Protein 4EWF (pdb70)

InterPro domains:
  IPR000871 Beta-lactamase, class-A [PTHR35333] (14-263)
  IPR012338 Beta-lactamase/transpeptidase-like [G3DSA:3.40.710.10] (1-272)
  IPR012338 Beta-lactamase/transpeptidase-like [SSF56601] (17-260)
  IPR045155 Beta-lactamase class A, catalytic domain [PF13354] (19-263)

Organism: Sphaerobacter thermophilus (strain ATCC 49802 / DSM 20745 / KCCM 41009 / NCIMB 13125 / S 6022) (NCBI:txid479434)

Structure (mmCIF, N/CA/C/O backbone):
data_4EWF
#
_entry.id   4EWF
#
_cell.length_a   137.500
_cell.length_b   215.551
_cell.length_c   83.816
_cell.angle_alpha   90.00
_cell.angle_beta   90.00
_cell.angle_gamma   90.00
#
_symmetry.space_group_name_H-M   'C 2 2 21'
#
loop_
_entity.id
_entity.type
_entity.pdbx_description
1 polymer Beta-lactamase
2 non-polymer 'SULFATE ION'
3 non-polymer 'ACETIC ACID'
4 water water
#
loop_
_atom_site.group_PDB
_atom_site.id
_atom_site.type_symbol
_atom_site.label_atom_id
_atom_site.label_alt_id
_atom_site.label_comp_id
_atom_site.label_asym_id
_atom_site.label_entity_id
_atom_site.label_seq_id
_atom_site.pdbx_PDB_ins_code
_atom_site.Cartn_x
_atom_site.Cartn_y
_atom_site.Cartn_z
_atom_site.occupancy
_atom_site.B_iso_or_equiv
_atom_site.auth_seq_id
_atom_site.auth_comp_id
_atom_site.auth_asym_id
_atom_site.auth_atom_id
_atom_site.pdbx_PDB_model_num
ATOM 1 N N . THR A 1 8 ? 55.657 1.072 18.743 1.00 50.87 5 THR A N 1
ATOM 2 C CA . THR A 1 8 ? 55.167 0.528 20.016 1.00 59.52 5 THR A CA 1
ATOM 3 C C . THR A 1 8 ? 54.845 1.628 21.054 1.00 48.95 5 THR A C 1
ATOM 4 O O . THR A 1 8 ? 55.593 2.601 21.206 1.00 47.54 5 THR A O 1
ATOM 8 N N . ILE A 1 9 ? 53.735 1.478 21.772 1.00 35.29 6 ILE A N 1
ATOM 9 C CA . ILE A 1 9 ? 53.205 2.595 22.558 1.00 25.48 6 ILE A CA 1
ATOM 10 C C . ILE A 1 9 ? 53.746 2.664 23.986 1.00 28.32 6 ILE A C 1
ATOM 11 O O . ILE A 1 9 ? 53.720 1.683 24.715 1.00 29.93 6 ILE A O 1
ATOM 16 N N . ASP A 1 10 ? 54.230 3.841 24.370 1.00 26.45 7 ASP A N 1
ATOM 17 C CA . ASP A 1 10 ? 54.652 4.113 25.741 1.00 27.99 7 ASP A CA 1
ATOM 18 C C . ASP A 1 10 ? 53.481 4.770 26.481 1.00 23.96 7 ASP A C 1
ATOM 19 O O . ASP A 1 10 ? 53.155 5.926 26.210 1.00 23.29 7 ASP A O 1
ATOM 24 N N . TRP A 1 11 ? 52.854 4.044 27.416 1.00 20.76 8 TRP A N 1
ATOM 25 C CA . TRP A 1 11 ? 51.725 4.569 28.183 1.00 23.92 8 TRP A CA 1
ATOM 26 C C . TRP A 1 11 ? 52.121 5.259 29.491 1.00 22.60 8 TRP A C 1
ATOM 27 O O . TRP A 1 11 ? 51.251 5.688 30.240 1.00 22.51 8 TRP A O 1
ATOM 38 N N . SER A 1 12 ? 53.415 5.353 29.775 1.00 22.47 9 SER A N 1
ATOM 39 C CA . SER A 1 12 ? 53.861 5.911 31.054 1.00 26.55 9 SER A CA 1
ATOM 40 C C . SER A 1 12 ? 53.335 7.324 31.326 1.00 24.98 9 SER A C 1
ATOM 41 O O . SER A 1 12 ? 53.080 7.676 32.475 1.00 25.95 9 SER A O 1
ATOM 44 N N . GLY A 1 13 ? 53.172 8.135 30.281 1.00 23.17 10 GLY A N 1
ATOM 45 C CA . GLY A 1 13 ? 52.652 9.483 30.452 1.00 17.23 10 GLY A CA 1
ATOM 46 C C . GLY A 1 13 ? 51.181 9.469 30.833 1.00 25.09 10 GLY A C 1
ATOM 47 O O . GLY A 1 13 ? 50.734 10.240 31.678 1.00 22.62 10 GLY A O 1
ATOM 48 N N . VAL A 1 14 ? 50.418 8.576 30.213 1.00 20.37 11 VAL A N 1
ATOM 49 C CA . VAL A 1 14 ? 49.024 8.401 30.581 1.00 18.71 11 VAL A CA 1
ATOM 50 C C . VAL A 1 14 ? 48.909 7.908 32.039 1.00 21.35 11 VAL A C 1
ATOM 51 O O . VAL A 1 14 ? 48.111 8.427 32.824 1.00 20.04 11 VAL A O 1
ATOM 55 N N . ALA A 1 15 ? 49.728 6.922 32.401 1.00 22.66 12 ALA A N 1
ATOM 56 C CA . ALA A 1 15 ? 49.744 6.433 33.780 1.00 24.32 12 ALA A CA 1
ATOM 57 C C . ALA A 1 15 ? 50.116 7.549 34.772 1.00 24.35 12 ALA A C 1
ATOM 58 O O . ALA A 1 15 ? 49.505 7.659 35.831 1.00 23.85 12 ALA A O 1
ATOM 60 N N . ALA A 1 16 ? 51.110 8.373 34.426 1.00 22.19 13 ALA A N 1
ATOM 61 C CA . ALA A 1 16 ? 51.483 9.509 35.278 1.00 22.52 13 ALA A CA 1
ATOM 62 C C . ALA A 1 16 ? 50.345 10.511 35.458 1.00 25.66 13 ALA A C 1
ATOM 63 O O . ALA A 1 16 ? 50.160 11.049 36.552 1.00 25.26 13 ALA A O 1
ATOM 65 N N . ALA A 1 17 ? 49.611 10.792 34.380 1.00 22.33 14 ALA A N 1
ATOM 66 C CA . ALA A 1 17 ? 48.476 11.709 34.450 1.00 22.58 14 ALA A CA 1
ATOM 67 C C . ALA A 1 17 ? 47.403 11.154 35.391 1.00 23.54 14 ALA A C 1
ATOM 68 O O . ALA A 1 17 ? 46.782 11.886 36.174 1.00 20.11 14 ALA A O 1
ATOM 70 N N . VAL A 1 18 ? 47.176 9.851 35.296 1.00 21.84 15 VAL A N 1
ATOM 71 C CA . VAL A 1 18 ? 46.209 9.187 36.160 1.00 22.85 15 VAL A CA 1
ATOM 72 C C . VAL A 1 18 ? 46.659 9.281 37.615 1.00 23.02 15 VAL A C 1
ATOM 73 O O . VAL A 1 18 ? 45.879 9.653 38.489 1.00 23.86 15 VAL A O 1
ATOM 77 N N . ALA A 1 19 ? 47.929 8.971 37.864 1.00 22.48 16 ALA A N 1
ATOM 78 C CA . ALA A 1 19 ? 48.454 8.977 39.226 1.00 22.59 16 ALA A CA 1
ATOM 79 C C . ALA A 1 19 ? 48.326 10.365 39.848 1.00 26.80 16 ALA A C 1
ATOM 80 O O . ALA A 1 19 ? 47.967 10.491 41.013 1.00 29.27 16 ALA A O 1
ATOM 82 N N . ALA A 1 20 ? 48.609 11.407 39.067 1.00 21.65 17 ALA A N 1
ATOM 83 C CA . ALA A 1 20 ? 48.490 12.762 39.568 1.00 24.03 17 ALA A CA 1
ATOM 84 C C . ALA A 1 20 ? 47.030 13.102 39.883 1.00 28.82 17 ALA A C 1
ATOM 85 O O . ALA A 1 20 ? 46.750 13.820 40.831 1.00 27.22 17 ALA A O 1
ATOM 87 N N . ALA A 1 21 ? 46.105 12.605 39.070 1.00 19.39 18 ALA A N 1
ATOM 88 C CA . ALA A 1 21 ? 44.698 12.901 39.286 1.00 21.39 18 ALA A CA 1
ATOM 89 C C . ALA A 1 21 ? 44.220 12.260 40.596 1.00 28.52 18 ALA A C 1
ATOM 90 O O . ALA A 1 21 ? 43.370 12.803 41.296 1.00 29.82 18 ALA A O 1
ATOM 92 N N . GLU A 1 22 ? 44.780 11.104 40.923 1.00 19.60 19 GLU A N 1
ATOM 93 C CA . GLU A 1 22 ? 44.354 10.350 42.103 1.00 25.20 19 GLU A CA 1
ATOM 94 C C . GLU A 1 22 ? 45.123 10.702 43.375 1.00 27.79 19 GLU A C 1
ATOM 95 O O . GLU A 1 22 ? 44.818 10.190 44.462 1.00 24.05 19 GLU A O 1
ATOM 101 N N . ALA A 1 23 ? 46.115 11.574 43.243 1.00 26.61 20 ALA A N 1
ATOM 102 C CA . ALA A 1 23 ? 47.015 11.866 44.344 1.00 33.85 20 ALA A CA 1
ATOM 103 C C . ALA A 1 23 ? 46.312 12.428 45.586 1.00 38.96 20 ALA A C 1
ATOM 104 O O . ALA A 1 23 ? 46.775 12.212 46.702 1.00 38.83 20 ALA A O 1
ATOM 106 N N . THR A 1 24 ? 45.208 13.150 45.408 1.00 31.12 21 THR A N 1
ATOM 107 C CA . THR A 1 24 ? 44.514 13.703 46.572 1.00 38.93 21 THR A CA 1
ATOM 108 C C . THR A 1 24 ? 43.440 12.770 47.145 1.00 43.54 21 THR A C 1
ATOM 109 O O . THR A 1 24 ? 42.665 13.168 48.010 1.00 48.54 21 THR A O 1
ATOM 113 N N . GLY A 1 25 ? 43.398 11.531 46.671 1.00 34.72 22 GLY A N 1
ATOM 114 C CA . GLY A 1 25 ? 42.540 10.532 47.282 1.00 38.49 22 GLY A CA 1
ATOM 115 C C . GLY A 1 25 ? 41.318 10.140 46.463 1.00 34.46 22 GLY A C 1
ATOM 116 O O . GLY A 1 25 ? 40.598 9.208 46.832 1.00 31.34 22 GLY A O 1
ATOM 117 N N . GLY A 1 26 ? 41.086 10.829 45.350 1.00 27.11 23 GLY A N 1
ATOM 118 C CA . GLY A 1 26 ? 39.988 10.469 44.471 1.00 24.77 23 GLY A CA 1
ATOM 119 C C . GLY A 1 26 ? 40.325 9.260 43.610 1.00 26.48 23 GLY A C 1
ATOM 120 O O . GLY A 1 26 ? 41.397 8.665 43.737 1.00 25.76 23 GLY A O 1
ATOM 121 N N . THR A 1 27 ? 39.417 8.908 42.711 1.00 19.98 24 THR A N 1
ATOM 122 C CA . THR A 1 27 ? 39.588 7.726 41.867 1.00 20.81 24 THR A CA 1
ATOM 123 C C . THR A 1 27 ? 39.350 8.047 40.407 1.00 21.44 24 THR A C 1
ATOM 124 O O . THR A 1 27 ? 38.414 8.774 40.073 1.00 20.10 24 THR A O 1
ATOM 128 N N . VAL A 1 28 ? 40.179 7.471 39.536 1.00 21.25 25 VAL A N 1
ATOM 129 C CA . VAL A 1 28 ? 39.994 7.593 38.088 1.00 19.84 25 VAL A CA 1
ATOM 130 C C . VAL A 1 28 ? 39.730 6.209 37.477 1.00 21.20 25 VAL A C 1
ATOM 131 O O . VAL A 1 28 ? 40.319 5.211 37.897 1.00 17.19 25 VAL A O 1
ATOM 135 N N . GLY A 1 29 ? 38.819 6.148 36.514 1.00 18.18 26 GLY A N 1
ATOM 136 C CA . GLY A 1 29 ? 38.647 4.956 35.695 1.00 15.76 26 GLY A CA 1
ATOM 137 C C . GLY A 1 29 ? 38.837 5.422 34.264 1.00 21.37 26 GLY A C 1
ATOM 138 O O . GLY A 1 29 ? 38.277 6.448 33.865 1.00 19.95 26 GLY A O 1
ATOM 139 N N . ALA A 1 30 ? 39.639 4.693 33.493 1.00 21.15 27 ALA A N 1
ATOM 140 C CA . ALA A 1 30 ? 39.944 5.099 32.123 1.00 20.55 27 ALA A CA 1
ATOM 141 C C . ALA A 1 30 ? 40.149 3.887 31.243 1.00 24.70 27 ALA A C 1
ATOM 142 O O . ALA A 1 30 ? 40.887 2.960 31.594 1.00 23.04 27 ALA A O 1
ATOM 144 N N . THR A 1 31 ? 39.497 3.909 30.090 1.00 17.59 28 THR A N 1
ATOM 145 C CA . THR A 1 31 ? 39.728 2.933 29.046 1.00 21.35 28 THR A CA 1
ATOM 146 C C . THR A 1 31 ? 39.927 3.728 27.765 1.00 19.98 28 THR A C 1
ATOM 147 O O . THR A 1 31 ? 39.059 4.485 27.356 1.00 19.28 28 THR A O 1
ATOM 151 N N . ILE A 1 32 ? 41.086 3.568 27.144 1.00 19.02 29 ILE A N 1
ATOM 152 C CA . ILE A 1 32 ? 41.457 4.390 26.014 1.00 18.76 29 ILE A CA 1
ATOM 153 C C . ILE A 1 32 ? 41.924 3.467 24.921 1.00 22.16 29 ILE A C 1
ATOM 154 O O . ILE A 1 32 ? 42.826 2.660 25.131 1.00 22.32 29 ILE A O 1
ATOM 159 N N . VAL A 1 33 ? 41.296 3.553 23.760 1.00 19.19 30 VAL A N 1
ATOM 160 C CA . VAL A 1 33 ? 41.641 2.635 22.692 1.00 17.81 30 VAL A CA 1
ATOM 161 C C . VAL A 1 33 ? 42.381 3.346 21.577 1.00 22.06 30 VAL A C 1
ATOM 162 O O . VAL A 1 33 ? 41.849 4.266 20.967 1.00 22.79 30 VAL A O 1
ATOM 166 N N . ALA A 1 34 ? 43.611 2.907 21.308 1.00 21.89 31 ALA A N 1
ATOM 167 C CA . ALA A 1 34 ? 44.421 3.504 20.255 1.00 22.62 31 ALA A CA 1
ATOM 168 C C . ALA A 1 34 ? 43.891 3.096 18.892 1.00 28.46 31 ALA A C 1
ATOM 169 O O . ALA A 1 34 ? 43.201 2.084 18.767 1.00 34.57 31 ALA A O 1
ATOM 171 N N . PRO A 1 35 ? 44.226 3.877 17.860 1.00 34.01 32 PRO A N 1
ATOM 172 C CA . PRO A 1 35 ? 43.892 3.559 16.474 1.00 38.03 32 PRO A CA 1
ATOM 173 C C . PRO A 1 35 ? 44.134 2.088 16.148 1.00 44.38 32 PRO A C 1
ATOM 174 O O . PRO A 1 35 ? 43.269 1.435 15.562 1.00 51.89 32 PRO A O 1
ATOM 178 N N . GLY A 1 36 ? 45.285 1.559 16.528 1.00 29.93 33 GLY A N 1
ATOM 179 C CA . GLY A 1 36 ? 45.533 0.147 16.276 1.00 46.79 33 GLY A CA 1
ATOM 180 C C . GLY A 1 36 ? 44.572 -0.843 16.935 1.00 44.98 33 GLY A C 1
ATOM 181 O O . GLY A 1 36 ? 44.424 -1.971 16.472 1.00 42.95 33 GLY A O 1
ATOM 182 N N . GLY A 1 37 ? 43.923 -0.427 18.019 1.00 40.59 34 GLY A N 1
ATOM 183 C CA . GLY A 1 37 ? 43.113 -1.331 18.823 1.00 30.35 34 GLY A CA 1
ATOM 184 C C . GLY A 1 37 ? 43.754 -1.601 20.178 1.00 36.25 34 GLY A C 1
ATOM 185 O O . GLY A 1 37 ? 43.106 -2.135 21.093 1.00 30.11 34 GLY A O 1
ATOM 186 N N . GLU A 1 38 ? 45.033 -1.236 20.314 1.00 29.85 35 GLU A N 1
ATOM 187 C CA . GLU A 1 38 ? 45.713 -1.381 21.598 1.00 28.90 35 GLU A CA 1
ATOM 188 C C . GLU A 1 38 ? 45.040 -0.528 22.679 1.00 26.67 35 GLU A C 1
ATOM 189 O O . GLU A 1 38 ? 44.711 0.636 22.459 1.00 25.81 35 GLU A O 1
ATOM 195 N N . THR A 1 39 ? 44.851 -1.107 23.856 1.00 23.89 36 THR A N 1
ATOM 196 C CA . THR A 1 39 ? 43.975 -0.485 24.843 1.00 26.04 36 THR A CA 1
ATOM 197 C C . THR A 1 39 ? 44.645 -0.247 26.192 1.00 24.99 36 THR A C 1
ATOM 198 O O . THR A 1 39 ? 45.209 -1.163 26.802 1.00 26.68 36 THR A O 1
ATOM 202 N N . PHE A 1 40 ? 44.608 0.997 26.645 1.00 22.00 37 PHE A N 1
ATOM 203 C CA . PHE A 1 40 ? 45.039 1.313 28.001 1.00 21.49 37 PHE A CA 1
ATOM 204 C C . PHE A 1 40 ? 43.824 1.212 28.935 1.00 23.54 37 PHE A C 1
ATOM 205 O O . PHE A 1 40 ? 42.750 1.753 28.636 1.00 19.39 37 PHE A O 1
ATOM 213 N N . ARG A 1 41 ? 44.005 0.533 30.064 1.00 18.92 38 ARG A N 1
ATOM 214 C CA . ARG A 1 41 ? 42.952 0.363 31.057 1.00 22.38 38 ARG A CA 1
ATOM 215 C C . ARG A 1 41 ? 43.497 0.668 32.450 1.00 25.93 38 ARG A C 1
ATOM 216 O O . ARG A 1 41 ? 44.555 0.163 32.850 1.00 21.02 38 ARG A O 1
ATOM 224 N N . HIS A 1 42 ? 42.766 1.498 33.179 1.00 20.29 39 HIS A N 1
ATOM 225 C CA . HIS A 1 42 ? 43.013 1.726 34.591 1.00 23.75 39 HIS A CA 1
ATOM 226 C C . HIS A 1 42 ? 41.651 1.722 35.271 1.00 24.70 39 HIS A C 1
ATOM 227 O O . HIS A 1 42 ? 40.798 2.576 34.967 1.00 19.85 39 HIS A O 1
ATOM 234 N N . ASN A 1 43 ? 41.432 0.759 36.165 1.00 17.17 40 ASN A N 1
ATOM 235 C CA . ASN A 1 43 ? 40.111 0.590 36.802 1.00 19.47 40 ASN A CA 1
ATOM 236 C C . ASN A 1 43 ? 39.039 0.480 35.727 1.00 21.91 40 ASN A C 1
ATOM 237 O O . ASN A 1 43 ? 37.944 1.050 35.844 1.00 18.19 40 ASN A O 1
ATOM 242 N N . GLY A 1 44 ? 39.376 -0.232 34.658 1.00 24.48 41 GLY A N 1
ATOM 243 C CA . GLY A 1 44 ? 38.529 -0.283 33.485 1.00 24.93 41 GLY A CA 1
ATOM 244 C C . GLY A 1 44 ? 37.188 -0.911 33.754 1.00 23.93 41 GLY A C 1
ATOM 245 O O . GLY A 1 44 ? 36.208 -0.564 33.083 1.00 18.30 41 GLY A O 1
ATOM 246 N N . ASP A 1 45 ? 37.146 -1.835 34.722 1.00 18.08 42 ASP A N 1
ATOM 247 C CA . ASP A 1 45 ? 35.910 -2.551 35.046 1.00 21.31 42 ASP A CA 1
ATOM 248 C C . ASP A 1 45 ? 35.299 -2.106 36.379 1.00 21.54 42 ASP A C 1
ATOM 249 O O . ASP A 1 45 ? 34.404 -2.771 36.927 1.00 20.26 42 ASP A O 1
ATOM 254 N N . ARG A 1 46 ? 35.800 -0.997 36.913 1.00 19.27 43 ARG A N 1
ATOM 255 C CA . ARG A 1 46 ? 35.304 -0.472 38.196 1.00 18.46 43 ARG A CA 1
ATOM 256 C C . ARG A 1 46 ? 34.005 0.302 37.953 1.00 19.41 43 ARG A C 1
ATOM 257 O O . ARG A 1 46 ? 33.860 0.952 36.929 1.00 16.10 43 ARG A O 1
ATOM 265 N N . ARG A 1 47 ? 33.060 0.215 38.886 1.00 18.02 44 ARG A N 1
ATOM 266 C CA . ARG A 1 47 ? 31.765 0.871 38.740 1.00 17.25 44 ARG A CA 1
ATOM 267 C C . ARG A 1 47 ? 31.787 2.323 39.235 1.00 18.87 44 ARG A C 1
ATOM 268 O O . ARG A 1 47 ? 32.162 2.582 40.376 1.00 18.76 44 ARG A O 1
ATOM 276 N N . PHE A 1 48 ? 31.392 3.252 38.362 1.00 18.41 45 PHE A N 1
ATOM 277 C CA . PHE A 1 48 ? 31.288 4.681 38.678 1.00 16.20 45 PHE A CA 1
ATOM 278 C C . PHE A 1 48 ? 29.841 5.143 38.418 1.00 22.80 45 PHE A C 1
ATOM 279 O O . PHE A 1 48 ? 29.128 4.523 37.629 1.00 19.01 45 PHE A O 1
ATOM 287 N N . ARG A 1 49 ? 29.418 6.241 39.041 1.00 17.82 46 ARG A N 1
ATOM 288 C CA . ARG A 1 49 ? 28.152 6.862 38.648 1.00 20.43 46 ARG A CA 1
ATOM 289 C C . ARG A 1 49 ? 28.293 7.358 37.221 1.00 21.83 46 ARG A C 1
ATOM 290 O O . ARG A 1 49 ? 29.266 8.034 36.871 1.00 24.12 46 ARG A O 1
ATOM 298 N N . ALA A 1 50 ? 27.341 6.998 36.375 1.00 17.67 47 ALA A N 1
ATOM 299 C CA . ALA A 1 50 ? 27.429 7.397 34.977 1.00 18.60 47 ALA A CA 1
ATOM 300 C C . ALA A 1 50 ? 27.175 8.885 34.833 1.00 24.13 47 ALA A C 1
ATOM 301 O O . ALA A 1 50 ? 27.700 9.512 33.914 1.00 18.09 47 ALA A O 1
ATOM 303 N N . ALA A 1 51 ? 26.374 9.450 35.741 1.00 19.29 48 ALA A N 1
ATOM 304 C CA . ALA A 1 51 ? 25.891 10.810 35.531 1.00 21.42 48 ALA A CA 1
ATOM 305 C C . ALA A 1 51 ? 25.315 10.902 34.112 1.00 22.18 48 ALA A C 1
ATOM 306 O O . ALA A 1 51 ? 24.701 9.953 33.606 1.00 23.73 48 ALA A O 1
ATOM 308 N N . SER A 1 52 ? 25.550 12.018 33.441 1.00 21.35 49 SER A N 1
ATOM 309 C CA . SER A 1 52 ? 24.974 12.226 32.116 1.00 23.13 49 SER A CA 1
ATOM 310 C C . SER A 1 52 ? 25.544 11.386 30.963 1.00 22.41 49 SER A C 1
ATOM 311 O O . SER A 1 52 ? 25.039 11.482 29.850 1.00 21.75 49 SER A O 1
ATOM 314 N N . THR A 1 53 ? 26.585 10.584 31.197 1.00 16.85 50 THR A N 1
ATOM 315 C CA . THR A 1 53 ? 27.159 9.830 30.081 1.00 15.24 50 THR A CA 1
ATOM 316 C C . THR A 1 53 ? 26.152 8.806 29.577 1.00 17.00 50 THR A C 1
ATOM 317 O O . THR A 1 53 ? 26.205 8.389 28.427 1.00 16.50 50 THR A O 1
ATOM 321 N N . VAL A 1 54 ? 25.203 8.439 30.431 1.00 20.77 51 VAL A N 1
ATOM 322 C CA . VAL A 1 54 ? 24.193 7.445 30.056 1.00 20.50 51 VAL A CA 1
ATOM 323 C C . VAL A 1 54 ? 23.244 7.969 28.963 1.00 24.17 51 VAL A C 1
ATOM 324 O O . VAL A 1 54 ? 22.435 7.227 28.402 1.00 19.39 51 VAL A O 1
ATOM 328 N N . LYS A 1 55 ? 23.357 9.249 28.642 1.00 20.07 52 LYS A N 1
ATOM 329 C CA . LYS A 1 55 ? 22.575 9.783 27.539 1.00 23.23 52 LYS A CA 1
ATOM 330 C C . LYS A 1 55 ? 23.044 9.239 26.186 1.00 24.10 52 LYS A C 1
ATOM 331 O O . LYS A 1 55 ? 22.343 9.372 25.184 1.00 23.12 52 LYS A O 1
ATOM 337 N N . ILE A 1 56 ? 24.210 8.592 26.163 1.00 21.56 53 ILE A N 1
ATOM 338 C CA . ILE A 1 56 ? 24.693 7.983 24.928 1.00 20.65 53 ILE A CA 1
ATOM 339 C C . ILE A 1 56 ? 23.835 6.786 24.529 1.00 21.04 53 ILE A C 1
ATOM 340 O O . ILE A 1 56 ? 23.240 6.780 23.461 1.00 20.29 53 ILE A O 1
ATOM 345 N N . PRO A 1 57 ? 23.760 5.760 25.390 1.00 16.69 54 PRO A N 1
ATOM 346 C CA . PRO A 1 57 ? 22.895 4.644 25.001 1.00 21.29 54 PRO A CA 1
ATOM 347 C C . PRO A 1 57 ? 21.430 5.060 24.851 1.00 22.22 54 PRO A C 1
ATOM 348 O O . PRO A 1 57 ? 20.721 4.425 24.088 1.00 22.16 54 PRO A O 1
ATOM 352 N N . LEU A 1 58 ? 20.983 6.096 25.559 1.00 21.24 55 LEU A N 1
ATOM 353 C CA . LEU A 1 58 ? 19.616 6.601 25.367 1.00 24.14 55 LEU A CA 1
ATOM 354 C C . LEU A 1 58 ? 19.436 7.095 23.923 1.00 26.24 55 LEU A C 1
ATOM 355 O O . LEU A 1 58 ? 18.453 6.768 23.248 1.00 22.23 55 LEU A O 1
ATOM 368 N N . ILE A 1 60 ? 21.118 6.147 21.377 1.00 20.26 57 ILE A N 1
ATOM 369 C CA . ILE A 1 60 ? 21.143 4.988 20.502 1.00 22.82 57 ILE A CA 1
ATOM 370 C C . ILE A 1 60 ? 19.752 4.350 20.448 1.00 22.33 57 ILE A C 1
ATOM 371 O O . ILE A 1 60 ? 19.279 3.952 19.380 1.00 29.72 57 ILE A O 1
ATOM 376 N N . ALA A 1 61 ? 19.089 4.264 21.598 1.00 23.46 58 ALA A N 1
ATOM 377 C CA . ALA A 1 61 ? 17.751 3.667 21.629 1.00 25.99 58 ALA A CA 1
ATOM 378 C C . ALA A 1 61 ? 16.804 4.472 20.750 1.00 27.50 58 ALA A C 1
ATOM 379 O O . ALA A 1 61 ? 15.972 3.909 20.036 1.00 25.66 58 ALA A O 1
ATOM 381 N N . VAL A 1 62 ? 16.935 5.794 20.808 1.00 23.69 59 VAL A N 1
ATOM 382 C CA . VAL A 1 62 ? 16.116 6.667 19.976 1.00 27.04 59 VAL A CA 1
ATOM 383 C C . VAL A 1 62 ? 16.333 6.412 18.480 1.00 28.39 59 VAL A C 1
ATOM 384 O O . VAL A 1 62 ? 15.376 6.191 17.732 1.00 28.04 59 VAL A O 1
ATOM 388 N N . TYR A 1 63 ? 17.585 6.420 18.032 1.00 27.80 60 TYR A N 1
ATOM 389 C CA . TYR A 1 63 ? 17.840 6.204 16.607 1.00 24.73 60 TYR A CA 1
ATOM 390 C C . TYR A 1 63 ? 17.445 4.807 16.126 1.00 31.24 60 TYR A C 1
ATOM 391 O O . TYR A 1 63 ? 17.046 4.640 14.969 1.00 34.52 60 TYR A O 1
ATOM 400 N N . ARG A 1 64 ? 17.537 3.808 17.003 1.00 25.19 61 ARG A N 1
ATOM 401 C CA . ARG A 1 64 ? 17.083 2.461 16.642 1.00 28.58 61 ARG A CA 1
ATOM 402 C C . ARG A 1 64 ? 15.575 2.455 16.419 1.00 34.09 61 ARG A C 1
ATOM 403 O O . ARG A 1 64 ? 15.070 1.758 15.539 1.00 32.33 61 ARG A O 1
ATOM 411 N N . ALA A 1 65 ? 14.861 3.245 17.221 1.00 32.18 62 ALA A N 1
ATOM 412 C CA . ALA A 1 65 ? 13.419 3.408 17.042 1.00 31.32 62 ALA A CA 1
ATOM 413 C C . ALA A 1 65 ? 13.126 4.055 15.690 1.00 34.53 62 ALA A C 1
ATOM 414 O O . ALA A 1 65 ? 12.180 3.671 14.991 1.00 38.43 62 ALA A O 1
ATOM 416 N N . VAL A 1 66 ? 13.932 5.053 15.333 1.00 32.49 63 VAL A N 1
ATOM 417 C CA . VAL A 1 66 ? 13.811 5.706 14.033 1.00 37.14 63 VAL A CA 1
ATOM 418 C C . VAL A 1 66 ? 14.121 4.711 12.913 1.00 38.70 63 VAL A C 1
ATOM 419 O O . VAL A 1 66 ? 13.409 4.668 11.917 1.00 38.54 63 VAL A O 1
ATOM 423 N N . ASP A 1 67 ? 15.165 3.898 13.088 1.00 37.03 64 ASP A N 1
ATOM 424 C CA . ASP A 1 67 ? 15.490 2.866 12.092 1.00 41.74 64 ASP A CA 1
ATOM 425 C C . ASP A 1 67 ? 14.328 1.887 11.890 1.00 43.77 64 ASP A C 1
ATOM 426 O O . ASP A 1 67 ? 14.029 1.493 10.766 1.00 43.06 64 ASP A O 1
ATOM 431 N N . ALA A 1 68 ? 13.682 1.498 12.987 1.00 45.27 65 ALA A N 1
ATOM 432 C CA . ALA A 1 68 ? 12.586 0.534 12.941 1.00 45.76 65 ALA A CA 1
ATOM 433 C C . ALA A 1 68 ? 11.306 1.188 12.433 1.00 45.14 65 ALA A C 1
ATOM 434 O O . ALA A 1 68 ? 10.283 0.519 12.234 1.00 44.38 65 ALA A O 1
ATOM 436 N N . GLY A 1 69 ? 11.370 2.501 12.231 1.00 41.42 66 GLY A N 1
ATOM 437 C CA . GLY A 1 69 ? 10.230 3.250 11.734 1.00 47.90 66 GLY A CA 1
ATOM 438 C C . GLY A 1 69 ? 9.168 3.455 12.797 1.00 48.52 66 GLY A C 1
ATOM 439 O O . GLY A 1 69 ? 8.019 3.757 12.478 1.00 48.93 66 GLY A O 1
ATOM 440 N N . GLU A 1 70 ? 9.546 3.289 14.062 1.00 41.31 67 GLU A N 1
ATOM 441 C CA . GLU A 1 70 ? 8.603 3.464 15.166 1.00 46.33 67 GLU A CA 1
ATOM 442 C C . GLU A 1 70 ? 8.333 4.945 15.442 1.00 48.84 67 GLU A C 1
ATOM 443 O O . GLU A 1 70 ? 7.256 5.306 15.912 1.00 53.88 67 GLU A O 1
ATOM 449 N N . ARG A 1 71 ? 9.312 5.799 15.157 1.00 42.00 68 ARG A N 1
ATOM 450 C CA . ARG A 1 71 ? 9.099 7.247 15.214 1.00 44.18 68 ARG A CA 1
ATOM 451 C C . ARG A 1 71 ? 10.025 7.960 14.235 1.00 40.85 68 ARG A C 1
ATOM 452 O O . ARG A 1 71 ? 10.851 7.319 13.591 1.00 34.07 68 ARG A O 1
ATOM 460 N N . ALA A 1 72 ? 9.861 9.273 14.103 1.00 34.74 69 ALA A N 1
ATOM 461 C CA . ALA A 1 72 ? 10.643 10.059 13.151 1.00 35.56 69 ALA A CA 1
ATOM 462 C C . ALA A 1 72 ? 11.219 11.308 13.819 1.00 33.92 69 ALA A C 1
ATOM 463 O O . ALA A 1 72 ? 10.628 11.849 14.762 1.00 28.03 69 ALA A O 1
ATOM 465 N N . LEU A 1 73 ? 12.369 11.762 13.324 1.00 27.00 70 LEU A N 1
ATOM 466 C CA . LEU A 1 73 ? 13.074 12.889 13.922 1.00 31.13 70 LEU A CA 1
ATOM 467 C C . LEU A 1 73 ? 12.259 14.177 13.908 1.00 31.21 70 LEU A C 1
ATOM 468 O O . LEU A 1 73 ? 12.450 15.051 14.752 1.00 28.55 70 LEU A O 1
ATOM 473 N N . THR A 1 74 ? 11.345 14.291 12.952 1.00 30.61 71 THR A N 1
ATOM 474 C CA . THR A 1 74 ? 10.486 15.467 12.880 1.00 34.91 71 THR A CA 1
ATOM 475 C C . THR A 1 74 ? 9.266 15.380 13.798 1.00 38.04 71 THR A C 1
ATOM 476 O O . THR A 1 74 ? 8.476 16.326 13.859 1.00 34.79 71 THR A O 1
ATOM 480 N N . ASP A 1 75 ? 9.109 14.263 14.512 1.00 31.23 72 ASP A N 1
ATOM 481 C CA . ASP A 1 75 ? 7.930 14.090 15.367 1.00 33.35 72 ASP A CA 1
ATOM 482 C C . ASP A 1 75 ? 7.863 15.226 16.396 1.00 32.67 72 ASP A C 1
ATOM 483 O O . ASP A 1 75 ? 8.883 15.639 16.941 1.00 32.21 72 ASP A O 1
ATOM 488 N N . ARG A 1 76 ? 6.660 15.714 16.670 1.00 33.07 73 ARG A N 1
ATOM 489 C CA . ARG A 1 76 ? 6.486 16.829 17.603 1.00 37.31 73 ARG A CA 1
ATOM 490 C C . ARG A 1 76 ? 6.306 16.337 19.049 1.00 36.00 73 ARG A C 1
ATOM 491 O O . ARG A 1 76 ? 5.620 15.340 19.296 1.00 33.79 73 ARG A O 1
ATOM 499 N N . ILE A 1 77 ? 6.963 17.023 19.983 1.00 29.23 74 ILE A N 1
ATOM 500 C CA . ILE A 1 77 ? 6.763 16.827 21.420 1.00 26.72 74 ILE A CA 1
ATOM 501 C C . ILE A 1 77 ? 6.553 18.200 22.042 1.00 31.56 74 ILE A C 1
ATOM 502 O O . ILE A 1 77 ? 7.324 19.127 21.786 1.00 30.35 74 ILE A O 1
ATOM 507 N N . VAL A 1 78 ? 5.515 18.332 22.860 1.00 28.21 75 VAL A N 1
ATOM 508 C CA . VAL A 1 78 ? 5.211 19.609 23.503 1.00 26.36 75 VAL A CA 1
ATOM 509 C C . VAL A 1 78 ? 5.784 19.651 24.926 1.00 31.20 75 VAL A C 1
ATOM 510 O O . VAL A 1 78 ? 5.626 18.700 25.705 1.00 30.10 75 VAL A O 1
ATOM 514 N N . LEU A 1 79 ? 6.448 20.755 25.252 1.00 27.26 76 LEU A N 1
ATOM 515 C CA . LEU A 1 79 ? 6.995 20.973 26.588 1.00 25.89 76 LEU A CA 1
ATOM 516 C C . LEU A 1 79 ? 5.876 21.270 27.596 1.00 22.85 76 LEU A C 1
ATOM 517 O O . LEU A 1 79 ? 5.111 22.223 27.428 1.00 26.14 76 LEU A O 1
ATOM 522 N N . ARG A 1 80 ? 5.800 20.459 28.648 1.00 21.12 77 ARG A N 1
ATOM 523 C CA . ARG A 1 80 ? 4.785 20.642 29.682 1.00 31.02 77 ARG A CA 1
ATOM 524 C C . ARG A 1 80 ? 5.452 20.868 31.036 1.00 28.41 77 ARG A C 1
ATOM 525 O O . ARG A 1 80 ? 6.524 20.339 31.305 1.00 25.90 77 ARG A O 1
ATOM 533 N N . ALA A 1 81 ? 4.787 21.643 31.884 1.00 21.42 78 ALA A N 1
ATOM 534 C CA . ALA A 1 81 ? 5.273 21.939 33.226 1.00 29.90 78 ALA A CA 1
ATOM 535 C C . ALA A 1 81 ? 5.650 20.680 34.003 1.00 30.19 78 ALA A C 1
ATOM 536 O O . ALA A 1 81 ? 6.698 20.632 34.629 1.00 24.33 78 ALA A O 1
ATOM 538 N N . ALA A 1 82 ? 4.794 19.661 33.968 1.00 27.08 79 ALA A N 1
ATOM 539 C CA . ALA A 1 82 ? 5.118 18.375 34.607 1.00 27.23 79 ALA A CA 1
ATOM 540 C C . ALA A 1 82 ? 6.440 17.698 34.175 1.00 29.20 79 ALA A C 1
ATOM 541 O O . ALA A 1 82 ? 7.028 16.930 34.949 1.00 35.41 79 ALA A O 1
ATOM 543 N N . ASP A 1 83 ? 6.903 17.963 32.952 1.00 21.68 80 ASP A N 1
ATOM 544 C CA . ASP A 1 83 ? 8.124 17.329 32.425 1.00 23.86 80 ASP A CA 1
ATOM 545 C C . ASP A 1 83 ? 9.414 18.007 32.875 1.00 23.49 80 ASP A C 1
ATOM 546 O O . ASP A 1 83 ? 10.503 17.439 32.742 1.00 19.83 80 ASP A O 1
ATOM 551 N N . LYS A 1 84 ? 9.307 19.232 33.373 1.00 23.61 81 LYS A N 1
ATOM 552 C CA . LYS A 1 84 ? 10.508 20.043 33.613 1.00 19.62 81 LYS A CA 1
ATOM 553 C C . LYS A 1 84 ? 11.342 19.452 34.748 1.00 23.68 81 LYS A C 1
ATOM 554 O O . LYS A 1 84 ? 10.849 19.276 35.863 1.00 23.15 81 LYS A O 1
ATOM 560 N N . ALA A 1 85 ? 12.609 19.157 34.458 1.00 23.22 82 ALA A N 1
ATOM 561 C CA . ALA A 1 85 ? 13.509 18.528 35.423 1.00 22.39 82 ALA A CA 1
ATOM 562 C C . ALA A 1 85 ? 14.500 19.541 35.985 1.00 21.56 82 ALA A C 1
ATOM 563 O O . ALA A 1 85 ? 14.882 20.474 35.292 1.00 24.22 82 ALA A O 1
ATOM 565 N N . PRO A 1 86 ? 14.959 19.339 37.232 1.00 24.91 83 PRO A N 1
ATOM 566 C CA . PRO A 1 86 ? 16.011 20.234 37.726 1.00 22.43 83 PRO A CA 1
ATOM 567 C C . PRO A 1 86 ? 17.360 19.888 37.123 1.00 22.19 83 PRO A C 1
ATOM 568 O O . PRO A 1 86 ? 17.503 18.820 36.523 1.00 22.21 83 PRO A O 1
ATOM 572 N N . GLY A 1 87 ? 18.337 20.772 37.289 1.00 23.44 84 GLY A N 1
ATOM 573 C CA . GLY A 1 87 ? 19.676 20.507 36.811 1.00 24.87 84 GLY A CA 1
ATOM 574 C C . GLY A 1 87 ? 19.992 21.123 35.463 1.00 27.53 84 GLY A C 1
ATOM 575 O O . GLY A 1 87 ? 19.359 22.081 35.024 1.00 21.05 84 GLY A O 1
ATOM 576 N N . SER A 1 88 ? 20.997 20.565 34.805 1.00 19.17 85 SER A N 1
ATOM 577 C CA . SER A 1 88 ? 21.474 21.094 33.533 1.00 24.84 85 SER A CA 1
ATOM 578 C C . SER A 1 88 ? 20.372 21.091 32.458 1.00 26.01 85 SER A C 1
ATOM 579 O O . SER A 1 88 ? 19.470 20.247 32.463 1.00 21.23 85 SER A O 1
ATOM 582 N N . GLY A 1 89 ? 20.443 22.052 31.546 1.00 19.46 86 GLY A N 1
ATOM 583 C CA . GLY A 1 89 ? 19.439 22.174 30.515 1.00 22.86 86 GLY A CA 1
ATOM 584 C C . GLY A 1 89 ? 18.895 23.583 30.398 1.00 21.75 86 GLY A C 1
ATOM 585 O O . GLY A 1 89 ? 19.234 24.479 31.180 1.00 21.47 86 GLY A O 1
ATOM 586 N N . VAL A 1 90 ? 18.042 23.773 29.406 1.00 21.12 87 VAL A N 1
ATOM 587 C CA A VAL A 1 90 ? 17.446 25.072 29.154 0.54 22.26 87 VAL A CA 1
ATOM 588 C CA B VAL A 1 90 ? 17.436 25.076 29.147 0.46 22.44 87 VAL A CA 1
ATOM 589 C C . VAL A 1 90 ? 15.905 24.986 29.173 1.00 23.28 87 VAL A C 1
ATOM 590 O O . VAL A 1 90 ? 15.194 25.957 29.530 1.00 19.50 87 VAL A O 1
ATOM 597 N N . LEU A 1 91 ? 15.378 23.814 28.836 1.00 20.92 88 LEU A N 1
ATOM 598 C CA . LEU A 1 91 ? 13.918 23.649 28.756 1.00 23.59 88 LEU A CA 1
ATOM 599 C C . LEU A 1 91 ? 13.215 23.958 30.065 1.00 23.46 88 LEU A C 1
ATOM 600 O O . LEU A 1 91 ? 12.090 24.461 30.059 1.00 19.63 88 LEU A O 1
ATOM 605 N N . LEU A 1 92 ? 13.871 23.673 31.187 1.00 20.48 89 LEU A N 1
ATOM 606 C CA . LEU A 1 92 ? 13.235 23.940 32.461 1.00 20.11 89 LEU A CA 1
ATOM 607 C C . LEU A 1 92 ? 12.820 25.377 32.645 1.00 23.84 89 LEU A C 1
ATOM 608 O O . LEU A 1 92 ? 11.965 25.641 33.465 1.00 18.47 89 LEU A O 1
ATOM 613 N N . HIS A 1 93 ? 13.408 26.301 31.891 1.00 24.55 90 HIS A N 1
ATOM 614 C CA . HIS A 1 93 ? 13.076 27.716 32.052 1.00 27.03 90 HIS A CA 1
ATOM 615 C C . HIS A 1 93 ? 12.338 28.308 30.853 1.00 23.53 90 HIS A C 1
ATOM 616 O O . HIS A 1 93 ? 12.052 29.504 30.833 1.00 25.60 90 HIS A O 1
ATOM 623 N N . LEU A 1 94 ? 12.042 27.485 29.853 1.00 20.93 91 LEU A N 1
ATOM 624 C CA . LEU A 1 94 ? 11.344 27.975 28.660 1.00 20.28 91 LEU A CA 1
ATOM 625 C C . LEU A 1 94 ? 9.849 27.782 28.840 1.00 20.21 91 LEU A C 1
ATOM 626 O O . LEU A 1 94 ? 9.424 26.988 29.678 1.00 24.10 91 LEU A O 1
ATOM 631 N N . HIS A 1 95 ? 9.045 28.473 28.043 1.00 26.24 92 HIS A N 1
ATOM 632 C CA . HIS A 1 95 ? 7.606 28.535 28.316 1.00 28.50 92 HIS A CA 1
ATOM 633 C C . HIS A 1 95 ? 6.843 27.213 28.130 1.00 29.61 92 HIS A C 1
ATOM 634 O O . HIS A 1 95 ? 7.075 26.482 27.168 1.00 22.19 92 HIS A O 1
ATOM 641 N N . ASP A 1 96 ? 5.932 26.919 29.060 1.00 30.95 93 ASP A N 1
ATOM 642 C CA . ASP A 1 96 ? 5.040 25.768 28.938 1.00 28.27 93 ASP A CA 1
ATOM 643 C C . ASP A 1 96 ? 4.305 25.839 27.609 1.00 22.30 93 ASP A C 1
ATOM 644 O O . ASP A 1 96 ? 3.707 26.861 27.287 1.00 26.58 93 ASP A O 1
ATOM 649 N N . GLY A 1 97 ? 4.330 24.760 26.832 1.00 27.59 94 GLY A N 1
ATOM 650 C CA . GLY A 1 97 ? 3.635 24.762 25.552 1.00 31.75 94 GLY A CA 1
ATOM 651 C C . GLY A 1 97 ? 4.586 24.855 24.366 1.00 34.09 94 GLY A C 1
ATOM 652 O O . GLY A 1 97 ? 4.176 24.732 23.209 1.00 31.03 94 GLY A O 1
ATOM 653 N N . LEU A 1 98 ? 5.866 25.079 24.652 1.00 27.45 95 LEU A N 1
ATOM 654 C CA . LEU A 1 98 ? 6.869 25.129 23.598 1.00 28.37 95 LEU A CA 1
ATOM 655 C C . LEU A 1 98 ? 6.832 23.824 22.803 1.00 30.57 95 LEU A C 1
ATOM 656 O O . LEU A 1 98 ? 6.912 22.738 23.371 1.00 27.07 95 LEU A O 1
ATOM 661 N N . GLU A 1 99 ? 6.712 23.932 21.489 1.00 28.49 96 GLU A N 1
ATOM 662 C CA . GLU A 1 99 ? 6.642 22.750 20.647 1.00 31.42 96 GLU A CA 1
ATOM 663 C C . GLU A 1 99 ? 7.996 22.437 20.016 1.00 34.34 96 GLU A C 1
ATOM 664 O O . GLU A 1 99 ? 8.533 23.232 19.253 1.00 33.68 96 GLU A O 1
ATOM 670 N N . LEU A 1 100 ? 8.538 21.271 20.358 1.00 23.40 97 LEU A N 1
ATOM 671 C CA . LEU A 1 100 ? 9.844 20.827 19.881 1.00 23.73 97 LEU A CA 1
ATOM 672 C C . LEU A 1 100 ? 9.691 19.629 18.944 1.00 28.23 97 LEU A C 1
ATOM 673 O O . LEU A 1 100 ? 8.588 19.109 18.777 1.00 32.20 97 LEU A O 1
ATOM 678 N N . THR A 1 101 ? 10.794 19.192 18.340 1.00 24.43 98 THR A N 1
ATOM 679 C CA . THR A 1 101 ? 10.792 17.970 17.552 1.00 22.90 98 THR A CA 1
ATOM 680 C C . THR A 1 101 ? 11.637 16.944 18.281 1.00 24.41 98 THR A C 1
ATOM 681 O O . THR A 1 101 ? 12.396 17.286 19.195 1.00 27.22 98 THR A O 1
ATOM 685 N N . LEU A 1 102 ? 11.494 15.685 17.888 1.00 25.11 99 LEU A N 1
ATOM 686 C CA . LEU A 1 102 ? 12.327 14.629 18.443 1.00 21.94 99 LEU A CA 1
ATOM 687 C C . LEU A 1 102 ? 13.805 14.973 18.238 1.00 27.40 99 LEU A C 1
ATOM 688 O O . LEU A 1 102 ? 14.624 14.770 19.127 1.00 25.43 99 LEU A O 1
ATOM 693 N N . GLU A 1 103 ? 14.158 15.507 17.072 1.00 27.35 100 GLU A N 1
ATOM 694 C CA . GLU A 1 103 ? 15.559 15.867 16.845 1.00 28.78 100 GLU A CA 1
ATOM 695 C C . GLU A 1 103 ? 16.036 16.982 17.792 1.00 28.23 100 GLU A C 1
ATOM 696 O O . GLU A 1 103 ? 17.148 16.910 18.326 1.00 26.95 100 GLU A O 1
ATOM 702 N N . ASP A 1 104 ? 15.200 17.996 18.022 1.00 25.38 101 ASP A N 1
ATOM 703 C CA . ASP A 1 104 ? 15.528 19.024 19.007 1.00 27.53 101 ASP A CA 1
ATOM 704 C C . ASP A 1 104 ? 15.879 18.371 20.353 1.00 26.17 101 ASP A C 1
ATOM 705 O O . ASP A 1 104 ? 16.855 18.747 21.008 1.00 23.03 101 ASP A O 1
ATOM 710 N N . LEU A 1 105 ? 15.059 17.412 20.781 1.00 24.59 102 LEU A N 1
ATOM 711 C CA . LEU A 1 105 ? 15.279 16.773 22.082 1.00 22.22 102 LEU A CA 1
ATOM 712 C C . LEU A 1 105 ? 16.615 16.039 22.162 1.00 19.47 102 LEU A C 1
ATOM 713 O O . LEU A 1 105 ? 17.308 16.105 23.187 1.00 22.89 102 LEU A O 1
ATOM 718 N N . VAL A 1 106 ? 16.963 15.321 21.100 1.00 22.41 103 VAL A N 1
ATOM 719 C CA . VAL A 1 106 ? 18.246 14.619 21.055 1.00 21.30 103 VAL A CA 1
ATOM 720 C C . VAL A 1 106 ? 19.371 15.641 21.134 1.00 22.82 103 VAL A C 1
ATOM 721 O O . VAL A 1 106 ? 20.319 15.479 21.903 1.00 20.62 103 VAL A O 1
ATOM 725 N N . TYR A 1 107 ? 19.244 16.714 20.356 1.00 22.41 104 TYR A N 1
ATOM 726 C CA . TYR A 1 107 ? 20.270 17.752 20.336 1.00 23.57 104 TYR A CA 1
ATOM 727 C C . TYR A 1 107 ? 20.498 18.403 21.706 1.00 21.40 104 TYR A C 1
ATOM 728 O O . TYR A 1 107 ? 21.643 18.528 22.155 1.00 20.34 104 TYR A O 1
ATOM 737 N N . LEU A 1 108 ? 19.419 18.814 22.369 1.00 18.22 105 LEU A N 1
ATOM 738 C CA . LEU A 1 108 ? 19.517 19.399 23.707 1.00 18.00 105 LEU A CA 1
ATOM 739 C C . LEU A 1 108 ? 20.071 18.410 24.735 1.00 17.56 105 LEU A C 1
ATOM 740 O O . LEU A 1 108 ? 20.879 18.762 25.600 1.00 18.80 105 LEU A O 1
ATOM 745 N N . THR A 1 109 ? 19.645 17.160 24.619 1.00 19.17 106 THR A N 1
ATOM 746 C CA . THR A 1 109 ? 20.140 16.092 25.485 1.00 16.87 106 THR A CA 1
ATOM 747 C C . THR A 1 109 ? 21.684 15.946 25.416 1.00 22.94 106 THR A C 1
ATOM 748 O O . THR A 1 109 ? 22.363 15.878 26.443 1.00 24.97 106 THR A O 1
ATOM 752 N N . ILE A 1 110 ? 22.216 15.935 24.202 1.00 20.18 107 ILE A N 1
ATOM 753 C CA . ILE A 1 110 ? 23.638 15.692 23.967 1.00 23.56 107 ILE A CA 1
ATOM 754 C C . ILE A 1 110 ? 24.510 16.947 24.122 1.00 23.65 107 ILE A C 1
ATOM 755 O O . ILE A 1 110 ? 25.540 16.909 24.796 1.00 21.33 107 ILE A O 1
ATOM 760 N N . SER A 1 111 ? 24.107 18.047 23.495 1.00 22.76 108 SER A N 1
ATOM 761 C CA . SER A 1 111 ? 24.948 19.244 23.430 1.00 26.15 108 SER A CA 1
ATOM 762 C C . SER A 1 111 ? 25.171 19.910 24.784 1.00 25.48 108 SER A C 1
ATOM 763 O O . SER A 1 111 ? 26.292 20.325 25.110 1.00 21.05 108 SER A O 1
ATOM 766 N N . ILE A 1 112 ? 24.102 20.033 25.564 1.00 20.75 109 ILE A N 1
ATOM 767 C CA . ILE A 1 112 ? 24.184 20.723 26.845 1.00 25.21 109 ILE A CA 1
ATOM 768 C C . ILE A 1 112 ? 23.628 19.895 28.003 1.00 19.89 109 ILE A C 1
ATOM 769 O O . ILE A 1 112 ? 23.445 20.410 29.112 1.00 22.38 109 ILE A O 1
ATOM 774 N N . SER A 1 113 ? 23.341 18.623 27.749 1.00 17.70 110 SER A N 1
ATOM 775 C CA . SER A 1 113 ? 22.885 17.725 28.813 1.00 18.07 110 SER A CA 1
ATOM 776 C C . SER A 1 113 ? 21.538 18.142 29.428 1.00 19.56 110 SER A C 1
ATOM 777 O O . SER A 1 113 ? 21.346 18.128 30.655 1.00 19.73 110 SER A O 1
ATOM 780 N N . ASP A 1 114 ? 20.595 18.509 28.568 1.00 20.81 111 ASP A N 1
ATOM 781 C CA . ASP A 1 114 ? 19.304 18.975 29.051 1.00 17.69 111 ASP A CA 1
ATOM 782 C C . ASP A 1 114 ? 18.502 17.833 29.687 1.00 18.39 111 ASP A C 1
ATOM 783 O O . ASP A 1 114 ? 18.089 16.888 29.009 1.00 18.42 111 ASP A O 1
ATOM 788 N N . ASN A 1 115 ? 18.296 17.942 30.993 1.00 18.34 112 ASN A N 1
ATOM 789 C CA . ASN A 1 115 ? 17.652 16.908 31.795 1.00 17.05 112 ASN A CA 1
ATOM 790 C C . ASN A 1 115 ? 16.166 16.740 31.455 1.00 20.06 112 ASN A C 1
ATOM 791 O O . ASN A 1 115 ? 15.651 15.629 31.480 1.00 19.90 112 ASN A O 1
ATOM 796 N N . THR A 1 116 ? 15.480 17.838 31.139 1.00 17.85 113 THR A N 1
ATOM 797 C CA . THR A 1 116 ? 14.082 17.751 30.708 1.00 20.65 113 THR A CA 1
ATOM 798 C C . THR A 1 116 ? 13.973 16.977 29.382 1.00 23.56 113 THR A C 1
ATOM 799 O O . THR A 1 116 ? 13.163 16.052 29.243 1.00 20.57 113 THR A O 1
ATOM 803 N N . ALA A 1 117 ? 14.796 17.356 28.410 1.00 20.65 114 ALA A N 1
ATOM 804 C CA . ALA A 1 117 ? 14.808 16.685 27.109 1.00 22.19 114 ALA A CA 1
ATOM 805 C C . ALA A 1 117 ? 15.110 15.197 27.285 1.00 21.51 114 ALA A C 1
ATOM 806 O O . ALA A 1 117 ? 14.508 14.343 26.627 1.00 21.01 114 ALA A O 1
ATOM 808 N N . THR A 1 118 ? 16.044 14.903 28.185 1.00 20.76 115 THR A N 1
ATOM 809 C CA . THR A 1 118 ? 16.435 13.529 28.478 1.00 19.41 115 THR A CA 1
ATOM 810 C C . THR A 1 118 ? 15.252 12.722 28.995 1.00 22.30 115 THR A C 1
ATOM 811 O O . THR A 1 118 ? 14.975 11.632 28.483 1.00 19.93 115 THR A O 1
ATOM 815 N N . ASN A 1 119 ? 14.567 13.250 30.012 1.00 17.81 116 ASN A N 1
ATOM 816 C CA . ASN A 1 119 ? 13.418 12.565 30.593 1.00 24.41 116 ASN A CA 1
ATOM 817 C C . ASN A 1 119 ? 12.237 12.402 29.631 1.00 23.60 116 ASN A C 1
ATOM 818 O O . ASN A 1 119 ? 11.480 11.435 29.727 1.00 22.27 116 ASN A O 1
ATOM 823 N N . LEU A 1 120 ? 12.090 13.345 28.708 1.00 21.32 117 LEU A N 1
ATOM 824 C CA . LEU A 1 120 ? 11.098 13.230 27.643 1.00 21.91 117 LEU A CA 1
ATOM 825 C C . LEU A 1 120 ? 11.422 12.063 26.686 1.00 23.73 117 LEU A C 1
ATOM 826 O O . LEU A 1 120 ? 10.526 11.309 26.293 1.00 23.59 117 LEU A O 1
ATOM 831 N N . LEU A 1 121 ? 12.696 11.923 26.314 1.00 18.62 118 LEU A N 1
ATOM 832 C CA . LEU A 1 121 ? 13.147 10.805 25.480 1.00 22.40 118 LEU A CA 1
ATOM 833 C C . LEU A 1 121 ? 13.006 9.459 26.209 1.00 23.07 118 LEU A C 1
ATOM 834 O O . LEU A 1 121 ? 12.669 8.445 25.605 1.00 26.44 118 LEU A O 1
ATOM 839 N N . ILE A 1 122 ? 13.298 9.454 27.508 1.00 27.93 119 ILE A N 1
ATOM 840 C CA . ILE A 1 122 ? 13.109 8.255 28.319 1.00 23.26 119 ILE A CA 1
ATOM 841 C C . ILE A 1 122 ? 11.636 7.851 28.325 1.00 23.57 119 ILE A C 1
ATOM 842 O O . ILE A 1 122 ? 11.305 6.664 28.206 1.00 22.69 119 ILE A O 1
ATOM 847 N N . ASP A 1 123 ? 10.743 8.829 28.419 1.00 23.27 120 ASP A N 1
ATOM 848 C CA . ASP A 1 123 ? 9.308 8.524 28.357 1.00 23.30 120 ASP A CA 1
ATOM 849 C C . ASP A 1 123 ? 8.898 7.969 26.989 1.00 31.24 120 ASP A C 1
ATOM 850 O O . ASP A 1 123 ? 7.994 7.140 26.885 1.00 30.76 120 ASP A O 1
ATOM 855 N N . LEU A 1 124 ? 9.529 8.452 25.930 1.00 27.90 121 LEU A N 1
ATOM 856 C CA . LEU A 1 124 ? 9.106 8.055 24.591 1.00 28.49 121 LEU A CA 1
ATOM 857 C C . LEU A 1 124 ? 9.542 6.624 24.282 1.00 27.78 121 LEU A C 1
ATOM 858 O O . LEU A 1 124 ? 8.787 5.834 23.746 1.00 35.81 121 LEU A O 1
ATOM 863 N N . VAL A 1 125 ? 10.777 6.307 24.636 1.00 28.20 122 VAL A N 1
ATOM 864 C CA . VAL A 1 125 ? 11.373 5.041 24.251 1.00 34.47 122 VAL A CA 1
ATOM 865 C C . VAL A 1 125 ? 11.282 4.004 25.385 1.00 32.62 122 VAL A C 1
ATOM 866 O O . VAL A 1 125 ? 11.200 2.797 25.138 1.00 32.20 122 VAL A O 1
ATOM 870 N N . GLY A 1 126 ? 11.240 4.476 26.626 1.00 27.10 123 GLY A N 1
ATOM 871 C CA . GLY A 1 126 ? 11.132 3.587 27.775 1.00 30.84 123 GLY A CA 1
ATOM 872 C C . GLY A 1 126 ? 12.473 3.050 28.257 1.00 29.14 123 GLY A C 1
ATOM 873 O O . GLY A 1 126 ? 13.405 2.869 27.464 1.00 26.51 123 GLY A O 1
ATOM 874 N N . LEU A 1 127 ? 12.579 2.797 29.562 1.00 21.31 124 LEU A N 1
ATOM 875 C CA . LEU A 1 127 ? 13.844 2.341 30.143 1.00 24.76 124 LEU A CA 1
ATOM 876 C C . LEU A 1 127 ? 14.311 1.024 29.537 1.00 28.43 124 LEU A C 1
ATOM 877 O O . LEU A 1 127 ? 15.506 0.808 29.320 1.00 27.22 124 LEU A O 1
ATOM 882 N N . ASP A 1 128 ? 13.363 0.129 29.280 1.00 29.85 125 ASP A N 1
ATOM 883 C CA . ASP A 1 128 ? 13.717 -1.198 28.793 1.00 35.02 125 ASP A CA 1
ATOM 884 C C . ASP A 1 128 ? 14.451 -1.132 27.470 1.00 34.58 125 ASP A C 1
ATOM 885 O O . ASP A 1 128 ? 15.409 -1.885 27.245 1.00 27.71 125 ASP A O 1
ATOM 890 N N . ALA A 1 129 ? 14.005 -0.230 26.599 1.00 28.28 126 ALA A N 1
ATOM 891 C CA . ALA A 1 129 ? 14.636 -0.074 25.291 1.00 29.18 126 ALA A CA 1
ATOM 892 C C . ALA A 1 129 ? 16.084 0.404 25.430 1.00 27.21 126 ALA A C 1
ATOM 893 O O . ALA A 1 129 ? 16.950 0.004 24.660 1.00 27.27 126 ALA A O 1
ATOM 895 N N . VAL A 1 130 ? 16.358 1.245 26.420 1.00 24.07 127 VAL A N 1
ATOM 896 C CA . VAL A 1 130 ? 17.729 1.718 26.616 1.00 21.06 127 VAL A CA 1
ATOM 897 C C . VAL A 1 130 ? 18.602 0.581 27.181 1.00 26.65 127 VAL A C 1
ATOM 898 O O . VAL A 1 130 ? 19.712 0.333 26.711 1.00 25.63 127 VAL A O 1
ATOM 902 N N . ASN A 1 131 ? 18.076 -0.141 28.157 1.00 23.33 128 ASN A N 1
ATOM 903 C CA . ASN A 1 131 ? 18.796 -1.294 28.695 1.00 24.82 128 ASN A CA 1
ATOM 904 C C . ASN A 1 131 ? 18.979 -2.424 27.676 1.00 26.38 128 ASN A C 1
ATOM 905 O O . ASN A 1 131 ? 20.001 -3.119 27.689 1.00 28.24 128 ASN A O 1
ATOM 910 N N . ASP A 1 132 ? 18.013 -2.581 26.773 1.00 27.60 129 ASP A N 1
ATOM 911 C CA . ASP A 1 132 ? 18.189 -3.499 25.651 1.00 31.98 129 ASP A CA 1
ATOM 912 C C . ASP A 1 132 ? 19.384 -3.072 24.796 1.00 30.51 129 ASP A C 1
ATOM 913 O O . ASP A 1 132 ? 20.177 -3.911 24.366 1.00 27.04 129 ASP A O 1
ATOM 918 N N . VAL A 1 133 ? 19.532 -1.772 24.553 1.00 33.01 130 VAL A N 1
ATOM 919 C CA . VAL A 1 133 ? 20.690 -1.292 23.789 1.00 28.00 130 VAL A CA 1
ATOM 920 C C . VAL A 1 133 ? 21.983 -1.650 24.506 1.00 29.32 130 VAL A C 1
ATOM 921 O O . VAL A 1 133 ? 22.937 -2.193 23.920 1.00 26.64 130 VAL A O 1
ATOM 925 N N . ILE A 1 134 ? 22.007 -1.334 25.791 1.00 24.01 131 ILE A N 1
ATOM 926 C CA . ILE A 1 134 ? 23.193 -1.535 26.601 1.00 25.55 131 ILE A CA 1
ATOM 927 C C . ILE A 1 134 ? 23.606 -3.010 26.566 1.00 23.59 131 ILE A C 1
ATOM 928 O O . ILE A 1 134 ? 24.781 -3.321 26.385 1.00 27.41 131 ILE A O 1
ATOM 933 N N . ALA A 1 135 ? 22.633 -3.913 26.700 1.00 23.26 132 ALA A N 1
ATOM 934 C CA . ALA A 1 135 ? 22.929 -5.344 26.712 1.00 26.34 132 ALA A CA 1
ATOM 935 C C . ALA A 1 135 ? 23.412 -5.810 25.339 1.00 31.78 132 ALA A C 1
ATOM 936 O O . ALA A 1 135 ? 24.340 -6.622 25.234 1.00 30.42 132 ALA A O 1
ATOM 938 N N . SER A 1 136 ? 22.764 -5.308 24.290 1.00 27.64 133 SER A N 1
ATOM 939 C CA . SER A 1 136 ? 23.100 -5.700 22.920 1.00 31.65 133 SER A CA 1
ATOM 940 C C . SER A 1 136 ? 24.500 -5.210 22.548 1.00 27.59 133 SER A C 1
ATOM 941 O O . SER A 1 136 ? 25.111 -5.722 21.616 1.00 31.19 133 SER A O 1
ATOM 944 N N . LEU A 1 137 ? 25.015 -4.227 23.275 1.00 26.71 134 LEU A N 1
ATOM 945 C CA . LEU A 1 137 ? 26.358 -3.721 22.986 1.00 29.00 134 LEU A CA 1
ATOM 946 C C . LEU A 1 137 ? 27.438 -4.393 23.834 1.00 35.54 134 LEU A C 1
ATOM 947 O O . LEU A 1 137 ? 28.608 -4.017 23.774 1.00 32.44 134 LEU A O 1
ATOM 952 N N . GLY A 1 138 ? 27.037 -5.382 24.626 1.00 33.24 135 GLY A N 1
ATOM 953 C CA . GLY A 1 138 ? 27.973 -6.084 25.488 1.00 33.81 135 GLY A CA 1
ATOM 954 C C . GLY A 1 138 ? 28.398 -5.281 26.704 1.00 31.16 135 GLY A C 1
ATOM 955 O O . GLY A 1 138 ? 29.421 -5.579 27.321 1.00 31.83 135 GLY A O 1
ATOM 964 N N . ARG A 1 140 ? 28.072 -5.073 30.051 1.00 26.98 137 ARG A N 1
ATOM 965 C CA . ARG A 1 140 ? 27.553 -5.930 31.124 1.00 31.16 137 ARG A CA 1
ATOM 966 C C . ARG A 1 140 ? 27.358 -5.276 32.493 1.00 27.20 137 ARG A C 1
ATOM 967 O O . ARG A 1 140 ? 26.648 -5.823 33.340 1.00 26.29 137 ARG A O 1
ATOM 975 N N . ASP A 1 141 ? 27.991 -4.129 32.733 1.00 20.98 138 ASP A N 1
ATOM 976 C CA . ASP A 1 141 ? 27.963 -3.527 34.074 1.00 23.78 138 ASP A CA 1
ATOM 977 C C . ASP A 1 141 ? 27.350 -2.131 34.106 1.00 29.53 138 ASP A C 1
ATOM 978 O O . ASP A 1 141 ? 27.559 -1.375 35.054 1.00 28.89 138 ASP A O 1
ATOM 983 N N . SER A 1 142 ? 26.615 -1.783 33.056 1.00 21.01 139 SER A N 1
ATOM 984 C CA . SER A 1 142 ? 26.024 -0.459 32.961 1.00 18.72 139 SER A CA 1
ATOM 985 C C . SER A 1 142 ? 24.498 -0.540 32.877 1.00 21.81 139 SER A C 1
ATOM 986 O O . SER A 1 142 ? 23.948 -1.573 32.503 1.00 16.73 139 SER A O 1
ATOM 989 N N . ASN A 1 143 ? 23.814 0.563 33.181 1.00 15.20 140 ASN A N 1
ATOM 990 C CA . ASN A 1 143 ? 22.352 0.532 33.155 1.00 19.11 140 ASN A CA 1
ATOM 991 C C . ASN A 1 143 ? 21.769 1.941 33.151 1.00 16.17 140 ASN A C 1
ATOM 992 O O . ASN A 1 143 ? 22.447 2.910 33.520 1.00 20.08 140 ASN A O 1
ATOM 997 N N . LEU A 1 144 ? 20.513 2.039 32.728 1.00 22.36 141 LEU A N 1
ATOM 998 C CA . LEU A 1 144 ? 19.705 3.225 32.969 1.00 20.11 141 LEU A CA 1
ATOM 999 C C . LEU A 1 144 ? 18.477 2.785 33.764 1.00 25.05 141 LEU A C 1
ATOM 1000 O O . LEU A 1 144 ? 17.652 2.015 33.274 1.00 31.71 141 LEU A O 1
ATOM 1005 N N . SER A 1 145 ? 18.367 3.249 35.003 1.00 21.21 142 SER A N 1
ATOM 1006 C CA . SER A 1 145 ? 17.280 2.826 35.873 1.00 25.64 142 SER A CA 1
ATOM 1007 C C . SER A 1 145 ? 16.632 4.027 36.547 1.00 28.37 142 SER A C 1
ATOM 1008 O O . SER A 1 145 ? 15.624 3.892 37.224 1.00 24.43 142 SER A O 1
ATOM 1011 N N A ARG A 1 146 ? 17.205 5.212 36.333 0.52 24.79 143 ARG A N 1
ATOM 1012 N N B ARG A 1 146 ? 17.237 5.194 36.392 0.48 24.77 143 ARG A N 1
ATOM 1013 C CA A ARG A 1 146 ? 16.794 6.427 37.049 0.52 24.52 143 ARG A CA 1
ATOM 1014 C CA B ARG A 1 146 ? 16.633 6.381 36.963 0.48 24.34 143 ARG A CA 1
ATOM 1015 C C A ARG A 1 146 ? 16.764 7.648 36.114 0.52 26.34 143 ARG A C 1
ATOM 1016 C C B ARG A 1 146 ? 16.668 7.538 35.984 0.48 26.36 143 ARG A C 1
ATOM 1017 O O A ARG A 1 146 ? 17.763 7.939 35.442 0.52 24.96 143 ARG A O 1
ATOM 1018 O O B ARG A 1 146 ? 17.592 7.678 35.174 0.48 24.98 143 ARG A O 1
ATOM 1033 N N . LYS A 1 147 ? 15.628 8.354 36.062 1.00 24.57 144 LYS A N 1
ATOM 1034 C CA . LYS A 1 147 ?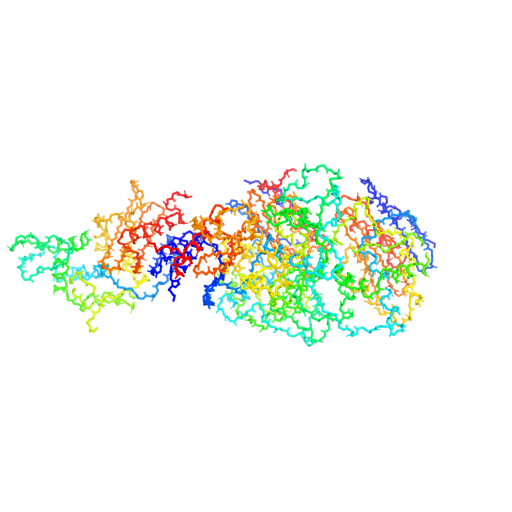 15.523 9.575 35.261 1.00 22.24 144 LYS A CA 1
ATOM 1035 C C . LYS A 1 147 ? 16.483 10.617 35.808 1.00 23.55 144 LYS A C 1
ATOM 1036 O O . LYS A 1 147 ? 17.029 10.462 36.910 1.00 24.17 144 LYS A O 1
ATOM 1050 N N . LYS A 1 149 ? 17.753 13.817 37.614 1.00 25.70 146 LYS A N 1
ATOM 1051 C CA . LYS A 1 149 ? 17.298 14.676 38.712 1.00 33.22 146 LYS A CA 1
ATOM 1052 C C . LYS A 1 149 ? 18.309 15.764 39.087 1.00 30.69 146 LYS A C 1
ATOM 1053 O O . LYS A 1 149 ? 18.018 16.617 39.913 1.00 37.64 146 LYS A O 1
ATOM 1059 N N . GLY A 1 150 ? 19.494 15.719 38.485 1.00 31.46 147 GLY A N 1
ATOM 1060 C CA . GLY A 1 150 ? 20.553 16.665 38.805 1.00 37.76 147 GLY A CA 1
ATOM 1061 C C . GLY A 1 150 ? 21.343 16.360 40.077 1.00 43.29 147 GLY A C 1
ATOM 1062 O O . GLY A 1 150 ? 22.135 17.182 40.537 1.00 42.93 147 GLY A O 1
ATOM 1063 N N . ARG A 1 151 ? 21.132 15.183 40.658 1.00 33.82 148 ARG A N 1
ATOM 1064 C CA . ARG A 1 151 ? 21.830 14.815 41.890 1.00 33.42 148 ARG A CA 1
ATOM 1065 C C . ARG A 1 151 ? 22.101 13.317 41.915 1.00 33.19 148 ARG A C 1
ATOM 1066 O O . ARG A 1 151 ? 21.421 12.547 41.225 1.00 30.53 148 ARG A O 1
ATOM 1074 N N . PRO A 1 152 ? 23.114 12.891 42.687 1.00 33.09 149 PRO A N 1
ATOM 1075 C CA . PRO A 1 152 ? 23.365 11.446 42.735 1.00 32.19 149 PRO A CA 1
ATOM 1076 C C . PRO A 1 152 ? 22.202 10.801 43.466 1.00 33.76 149 PRO A C 1
ATOM 1077 O O . PRO A 1 152 ? 21.568 11.459 44.294 1.00 30.01 149 PRO A O 1
ATOM 1081 N N . ALA A 1 153 ? 21.916 9.541 43.169 1.00 29.52 150 ALA A N 1
ATOM 1082 C CA . ALA A 1 153 ? 20.918 8.809 43.947 1.00 34.53 150 ALA A CA 1
ATOM 1083 C C . ALA A 1 153 ? 21.399 8.605 45.384 1.00 32.03 150 ALA A C 1
ATOM 1084 O O . ALA A 1 153 ? 22.592 8.474 45.624 1.00 27.45 150 ALA A O 1
ATOM 1086 N N . LEU A 1 154 ? 20.478 8.562 46.339 1.00 31.07 151 LEU A N 1
ATOM 1087 C CA . LEU A 1 154 ? 20.837 8.125 47.681 1.00 33.80 151 LEU A CA 1
ATOM 1088 C C . LEU A 1 154 ? 21.173 6.638 47.587 1.00 40.40 151 LEU A C 1
ATOM 1089 O O . LEU A 1 154 ? 20.803 5.981 46.609 1.00 32.14 151 LEU A O 1
ATOM 1094 N N . PRO A 1 155 ? 21.894 6.105 48.586 1.00 45.88 152 PRO A N 1
ATOM 1095 C CA . PRO A 1 155 ? 22.330 4.701 48.551 1.00 47.05 152 PRO A CA 1
ATOM 1096 C C . PRO A 1 155 ? 21.178 3.718 48.320 1.00 36.73 152 PRO A C 1
ATOM 1097 O O . PRO A 1 155 ? 21.350 2.716 47.625 1.00 35.04 152 PRO A O 1
ATOM 1101 N N . ASP A 1 156 ? 20.008 4.012 48.877 1.00 28.96 153 ASP A N 1
ATOM 1102 C CA . ASP A 1 156 ? 18.869 3.108 48.746 1.00 31.51 153 ASP A CA 1
ATOM 1103 C C . ASP A 1 156 ? 17.985 3.405 47.541 1.00 29.35 153 ASP A C 1
ATOM 1104 O O . ASP A 1 156 ? 16.925 2.796 47.386 1.00 33.84 153 ASP A O 1
ATOM 1109 N N . GLU A 1 157 ? 18.402 4.349 46.702 1.00 25.24 154 GLU A N 1
ATOM 1110 C CA . GLU A 1 157 ? 17.712 4.596 45.430 1.00 32.95 154 GLU A CA 1
ATOM 1111 C C . GLU A 1 157 ? 18.532 4.015 44.273 1.00 28.56 154 GLU A C 1
ATOM 1112 O O . GLU A 1 157 ? 19.751 4.085 44.289 1.00 31.36 154 GLU A O 1
ATOM 1118 N N . PRO A 1 158 ? 17.856 3.468 43.259 1.00 31.98 155 PRO A N 1
ATOM 1119 C CA . PRO A 1 158 ? 18.505 2.931 42.057 1.00 33.80 155 PRO A CA 1
ATOM 1120 C C . PRO A 1 158 ? 19.389 3.972 41.383 1.00 31.36 155 PRO A C 1
ATOM 1121 O O . PRO A 1 158 ? 18.946 5.083 41.138 1.00 24.86 155 PRO A O 1
ATOM 1125 N N . GLU A 1 159 ? 20.630 3.610 41.085 1.00 21.67 156 GLU A N 1
ATOM 1126 C CA . GLU A 1 159 ? 21.548 4.523 40.442 1.00 21.80 156 GLU A CA 1
ATOM 1127 C C . GLU A 1 159 ? 21.849 4.020 39.037 1.00 22.85 156 GLU A C 1
ATOM 1128 O O . GLU A 1 159 ? 21.655 2.827 38.738 1.00 20.40 156 GLU A O 1
ATOM 1134 N N . ASN A 1 160 ? 22.291 4.935 38.176 1.00 18.81 157 ASN A N 1
ATOM 1135 C CA . ASN A 1 160 ? 22.769 4.598 36.843 1.00 19.35 157 ASN A CA 1
ATOM 1136 C C . ASN A 1 160 ? 24.288 4.399 36.905 1.00 21.44 157 ASN A C 1
ATOM 1137 O O . ASN A 1 160 ? 25.032 5.363 37.094 1.00 19.08 157 ASN A O 1
ATOM 1142 N N . TRP A 1 161 ? 24.731 3.156 36.743 1.00 21.25 158 TRP A N 1
ATOM 1143 C CA . TRP A 1 161 ? 26.145 2.791 36.880 1.00 17.61 158 TRP A CA 1
ATOM 1144 C C . TRP A 1 161 ? 26.809 2.686 35.514 1.00 19.49 158 TRP A C 1
ATOM 1145 O O . TRP A 1 161 ? 26.161 2.373 34.525 1.00 20.72 158 TRP A O 1
ATOM 1156 N N . ALA A 1 162 ? 28.109 2.962 35.468 1.00 18.84 159 ALA A N 1
ATOM 1157 C CA . ALA A 1 162 ? 28.894 2.812 34.255 1.00 21.23 159 ALA A CA 1
ATOM 1158 C C . ALA A 1 162 ? 30.242 2.189 34.586 1.00 25.66 159 ALA A C 1
ATOM 1159 O O . ALA A 1 162 ? 30.707 2.275 35.725 1.00 22.59 159 ALA A O 1
ATOM 1161 N N . THR A 1 163 ? 30.889 1.598 33.584 1.00 21.87 160 THR A N 1
ATOM 1162 C CA . THR A 1 163 ? 32.320 1.332 33.696 1.00 19.34 160 THR A CA 1
ATOM 1163 C C . THR A 1 163 ? 32.995 1.946 32.491 1.00 19.08 160 THR A C 1
ATOM 1164 O O . THR A 1 163 ? 32.384 2.074 31.441 1.00 16.20 160 THR A O 1
ATOM 1168 N N . PRO A 1 164 ? 34.269 2.338 32.639 1.00 19.23 161 PRO A N 1
ATOM 1169 C CA . PRO A 1 164 ? 34.995 2.868 31.477 1.00 18.08 161 PRO A CA 1
ATOM 1170 C C . PRO A 1 164 ? 35.011 1.834 30.332 1.00 21.91 161 PRO A C 1
ATOM 1171 O O . PRO A 1 164 ? 34.772 2.210 29.180 1.00 18.64 161 PRO A O 1
ATOM 1175 N N . ASP A 1 165 ? 35.256 0.558 30.647 1.00 17.19 162 ASP A N 1
ATOM 1176 C CA . ASP A 1 165 ? 35.228 -0.501 29.629 1.00 15.90 162 ASP A CA 1
ATOM 1177 C C . ASP A 1 165 ? 33.932 -0.489 28.817 1.00 21.64 162 ASP A C 1
ATOM 1178 O O . ASP A 1 165 ? 33.957 -0.575 27.580 1.00 21.87 162 ASP A O 1
ATOM 1183 N N . ASP A 1 166 ? 32.803 -0.438 29.517 1.00 19.14 163 ASP A N 1
ATOM 1184 C CA . ASP A 1 166 ? 31.503 -0.460 28.854 1.00 24.04 163 ASP A CA 1
ATOM 1185 C C . ASP A 1 166 ? 31.305 0.749 27.939 1.00 25.04 163 ASP A C 1
ATOM 1186 O O . ASP A 1 166 ? 30.784 0.621 26.835 1.00 19.58 163 ASP A O 1
ATOM 1191 N N . TYR A 1 167 ? 31.702 1.927 28.404 1.00 19.79 164 TYR A N 1
ATOM 1192 C CA . TYR A 1 167 ? 31.479 3.134 27.612 1.00 22.04 164 TYR A CA 1
ATOM 1193 C C . TYR A 1 167 ? 32.431 3.249 26.426 1.00 23.03 164 TYR A C 1
ATOM 1194 O O . TYR A 1 167 ? 32.096 3.858 25.409 1.00 23.69 164 TYR A O 1
ATOM 1203 N N . ALA A 1 168 ? 33.595 2.612 26.526 1.00 20.71 165 ALA A N 1
ATOM 1204 C CA . ALA A 1 168 ? 34.465 2.519 25.366 1.00 21.36 165 ALA A CA 1
ATOM 1205 C C . ALA A 1 168 ? 33.807 1.621 24.301 1.00 26.07 165 ALA A C 1
ATOM 1206 O O . ALA A 1 168 ? 33.826 1.947 23.114 1.00 22.22 165 ALA A O 1
ATOM 1208 N N . LEU A 1 169 ? 33.189 0.514 24.719 1.00 23.15 166 LEU A N 1
ATOM 1209 C CA . LEU A 1 169 ? 32.475 -0.328 23.752 1.00 21.48 166 LEU A CA 1
ATOM 1210 C C . LEU A 1 169 ? 31.396 0.478 23.039 1.00 20.59 166 LEU A C 1
ATOM 1211 O O . LEU A 1 169 ? 31.174 0.315 21.839 1.00 26.80 166 LEU A O 1
ATOM 1216 N N . ALA A 1 170 ? 30.715 1.338 23.784 1.00 20.20 167 ALA A N 1
ATOM 1217 C CA . ALA A 1 170 ? 29.623 2.124 23.211 1.00 23.85 167 ALA A CA 1
ATOM 1218 C C . ALA A 1 170 ? 30.131 3.025 22.096 1.00 24.89 167 ALA A C 1
ATOM 1219 O O . ALA A 1 170 ? 29.538 3.093 21.020 1.00 20.22 167 ALA A O 1
ATOM 1221 N N . VAL A 1 171 ? 31.216 3.740 22.363 1.00 20.72 168 VAL A N 1
ATOM 1222 C CA . VAL A 1 171 ? 31.790 4.622 21.348 1.00 22.41 168 VAL A CA 1
ATOM 1223 C C . VAL A 1 171 ? 32.304 3.809 20.165 1.00 24.31 168 VAL A C 1
ATOM 1224 O O . VAL A 1 171 ? 32.136 4.208 19.016 1.00 27.44 168 VAL A O 1
ATOM 1228 N N . GLN A 1 172 ? 32.930 2.665 20.431 1.00 21.71 169 GLN A N 1
ATOM 1229 C CA . GLN A 1 172 ? 33.420 1.845 19.321 1.00 23.80 169 GLN A CA 1
ATOM 1230 C C . GLN A 1 172 ? 32.282 1.386 18.429 1.00 23.39 169 GLN A C 1
ATOM 1231 O O . GLN A 1 172 ? 32.423 1.340 17.201 1.00 22.84 169 GLN A O 1
ATOM 1237 N N . ALA A 1 173 ? 31.150 1.053 19.040 1.00 23.62 170 ALA A N 1
ATOM 1238 C CA . ALA A 1 173 ? 30.007 0.605 18.260 1.00 25.93 170 ALA A CA 1
ATOM 1239 C C . ALA A 1 173 ? 29.543 1.716 17.309 1.00 25.16 170 ALA A C 1
ATOM 1240 O O . ALA A 1 173 ? 29.208 1.448 16.158 1.00 27.60 170 ALA A O 1
ATOM 1242 N N . LEU A 1 174 ? 29.527 2.958 17.789 1.00 28.09 171 LEU A N 1
ATOM 1243 C CA . LEU A 1 174 ? 29.135 4.074 16.925 1.00 28.97 171 LEU A CA 1
ATOM 1244 C C . LEU A 1 174 ? 30.125 4.230 15.776 1.00 28.97 171 LEU A C 1
ATOM 1245 O O . LEU A 1 174 ? 29.729 4.370 14.625 1.00 26.84 171 LEU A O 1
ATOM 1250 N N . LEU A 1 175 ? 31.418 4.211 16.098 1.00 25.85 172 LEU A N 1
ATOM 1251 C CA . LEU A 1 175 ? 32.463 4.398 15.088 1.00 28.28 172 LEU A CA 1
ATOM 1252 C C . LEU A 1 175 ? 32.482 3.293 14.025 1.00 32.53 172 LEU A C 1
ATOM 1253 O O . LEU A 1 175 ? 32.923 3.513 12.901 1.00 33.53 172 LEU A O 1
ATOM 1258 N N . GLU A 1 176 ? 32.014 2.103 14.387 1.00 30.44 173 GLU A N 1
ATOM 1259 C CA . GLU A 1 176 ? 32.075 0.964 13.483 1.00 30.21 173 GLU A CA 1
ATOM 1260 C C . GLU A 1 176 ? 30.748 0.709 12.777 1.00 35.65 173 GLU A C 1
ATOM 1261 O O . GLU A 1 176 ? 30.632 -0.235 12.005 1.00 42.59 173 GLU A O 1
ATOM 1267 N N . GLY A 1 177 ? 29.746 1.547 13.044 1.00 30.64 174 GLY A N 1
ATOM 1268 C CA . GLY A 1 177 ? 28.448 1.393 12.406 1.00 36.02 174 GLY A CA 1
ATOM 1269 C C . GLY A 1 177 ? 27.678 0.183 12.909 1.00 39.34 174 GLY A C 1
ATOM 1270 O O . GLY A 1 177 ? 26.806 -0.343 12.215 1.00 43.68 174 GLY A O 1
ATOM 1271 N N . ARG A 1 178 ? 27.992 -0.246 14.130 1.00 34.96 175 ARG A N 1
ATOM 1272 C CA . ARG A 1 178 ? 27.350 -1.400 14.745 1.00 35.33 175 ARG A CA 1
ATOM 1273 C C . ARG A 1 178 ? 26.236 -1.032 15.725 1.00 38.42 175 ARG A C 1
ATOM 1274 O O . ARG A 1 178 ? 25.398 -1.881 16.050 1.00 42.18 175 ARG A O 1
ATOM 1282 N N . ALA A 1 179 ? 26.229 0.215 16.199 1.00 29.26 176 ALA A N 1
ATOM 1283 C CA . ALA A 1 179 ? 25.296 0.619 17.255 1.00 31.79 176 ALA A CA 1
ATOM 1284 C C . ALA A 1 179 ? 23.859 0.720 16.759 1.00 32.03 176 ALA A C 1
ATOM 1285 O O . ALA A 1 179 ? 22.916 0.526 17.527 1.00 33.42 176 ALA A O 1
ATOM 1287 N N . ALA A 1 180 ? 23.708 1.042 15.477 1.00 35.49 177 ALA A N 1
ATOM 1288 C CA . ALA A 1 180 ? 22.408 1.176 14.819 1.00 33.41 177 ALA A CA 1
ATOM 1289 C C . ALA A 1 180 ? 22.701 1.097 13.322 1.00 39.83 177 ALA A C 1
ATOM 1290 O O . ALA A 1 180 ? 23.762 0.603 12.938 1.00 37.75 177 ALA A O 1
ATOM 1292 N N . SER A 1 181 ? 21.794 1.567 12.468 1.00 45.47 178 SER A N 1
ATOM 1293 C CA . SER A 1 181 ? 22.109 1.610 11.038 1.00 43.42 178 SER A CA 1
ATOM 1294 C C . SER A 1 181 ? 23.282 2.568 10.832 1.00 36.65 178 SER A C 1
ATOM 1295 O O . SER A 1 181 ? 23.554 3.405 11.696 1.00 32.54 178 SER A O 1
ATOM 1298 N N . GLN A 1 182 ? 23.989 2.438 9.712 1.00 36.16 179 GLN A N 1
ATOM 1299 C CA . GLN A 1 182 ? 25.159 3.288 9.459 1.00 38.65 179 GLN A CA 1
ATOM 1300 C C . GLN A 1 182 ? 24.766 4.761 9.363 1.00 39.07 179 GLN A C 1
ATOM 1301 O O . GLN A 1 182 ? 25.499 5.641 9.824 1.00 34.20 179 GLN A O 1
ATOM 1307 N N A GLU A 1 183 ? 23.615 5.036 8.755 0.54 38.61 180 GLU A N 1
ATOM 1308 N N B GLU A 1 183 ? 23.603 5.006 8.770 0.46 38.80 180 GLU A N 1
ATOM 1309 C CA A GLU A 1 183 ? 23.112 6.406 8.675 0.54 39.04 180 GLU A CA 1
ATOM 1310 C CA B GLU A 1 183 ? 23.053 6.348 8.642 0.46 39.34 180 GLU A CA 1
ATOM 1311 C C A GLU A 1 183 ? 22.923 6.975 10.075 0.54 34.77 180 GLU A C 1
ATOM 1312 C C B GLU A 1 183 ? 22.833 6.976 10.021 0.46 34.96 180 GLU A C 1
ATOM 1313 O O A GLU A 1 183 ? 23.304 8.112 10.358 0.54 31.98 180 GLU A O 1
ATOM 1314 O O B GLU A 1 183 ? 23.116 8.155 10.235 0.46 32.84 180 GLU A O 1
ATOM 1325 N N . SER A 1 184 ? 22.338 6.175 10.957 1.00 32.70 181 SER A N 1
ATOM 1326 C CA . SER A 1 184 ? 22.110 6.633 12.316 1.00 31.33 181 SER A CA 1
ATOM 1327 C C . SER A 1 184 ? 23.423 6.804 13.085 1.00 31.78 181 SER A C 1
ATOM 1328 O O . SER A 1 184 ? 23.613 7.793 13.798 1.00 29.45 181 SER A O 1
ATOM 1331 N N . CYS A 1 185 ? 24.347 5.863 12.931 1.00 28.84 182 CYS A N 1
ATOM 1332 C CA . CYS A 1 185 ? 25.654 6.035 13.570 1.00 29.21 182 CYS A CA 1
ATOM 1333 C C . CYS A 1 185 ? 26.344 7.321 13.108 1.00 28.34 182 CYS A C 1
ATOM 1334 O O . CYS A 1 185 ? 26.922 8.052 13.907 1.00 31.08 182 CYS A O 1
ATOM 1337 N N . THR A 1 186 ? 26.271 7.604 11.814 1.00 33.59 183 THR A N 1
ATOM 1338 C CA . THR A 1 186 ? 26.837 8.845 11.305 1.00 30.45 183 THR A CA 1
ATOM 1339 C C . THR A 1 186 ? 26.149 10.066 11.921 1.00 28.17 183 THR A C 1
ATOM 1340 O O . THR A 1 186 ? 26.816 11.006 12.334 1.00 28.48 183 THR A O 1
ATOM 1344 N N . ALA A 1 187 ? 24.821 10.049 12.001 1.00 35.22 184 ALA A N 1
ATOM 1345 C CA . ALA A 1 187 ? 24.098 11.156 12.635 1.00 31.69 184 ALA A CA 1
ATOM 1346 C C . ALA A 1 187 ? 24.406 11.291 14.131 1.00 30.61 184 ALA A C 1
ATOM 1347 O O . ALA A 1 187 ? 24.416 12.398 14.679 1.00 25.71 184 ALA A O 1
ATOM 1357 N N . LEU A 1 189 ? 27.236 10.416 15.709 1.00 29.70 186 LEU A N 1
ATOM 1358 C CA . LEU A 1 189 ? 28.598 10.929 15.857 1.00 28.55 186 LEU A CA 1
ATOM 1359 C C . LEU A 1 189 ? 28.617 12.437 15.618 1.00 28.68 186 LEU A C 1
ATOM 1360 O O . LEU A 1 189 ? 29.331 13.180 16.300 1.00 25.47 186 LEU A O 1
ATOM 1365 N N . ALA A 1 190 ? 27.843 12.888 14.635 1.00 25.97 187 ALA A N 1
ATOM 1366 C CA . ALA A 1 190 ? 27.666 14.317 14.431 1.00 32.61 187 ALA A CA 1
ATOM 1367 C C . ALA A 1 190 ? 27.011 15.016 15.642 1.00 28.42 187 ALA A C 1
ATOM 1368 O O . ALA A 1 190 ? 27.320 16.172 15.936 1.00 30.05 187 ALA A O 1
ATOM 1378 N N . LEU A 1 192 ? 27.401 14.044 18.858 1.00 24.26 189 LEU A N 1
ATOM 1379 C CA . LEU A 1 192 ? 28.484 14.117 19.843 1.00 25.23 189 LEU A CA 1
ATOM 1380 C C . LEU A 1 192 ? 29.460 15.249 19.525 1.00 19.90 189 LEU A C 1
ATOM 1381 O O . LEU A 1 192 ? 30.015 15.865 20.432 1.00 22.93 189 LEU A O 1
ATOM 1386 N N . GLU A 1 193 ? 29.637 15.548 18.245 1.00 19.30 190 GLU A N 1
ATOM 1387 C CA . GLU A 1 193 ? 30.516 16.645 17.846 1.00 24.99 190 GLU A CA 1
ATOM 1388 C C . GLU A 1 193 ? 29.958 18.000 18.301 1.00 28.40 190 GLU A C 1
ATOM 1389 O O . GLU A 1 193 ? 30.679 18.995 18.357 1.00 24.21 190 GLU A O 1
ATOM 1395 N N . LYS A 1 194 ? 28.676 18.035 18.639 1.00 22.26 191 LYS A N 1
ATOM 1396 C CA . LYS A 1 194 ? 28.056 19.293 19.057 1.00 24.95 191 LYS A CA 1
ATOM 1397 C C . LYS A 1 194 ? 28.181 19.557 20.569 1.00 25.83 191 LYS A C 1
ATOM 1398 O O . LYS A 1 194 ? 27.674 20.556 21.081 1.00 25.16 191 LYS A O 1
ATOM 1404 N N . GLN A 1 195 ? 28.868 18.653 21.269 1.00 20.89 192 GLN A N 1
ATOM 1405 C CA . GLN A 1 195 ? 29.238 18.833 22.680 1.00 24.25 192 GLN A CA 1
ATOM 1406 C C . GLN A 1 195 ? 29.704 20.270 22.954 1.00 26.24 192 GLN A C 1
ATOM 1407 O O . GLN A 1 195 ? 30.608 20.769 22.288 1.00 23.46 192 GLN A O 1
ATOM 1413 N N . GLN A 1 196 ? 29.091 20.943 23.923 1.00 21.69 193 GLN A N 1
ATOM 1414 C CA . GLN A 1 196 ? 29.417 22.354 24.139 1.00 26.60 193 GLN A CA 1
ATOM 1415 C C . GLN A 1 196 ? 30.511 22.624 25.176 1.00 29.93 193 GLN A C 1
ATOM 1416 O O . GLN A 1 196 ? 30.985 23.754 25.286 1.00 28.60 193 GLN A O 1
ATOM 1422 N N . ASN A 1 197 ? 30.897 21.604 25.940 1.00 19.21 194 ASN A N 1
ATOM 1423 C CA . ASN A 1 197 ? 31.956 21.769 26.934 1.00 22.48 194 ASN A CA 1
ATOM 1424 C C . ASN A 1 197 ? 33.288 21.196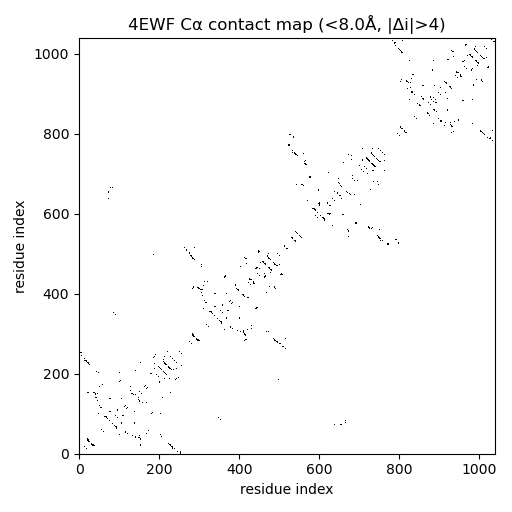 26.437 1.00 23.65 194 ASN A C 1
ATOM 1425 O O . ASN A 1 197 ? 33.481 19.978 26.468 1.00 20.73 194 ASN A O 1
ATOM 1430 N N . PRO A 1 198 ? 34.204 22.066 25.983 1.00 24.72 195 PRO A N 1
ATOM 1431 C CA . PRO A 1 198 ? 35.491 21.622 25.426 1.00 24.77 195 PRO A CA 1
ATOM 1432 C C . PRO A 1 198 ? 36.603 21.425 26.460 1.00 27.01 195 PRO A C 1
ATOM 1433 O O . PRO A 1 198 ? 37.763 21.294 26.061 1.00 23.76 195 PRO A O 1
ATOM 1437 N N . ARG A 1 199 ? 36.273 21.395 27.747 1.00 24.20 196 ARG A N 1
ATOM 1438 C CA . ARG A 1 199 ? 37.296 21.475 28.787 1.00 24.86 196 ARG A CA 1
ATOM 1439 C C . ARG A 1 199 ? 37.823 20.106 29.219 1.00 23.77 196 ARG A C 1
ATOM 1440 O O . ARG A 1 199 ? 38.755 20.021 30.025 1.00 22.50 196 ARG A O 1
ATOM 1448 N N . ARG A 1 200 ? 37.225 19.037 28.706 1.00 20.80 197 ARG A N 1
ATOM 1449 C CA . ARG A 1 200 ? 37.646 17.699 29.139 1.00 18.21 197 ARG A CA 1
ATOM 1450 C C . ARG A 1 200 ? 38.353 16.966 27.991 1.00 20.50 197 ARG A C 1
ATOM 1451 O O . ARG A 1 200 ? 39.489 17.302 27.648 1.00 21.47 197 ARG A O 1
ATOM 1459 N N . ILE A 1 201 ? 37.692 15.989 27.376 1.00 18.66 198 ILE A N 1
ATOM 1460 C CA . ILE A 1 201 ? 38.295 15.320 26.223 1.00 18.75 198 ILE A CA 1
ATOM 1461 C C . ILE A 1 201 ? 38.691 16.367 25.180 1.00 28.24 198 ILE A C 1
ATOM 1462 O O . ILE A 1 201 ? 39.752 16.280 24.544 1.00 27.89 198 ILE A O 1
ATOM 1467 N N . GLY A 1 202 ? 37.856 17.385 25.023 1.00 22.40 199 GLY A N 1
ATOM 1468 C CA . GLY A 1 202 ? 38.094 18.340 23.953 1.00 29.06 199 GLY A CA 1
ATOM 1469 C C . GLY A 1 202 ? 39.251 19.307 24.162 1.00 29.19 199 GLY A C 1
ATOM 1470 O O . GLY A 1 202 ? 39.647 20.028 23.243 1.00 28.91 199 GLY A O 1
ATOM 1471 N N . ARG A 1 203 ? 39.805 19.343 25.365 1.00 26.21 200 ARG A N 1
ATOM 1472 C CA . ARG A 1 203 ? 40.693 20.443 25.699 1.00 28.30 200 ARG A CA 1
ATOM 1473 C C . ARG A 1 203 ? 41.948 20.546 24.833 1.00 35.45 200 ARG A C 1
ATOM 1474 O O . ARG A 1 203 ? 42.317 21.627 24.350 1.00 28.93 200 ARG A O 1
ATOM 1482 N N . TYR A 1 204 ? 42.607 19.423 24.612 1.00 29.91 201 TYR A N 1
ATOM 1483 C CA . TYR A 1 204 ? 43.849 19.466 23.860 1.00 32.22 201 TYR A CA 1
ATOM 1484 C C . TYR A 1 204 ? 43.701 18.863 22.463 1.00 31.70 201 TYR A C 1
ATOM 1485 O O . TYR A 1 204 ? 44.666 18.353 21.886 1.00 32.15 201 TYR A O 1
ATOM 1494 N N . VAL A 1 205 ? 42.487 18.887 21.926 1.00 27.89 202 VAL A N 1
ATOM 1495 C CA . VAL A 1 205 ? 42.316 18.487 20.540 1.00 31.92 202 VAL A CA 1
ATOM 1496 C C . VAL A 1 205 ? 42.823 19.639 19.684 1.00 36.83 202 VAL A C 1
ATOM 1497 O O . VAL A 1 205 ? 42.376 20.769 19.837 1.00 41.87 202 VAL A O 1
ATOM 1501 N N . PRO A 1 206 ? 43.777 19.348 18.795 1.00 41.80 203 PRO A N 1
ATOM 1502 C CA . PRO A 1 206 ? 44.415 20.362 17.952 1.00 54.69 203 PRO A CA 1
ATOM 1503 C C . PRO A 1 206 ? 43.451 20.877 16.894 1.00 63.01 203 PRO A C 1
ATOM 1504 O O . PRO A 1 206 ? 42.551 20.151 16.458 1.00 56.22 203 PRO A O 1
ATOM 1508 N N . GLU A 1 207 ? 43.629 22.134 16.504 1.00 77.82 204 GLU A N 1
ATOM 1509 C CA . GLU A 1 207 ? 42.865 22.702 15.405 1.00 84.28 204 GLU A CA 1
ATOM 1510 C C . GLU A 1 207 ? 43.541 22.286 14.105 1.00 73.98 204 GLU A C 1
ATOM 1511 O O . GLU A 1 207 ? 44.771 22.213 14.030 1.00 65.74 204 GLU A O 1
ATOM 1517 N N . GLY A 1 208 ? 42.735 21.995 13.090 1.00 70.67 205 GLY A N 1
ATOM 1518 C CA . GLY A 1 208 ? 43.267 21.562 11.813 1.00 68.35 205 GLY A CA 1
ATOM 1519 C C . GLY A 1 208 ? 42.231 20.888 10.936 1.00 67.64 205 GLY A C 1
ATOM 1520 O O . GLY A 1 208 ? 41.134 20.539 11.389 1.00 59.89 205 GLY A O 1
ATOM 1521 N N . GLU A 1 209 ? 42.591 20.707 9.669 1.00 67.67 206 GLU A N 1
ATOM 1522 C CA . GLU A 1 209 ? 41.715 20.078 8.691 1.00 65.41 206 GLU A CA 1
ATOM 1523 C C . GLU A 1 209 ? 41.650 18.575 8.924 1.00 58.02 206 GLU A C 1
ATOM 1524 O O . GLU A 1 209 ? 42.659 17.951 9.253 1.00 53.59 206 GLU A O 1
ATOM 1530 N N . GLY A 1 210 ? 40.466 17.996 8.745 1.00 56.40 207 GLY A N 1
ATOM 1531 C CA . GLY A 1 210 ? 40.289 16.561 8.895 1.00 54.54 207 GLY A CA 1
ATOM 1532 C C . GLY A 1 210 ? 40.364 16.085 10.340 1.00 52.03 207 GLY A C 1
ATOM 1533 O O . GLY A 1 210 ? 40.437 14.880 10.603 1.00 44.12 207 GLY A O 1
ATOM 1534 N N . ILE A 1 211 ? 40.368 17.036 11.273 1.00 42.58 208 ILE A N 1
ATOM 1535 C CA . ILE A 1 211 ? 40.317 16.728 12.704 1.00 45.73 208 ILE A CA 1
ATOM 1536 C C . ILE A 1 211 ? 38.915 16.970 13.267 1.00 44.92 208 ILE A C 1
ATOM 1537 O O . ILE A 1 211 ? 38.315 18.029 13.034 1.00 41.33 208 ILE A O 1
ATOM 1542 N N . ARG A 1 212 ? 38.391 15.975 13.986 1.00 34.92 209 ARG A N 1
ATOM 1543 C CA . ARG A 1 212 ? 37.081 16.089 14.638 1.00 34.03 209 ARG A CA 1
ATOM 1544 C C . ARG A 1 212 ? 37.118 15.452 16.029 1.00 31.30 209 ARG A C 1
ATOM 1545 O O . ARG A 1 212 ? 37.953 14.578 16.307 1.00 25.43 209 ARG A O 1
ATOM 1553 N N . TRP A 1 213 ? 36.212 15.885 16.896 1.00 24.90 210 TRP A N 1
ATOM 1554 C CA . TRP A 1 213 ? 36.034 15.228 18.189 1.00 22.29 210 TRP A CA 1
ATOM 1555 C C . TRP A 1 213 ? 34.585 15.382 18.636 1.00 30.79 210 TRP A C 1
ATOM 1556 O O . TRP A 1 213 ? 33.874 16.294 18.203 1.00 27.16 210 TRP A O 1
ATOM 1567 N N . GLY A 1 214 ? 34.142 14.465 19.477 1.00 25.66 211 GLY A N 1
ATOM 1568 C CA . GLY A 1 214 ? 32.810 14.552 20.049 1.00 24.96 211 GLY A CA 1
ATOM 1569 C C . GLY A 1 214 ? 32.844 13.825 21.366 1.00 24.57 211 GLY A C 1
ATOM 1570 O O . GLY A 1 214 ? 33.688 12.947 21.573 1.00 22.87 211 GLY A O 1
ATOM 1571 N N . SER A 1 215 ? 31.931 14.163 22.262 1.00 22.79 212 SER A N 1
ATOM 1572 C CA . SER A 1 215 ? 31.890 13.468 23.534 1.00 21.37 212 SER A CA 1
ATOM 1573 C C . SER A 1 215 ? 30.571 13.740 24.243 1.00 25.24 212 SER A C 1
ATOM 1574 O O . SER A 1 215 ? 29.827 14.653 23.870 1.00 20.66 212 SER A O 1
ATOM 1577 N N . LYS A 1 216 ? 30.277 12.919 25.243 1.00 21.72 213 LYS A N 1
ATOM 1578 C CA . LYS A 1 216 ? 29.216 13.222 26.188 1.00 19.36 213 LYS A CA 1
ATOM 1579 C C . LYS A 1 216 ? 29.864 13.304 27.556 1.00 19.83 213 LYS A C 1
ATOM 1580 O O . LYS A 1 216 ? 30.451 12.328 28.048 1.00 18.34 213 LYS A O 1
ATOM 1586 N N . THR A 1 217 ? 29.758 14.480 28.155 1.00 19.56 214 THR A N 1
ATOM 1587 C CA . THR A 1 217 ? 30.241 14.714 29.504 1.00 20.60 214 THR A CA 1
ATOM 1588 C C . THR A 1 217 ? 29.232 14.209 30.523 1.00 22.22 214 THR A C 1
ATOM 1589 O O . THR A 1 217 ? 28.067 13.944 30.197 1.00 22.17 214 THR A O 1
ATOM 1593 N N . GLY A 1 218 ? 29.684 14.110 31.764 1.00 19.36 215 GLY A N 1
ATOM 1594 C CA . GLY A 1 218 ? 28.819 13.817 32.888 1.00 21.10 215 GLY A CA 1
ATOM 1595 C C . GLY A 1 218 ? 29.361 14.462 34.151 1.00 26.13 215 GLY A C 1
ATOM 1596 O O . GLY A 1 218 ? 30.563 14.382 34.439 1.00 19.35 215 GLY A O 1
ATOM 1597 N N . SER A 1 219 ? 28.476 15.095 34.915 1.00 17.28 216 SER A N 1
ATOM 1598 C CA . SER A 1 219 ? 28.884 15.809 36.119 1.00 21.35 216 SER A CA 1
ATOM 1599 C C . SER A 1 219 ? 27.807 15.702 37.184 1.00 27.63 216 SER A C 1
ATOM 1600 O O . SER A 1 219 ? 26.631 15.872 36.891 1.00 21.87 216 SER A O 1
ATOM 1603 N N . LEU A 1 220 ? 28.236 15.427 38.411 1.00 19.62 217 LEU A N 1
ATOM 1604 C CA . LEU A 1 220 ? 27.403 15.457 39.606 1.00 25.85 217 LEU A CA 1
ATOM 1605 C C . LEU A 1 220 ? 28.360 15.922 40.683 1.00 26.06 217 LEU A C 1
ATOM 1606 O O . LEU A 1 220 ? 29.563 15.961 40.450 1.00 22.70 217 LEU A O 1
ATOM 1611 N N . THR A 1 221 ? 27.864 16.249 41.872 1.00 21.51 218 THR A N 1
ATOM 1612 C CA . THR A 1 221 ? 28.796 16.587 42.945 1.00 29.40 218 THR A CA 1
ATOM 1613 C C . THR A 1 221 ? 29.730 15.380 43.186 1.00 28.68 218 THR A C 1
ATOM 1614 O O . THR A 1 221 ? 29.267 14.237 43.270 1.00 28.56 218 THR A O 1
ATOM 1618 N N . GLY A 1 222 ? 31.039 15.637 43.211 1.00 26.35 219 GLY A N 1
ATOM 1619 C CA . GLY A 1 222 ? 32.045 14.589 43.355 1.00 24.77 219 GLY A CA 1
ATOM 1620 C C . GLY A 1 222 ? 32.234 13.708 42.124 1.00 22.62 219 GLY A C 1
ATOM 1621 O O . GLY A 1 222 ? 32.944 12.698 42.171 1.00 26.72 219 GLY A O 1
ATOM 1622 N N . VAL A 1 223 ? 31.617 14.081 41.009 1.00 18.00 220 VAL A N 1
ATOM 1623 C CA . VAL A 1 223 ? 31.674 13.243 39.811 1.00 13.04 220 VAL A CA 1
ATOM 1624 C C . VAL A 1 223 ? 31.959 14.040 38.546 1.00 25.44 220 VAL A C 1
ATOM 1625 O O . VAL A 1 223 ? 31.205 14.950 38.197 1.00 21.24 220 VAL A O 1
ATOM 1629 N N . VAL A 1 224 ? 33.050 13.705 37.858 1.00 20.54 221 VAL A N 1
ATOM 1630 C CA . VAL A 1 224 ? 33.377 14.365 36.587 1.00 18.59 221 VAL A CA 1
ATOM 1631 C C . VAL A 1 224 ? 33.793 13.321 35.539 1.00 21.59 221 VAL A C 1
ATOM 1632 O O . VAL A 1 224 ? 34.822 12.644 35.696 1.00 18.76 221 VAL A O 1
ATOM 1636 N N . ASN A 1 225 ? 32.970 13.161 34.500 1.00 12.97 222 ASN A N 1
ATOM 1637 C CA . ASN A 1 225 ? 33.205 12.143 33.471 1.00 15.93 222 ASN A CA 1
ATOM 1638 C C . ASN A 1 225 ? 33.198 12.774 32.081 1.00 21.15 222 ASN A C 1
ATOM 1639 O O . ASN A 1 225 ? 32.610 13.843 31.880 1.00 19.48 222 ASN A O 1
ATOM 1644 N N . ASP A 1 226 ? 33.823 12.095 31.119 1.00 19.10 223 ASP A N 1
ATOM 1645 C CA . ASP A 1 226 ? 33.686 12.440 29.698 1.00 20.20 223 ASP A CA 1
ATOM 1646 C C . ASP A 1 226 ? 33.944 11.186 28.856 1.00 21.88 223 ASP A C 1
ATOM 1647 O O . ASP A 1 226 ? 34.883 10.434 29.114 1.00 20.29 223 ASP A O 1
ATOM 1652 N N . VAL A 1 227 ? 33.087 10.942 27.876 1.00 17.12 224 VAL A N 1
ATOM 1653 C CA . VAL A 1 227 ? 33.187 9.741 27.056 1.00 21.41 224 VAL A CA 1
ATOM 1654 C C . VAL A 1 227 ? 33.085 10.149 25.605 1.00 22.18 224 VAL A C 1
ATOM 1655 O O . VAL A 1 227 ? 32.110 10.783 25.214 1.00 20.56 224 VAL A O 1
ATOM 1659 N N . GLY A 1 228 ? 34.085 9.822 24.794 1.00 16.29 225 GLY A N 1
ATOM 1660 C CA . GLY A 1 228 ? 34.005 10.236 23.403 1.00 19.56 225 GLY A CA 1
ATOM 1661 C C . GLY A 1 228 ? 35.123 9.760 22.502 1.00 24.99 225 GLY A C 1
ATOM 1662 O O . GLY A 1 228 ? 35.763 8.742 22.772 1.00 20.39 225 GLY A O 1
ATOM 1663 N N . PHE A 1 229 ? 35.357 10.503 21.422 1.00 21.15 226 PHE A N 1
ATOM 1664 C CA . PHE A 1 229 ? 36.343 10.099 20.448 1.00 23.50 226 PHE A CA 1
ATOM 1665 C C . PHE A 1 229 ? 37.069 11.313 19.895 1.00 22.86 226 PHE A C 1
ATOM 1666 O O . PHE A 1 229 ? 36.550 12.428 19.897 1.00 24.57 226 PHE A O 1
ATOM 1674 N N . ILE A 1 230 ? 38.277 11.076 19.413 1.00 23.88 227 ILE A N 1
ATOM 1675 C CA . ILE A 1 230 ? 39.010 12.087 18.666 1.00 24.64 227 ILE A CA 1
ATOM 1676 C C . ILE A 1 230 ? 39.519 11.466 17.371 1.00 23.82 227 ILE A C 1
ATOM 1677 O O . ILE A 1 230 ? 40.183 10.426 17.387 1.00 22.10 227 ILE A O 1
ATOM 1682 N N . THR A 1 231 ? 39.204 12.106 16.249 1.00 29.02 228 THR A N 1
ATOM 1683 C CA . THR A 1 231 ? 39.585 11.588 14.944 1.00 30.83 228 THR A CA 1
ATOM 1684 C C . THR A 1 231 ? 40.520 12.563 14.237 1.00 32.91 228 THR A C 1
ATOM 1685 O O . THR A 1 231 ? 40.222 13.753 14.138 1.00 36.31 228 THR A O 1
ATOM 1689 N N . THR A 1 232 ? 41.664 12.061 13.782 1.00 33.12 229 THR A N 1
ATOM 1690 C CA . THR A 1 232 ? 42.540 12.819 12.887 1.00 33.48 229 THR A CA 1
ATOM 1691 C C . THR A 1 232 ? 42.763 11.985 11.625 1.00 42.27 229 THR A C 1
ATOM 1692 O O . THR A 1 232 ? 42.361 10.819 11.572 1.00 36.42 229 THR A O 1
ATOM 1696 N N . PRO A 1 233 ? 43.402 12.572 10.596 1.00 44.60 230 PRO A N 1
ATOM 1697 C CA . PRO A 1 233 ? 43.674 11.783 9.385 1.00 44.29 230 PRO A CA 1
ATOM 1698 C C . PRO A 1 233 ? 44.496 10.518 9.671 1.00 42.71 230 PRO A C 1
ATOM 1699 O O . PRO A 1 233 ? 44.452 9.558 8.901 1.00 43.79 230 PRO A O 1
ATOM 1703 N N . ALA A 1 234 ? 45.224 10.523 10.781 1.00 40.47 231 ALA A N 1
ATOM 1704 C CA . ALA A 1 234 ? 46.058 9.392 11.177 1.00 44.47 231 ALA A CA 1
ATOM 1705 C C . ALA A 1 234 ? 45.289 8.276 11.908 1.00 45.64 231 ALA A C 1
ATOM 1706 O O . ALA A 1 234 ? 45.824 7.179 12.098 1.00 42.84 231 ALA A O 1
ATOM 1708 N N . GLY A 1 235 ? 44.050 8.555 12.327 1.00 36.60 232 GLY A N 1
ATOM 1709 C CA . GLY A 1 235 ? 43.233 7.556 13.007 1.00 34.26 232 GLY A CA 1
ATOM 1710 C C . GLY A 1 235 ? 42.388 8.118 14.143 1.00 33.72 232 GLY A C 1
ATOM 1711 O O . GLY A 1 235 ? 42.382 9.330 14.384 1.00 32.27 232 GLY A O 1
ATOM 1712 N N . THR A 1 236 ? 41.678 7.238 14.848 1.00 29.13 233 THR A N 1
ATOM 1713 C CA . THR A 1 236 ? 40.743 7.672 15.889 1.00 27.66 233 THR A CA 1
ATOM 1714 C C . THR A 1 236 ? 41.087 7.117 17.267 1.00 29.16 233 THR A C 1
ATOM 1715 O O . THR A 1 236 ? 41.357 5.928 17.417 1.00 28.12 233 THR A O 1
ATOM 1719 N N . LEU A 1 237 ? 41.065 7.994 18.265 1.00 24.31 234 LEU A N 1
ATOM 1720 C CA . LEU A 1 237 ? 41.281 7.615 19.644 1.00 21.28 234 LEU A CA 1
ATOM 1721 C C . LEU A 1 237 ? 39.935 7.497 20.375 1.00 23.04 234 LEU A C 1
ATOM 1722 O O . LEU A 1 237 ? 39.128 8.428 20.348 1.00 22.02 234 LEU A O 1
ATOM 1727 N N . VAL A 1 238 ? 39.685 6.369 21.034 1.00 17.23 235 VAL A N 1
ATOM 1728 C CA . VAL A 1 238 ? 38.479 6.271 21.869 1.00 21.72 235 VAL A CA 1
ATOM 1729 C C . VAL A 1 238 ? 38.840 6.538 23.324 1.00 21.89 235 VAL A C 1
ATOM 1730 O O . VAL A 1 238 ? 39.785 5.961 23.842 1.00 22.60 235 VAL A O 1
ATOM 1734 N N . VAL A 1 239 ? 38.076 7.409 23.980 1.00 14.88 236 VAL A N 1
ATOM 1735 C CA . VAL A 1 239 ? 38.384 7.824 25.341 1.00 17.78 236 VAL A CA 1
ATOM 1736 C C . VAL A 1 239 ? 37.166 7.760 26.270 1.00 18.89 236 VAL A C 1
ATOM 1737 O O . VAL A 1 239 ? 36.180 8.454 26.064 1.00 25.55 236 VAL A O 1
ATOM 1741 N N . ALA A 1 240 ? 37.244 6.922 27.292 1.00 19.36 237 ALA A N 1
ATOM 1742 C CA . ALA A 1 240 ? 36.197 6.881 28.310 1.00 18.71 237 ALA A CA 1
ATOM 1743 C C . ALA A 1 240 ? 36.845 7.068 29.686 1.00 23.73 237 ALA A C 1
ATOM 1744 O O . ALA A 1 240 ? 37.529 6.179 30.192 1.00 21.31 237 ALA A O 1
ATOM 1746 N N . VAL A 1 241 ? 36.678 8.248 30.265 1.00 18.65 238 VAL A N 1
ATOM 1747 C CA . VAL A 1 241 ? 37.283 8.535 31.559 1.00 16.21 238 VAL A CA 1
ATOM 1748 C C . VAL A 1 241 ? 36.216 8.938 32.556 1.00 21.16 238 VAL A C 1
ATOM 1749 O O . VAL A 1 241 ? 35.402 9.814 32.280 1.00 23.61 238 VAL A O 1
ATOM 1753 N N . PHE A 1 242 ? 36.208 8.257 33.699 1.00 19.96 239 PHE A N 1
ATOM 1754 C CA . PHE A 1 242 ? 35.318 8.573 34.805 1.00 18.77 239 PHE A CA 1
ATOM 1755 C C . PHE A 1 242 ? 36.151 9.009 35.989 1.00 24.41 239 PHE A C 1
ATOM 1756 O O . PHE A 1 242 ? 37.194 8.414 36.263 1.00 20.30 239 PHE A O 1
ATOM 1764 N N . THR A 1 243 ? 35.717 10.058 36.689 1.00 17.18 240 THR A N 1
ATOM 1765 C CA . THR A 1 243 ? 36.449 10.448 37.890 1.00 16.66 240 THR A CA 1
ATOM 1766 C C . THR A 1 243 ? 35.489 10.691 39.044 1.00 24.59 240 THR A C 1
ATOM 1767 O O . THR A 1 243 ? 34.366 11.156 38.860 1.00 21.41 240 THR A O 1
ATOM 1771 N N . GLU A 1 244 ? 35.964 10.396 40.244 1.00 19.73 241 GLU A N 1
ATOM 1772 C CA . GLU A 1 244 ? 35.120 10.404 41.416 1.00 22.33 241 GLU A CA 1
ATOM 1773 C C . GLU A 1 244 ? 35.913 10.949 42.594 1.00 19.77 241 GLU A C 1
ATOM 1774 O O . GLU A 1 244 ? 37.056 10.534 42.845 1.00 19.83 241 GLU A O 1
ATOM 1780 N N . ASN A 1 245 ? 35.309 11.883 43.322 1.00 23.53 242 ASN A N 1
ATOM 1781 C CA . ASN A 1 245 ? 35.922 12.442 44.520 1.00 25.38 242 ASN A CA 1
ATOM 1782 C C . ASN A 1 245 ? 37.254 13.165 44.328 1.00 24.39 242 ASN A C 1
ATOM 1783 O O . ASN A 1 245 ? 38.037 13.248 45.269 1.00 22.52 242 ASN A O 1
ATOM 1788 N N . LEU A 1 246 ? 37.525 13.674 43.129 1.00 21.78 243 LEU A N 1
ATOM 1789 C CA . LEU A 1 246 ? 38.618 14.639 42.989 1.00 25.33 243 LEU A CA 1
ATOM 1790 C C . LEU A 1 246 ? 38.238 15.898 43.771 1.00 28.12 243 LEU A C 1
ATOM 1791 O O . LEU A 1 246 ? 37.090 16.044 44.190 1.00 24.24 243 LEU A O 1
ATOM 1796 N N . PRO A 1 247 ? 39.195 16.809 43.983 1.00 26.96 244 PRO A N 1
ATOM 1797 C CA . PRO A 1 247 ? 38.899 17.914 44.907 1.00 29.24 244 PRO A CA 1
ATOM 1798 C C . PRO A 1 247 ? 37.733 18.818 44.499 1.00 27.01 244 PRO A C 1
ATOM 1799 O O . PRO A 1 247 ? 37.001 19.292 45.366 1.00 30.45 244 PRO A O 1
ATOM 1803 N N . ASP A 1 248 ? 37.553 19.048 43.207 1.00 22.89 245 ASP A N 1
ATOM 1804 C CA . ASP A 1 248 ? 36.495 19.939 42.743 1.00 25.52 245 ASP A CA 1
ATOM 1805 C C . ASP A 1 248 ? 36.312 19.794 41.246 1.00 28.09 245 ASP A C 1
ATOM 1806 O O . ASP A 1 248 ? 37.025 19.027 40.596 1.00 22.84 245 ASP A O 1
ATOM 1811 N N . LEU A 1 249 ? 35.348 20.532 40.703 1.00 27.76 246 LEU A N 1
ATOM 1812 C CA . LEU A 1 249 ? 35.049 20.457 39.283 1.00 26.85 246 LEU A CA 1
ATOM 1813 C C . LEU A 1 249 ? 36.296 20.757 38.443 1.00 23.21 246 LEU A C 1
ATOM 1814 O O . LEU A 1 249 ? 36.608 20.029 37.503 1.00 24.01 246 LEU A O 1
ATOM 1819 N N . HIS A 1 250 ? 37.003 21.832 38.786 1.00 22.21 247 HIS A N 1
ATOM 1820 C CA . HIS A 1 250 ? 38.206 22.206 38.049 1.00 24.79 247 HIS A CA 1
ATOM 1821 C C . HIS A 1 250 ? 39.215 21.050 37.998 1.00 24.26 247 HIS A C 1
ATOM 1822 O O . HIS A 1 250 ? 39.810 20.766 36.953 1.00 24.17 247 HIS A O 1
ATOM 1829 N N . ALA A 1 251 ? 39.413 20.385 39.131 1.00 22.43 248 ALA A N 1
ATOM 1830 C CA . ALA A 1 251 ? 40.384 19.298 39.180 1.00 25.48 248 ALA A CA 1
ATOM 1831 C C . ALA A 1 251 ? 39.938 18.130 38.296 1.00 25.52 248 ALA A C 1
ATOM 1832 O O . ALA A 1 251 ? 40.752 17.484 37.627 1.00 23.78 248 ALA A O 1
ATOM 1834 N N . GLY A 1 252 ? 38.643 17.848 38.306 1.00 20.88 249 GLY A N 1
ATOM 1835 C CA . GLY A 1 252 ? 38.105 16.785 37.477 1.00 19.27 249 GLY A CA 1
ATOM 1836 C C . GLY A 1 252 ? 38.305 17.063 35.988 1.00 21.03 249 GLY A C 1
ATOM 1837 O O . GLY A 1 252 ? 38.782 16.210 35.244 1.00 22.43 249 GLY A O 1
ATOM 1838 N N . GLU A 1 253 ? 37.947 18.265 35.558 1.00 18.56 250 GLU A N 1
ATOM 1839 C CA . GLU A 1 253 ? 38.102 18.630 34.156 1.00 21.70 250 GLU A CA 1
ATOM 1840 C C . GLU A 1 253 ? 39.573 18.621 33.741 1.00 20.99 250 GLU A C 1
ATOM 1841 O O . GLU A 1 253 ? 39.914 18.080 32.692 1.00 20.95 250 GLU A O 1
ATOM 1847 N N . GLN A 1 254 ? 40.441 19.179 34.576 1.00 23.91 251 GLN A N 1
ATOM 1848 C CA . GLN A 1 254 ? 41.872 19.197 34.265 1.00 26.33 251 GLN A CA 1
ATOM 1849 C C . GLN A 1 254 ? 42.451 17.776 34.117 1.00 24.55 251 GLN A C 1
ATOM 1850 O O . GLN A 1 254 ? 43.272 17.511 33.232 1.00 23.05 251 GLN A O 1
ATOM 1856 N N . ALA A 1 255 ? 42.027 16.868 34.991 1.00 21.45 252 ALA A N 1
ATOM 1857 C CA . ALA A 1 255 ? 42.505 15.493 34.948 1.00 25.22 252 ALA A CA 1
ATOM 1858 C C . ALA A 1 255 ? 42.139 14.816 33.632 1.00 22.49 252 ALA A C 1
ATOM 1859 O O . ALA A 1 255 ? 42.972 14.177 33.011 1.00 18.27 252 ALA A O 1
ATOM 1861 N N . ILE A 1 256 ? 40.883 14.942 33.217 1.00 20.20 253 ILE A N 1
ATOM 1862 C CA . ILE A 1 256 ? 40.465 14.334 31.966 1.00 21.47 253 ILE A CA 1
ATOM 1863 C C . ILE A 1 256 ? 41.229 14.936 30.784 1.00 20.82 253 ILE A C 1
ATOM 1864 O O . ILE A 1 256 ? 41.693 14.207 29.918 1.00 19.21 253 ILE A O 1
ATOM 1869 N N . GLY A 1 257 ? 41.367 16.258 30.754 1.00 18.50 254 GLY A N 1
ATOM 1870 C CA . GLY A 1 257 ? 42.136 16.908 29.697 1.00 21.91 254 GLY A CA 1
ATOM 1871 C C . GLY A 1 257 ? 43.580 16.409 29.633 1.00 22.23 254 GLY A C 1
ATOM 1872 O O . GLY A 1 257 ? 44.103 16.126 28.546 1.00 19.15 254 GLY A O 1
ATOM 1873 N N . ASP A 1 258 ? 44.223 16.287 30.795 1.00 18.39 255 ASP A N 1
ATOM 1874 C CA . ASP A 1 258 ? 45.631 15.837 30.866 1.00 20.13 255 ASP A CA 1
ATOM 1875 C C . ASP A 1 258 ? 45.802 14.373 30.453 1.00 19.02 255 ASP A C 1
ATOM 1876 O O . ASP A 1 258 ? 46.763 13.991 29.778 1.00 20.27 255 ASP A O 1
ATOM 1881 N N . ILE A 1 259 ? 44.888 13.536 30.909 1.00 17.65 256 ILE A N 1
ATOM 1882 C CA . ILE A 1 259 ? 44.931 12.124 30.534 1.00 17.17 256 ILE A CA 1
ATOM 1883 C C . ILE A 1 259 ? 44.757 11.972 29.010 1.00 19.96 256 ILE A C 1
ATOM 1884 O O . ILE A 1 259 ? 45.492 11.220 28.353 1.00 18.41 256 ILE A O 1
ATOM 1889 N N . THR A 1 260 ? 43.782 12.700 28.456 1.00 18.87 257 THR A N 1
ATOM 1890 C CA . THR A 1 260 ? 43.505 12.691 27.020 1.00 21.21 257 THR A CA 1
ATOM 1891 C C . THR A 1 260 ? 44.704 13.210 26.201 1.00 22.38 257 THR A C 1
ATOM 1892 O O . THR A 1 260 ? 45.134 12.610 25.206 1.00 23.15 257 THR A O 1
ATOM 1896 N N . ARG A 1 261 ? 45.282 14.312 26.646 1.00 21.01 258 ARG A N 1
ATOM 1897 C CA . ARG A 1 261 ? 46.444 14.841 25.961 1.00 24.05 258 ARG A CA 1
ATOM 1898 C C . ARG A 1 261 ? 47.594 13.828 25.924 1.00 18.82 258 ARG A C 1
ATOM 1899 O O . ARG A 1 261 ? 48.240 13.642 24.884 1.00 22.06 258 ARG A O 1
ATOM 1907 N N . ALA A 1 262 ? 47.863 13.206 27.071 1.00 19.87 259 ALA A N 1
ATOM 1908 C CA . ALA A 1 262 ? 48.942 12.244 27.172 1.00 25.32 259 ALA A CA 1
ATOM 1909 C C . ALA A 1 262 ? 48.651 11.060 26.255 1.00 24.02 259 ALA A C 1
ATOM 1910 O O . ALA A 1 262 ? 49.556 10.481 25.688 1.00 21.57 259 ALA A O 1
ATOM 1912 N N . ALA A 1 263 ? 47.375 10.701 26.124 1.00 22.09 260 ALA A N 1
ATOM 1913 C CA . ALA A 1 263 ? 46.993 9.588 25.254 1.00 19.52 260 ALA A CA 1
ATOM 1914 C C . ALA A 1 263 ? 47.186 9.936 23.774 1.00 20.58 260 ALA A C 1
ATOM 1915 O O . ALA A 1 263 ? 47.640 9.101 22.978 1.00 21.15 260 ALA A O 1
ATOM 1917 N N . LEU A 1 264 ? 46.875 11.181 23.413 1.00 21.27 261 LEU A N 1
ATOM 1918 C CA . LEU A 1 264 ? 47.075 11.644 22.042 1.00 22.68 261 LEU A CA 1
ATOM 1919 C C . LEU A 1 264 ? 48.561 11.610 21.668 1.00 27.58 261 LEU A C 1
ATOM 1920 O O . LEU A 1 264 ? 48.929 11.183 20.567 1.00 20.80 261 LEU A O 1
ATOM 1925 N N . GLN A 1 265 ? 49.408 12.060 22.586 1.00 21.26 262 GLN A N 1
ATOM 1926 C CA . GLN A 1 265 ? 50.858 11.982 22.382 1.00 22.60 262 GLN A CA 1
ATOM 1927 C C . GLN A 1 265 ? 51.345 10.532 22.309 1.00 20.47 262 GLN A C 1
ATOM 1928 O O . GLN A 1 265 ? 52.140 10.176 21.438 1.00 22.55 262 GLN A O 1
ATOM 1934 N N . ALA A 1 266 ? 50.862 9.686 23.221 1.00 24.57 263 ALA A N 1
ATOM 1935 C CA . ALA A 1 266 ? 51.346 8.299 23.281 1.00 24.73 263 ALA A CA 1
ATOM 1936 C C . ALA A 1 266 ? 51.071 7.524 21.979 1.00 28.48 263 ALA A C 1
ATOM 1937 O O . ALA A 1 266 ? 51.884 6.711 21.549 1.00 25.77 263 ALA A O 1
ATOM 1939 N N A THR A 1 267 ? 49.925 7.794 21.362 0.04 27.69 264 THR A N 1
ATOM 1940 N N B THR A 1 267 ? 49.928 7.795 21.357 0.96 25.77 264 THR A N 1
ATOM 1941 C CA A THR A 1 267 ? 49.505 7.058 20.173 0.04 29.16 264 THR A CA 1
ATOM 1942 C CA B THR A 1 267 ? 49.499 7.058 20.172 0.96 29.03 264 THR A CA 1
ATOM 1943 C C A THR A 1 267 ? 49.947 7.731 18.876 0.04 31.62 264 THR A C 1
ATOM 1944 C C B THR A 1 267 ? 49.958 7.720 18.878 0.96 33.18 264 THR A C 1
ATOM 1945 O O A THR A 1 267 ? 49.656 7.240 17.785 0.04 32.70 264 THR A O 1
ATOM 1946 O O B THR A 1 267 ? 49.692 7.209 17.791 0.96 31.28 264 THR A O 1
ATOM 1953 N N . GLY A 1 268 ? 50.643 8.857 18.996 1.00 32.31 265 GLY A N 1
ATOM 1954 C CA . GLY A 1 268 ? 51.174 9.549 17.834 1.00 35.07 265 GLY A CA 1
ATOM 1955 C C . GLY A 1 268 ? 50.144 10.330 17.040 1.00 32.70 265 GLY A C 1
ATOM 1956 O O . GLY A 1 268 ? 50.383 10.702 15.884 1.00 30.83 265 GLY A O 1
ATOM 1957 N N . LEU A 1 269 ? 48.997 10.590 17.660 1.00 25.96 266 LEU A N 1
ATOM 1958 C CA . LEU A 1 269 ? 47.948 11.377 17.023 1.00 29.41 266 LEU A CA 1
ATOM 1959 C C . LEU A 1 269 ? 48.260 12.877 17.031 1.00 33.86 266 LEU A C 1
ATOM 1960 O O . LEU A 1 269 ? 47.816 13.613 16.151 1.00 37.28 266 LEU A O 1
ATOM 1965 N N . ILE A 1 270 ? 48.980 13.340 18.050 1.00 27.65 267 ILE A N 1
ATOM 1966 C CA . ILE A 1 270 ? 49.573 14.677 18.001 1.00 26.34 267 ILE A CA 1
ATOM 1967 C C . ILE A 1 270 ? 51.052 14.485 18.277 1.00 25.40 267 ILE A C 1
ATOM 1968 O O . ILE A 1 270 ? 51.452 13.416 18.739 1.00 29.62 267 ILE A O 1
ATOM 1973 N N . PRO A 1 271 ? 51.876 15.505 17.990 1.00 28.33 268 PRO A N 1
ATOM 1974 C CA . PRO A 1 271 ? 53.324 15.280 18.171 1.00 28.89 268 PRO A CA 1
ATOM 1975 C C . PRO A 1 271 ? 53.721 15.046 19.641 1.00 27.36 268 PRO A C 1
ATOM 1976 O O . PRO A 1 271 ? 52.967 15.403 20.562 1.00 25.78 268 PRO A O 1
ATOM 1980 N N . PRO A 1 272 ? 54.879 14.407 19.871 1.00 31.29 269 PRO A N 1
ATOM 1981 C CA . PRO A 1 272 ? 55.314 14.177 21.254 1.00 33.11 269 PRO A CA 1
ATOM 1982 C C . PRO A 1 272 ? 55.473 15.490 22.030 1.00 32.23 269 PRO A C 1
ATOM 1983 O O . PRO A 1 272 ? 55.724 16.525 21.423 1.00 29.18 269 PRO A O 1
ATOM 1987 N N . GLY A 1 273 ? 55.315 15.449 23.348 1.00 26.43 270 GLY A N 1
ATOM 1988 C CA . GLY A 1 273 ? 55.458 16.658 24.141 1.00 30.94 270 GLY A CA 1
ATOM 1989 C C . GLY A 1 273 ? 55.598 16.361 25.620 1.00 30.83 270 GLY A C 1
ATOM 1990 O O . GLY A 1 273 ? 55.785 15.211 26.005 1.00 30.19 270 GLY A O 1
ATOM 1991 N N . ALA A 1 274 ? 55.506 17.399 26.446 1.00 31.12 271 ALA A N 1
ATOM 1992 C CA . ALA A 1 274 ? 55.664 17.254 27.891 1.00 32.58 271 ALA A CA 1
ATOM 1993 C C . ALA A 1 274 ? 54.585 16.355 28.473 1.00 40.04 271 ALA A C 1
ATOM 1994 O O . ALA A 1 274 ? 53.473 16.271 27.933 1.00 37.76 271 ALA A O 1
ATOM 1996 N N . ALA A 1 275 ? 54.921 15.682 29.574 1.00 38.42 272 ALA A N 1
ATOM 1997 C CA . ALA A 1 275 ? 53.990 14.771 30.234 1.00 40.47 272 ALA A CA 1
ATOM 1998 C C . ALA A 1 275 ? 52.763 15.514 30.763 1.00 47.34 272 ALA A C 1
ATOM 1999 O O . ALA A 1 275 ? 52.851 16.687 31.139 1.00 54.69 272 ALA A O 1
ATOM 2001 N N . ILE B 1 9 ? 40.232 47.833 54.256 1.00 70.29 6 ILE B N 1
ATOM 2002 C CA . ILE B 1 9 ? 40.379 46.692 53.345 1.00 71.85 6 ILE B CA 1
ATOM 2003 C C . ILE B 1 9 ? 41.775 46.604 52.725 1.00 71.42 6 ILE B C 1
ATOM 2004 O O . ILE B 1 9 ? 42.301 47.592 52.208 1.00 75.69 6 ILE B O 1
ATOM 2009 N N . ASP B 1 10 ? 42.369 45.415 52.785 1.00 61.27 7 ASP B N 1
ATOM 2010 C CA . ASP B 1 10 ? 43.681 45.179 52.192 1.00 61.23 7 ASP B CA 1
ATOM 2011 C C . ASP B 1 10 ? 43.526 44.475 50.852 1.00 55.57 7 ASP B C 1
ATOM 2012 O O . ASP B 1 10 ? 43.189 43.294 50.802 1.00 52.14 7 ASP B O 1
ATOM 2017 N N . TRP B 1 11 ? 43.775 45.207 49.771 1.00 52.93 8 TRP B N 1
ATOM 2018 C CA . TRP B 1 11 ? 43.581 44.689 48.422 1.00 50.42 8 TRP B CA 1
ATOM 2019 C C . TRP B 1 11 ? 44.805 43.952 47.863 1.00 50.94 8 TRP B C 1
ATOM 2020 O O . TRP B 1 11 ? 44.796 43.531 46.708 1.00 47.35 8 TRP B O 1
ATOM 2031 N N . SER B 1 12 ? 45.857 43.799 48.662 1.00 52.82 9 SER B N 1
ATOM 2032 C CA . SER B 1 12 ? 47.114 43.254 48.137 1.00 55.03 9 SER B CA 1
ATOM 2033 C C . SER B 1 12 ? 46.956 41.826 47.617 1.00 54.06 9 SER B C 1
ATOM 2034 O O . SER B 1 12 ? 47.688 41.393 46.720 1.00 48.36 9 SER B O 1
ATOM 2037 N N . GLY B 1 13 ? 45.989 41.103 48.175 1.00 47.66 10 GLY B N 1
ATOM 2038 C CA . GLY B 1 13 ? 45.697 39.762 47.720 1.00 45.13 10 GLY B CA 1
ATOM 2039 C C . GLY B 1 13 ? 45.092 39.800 46.331 1.00 45.62 10 GLY B C 1
ATOM 2040 O O . GLY B 1 13 ? 45.452 39.009 45.456 1.00 40.85 10 GLY B O 1
ATOM 2041 N N . VAL B 1 14 ? 44.163 40.727 46.124 1.00 47.30 11 VAL B N 1
ATOM 2042 C CA . VAL B 1 14 ? 43.559 40.888 44.807 1.00 49.33 11 VAL B CA 1
ATOM 2043 C C . VAL B 1 14 ? 44.621 41.357 43.805 1.00 44.40 11 VAL B C 1
ATOM 2044 O O . VAL B 1 14 ? 44.706 40.832 42.701 1.00 38.77 11 VAL B O 1
ATOM 2048 N N . ALA B 1 15 ? 45.447 42.325 44.202 1.00 42.55 12 ALA B N 1
ATOM 2049 C CA . ALA B 1 15 ? 46.490 42.821 43.309 1.00 42.66 12 ALA B CA 1
ATOM 2050 C C . ALA B 1 15 ? 47.444 41.699 42.917 1.00 46.68 12 ALA B C 1
ATOM 2051 O O . ALA B 1 15 ? 47.879 41.613 41.767 1.00 44.83 12 ALA B O 1
ATOM 2053 N N . ALA B 1 16 ? 47.763 40.837 43.879 1.00 49.56 13 ALA B N 1
ATOM 2054 C CA . ALA B 1 16 ? 48.624 39.688 43.615 1.00 47.89 13 ALA B CA 1
ATOM 2055 C C . ALA B 1 16 ? 47.994 38.749 42.583 1.00 43.92 13 ALA B C 1
ATOM 2056 O O . ALA B 1 16 ? 48.677 38.263 41.681 1.00 46.07 13 ALA B O 1
ATOM 2058 N N . ALA B 1 17 ? 46.696 38.489 42.713 1.00 38.73 14 ALA B N 1
ATOM 2059 C CA . ALA B 1 17 ? 46.005 37.631 41.751 1.00 39.63 14 ALA B CA 1
ATOM 2060 C C . ALA B 1 17 ? 46.039 38.257 40.357 1.00 38.09 14 ALA B C 1
ATOM 2061 O O . ALA B 1 17 ? 46.239 37.565 39.362 1.00 33.63 14 ALA B O 1
ATOM 2063 N N . VAL B 1 18 ? 45.836 39.568 40.292 1.00 36.90 15 VAL B N 1
ATOM 2064 C CA . VAL B 1 18 ? 45.901 40.286 39.026 1.00 40.09 15 VAL B CA 1
ATOM 2065 C C . VAL B 1 18 ? 47.295 40.174 38.397 1.00 42.31 15 VAL B C 1
ATOM 2066 O O . VAL B 1 18 ? 47.426 39.846 37.214 1.00 42.31 15 VAL B O 1
ATOM 2070 N N . ALA B 1 19 ? 48.333 40.430 39.189 1.00 39.60 16 ALA B N 1
ATOM 2071 C CA . ALA B 1 19 ? 49.708 40.301 38.702 1.00 46.61 16 ALA B CA 1
ATOM 2072 C C . ALA B 1 19 ? 50.027 38.886 38.182 1.00 46.61 16 ALA B C 1
ATOM 2073 O O . ALA B 1 19 ? 50.671 38.724 37.145 1.00 45.79 16 ALA B O 1
ATOM 2075 N N . ALA B 1 20 ? 49.573 37.863 38.898 1.00 42.99 17 ALA B N 1
ATOM 2076 C CA . ALA B 1 20 ? 49.807 36.492 38.463 1.00 49.19 17 ALA B CA 1
ATOM 2077 C C . ALA B 1 20 ? 49.139 36.229 37.112 1.00 48.51 17 ALA B C 1
ATOM 2078 O O . ALA B 1 20 ? 49.725 35.590 36.238 1.00 48.11 17 ALA B O 1
ATOM 2080 N N . ALA B 1 21 ? 47.919 36.732 36.939 1.00 41.23 18 ALA B N 1
ATOM 2081 C CA . ALA B 1 21 ? 47.189 36.537 35.687 1.00 42.99 18 ALA B CA 1
ATOM 2082 C C . ALA B 1 21 ? 47.884 37.196 34.490 1.00 43.31 18 ALA B C 1
ATOM 2083 O O . ALA B 1 21 ? 47.809 36.698 33.361 1.00 47.25 18 ALA B O 1
ATOM 2085 N N . GLU B 1 22 ? 48.557 38.315 34.741 1.00 38.10 19 GLU B N 1
ATOM 2086 C CA . GLU B 1 22 ? 49.223 39.074 33.681 1.00 41.37 19 GLU B CA 1
ATOM 2087 C C . GLU B 1 22 ? 50.663 38.609 33.459 1.00 49.18 19 GLU B C 1
ATOM 2088 O O . GLU B 1 22 ? 51.353 39.098 32.561 1.00 48.41 19 GLU B O 1
ATOM 2094 N N . ALA B 1 23 ? 51.109 37.664 34.279 1.00 46.96 20 ALA B N 1
ATOM 2095 C CA . ALA B 1 23 ? 52.505 37.243 34.270 1.00 57.34 20 ALA B CA 1
ATOM 2096 C C . ALA B 1 23 ? 52.815 36.323 33.097 1.00 59.84 20 ALA B C 1
ATOM 2097 O O . ALA B 1 23 ? 53.941 35.874 32.933 1.00 63.67 20 ALA B O 1
ATOM 2099 N N . THR B 1 24 ? 51.810 36.044 32.280 1.00 62.38 21 THR B N 1
ATOM 2100 C CA . THR B 1 24 ? 52.006 35.207 31.109 1.00 68.39 21 THR B CA 1
ATOM 2101 C C . THR B 1 24 ? 51.752 35.984 29.824 1.00 66.74 21 THR B C 1
ATOM 2102 O O . THR B 1 24 ? 51.474 35.391 28.782 1.00 68.85 21 THR B O 1
ATOM 2106 N N . GLY B 1 25 ? 51.834 37.311 29.909 1.00 60.29 22 GLY B N 1
ATOM 2107 C CA . GLY B 1 25 ? 51.714 38.160 28.737 1.00 59.28 22 GLY B CA 1
ATOM 2108 C C . GLY B 1 25 ? 50.419 38.944 28.554 1.00 57.94 22 GLY B C 1
ATOM 2109 O O . GLY B 1 25 ? 50.439 40.029 27.973 1.00 58.33 22 GLY B O 1
ATOM 2110 N N . GLY B 1 26 ? 49.297 38.413 29.036 1.00 50.99 23 GLY B N 1
ATOM 2111 C CA . GLY B 1 26 ? 48.003 39.035 28.790 1.00 49.24 23 GLY B CA 1
ATOM 2112 C C . GLY B 1 26 ? 47.727 40.306 29.587 1.00 45.89 23 GLY B C 1
ATOM 2113 O O . GLY B 1 26 ? 48.574 40.761 30.352 1.00 38.63 23 GLY B O 1
ATOM 2114 N N . THR B 1 27 ? 46.539 40.882 29.403 1.00 40.88 24 THR B N 1
ATOM 2115 C CA . THR B 1 27 ? 46.134 42.076 30.148 1.00 39.43 24 THR B CA 1
ATOM 2116 C C . THR B 1 27 ? 44.795 41.860 30.842 1.00 40.05 24 THR B C 1
ATOM 2117 O O . THR B 1 27 ? 43.875 41.264 30.272 1.00 38.45 24 THR B O 1
ATOM 2121 N N . VAL B 1 28 ? 44.706 42.327 32.084 1.00 36.71 25 VAL B N 1
ATOM 2122 C CA . VAL B 1 28 ? 43.504 42.170 32.892 1.00 37.33 25 VAL B CA 1
ATOM 2123 C C . VAL B 1 28 ? 42.889 43.529 33.211 1.00 37.50 25 VAL B C 1
ATOM 2124 O O . VAL B 1 28 ? 43.592 44.485 33.513 1.00 34.69 25 VAL B O 1
ATOM 2128 N N . GLY B 1 29 ? 41.567 43.609 33.129 1.00 37.64 26 GLY B N 1
ATOM 2129 C CA . GLY B 1 29 ? 40.854 44.783 33.588 1.00 37.28 26 GLY B CA 1
ATOM 2130 C C . GLY B 1 29 ? 39.914 44.334 34.682 1.00 35.76 26 GLY B C 1
ATOM 2131 O O . GLY B 1 29 ? 39.179 43.354 34.512 1.00 32.89 26 GLY B O 1
ATOM 2132 N N . ALA B 1 30 ? 39.947 45.021 35.817 1.00 37.49 27 ALA B N 1
ATOM 2133 C CA . ALA B 1 30 ? 39.093 44.631 36.935 1.00 36.10 27 ALA B CA 1
ATOM 2134 C C . ALA B 1 30 ? 38.615 45.836 37.731 1.00 32.56 27 ALA B C 1
ATOM 2135 O O . ALA B 1 30 ? 39.398 46.710 38.093 1.00 37.38 27 ALA B O 1
ATOM 2137 N N . THR B 1 31 ? 37.315 45.870 37.987 1.00 35.34 28 THR B N 1
ATOM 2138 C CA . THR B 1 31 ? 36.721 46.832 38.895 1.00 35.46 28 THR B CA 1
ATOM 2139 C C . THR B 1 31 ? 35.822 46.073 39.870 1.00 41.01 28 THR B C 1
ATOM 2140 O O . THR B 1 31 ? 34.868 45.396 39.465 1.00 39.63 28 THR B O 1
ATOM 2144 N N . ILE B 1 32 ? 36.147 46.165 41.156 1.00 38.39 29 ILE B N 1
ATOM 2145 C CA . ILE B 1 32 ? 35.496 45.343 42.169 1.00 35.58 29 ILE B CA 1
ATOM 2146 C C . ILE B 1 32 ? 35.003 46.218 43.304 1.00 40.58 29 ILE B C 1
ATOM 2147 O O . ILE B 1 32 ? 35.768 47.001 43.867 1.00 41.03 29 ILE B O 1
ATOM 2152 N N . VAL B 1 33 ? 33.717 46.102 43.628 1.00 43.13 30 VAL B N 1
ATOM 2153 C CA . VAL B 1 33 ? 33.129 46.957 44.655 1.00 43.06 30 VAL B CA 1
ATOM 2154 C C . VAL B 1 33 ? 32.740 46.166 45.899 1.00 42.62 30 VAL B C 1
ATOM 2155 O O . VAL B 1 33 ? 31.880 45.287 45.847 1.00 44.67 30 VAL B O 1
ATOM 2159 N N . ALA B 1 34 ? 33.403 46.476 47.012 1.00 37.43 31 ALA B N 1
ATOM 2160 C CA . ALA B 1 34 ? 33.096 45.874 48.304 1.00 38.55 31 ALA B CA 1
ATOM 2161 C C . ALA B 1 34 ? 31.702 46.303 48.744 1.00 47.44 31 ALA B C 1
ATOM 2162 O O . ALA B 1 34 ? 31.225 47.364 48.338 1.00 47.86 31 ALA B O 1
ATOM 2164 N N . PRO B 1 35 ? 31.043 45.480 49.578 1.00 51.77 32 PRO B N 1
ATOM 2165 C CA . PRO B 1 35 ? 29.739 45.810 50.164 1.00 54.77 32 PRO B CA 1
ATOM 2166 C C . PRO B 1 35 ? 29.644 47.259 50.644 1.00 57.55 32 PRO B C 1
ATOM 2167 O O . PRO B 1 35 ? 28.596 47.890 50.490 1.00 60.29 32 PRO B O 1
ATOM 2171 N N . GLY B 1 36 ? 30.728 47.779 51.210 1.00 50.79 33 GLY B N 1
ATOM 2172 C CA . GLY B 1 36 ? 30.725 49.127 51.739 1.00 61.51 33 GLY B CA 1
ATOM 2173 C C . GLY B 1 36 ? 30.843 50.214 50.688 1.00 66.16 33 GLY B C 1
ATOM 2174 O O . GLY B 1 36 ? 30.654 51.399 50.980 1.00 71.45 33 GLY B O 1
ATOM 2175 N N . GLY B 1 37 ? 31.162 49.819 49.463 1.00 57.69 34 GLY B N 1
ATOM 2176 C CA . GLY B 1 37 ? 31.340 50.779 48.391 1.00 57.76 34 GLY B CA 1
ATOM 2177 C C . GLY B 1 37 ? 32.795 51.054 48.052 1.00 56.14 34 GLY B C 1
ATOM 2178 O O . GLY B 1 37 ? 33.083 51.659 47.020 1.00 49.94 34 GLY B O 1
ATOM 2179 N N . GLU B 1 38 ? 33.712 50.617 48.913 1.00 56.02 35 GLU B N 1
ATOM 2180 C CA . GLU B 1 38 ? 35.136 50.764 48.628 1.00 55.63 35 GLU B CA 1
ATOM 2181 C C . GLU B 1 38 ? 35.501 49.939 47.391 1.00 55.61 35 GLU B C 1
ATOM 2182 O O . GLU B 1 38 ? 35.229 48.738 47.330 1.00 51.10 35 GLU B O 1
ATOM 2188 N N . THR B 1 39 ? 36.121 50.589 46.408 1.00 57.17 36 THR B N 1
ATOM 2189 C CA . THR B 1 39 ? 36.316 49.972 45.099 1.00 59.74 36 THR B CA 1
ATOM 2190 C C . THR B 1 39 ? 37.782 49.698 44.781 1.00 62.40 36 THR B C 1
ATOM 2191 O O . THR B 1 39 ? 38.657 50.519 45.068 1.00 71.80 36 THR B O 1
ATOM 2195 N N . PHE B 1 40 ? 38.037 48.535 44.192 1.00 46.61 37 PHE B N 1
ATOM 2196 C CA . PHE B 1 40 ? 39.349 48.220 43.640 1.00 45.68 37 PHE B CA 1
ATOM 2197 C C . PHE B 1 40 ? 39.293 48.345 42.116 1.00 43.53 37 PHE B C 1
ATOM 2198 O O . PHE B 1 40 ? 38.362 47.839 41.470 1.00 39.76 37 PHE B O 1
ATOM 2206 N N . ARG B 1 41 ? 40.287 49.027 41.552 1.00 42.41 38 ARG B N 1
ATOM 2207 C CA . ARG B 1 41 ? 40.386 49.219 40.107 1.00 45.20 38 ARG B CA 1
ATOM 2208 C C . ARG B 1 41 ? 41.784 48.886 39.598 1.00 49.43 38 ARG B C 1
ATOM 2209 O O . ARG B 1 41 ? 42.786 49.351 40.146 1.00 49.74 38 ARG B O 1
ATOM 2217 N N . HIS B 1 42 ? 41.834 48.069 38.553 1.00 49.48 39 HIS B N 1
ATOM 2218 C CA . HIS B 1 42 ? 43.057 47.815 37.799 1.00 51.49 39 HIS B CA 1
ATOM 2219 C C . HIS B 1 42 ? 42.676 47.914 36.323 1.00 45.98 39 HIS B C 1
ATOM 2220 O O . HIS B 1 42 ? 41.826 47.154 35.851 1.00 36.09 39 HIS B O 1
ATOM 2227 N N . ASN B 1 43 ? 43.268 48.871 35.610 1.00 43.03 40 ASN B N 1
ATOM 2228 C CA . ASN B 1 43 ? 42.873 49.153 34.228 1.00 46.82 40 ASN B CA 1
ATOM 2229 C C . ASN B 1 43 ? 41.374 49.400 34.091 1.00 45.56 40 ASN B C 1
ATOM 2230 O O . ASN B 1 43 ? 40.761 49.000 33.098 1.00 41.57 40 ASN B O 1
ATOM 2235 N N . GLY B 1 44 ? 40.784 50.044 35.093 1.00 46.63 41 GLY B N 1
ATOM 2236 C CA . GLY B 1 44 ? 39.342 50.216 35.147 1.00 44.66 41 GLY B CA 1
ATOM 2237 C C . GLY B 1 44 ? 38.725 50.950 33.966 1.00 46.53 41 GLY B C 1
ATOM 2238 O O . GLY B 1 44 ? 37.591 50.660 33.566 1.00 41.23 41 GLY B O 1
ATOM 2239 N N . ASP B 1 45 ? 39.467 51.902 33.405 1.00 40.57 42 ASP B N 1
ATOM 2240 C CA . ASP B 1 45 ? 38.963 52.699 32.295 1.00 44.12 42 ASP B CA 1
ATOM 2241 C C . ASP B 1 45 ? 39.609 52.318 30.964 1.00 48.84 42 ASP B C 1
ATOM 2242 O O . ASP B 1 45 ? 39.584 53.099 30.009 1.00 48.61 42 ASP B O 1
ATOM 2247 N N . ARG B 1 46 ? 40.204 51.129 30.908 1.00 45.72 43 ARG B N 1
ATOM 2248 C CA . ARG B 1 46 ? 40.824 50.644 29.677 1.00 49.52 43 ARG B CA 1
ATOM 2249 C C . ARG B 1 46 ? 39.798 49.894 28.838 1.00 44.36 43 ARG B C 1
ATOM 2250 O O . ARG B 1 46 ? 38.994 49.126 29.368 1.00 42.62 43 ARG B O 1
ATOM 2258 N N . ARG B 1 47 ? 39.823 50.107 27.527 1.00 41.76 44 ARG B N 1
ATOM 2259 C CA . ARG B 1 47 ? 38.894 49.390 26.658 1.00 42.56 44 ARG B CA 1
ATOM 2260 C C . ARG B 1 47 ? 39.289 47.929 26.385 1.00 36.72 44 ARG B C 1
ATOM 2261 O O . ARG B 1 47 ? 40.422 47.634 26.000 1.00 36.84 44 ARG B O 1
ATOM 2269 N N . PHE B 1 48 ? 38.337 47.030 26.606 1.00 33.37 45 PHE B N 1
ATOM 2270 C CA . PHE B 1 48 ? 38.478 45.611 26.290 1.00 41.29 45 PHE B CA 1
ATOM 2271 C C . PHE B 1 48 ? 37.360 45.238 25.328 1.00 40.28 45 PHE B C 1
ATOM 2272 O O . PHE B 1 48 ? 36.298 45.871 25.322 1.00 36.74 45 PHE B O 1
ATOM 2280 N N . ARG B 1 49 ? 37.587 44.213 24.519 1.00 35.12 46 ARG B N 1
ATOM 2281 C CA . ARG B 1 49 ? 36.503 43.635 23.742 1.00 30.36 46 ARG B CA 1
ATOM 2282 C C . ARG B 1 49 ? 35.462 43.096 24.727 1.00 32.75 46 ARG B C 1
ATOM 2283 O O . ARG B 1 49 ? 35.779 42.303 25.622 1.00 37.48 46 ARG B O 1
ATOM 2291 N N . ALA B 1 50 ? 34.224 43.555 24.586 1.00 34.87 47 ALA B N 1
ATOM 2292 C CA . ALA B 1 50 ? 33.167 43.175 25.522 1.00 35.20 47 ALA B CA 1
ATOM 2293 C C . ALA B 1 50 ? 32.769 41.712 25.371 1.00 34.34 47 ALA B C 1
ATOM 2294 O O . ALA B 1 50 ? 32.287 41.084 26.327 1.00 35.29 47 ALA B O 1
ATOM 2296 N N . ALA B 1 51 ? 32.967 41.164 24.175 1.00 29.16 48 ALA B N 1
ATOM 2297 C CA . ALA B 1 51 ? 32.370 39.872 23.859 1.00 33.20 48 ALA B CA 1
ATOM 2298 C C . ALA B 1 51 ? 30.902 39.888 24.325 1.00 32.54 48 ALA B C 1
ATOM 2299 O O . ALA B 1 51 ? 30.216 40.909 24.204 1.00 36.33 48 ALA B O 1
ATOM 2301 N N . SER B 1 52 ? 30.435 38.777 24.884 1.00 30.96 49 SER B N 1
ATOM 2302 C CA . SER B 1 52 ? 29.024 38.636 25.268 1.00 29.25 49 SER B CA 1
ATOM 2303 C C . SER B 1 52 ? 28.556 39.489 26.444 1.00 26.30 49 SER B C 1
ATOM 2304 O O . SER B 1 52 ? 27.363 39.501 26.761 1.00 29.67 49 SER B O 1
ATOM 2307 N N . THR B 1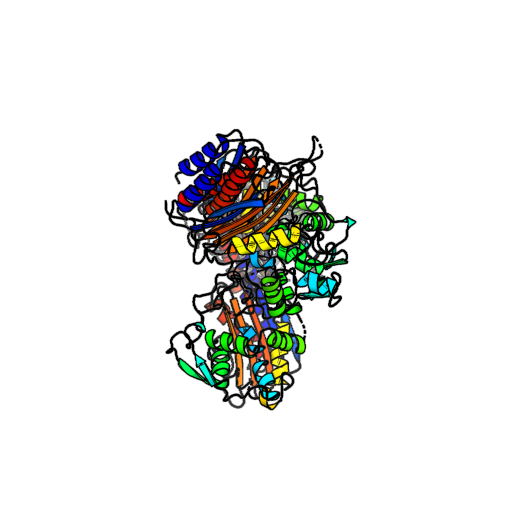 53 ? 29.471 40.189 27.108 1.00 29.28 50 THR B N 1
ATOM 2308 C CA . THR B 1 53 ? 29.075 40.952 28.291 1.00 28.66 50 THR B CA 1
ATOM 2309 C C . THR B 1 53 ? 28.109 42.058 27.900 1.00 29.23 50 THR B C 1
ATOM 2310 O O . THR B 1 53 ? 27.341 42.529 28.723 1.00 32.93 50 THR B O 1
ATOM 2314 N N . VAL B 1 54 ? 28.155 42.457 26.636 1.00 27.38 51 VAL B N 1
ATOM 2315 C CA . VAL B 1 54 ? 27.323 43.553 26.157 1.00 32.72 51 VAL B CA 1
ATOM 2316 C C . VAL B 1 54 ? 25.862 43.122 26.118 1.00 30.33 51 VAL B C 1
ATOM 2317 O O . VAL B 1 54 ? 24.969 43.946 25.948 1.00 33.23 51 VAL B O 1
ATOM 2321 N N . LYS B 1 55 ? 25.621 41.827 26.295 1.00 27.77 52 LYS B N 1
ATOM 2322 C CA . LYS B 1 55 ? 24.252 41.344 26.396 1.00 30.82 52 LYS B CA 1
ATOM 2323 C C . LYS B 1 55 ? 23.541 41.901 27.637 1.00 32.60 52 LYS B C 1
ATOM 2324 O O . LYS B 1 55 ? 22.319 41.882 27.712 1.00 32.73 52 LYS B O 1
ATOM 2330 N N . ILE B 1 56 ? 24.303 42.416 28.598 1.00 34.74 53 ILE B N 1
ATOM 2331 C CA . ILE B 1 56 ? 23.692 43.052 29.773 1.00 30.34 53 ILE B CA 1
ATOM 2332 C C . ILE B 1 56 ? 22.914 44.327 29.415 1.00 30.19 53 ILE B C 1
ATOM 2333 O O . ILE B 1 56 ? 21.715 44.412 29.695 1.00 31.38 53 ILE B O 1
ATOM 2338 N N . PRO B 1 57 ? 23.581 45.324 28.792 1.00 30.12 54 PRO B N 1
ATOM 2339 C CA . PRO B 1 57 ? 22.811 46.532 28.447 1.00 32.45 54 PRO B CA 1
ATOM 2340 C C . PRO B 1 57 ? 21.693 46.208 27.456 1.00 36.70 54 PRO B C 1
ATOM 2341 O O . PRO B 1 57 ? 20.682 46.902 27.430 1.00 33.89 54 PRO B O 1
ATOM 2345 N N . LEU B 1 58 ? 21.878 45.164 26.650 1.00 33.47 55 LEU B N 1
ATOM 2346 C CA . LEU B 1 58 ? 20.845 44.753 25.702 1.00 31.67 55 LEU B CA 1
ATOM 2347 C C . LEU B 1 58 ? 19.602 44.315 26.463 1.00 34.48 55 LEU B C 1
ATOM 2348 O O . LEU B 1 58 ? 18.473 44.713 26.140 1.00 28.68 55 LEU B O 1
ATOM 2361 N N . ILE B 1 60 ? 18.820 45.134 29.500 1.00 27.58 57 ILE B N 1
ATOM 2362 C CA . ILE B 1 60 ? 18.257 46.336 30.115 1.00 30.35 57 ILE B CA 1
ATOM 2363 C C . ILE B 1 60 ? 17.361 47.098 29.133 1.00 36.13 57 ILE B C 1
ATOM 2364 O O . ILE B 1 60 ? 16.271 47.553 29.497 1.00 33.92 57 ILE B O 1
ATOM 2369 N N . ALA B 1 61 ? 17.807 47.237 27.890 1.00 36.16 58 ALA B N 1
ATOM 2370 C CA . ALA B 1 61 ? 16.981 47.907 26.889 1.00 38.04 58 ALA B CA 1
ATOM 2371 C C . ALA B 1 61 ? 15.682 47.137 26.639 1.00 35.59 58 ALA B C 1
ATOM 2372 O O . ALA B 1 61 ? 14.626 47.735 26.448 1.00 32.08 58 ALA B O 1
ATOM 2374 N N . VAL B 1 62 ? 15.756 45.809 26.654 1.00 33.05 59 VAL B N 1
ATOM 2375 C CA . VAL B 1 62 ? 14.551 45.006 26.474 1.00 32.21 59 VAL B CA 1
ATOM 2376 C C . VAL B 1 62 ? 13.525 45.255 27.584 1.00 33.46 59 VAL B C 1
ATOM 2377 O O . VAL B 1 62 ? 12.341 45.467 27.315 1.00 39.34 59 VAL B O 1
ATOM 2381 N N . TYR B 1 63 ? 13.970 45.228 28.837 1.00 30.75 60 TYR B N 1
ATOM 2382 C CA . TYR B 1 63 ? 13.042 45.447 29.944 1.00 31.61 60 TYR B CA 1
ATOM 2383 C C . TYR B 1 63 ? 12.507 46.874 29.970 1.00 37.97 60 TYR B C 1
ATOM 2384 O O . TYR B 1 63 ? 11.356 47.110 30.358 1.00 40.32 60 TYR B O 1
ATOM 2393 N N . ARG B 1 64 ? 13.329 47.829 29.543 1.00 35.29 61 ARG B N 1
ATOM 2394 C CA . ARG B 1 64 ? 12.865 49.211 29.454 1.00 38.46 61 ARG B CA 1
ATOM 2395 C C . ARG B 1 64 ? 11.710 49.317 28.470 1.00 36.80 61 ARG B C 1
ATOM 2396 O O . ARG B 1 64 ? 10.717 50.012 28.722 1.00 37.84 61 ARG B O 1
ATOM 2404 N N . ALA B 1 65 ? 11.833 48.626 27.344 1.00 38.35 62 ALA B N 1
ATOM 2405 C CA . ALA B 1 65 ? 10.747 48.618 26.376 1.00 43.55 62 ALA B CA 1
ATOM 2406 C C . ALA B 1 65 ? 9.501 47.993 27.011 1.00 43.22 62 ALA B C 1
ATOM 2407 O O . ALA B 1 65 ? 8.389 48.493 26.848 1.00 46.30 62 ALA B O 1
ATOM 2409 N N . VAL B 1 66 ? 9.688 46.902 27.749 1.00 39.93 63 VAL B N 1
ATOM 2410 C CA . VAL B 1 66 ? 8.562 46.284 28.442 1.00 39.95 63 VAL B CA 1
ATOM 2411 C C . VAL B 1 66 ? 7.970 47.268 29.452 1.00 38.48 63 VAL B C 1
ATOM 2412 O O . VAL B 1 66 ? 6.763 47.512 29.464 1.00 44.13 63 VAL B O 1
ATOM 2416 N N . ASP B 1 67 ? 8.829 47.850 30.283 1.00 40.52 64 ASP B N 1
ATOM 2417 C CA . ASP B 1 67 ? 8.396 48.858 31.247 1.00 44.23 64 ASP B CA 1
ATOM 2418 C C . ASP B 1 67 ? 7.520 49.911 30.572 1.00 46.65 64 ASP B C 1
ATOM 2419 O O . ASP B 1 67 ? 6.456 50.268 31.077 1.00 49.91 64 ASP B O 1
ATOM 2424 N N . ALA B 1 68 ? 7.976 50.396 29.422 1.00 46.22 65 ALA B N 1
ATOM 2425 C CA . ALA B 1 68 ? 7.292 51.473 28.710 1.00 51.69 65 ALA B CA 1
ATOM 2426 C C . ALA B 1 68 ? 6.038 50.994 27.971 1.00 50.36 65 ALA B C 1
ATOM 2427 O O . ALA B 1 68 ? 5.387 51.771 27.293 1.00 53.36 65 ALA B O 1
ATOM 2429 N N . GLY B 1 69 ? 5.709 49.712 28.092 1.00 52.75 66 GLY B N 1
ATOM 2430 C CA . GLY B 1 69 ? 4.553 49.162 27.404 1.00 52.52 66 GLY B CA 1
ATOM 2431 C C . GLY B 1 69 ? 4.719 48.998 25.897 1.00 54.11 66 GLY B C 1
ATOM 2432 O O . GLY B 1 69 ? 3.731 48.815 25.188 1.00 54.25 66 GLY B O 1
ATOM 2433 N N . GLU B 1 70 ? 5.959 49.056 25.409 1.00 50.25 67 GLU B N 1
ATOM 2434 C CA . GLU B 1 70 ? 6.251 48.907 23.977 1.00 51.04 67 GLU B CA 1
ATOM 2435 C C . GLU B 1 70 ? 6.178 47.445 23.513 1.00 50.21 67 GLU B C 1
ATOM 2436 O O . GLU B 1 70 ? 5.785 47.154 22.379 1.00 51.90 67 GLU B O 1
ATOM 2442 N N . ARG B 1 71 ? 6.580 46.528 24.385 1.00 40.30 68 ARG B N 1
ATOM 2443 C CA . ARG B 1 71 ? 6.405 45.107 24.110 1.00 43.12 68 ARG B CA 1
ATOM 2444 C C . ARG B 1 71 ? 6.134 44.353 25.406 1.00 42.85 68 ARG B C 1
ATOM 2445 O O . ARG B 1 71 ? 6.122 44.950 26.483 1.00 40.11 68 ARG B O 1
ATOM 2453 N N . ALA B 1 72 ? 5.894 43.050 25.290 1.00 41.04 69 ALA B N 1
ATOM 2454 C CA . ALA B 1 72 ? 5.497 42.229 26.427 1.00 35.70 69 ALA B CA 1
ATOM 2455 C C . ALA B 1 72 ? 6.313 40.954 26.421 1.00 33.32 69 ALA B C 1
ATOM 2456 O O . ALA B 1 72 ? 6.656 40.448 25.350 1.00 33.17 69 ALA B O 1
ATOM 2458 N N . LEU B 1 73 ? 6.637 40.436 27.606 1.00 28.42 70 LEU B N 1
ATOM 2459 C CA . LEU B 1 73 ? 7.552 39.296 27.698 1.00 36.09 70 LEU B CA 1
ATOM 2460 C C . LEU B 1 73 ? 6.907 38.043 27.124 1.00 32.16 70 LEU B C 1
ATOM 2461 O O . LEU B 1 73 ? 7.565 37.035 26.899 1.00 34.01 70 LEU B O 1
ATOM 2466 N N . THR B 1 74 ? 5.600 38.120 26.911 1.00 34.96 71 THR B N 1
ATOM 2467 C CA . THR B 1 74 ? 4.843 37.017 26.349 1.00 40.07 71 THR B CA 1
ATOM 2468 C C . THR B 1 74 ? 4.780 37.070 24.816 1.00 35.38 71 THR B C 1
ATOM 2469 O O . THR B 1 74 ? 4.296 36.131 24.180 1.00 34.12 71 THR B O 1
ATOM 2473 N N . ASP B 1 75 ? 5.253 38.167 24.228 1.00 32.77 72 ASP B N 1
ATOM 2474 C CA . ASP B 1 75 ? 5.253 38.316 22.767 1.00 34.48 72 ASP B CA 1
ATOM 2475 C C . ASP B 1 75 ? 5.930 37.118 22.097 1.00 35.82 72 ASP B C 1
ATOM 2476 O O . ASP B 1 75 ? 6.933 36.615 22.589 1.00 32.46 72 ASP B O 1
ATOM 2481 N N . ARG B 1 76 ? 5.386 36.665 20.976 1.00 28.41 73 ARG B N 1
ATOM 2482 C CA . ARG B 1 76 ? 5.946 35.490 20.311 1.00 31.83 73 ARG B CA 1
ATOM 2483 C C . ARG B 1 76 ? 6.849 35.849 19.129 1.00 34.13 73 ARG B C 1
ATOM 2484 O O . ARG B 1 76 ? 6.563 36.777 18.375 1.00 37.05 73 ARG B O 1
ATOM 2492 N N . ILE B 1 77 ? 7.929 35.090 18.980 1.00 32.23 74 ILE B N 1
ATOM 2493 C CA . ILE B 1 77 ? 8.896 35.274 17.900 1.00 32.01 74 ILE B CA 1
ATOM 2494 C C . ILE B 1 77 ? 9.287 33.917 17.316 1.00 34.69 74 ILE B C 1
ATOM 2495 O O . ILE B 1 77 ? 9.622 32.981 18.056 1.00 33.01 74 ILE B O 1
ATOM 2500 N N . VAL B 1 78 ? 9.247 33.810 15.990 1.00 29.42 75 VAL B N 1
ATOM 2501 C CA . VAL B 1 78 ? 9.521 32.545 15.318 1.00 23.80 75 VAL B CA 1
ATOM 2502 C C . VAL B 1 78 ? 10.985 32.413 14.901 1.00 30.39 75 VAL B C 1
ATOM 2503 O O . VAL B 1 78 ? 11.558 33.330 14.315 1.00 33.22 75 VAL B O 1
ATOM 2507 N N . LEU B 1 79 ? 11.581 31.259 15.196 1.00 24.81 76 LEU B N 1
ATOM 2508 C CA . LEU B 1 79 ? 12.946 30.950 14.754 1.00 23.97 76 LEU B CA 1
ATOM 2509 C C . LEU B 1 79 ? 13.066 30.720 13.245 1.00 26.98 76 LEU B C 1
ATOM 2510 O O . LEU B 1 79 ? 12.415 29.832 12.692 1.00 32.17 76 LEU B O 1
ATOM 2515 N N . ARG B 1 80 ? 13.938 31.506 12.607 1.00 28.05 77 ARG B N 1
ATOM 2516 C CA . ARG B 1 80 ? 14.170 31.495 11.158 1.00 27.57 77 ARG B CA 1
ATOM 2517 C C . ARG B 1 80 ? 15.576 31.018 10.858 1.00 31.09 77 ARG B C 1
ATOM 2518 O O . ARG B 1 80 ? 16.529 31.487 11.477 1.00 30.83 77 ARG B O 1
ATOM 2526 N N . ALA B 1 81 ? 15.720 30.123 9.886 1.00 25.96 78 ALA B N 1
ATOM 2527 C CA . ALA B 1 81 ? 17.042 29.670 9.484 1.00 33.37 78 ALA B CA 1
ATOM 2528 C C . ALA B 1 81 ? 17.935 30.866 9.177 1.00 35.85 78 ALA B C 1
ATOM 2529 O O . ALA B 1 81 ? 19.100 30.889 9.566 1.00 29.40 78 ALA B O 1
ATOM 2531 N N . ALA B 1 82 ? 17.389 31.868 8.492 1.00 36.17 79 ALA B N 1
ATOM 2532 C CA . ALA B 1 82 ? 18.197 33.019 8.091 1.00 35.85 79 ALA B CA 1
ATOM 2533 C C . ALA B 1 82 ? 18.671 33.854 9.285 1.00 35.79 79 ALA B C 1
ATOM 2534 O O . ALA B 1 82 ? 19.607 34.645 9.158 1.00 40.86 79 ALA B O 1
ATOM 2536 N N . ASP B 1 83 ? 18.029 33.678 10.438 1.00 29.50 80 ASP B N 1
ATOM 2537 C CA . ASP B 1 83 ? 18.419 34.406 11.648 1.00 33.30 80 ASP B CA 1
ATOM 2538 C C . ASP B 1 83 ? 19.451 33.683 12.513 1.00 33.94 80 ASP B C 1
ATOM 2539 O O . ASP B 1 83 ? 19.991 34.254 13.464 1.00 32.43 80 ASP B O 1
ATOM 2544 N N . LYS B 1 84 ? 19.710 32.421 12.198 1.00 34.59 81 LYS B N 1
ATOM 2545 C CA . LYS B 1 84 ? 20.580 31.610 13.032 1.00 30.18 81 LYS B CA 1
ATOM 2546 C C . LYS B 1 84 ? 22.003 32.155 12.977 1.00 32.99 81 LYS B C 1
ATOM 2547 O O . LYS B 1 84 ? 22.536 32.388 11.908 1.00 29.82 81 LYS B O 1
ATOM 2553 N N . ALA B 1 85 ? 22.606 32.378 14.138 1.00 32.37 82 ALA B N 1
ATOM 2554 C CA . ALA B 1 85 ? 23.966 32.902 14.192 1.00 35.16 82 ALA B CA 1
ATOM 2555 C C . ALA B 1 85 ? 24.950 31.807 14.620 1.00 27.91 82 ALA B C 1
ATOM 2556 O O . ALA B 1 85 ? 24.580 30.875 15.323 1.00 31.64 82 ALA B O 1
ATOM 2558 N N . PRO B 1 86 ? 26.209 31.920 14.193 1.00 31.31 83 PRO B N 1
ATOM 2559 C CA . PRO B 1 86 ? 27.211 30.956 14.657 1.00 29.69 83 PRO B CA 1
ATOM 2560 C C . PRO B 1 86 ? 27.626 31.260 16.086 1.00 32.51 83 PRO B C 1
ATOM 2561 O O . PRO B 1 86 ? 27.228 32.288 16.636 1.00 29.49 83 PRO B O 1
ATOM 2565 N N . GLY B 1 87 ? 28.423 30.377 16.680 1.00 31.81 84 GLY B N 1
ATOM 2566 C CA . GLY B 1 87 ? 28.899 30.584 18.039 1.00 35.84 84 GLY B CA 1
ATOM 2567 C C . GLY B 1 87 ? 27.998 30.000 19.116 1.00 34.77 84 GLY B C 1
ATOM 2568 O O . GLY B 1 87 ? 27.244 29.048 18.886 1.00 28.82 84 GLY B O 1
ATOM 2569 N N . SER B 1 88 ? 28.064 30.584 20.303 1.00 31.13 85 SER B N 1
ATOM 2570 C CA . SER B 1 88 ? 27.371 30.032 21.453 1.00 26.75 85 SER B CA 1
ATOM 2571 C C . SER B 1 88 ? 25.833 30.088 21.328 1.00 26.03 85 SER B C 1
ATOM 2572 O O . SER B 1 88 ? 25.270 30.978 20.677 1.00 27.02 85 SER B O 1
ATOM 2575 N N . GLY B 1 89 ? 25.169 29.132 21.973 1.00 23.47 86 GLY B N 1
ATOM 2576 C CA . GLY B 1 89 ? 23.714 29.053 21.999 1.00 23.89 86 GLY B CA 1
ATOM 2577 C C . GLY B 1 89 ? 23.231 27.682 21.561 1.00 25.62 86 GLY B C 1
ATOM 2578 O O . GLY B 1 89 ? 24.040 26.810 21.223 1.00 22.98 86 GLY B O 1
ATOM 2579 N N . VAL B 1 90 ? 21.917 27.479 21.580 1.00 21.84 87 VAL B N 1
ATOM 2580 C CA . VAL B 1 90 ? 21.330 26.242 21.085 1.00 20.15 87 VAL B CA 1
ATOM 2581 C C . VAL B 1 90 ? 20.362 26.477 19.933 1.00 22.56 87 VAL B C 1
ATOM 2582 O O . VAL B 1 90 ? 20.047 25.549 19.190 1.00 25.61 87 VAL B O 1
ATOM 2586 N N . LEU B 1 91 ? 19.870 27.704 19.781 1.00 21.60 88 LEU B N 1
ATOM 2587 C CA . LEU B 1 91 ? 18.884 27.960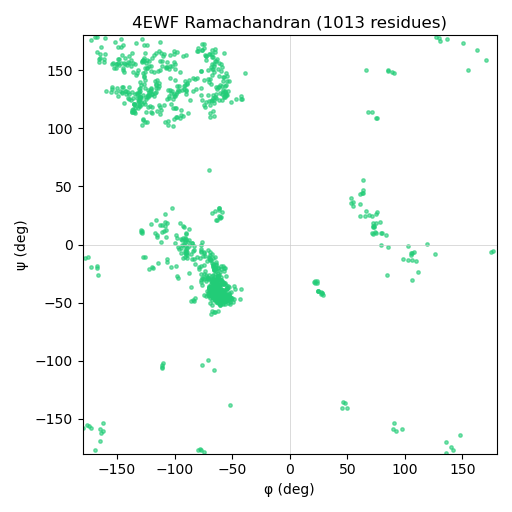 18.733 1.00 24.67 88 LEU B CA 1
ATOM 2588 C C . LEU B 1 91 ? 19.423 27.617 17.348 1.00 23.46 88 LEU B C 1
ATOM 2589 O O . LEU B 1 91 ? 18.667 27.172 16.475 1.00 24.64 88 LEU B O 1
ATOM 2594 N N . LEU B 1 92 ? 20.721 27.816 17.130 1.00 25.86 89 LEU B N 1
ATOM 2595 C CA . LEU B 1 92 ? 21.268 27.547 15.804 1.00 28.35 89 LEU B CA 1
ATOM 2596 C C . LEU B 1 92 ? 21.050 26.103 15.343 1.00 28.65 89 LEU B C 1
ATOM 2597 O O . LEU B 1 92 ? 21.116 25.834 14.158 1.00 24.55 89 LEU B O 1
ATOM 2602 N N . HIS B 1 93 ? 20.767 25.191 16.270 1.00 24.06 90 HIS B N 1
ATOM 2603 C CA . HIS B 1 93 ? 20.512 23.800 15.891 1.00 29.61 90 HIS B CA 1
ATOM 2604 C C . HIS B 1 93 ? 19.094 23.294 16.177 1.00 29.52 90 HIS B C 1
ATOM 2605 O O . HIS B 1 93 ? 18.810 22.105 16.017 1.00 31.28 90 HIS B O 1
ATOM 2612 N N . LEU B 1 94 ? 18.207 24.182 16.606 1.00 22.41 91 LEU B N 1
ATOM 2613 C CA . LEU B 1 94 ? 16.818 23.777 16.819 1.00 22.46 91 LEU B CA 1
ATOM 2614 C C . LEU B 1 94 ? 16.025 23.984 15.523 1.00 28.49 91 LEU B C 1
ATOM 2615 O O . LEU B 1 94 ? 16.480 24.694 14.620 1.00 26.20 91 LEU B O 1
ATOM 2620 N N . HIS B 1 95 ? 14.858 23.361 15.408 1.00 25.50 92 HIS B N 1
ATOM 2621 C CA . HIS B 1 95 ? 14.187 23.349 14.104 1.00 26.80 92 HIS B CA 1
ATOM 2622 C C . HIS B 1 95 ? 13.635 24.716 13.706 1.00 25.72 92 HIS B C 1
ATOM 2623 O O . HIS B 1 95 ? 13.143 25.473 14.541 1.00 26.15 92 HIS B O 1
ATOM 2630 N N . ASP B 1 96 ? 13.738 25.025 12.419 1.00 24.81 93 ASP B N 1
ATOM 2631 C CA . ASP B 1 96 ? 13.113 26.209 11.848 1.00 27.42 93 ASP B CA 1
ATOM 2632 C C . ASP B 1 96 ? 11.614 26.160 12.087 1.00 30.96 93 ASP B C 1
ATOM 2633 O O . ASP B 1 96 ? 10.976 25.137 11.834 1.00 30.50 93 ASP B O 1
ATOM 2638 N N . GLY B 1 97 ? 11.048 27.268 12.555 1.00 29.08 94 GLY B N 1
ATOM 2639 C CA . GLY B 1 97 ? 9.632 27.307 12.861 1.00 25.94 94 GLY B CA 1
ATOM 2640 C C . GLY B 1 97 ? 9.366 27.294 14.358 1.00 30.02 94 GLY B C 1
ATOM 2641 O O . GLY B 1 97 ? 8.252 27.562 14.796 1.00 32.35 94 GLY B O 1
ATOM 2642 N N . LEU B 1 98 ? 10.385 26.985 15.149 1.00 26.69 95 LEU B N 1
ATOM 2643 C CA . LEU B 1 98 ? 10.233 26.975 16.603 1.00 25.07 95 LEU B CA 1
ATOM 2644 C C . LEU B 1 98 ? 9.699 28.341 17.051 1.00 29.87 95 LEU B C 1
ATOM 2645 O O . LEU B 1 98 ? 10.247 29.376 16.674 1.00 30.69 95 LEU B O 1
ATOM 2650 N N . GLU B 1 99 ? 8.626 28.340 17.837 1.00 25.53 96 GLU B N 1
ATOM 2651 C CA . GLU B 1 99 ? 8.024 29.581 18.335 1.00 28.69 96 GLU B CA 1
ATOM 2652 C C . GLU B 1 99 ? 8.413 29.871 19.785 1.00 32.04 96 GLU B C 1
ATOM 2653 O O . GLU B 1 99 ? 8.081 29.111 20.699 1.00 33.26 96 GLU B O 1
ATOM 2659 N N . LEU B 1 100 ? 9.107 30.982 19.992 1.00 29.40 97 LEU B N 1
ATOM 2660 C CA . LEU B 1 100 ? 9.609 31.335 21.316 1.00 30.04 97 LEU B CA 1
ATOM 2661 C C . LEU B 1 100 ? 8.905 32.583 21.827 1.00 28.33 97 LEU B C 1
ATOM 2662 O O . LEU B 1 100 ? 8.230 33.275 21.061 1.00 31.34 97 LEU B O 1
ATOM 2667 N N . THR B 1 101 ? 9.049 32.875 23.117 1.00 26.66 98 THR B N 1
ATOM 2668 C CA . THR B 1 101 ? 8.540 34.136 23.641 1.00 28.38 98 THR B CA 1
ATOM 2669 C C . THR B 1 101 ? 9.700 35.091 23.868 1.00 25.65 98 THR B C 1
ATOM 2670 O O . THR B 1 101 ? 10.864 34.685 23.906 1.00 26.62 98 THR B O 1
ATOM 2674 N N . LEU B 1 102 ? 9.378 36.370 24.007 1.00 26.34 99 LEU B N 1
ATOM 2675 C CA . LEU B 1 102 ? 10.399 37.352 24.316 1.00 24.24 99 LEU B CA 1
ATOM 2676 C C . LEU B 1 102 ? 11.179 36.925 25.568 1.00 27.61 99 LEU B C 1
ATOM 2677 O O . LEU B 1 102 ? 12.404 37.011 25.604 1.00 27.43 99 LEU B O 1
ATOM 2682 N N . GLU B 1 103 ? 10.469 36.468 26.596 1.00 27.34 100 GLU B N 1
ATOM 2683 C CA . GLU B 1 103 ? 11.155 36.021 27.813 1.00 30.86 100 GLU B CA 1
ATOM 2684 C C . GLU B 1 103 ? 12.117 34.854 27.521 1.00 30.09 100 GLU B C 1
ATOM 2685 O O . GLU B 1 103 ? 13.268 34.849 27.990 1.00 30.99 100 GLU B O 1
ATOM 2691 N N . ASP B 1 104 ? 11.667 33.885 26.724 1.00 24.87 101 ASP B N 1
ATOM 2692 C CA . ASP B 1 104 ? 12.541 32.781 26.303 1.00 24.41 101 ASP B CA 1
ATOM 2693 C C . ASP B 1 104 ? 13.848 33.342 25.720 1.00 28.88 101 ASP B C 1
ATOM 2694 O O . ASP B 1 104 ? 14.946 32.862 26.022 1.00 28.11 101 ASP B O 1
ATOM 2699 N N . LEU B 1 105 ? 13.724 34.352 24.865 1.00 25.07 102 LEU B N 1
ATOM 2700 C CA . LEU B 1 105 ? 14.897 34.898 24.171 1.00 24.22 102 LEU B CA 1
ATOM 2701 C C . LEU B 1 105 ? 15.870 35.560 25.139 1.00 22.98 102 LEU B C 1
ATOM 2702 O O . LEU B 1 105 ? 17.084 35.354 25.054 1.00 24.59 102 LEU B O 1
ATOM 2707 N N . VAL B 1 106 ? 15.332 36.370 26.040 1.00 26.44 103 VAL B N 1
ATOM 2708 C CA . VAL B 1 106 ? 16.140 36.963 27.095 1.00 29.44 103 VAL B CA 1
ATOM 2709 C C . VAL B 1 106 ? 16.833 35.880 27.918 1.00 29.85 103 VAL B C 1
ATOM 2710 O O . VAL B 1 106 ? 18.037 35.951 28.176 1.00 29.00 103 VAL B O 1
ATOM 2714 N N . TYR B 1 107 ? 16.075 34.869 28.325 1.00 24.12 104 TYR B N 1
ATOM 2715 C CA . TYR B 1 107 ? 16.661 33.784 29.101 1.00 20.40 104 TYR B CA 1
ATOM 2716 C C . TYR B 1 107 ? 17.797 33.057 28.375 1.00 22.25 104 TYR B C 1
ATOM 2717 O O . TYR B 1 107 ? 18.815 32.746 28.990 1.00 24.46 104 TYR B O 1
ATOM 2726 N N . LEU B 1 108 ? 17.635 32.779 27.080 1.00 18.43 105 LEU B N 1
ATOM 2727 C CA . LEU B 1 108 ? 18.688 32.093 26.324 1.00 26.61 105 LEU B CA 1
ATOM 2728 C C . LEU B 1 108 ? 19.889 33.018 26.129 1.00 26.44 105 LEU B C 1
ATOM 2729 O O . LEU B 1 108 ? 21.042 32.597 26.185 1.00 25.62 105 LEU B O 1
ATOM 2734 N N . THR B 1 109 ? 19.600 34.291 25.916 1.00 22.19 106 THR B N 1
ATOM 2735 C CA . THR B 1 109 ? 20.652 35.283 25.757 1.00 25.25 106 THR B CA 1
ATOM 2736 C C . THR B 1 109 ? 21.568 35.340 26.973 1.00 28.31 106 THR B C 1
ATOM 2737 O O . THR B 1 109 ? 22.794 35.394 26.838 1.00 30.99 106 THR B O 1
ATOM 2741 N N . ILE B 1 110 ? 20.974 35.304 28.163 1.00 23.46 107 ILE B N 1
ATOM 2742 C CA . ILE B 1 110 ? 21.741 35.479 29.398 1.00 26.66 107 ILE B CA 1
ATOM 2743 C C . ILE B 1 110 ? 22.349 34.165 29.914 1.00 28.27 107 ILE B C 1
ATOM 2744 O O . ILE B 1 110 ? 23.535 34.109 30.228 1.00 28.59 107 ILE B O 1
ATOM 2749 N N . SER B 1 111 ? 21.535 33.114 29.981 1.00 27.48 108 SER B N 1
ATOM 2750 C CA . SER B 1 111 ? 21.934 31.852 30.602 1.00 25.61 108 SER B CA 1
ATOM 2751 C C . SER B 1 111 ? 23.096 31.164 29.891 1.00 24.30 108 SER B C 1
ATOM 2752 O O . SER B 1 111 ? 24.034 30.698 30.547 1.00 26.03 108 SER B O 1
ATOM 2755 N N . ILE B 1 112 ? 23.024 31.080 28.561 1.00 22.72 109 ILE B N 1
ATOM 2756 C CA . ILE B 1 112 ? 24.041 30.360 27.783 1.00 25.92 109 ILE B CA 1
ATOM 2757 C C . ILE B 1 112 ? 24.598 31.180 26.639 1.00 26.36 109 ILE B C 1
ATOM 2758 O O . ILE B 1 112 ? 25.278 30.646 25.756 1.00 24.92 109 ILE B O 1
ATOM 2763 N N . SER B 1 113 ? 24.272 32.469 26.634 1.00 27.25 110 SER B N 1
ATOM 2764 C CA . SER B 1 113 ? 24.828 33.397 25.658 1.00 26.06 110 SER B CA 1
ATOM 2765 C C . SER B 1 113 ? 24.419 33.044 24.221 1.00 23.94 110 SER B C 1
ATOM 2766 O O . SER B 1 113 ? 25.252 33.008 23.306 1.00 25.55 110 SER B O 1
ATOM 2769 N N . ASP B 1 114 ? 23.137 32.776 24.025 1.00 22.55 111 ASP B N 1
ATOM 2770 C CA . ASP B 1 114 ? 22.663 32.355 22.714 1.00 24.12 111 ASP B CA 1
ATOM 2771 C C . ASP B 1 114 ? 22.744 33.528 21.732 1.00 26.32 111 ASP B C 1
ATOM 2772 O O . ASP B 1 114 ? 21.982 34.493 21.844 1.00 28.32 111 ASP B O 1
ATOM 2777 N N . ASN B 1 115 ? 23.667 33.438 20.782 1.00 23.70 112 ASN B N 1
ATOM 2778 C CA . ASN B 1 115 ? 23.874 34.505 19.783 1.00 26.24 112 ASN B CA 1
ATOM 2779 C C . ASN B 1 115 ? 22.692 34.754 18.842 1.00 30.47 112 ASN B C 1
ATOM 2780 O O . ASN B 1 115 ? 22.442 35.894 18.441 1.00 27.64 112 ASN B O 1
ATOM 2785 N N . THR B 1 116 ? 21.998 33.686 18.453 1.00 23.91 113 THR B N 1
ATOM 2786 C CA . THR B 1 116 ? 20.778 33.836 17.666 1.00 28.68 113 THR B CA 1
ATOM 2787 C C . THR B 1 116 ? 19.723 34.628 18.452 1.00 26.22 113 THR B C 1
ATOM 2788 O O . THR B 1 116 ? 19.121 35.581 17.934 1.00 27.15 113 THR B O 1
ATOM 2792 N N . ALA B 1 117 ? 19.506 34.231 19.706 1.00 26.36 114 ALA B N 1
ATOM 2793 C CA . ALA B 1 117 ? 18.546 34.923 20.555 1.00 31.09 114 ALA B CA 1
ATOM 2794 C C . ALA B 1 117 ? 18.971 36.376 20.712 1.00 32.33 114 ALA B C 1
ATOM 2795 O O . ALA B 1 117 ? 18.142 37.274 20.717 1.00 26.53 114 ALA B O 1
ATOM 2797 N N . THR B 1 118 ? 20.273 36.601 20.839 1.00 24.22 115 THR B N 1
ATOM 2798 C CA . THR B 1 118 ? 20.789 37.950 21.018 1.00 28.45 115 THR B CA 1
ATOM 2799 C C . THR B 1 118 ? 20.519 38.845 19.811 1.00 27.29 115 THR B C 1
ATOM 2800 O O . THR B 1 118 ? 20.093 39.986 19.964 1.00 26.18 115 THR B O 1
ATOM 2804 N N . ASN B 1 119 ? 20.781 38.329 18.612 1.00 27.95 116 ASN B N 1
ATOM 2805 C CA . ASN B 1 119 ? 20.595 39.115 17.404 1.00 27.20 116 ASN B CA 1
ATOM 2806 C C . ASN B 1 119 ? 19.123 39.413 17.135 1.00 30.32 116 ASN B C 1
ATOM 2807 O O . ASN B 1 119 ? 18.786 40.478 16.620 1.00 33.77 116 ASN B O 1
ATOM 2812 N N . LEU B 1 120 ? 18.254 38.485 17.515 1.00 29.07 117 LEU B N 1
ATOM 2813 C CA . LEU B 1 120 ? 16.815 38.728 17.449 1.00 33.61 117 LEU B CA 1
ATOM 2814 C C . LEU B 1 120 ? 16.407 39.891 18.349 1.00 36.04 117 LEU B C 1
ATOM 2815 O O . LEU B 1 120 ? 15.642 40.764 17.931 1.00 38.28 117 LEU B O 1
ATOM 2820 N N . LEU B 1 121 ? 16.917 39.901 19.581 1.00 25.75 118 LEU B N 1
ATOM 2821 C CA . LEU B 1 121 ? 16.621 40.997 20.514 1.00 27.72 118 LEU B CA 1
ATOM 2822 C C . LEU B 1 121 ? 17.140 42.329 19.977 1.00 27.17 118 LEU B C 1
ATOM 2823 O O . LEU B 1 121 ? 16.463 43.361 20.064 1.00 32.44 118 LEU B O 1
ATOM 2828 N N . ILE B 1 122 ? 18.346 42.306 19.418 1.00 31.33 119 ILE B N 1
ATOM 2829 C CA . ILE B 1 122 ? 18.928 43.506 18.804 1.00 31.15 119 ILE B CA 1
ATOM 2830 C C . ILE B 1 122 ? 18.042 44.053 17.684 1.00 34.97 119 ILE B C 1
ATOM 2831 O O . ILE B 1 122 ? 17.777 45.260 17.611 1.00 34.12 119 ILE B O 1
ATOM 2836 N N . ASP B 1 123 ? 17.571 43.162 16.819 1.00 39.90 120 ASP B N 1
ATOM 2837 C CA . ASP B 1 123 ? 16.641 43.562 15.765 1.00 44.94 120 ASP B CA 1
ATOM 2838 C C . ASP B 1 123 ? 15.365 44.147 16.363 1.00 44.16 120 ASP B C 1
ATOM 2839 O O . ASP B 1 123 ? 14.798 45.108 15.839 1.00 46.50 120 ASP B O 1
ATOM 2844 N N . LEU B 1 124 ? 14.903 43.555 17.456 1.00 43.58 121 LEU B N 1
ATOM 2845 C CA . LEU B 1 124 ? 13.663 44.007 18.070 1.00 44.30 121 LEU B CA 1
ATOM 2846 C C . LEU B 1 124 ? 13.808 45.409 18.633 1.00 42.12 121 LEU B C 1
ATOM 2847 O O . LEU B 1 124 ? 12.943 46.268 18.449 1.00 38.96 121 LEU B O 1
ATOM 2852 N N . VAL B 1 125 ? 14.926 45.631 19.309 1.00 36.83 122 VAL B N 1
ATOM 2853 C CA . VAL B 1 125 ? 15.110 46.812 20.134 1.00 40.30 122 VAL B CA 1
ATOM 2854 C C . VAL B 1 125 ? 15.885 47.908 19.392 1.00 45.24 122 VAL B C 1
ATOM 2855 O O . VAL B 1 125 ? 15.694 49.103 19.650 1.00 45.61 122 VAL B O 1
ATOM 2859 N N . GLY B 1 126 ? 16.744 47.497 18.461 1.00 42.19 123 GLY B N 1
ATOM 2860 C CA . GLY B 1 126 ? 17.539 48.434 17.685 1.00 45.23 123 GLY B CA 1
ATOM 2861 C C . GLY B 1 126 ? 18.814 48.808 18.416 1.00 48.87 123 GLY B C 1
ATOM 2862 O O . GLY B 1 126 ? 18.850 48.807 19.649 1.00 45.30 123 GLY B O 1
ATOM 2863 N N . LEU B 1 127 ? 19.866 49.116 17.663 1.00 49.72 124 LEU B N 1
ATOM 2864 C CA . LEU B 1 127 ? 21.143 49.490 18.263 1.00 52.11 124 LEU B CA 1
ATOM 2865 C C . LEU B 1 127 ? 21.017 50.780 19.069 1.00 51.48 124 LEU B C 1
ATOM 2866 O O . LEU B 1 127 ? 21.543 50.884 20.182 1.00 44.32 124 LEU B O 1
ATOM 2871 N N . ASP B 1 128 ? 20.324 51.765 18.505 1.00 51.53 125 ASP B N 1
ATOM 2872 C CA . ASP B 1 128 ? 20.193 53.056 19.167 1.00 54.64 125 ASP B CA 1
ATOM 2873 C C . ASP B 1 128 ? 19.676 52.911 20.601 1.00 51.47 125 ASP B C 1
ATOM 2874 O O . ASP B 1 128 ? 20.192 53.550 21.522 1.00 48.92 125 ASP B O 1
ATOM 2879 N N . ALA B 1 129 ? 18.675 52.055 20.788 1.00 42.42 126 ALA B N 1
ATOM 2880 C CA . ALA B 1 129 ? 18.081 51.843 22.103 1.00 42.91 126 ALA B CA 1
ATOM 2881 C C . ALA B 1 129 ? 19.095 51.325 23.129 1.00 47.01 126 ALA B C 1
ATOM 2882 O O . ALA B 1 129 ? 19.065 51.714 24.306 1.00 38.55 126 ALA B O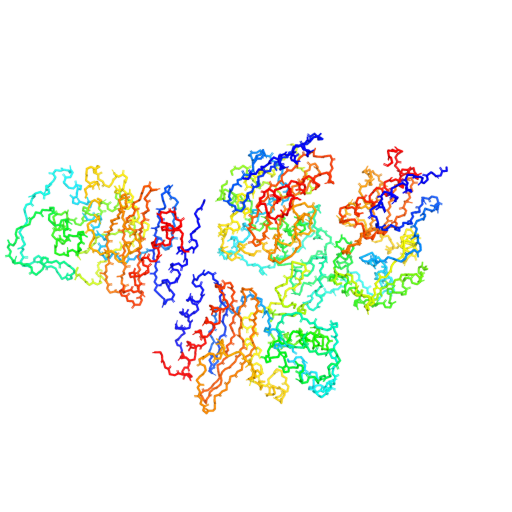 1
ATOM 2884 N N . VAL B 1 130 ? 19.983 50.437 22.684 1.00 42.87 127 VAL B N 1
ATOM 2885 C CA . VAL B 1 130 ? 20.984 49.870 23.577 1.00 37.67 127 VAL B CA 1
ATOM 2886 C C . VAL B 1 130 ? 22.014 50.927 23.974 1.00 40.93 127 VAL B C 1
ATOM 2887 O O . VAL B 1 130 ? 22.373 51.053 25.150 1.00 42.54 127 VAL B O 1
ATOM 2891 N N . ASN B 1 131 ? 22.491 51.685 22.994 1.00 39.53 128 ASN B N 1
ATOM 2892 C CA . ASN B 1 131 ? 23.448 52.743 23.288 1.00 44.25 128 ASN B CA 1
ATOM 2893 C C . ASN B 1 131 ? 22.835 53.862 24.123 1.00 46.54 128 ASN B C 1
ATOM 2894 O O . ASN B 1 131 ? 23.537 54.543 24.869 1.00 45.73 128 ASN B O 1
ATOM 2899 N N . ASP B 1 132 ? 21.521 54.035 24.012 1.00 51.79 129 ASP B N 1
ATOM 2900 C CA . ASP B 1 132 ? 20.805 54.960 24.886 1.00 49.26 129 ASP B CA 1
ATOM 2901 C C . ASP B 1 132 ? 20.906 54.483 26.336 1.00 48.02 129 ASP B C 1
ATOM 2902 O O . ASP B 1 132 ? 21.228 55.260 27.232 1.00 49.97 129 ASP B O 1
ATOM 2907 N N . VAL B 1 133 ? 20.647 53.197 26.560 1.00 43.82 130 VAL B N 1
ATOM 2908 C CA . VAL B 1 133 ? 20.788 52.623 27.894 1.00 37.81 130 VAL B CA 1
ATOM 2909 C C . VAL B 1 133 ? 22.195 52.843 28.418 1.00 40.27 130 VAL B C 1
ATOM 2910 O O . VAL B 1 133 ? 22.391 53.286 29.549 1.00 42.03 130 VAL B O 1
ATOM 2914 N N . ILE B 1 134 ? 23.168 52.512 27.576 1.00 42.77 131 ILE B N 1
ATOM 2915 C CA . ILE B 1 134 ? 24.577 52.602 27.926 1.00 38.71 131 ILE B CA 1
ATOM 2916 C C . ILE B 1 134 ? 24.933 54.020 28.369 1.00 39.22 131 ILE B C 1
ATOM 2917 O O . ILE B 1 134 ? 25.496 54.223 29.443 1.00 43.74 131 ILE B O 1
ATOM 2922 N N . ALA B 1 135 ? 24.565 54.997 27.555 1.00 41.11 132 ALA B N 1
ATOM 2923 C CA . ALA B 1 135 ? 24.784 56.394 27.897 1.00 49.48 132 ALA B CA 1
ATOM 2924 C C . ALA B 1 135 ? 24.105 56.793 29.211 1.00 55.15 132 ALA B C 1
ATOM 2925 O O . ALA B 1 135 ? 24.720 57.429 30.066 1.00 58.36 132 ALA B O 1
ATOM 2927 N N . SER B 1 136 ? 22.839 56.421 29.370 1.00 53.92 133 SER B N 1
ATOM 2928 C CA . SER B 1 136 ? 22.061 56.840 30.539 1.00 52.31 133 SER B CA 1
ATOM 2929 C C . SER B 1 136 ? 22.615 56.275 31.848 1.00 50.41 133 SER B C 1
ATOM 2930 O O . SER B 1 136 ? 22.279 56.747 32.936 1.00 53.89 133 SER B O 1
ATOM 2933 N N . LEU B 1 137 ? 23.452 55.251 31.746 1.00 42.96 134 LEU B N 1
ATOM 2934 C CA . LEU B 1 137 ? 24.020 54.631 32.934 1.00 48.10 134 LEU B CA 1
ATOM 2935 C C . LEU B 1 137 ? 25.420 55.166 33.209 1.00 51.58 134 LEU B C 1
ATOM 2936 O O . LEU B 1 137 ? 26.114 54.687 34.107 1.00 57.21 134 LEU B O 1
ATOM 2941 N N . GLY B 1 138 ? 25.826 56.163 32.428 1.00 52.41 135 GLY B N 1
ATOM 2942 C CA . GLY B 1 138 ? 27.147 56.747 32.560 1.00 54.83 135 GLY B CA 1
ATOM 2943 C C . GLY B 1 138 ? 28.272 55.803 32.165 1.00 55.11 135 GLY B C 1
ATOM 2944 O O . GLY B 1 138 ? 29.391 55.935 32.660 1.00 59.95 135 GLY B O 1
ATOM 2953 N N . ARG B 1 140 ? 30.577 55.591 29.814 1.00 48.60 137 ARG B N 1
ATOM 2954 C CA . ARG B 1 140 ? 31.090 56.525 28.811 1.00 55.78 137 ARG B CA 1
ATOM 2955 C C . ARG B 1 140 ? 31.958 55.893 27.720 1.00 53.39 137 ARG B C 1
ATOM 2956 O O . ARG B 1 140 ? 32.134 56.483 26.655 1.00 55.19 137 ARG B O 1
ATOM 2964 N N . ASP B 1 141 ? 32.508 54.710 27.976 1.00 42.81 138 ASP B N 1
ATOM 2965 C CA . ASP B 1 141 ? 33.467 54.128 27.039 1.00 46.61 138 ASP B CA 1
ATOM 2966 C C . ASP B 1 141 ? 32.991 52.826 26.374 1.00 51.14 138 ASP B C 1
ATOM 2967 O O . ASP B 1 141 ? 33.749 52.173 25.660 1.00 48.64 138 ASP B O 1
ATOM 2972 N N . SER B 1 142 ? 31.730 52.467 26.588 1.00 37.98 139 SER B N 1
ATOM 2973 C CA . SER B 1 142 ? 31.196 51.216 26.053 1.00 43.94 139 SER B CA 1
ATOM 2974 C C . SER B 1 142 ? 30.208 51.452 24.922 1.00 46.64 139 SER B C 1
ATOM 2975 O O . SER B 1 142 ? 29.706 52.557 24.750 1.00 38.78 139 SER B O 1
ATOM 2978 N N . ASN B 1 143 ? 29.918 50.407 24.155 1.00 46.48 140 ASN B N 1
ATOM 2979 C CA . ASN B 1 143 ? 29.054 50.565 22.989 1.00 42.75 140 ASN B CA 1
ATOM 2980 C C . ASN B 1 143 ? 28.569 49.223 22.459 1.00 39.39 140 ASN B C 1
ATOM 2981 O O . ASN B 1 143 ? 29.203 48.192 22.683 1.00 35.25 140 ASN B O 1
ATOM 2986 N N . LEU B 1 144 ? 27.449 49.249 21.748 1.00 34.83 141 LEU B N 1
ATOM 2987 C CA . LEU B 1 144 ? 27.033 48.120 20.933 1.00 38.22 141 LEU B CA 1
ATOM 2988 C C . LEU B 1 144 ? 26.942 48.602 19.502 1.00 46.56 141 LEU B C 1
ATOM 2989 O O . LEU B 1 144 ? 26.091 49.434 19.169 1.00 48.19 141 LEU B O 1
ATOM 2994 N N . SER B 1 145 ? 27.828 48.084 18.659 1.00 43.91 142 SER B N 1
ATOM 2995 C CA . SER B 1 145 ? 27.887 48.498 17.269 1.00 45.04 142 SER B CA 1
ATOM 2996 C C . SER B 1 145 ? 27.780 47.326 16.307 1.00 43.35 142 SER B C 1
ATOM 2997 O O . SER B 1 145 ? 27.629 47.525 15.105 1.00 48.00 142 SER B O 1
ATOM 3000 N N . ARG B 1 146 ? 27.875 46.102 16.817 1.00 38.07 143 ARG B N 1
ATOM 3001 C CA . ARG B 1 146 ? 27.756 44.954 15.928 1.00 43.18 143 ARG B CA 1
ATOM 3002 C C . ARG B 1 146 ? 27.059 43.769 16.567 1.00 39.31 143 ARG B C 1
ATOM 3003 O O . ARG B 1 146 ? 27.109 43.573 17.785 1.00 40.54 143 ARG B O 1
ATOM 3011 N N . LYS B 1 147 ? 26.385 42.996 15.727 1.00 37.23 144 LYS B N 1
ATOM 3012 C CA . LYS B 1 147 ? 25.660 41.829 16.186 1.00 43.17 144 LYS B CA 1
ATOM 3013 C C . LYS B 1 147 ? 26.646 40.715 16.478 1.00 37.53 144 LYS B C 1
ATOM 3014 O O . LYS B 1 147 ? 27.815 40.785 16.094 1.00 34.57 144 LYS B O 1
ATOM 3028 N N . LYS B 1 149 ? 28.708 37.477 16.155 1.00 47.43 146 LYS B N 1
ATOM 3029 C CA . LYS B 1 149 ? 29.218 36.729 15.011 1.00 48.31 146 LYS B CA 1
ATOM 3030 C C . LYS B 1 149 ? 29.947 35.467 15.491 1.00 50.08 146 LYS B C 1
ATOM 3031 O O . LYS B 1 149 ? 30.282 34.585 14.697 1.00 49.24 146 LYS B O 1
ATOM 3037 N N . GLY B 1 150 ? 30.205 35.391 16.794 1.00 49.39 147 GLY B N 1
ATOM 3038 C CA . GLY B 1 150 ? 30.945 34.275 17.359 1.00 49.36 147 GLY B CA 1
ATOM 3039 C C . GLY B 1 150 ? 32.449 34.373 17.146 1.00 54.04 147 GLY B C 1
ATOM 3040 O O . GLY B 1 150 ? 33.164 33.375 17.243 1.00 53.37 147 GLY B O 1
ATOM 3041 N N . ARG B 1 151 ? 32.930 35.580 16.853 1.00 55.80 148 ARG B N 1
ATOM 3042 C CA . ARG B 1 151 ? 34.357 35.812 16.618 1.00 54.89 148 ARG B CA 1
ATOM 3043 C C . ARG B 1 151 ? 34.695 37.297 16.771 1.00 54.09 148 ARG B C 1
ATOM 3044 O O . ARG B 1 151 ? 33.824 38.161 16.627 1.00 47.39 148 ARG B O 1
ATOM 3052 N N . PRO B 1 152 ? 35.969 37.604 17.058 1.00 55.60 149 PRO B N 1
ATOM 3053 C CA . PRO B 1 152 ? 36.315 39.027 17.167 1.00 51.13 149 PRO B CA 1
ATOM 3054 C C . PRO B 1 152 ? 36.218 39.741 15.818 1.00 48.84 149 PRO B C 1
ATOM 3055 O O . PRO B 1 152 ? 36.484 39.147 14.767 1.00 47.45 149 PRO B O 1
ATOM 3059 N N . ALA B 1 153 ? 35.814 41.007 15.861 1.00 47.06 150 ALA B N 1
ATOM 3060 C CA . ALA B 1 153 ? 35.733 41.837 14.664 1.00 46.41 150 ALA B CA 1
ATOM 3061 C C . ALA B 1 153 ? 37.095 41.925 13.980 1.00 46.36 150 ALA B C 1
ATOM 3062 O O . ALA B 1 153 ? 38.127 41.951 14.647 1.00 43.25 150 ALA B O 1
ATOM 3064 N N . LEU B 1 154 ? 37.093 41.963 12.651 1.00 41.75 151 LEU B N 1
ATOM 3065 C CA . LEU B 1 154 ? 38.324 42.144 11.896 1.00 52.00 151 LEU B CA 1
ATOM 3066 C C . LEU B 1 154 ? 38.748 43.608 11.959 1.00 57.01 151 LEU B C 1
ATOM 3067 O O . LEU B 1 154 ? 37.972 44.461 12.392 1.00 50.49 151 LEU B O 1
ATOM 3072 N N . PRO B 1 155 ? 39.991 43.906 11.544 1.00 59.21 152 PRO B N 1
ATOM 3073 C CA . PRO B 1 155 ? 40.406 45.311 11.488 1.00 62.33 152 PRO B CA 1
ATOM 3074 C C . PRO B 1 155 ? 39.691 46.061 10.369 1.00 54.90 152 PRO B C 1
ATOM 3075 O O . PRO B 1 155 ? 39.149 47.127 10.653 1.00 56.83 152 PRO B O 1
ATOM 3079 N N . GLU B 1 157 ? 36.332 46.282 10.745 1.00 64.05 154 GLU B N 1
ATOM 3080 C CA . GLU B 1 157 ? 34.984 46.137 11.292 1.00 65.78 154 GLU B CA 1
ATOM 3081 C C . GLU B 1 157 ? 34.829 46.900 12.608 1.00 61.76 154 GLU B C 1
ATOM 3082 O O . GLU B 1 157 ? 35.794 47.061 13.354 1.00 58.11 154 GLU B O 1
ATOM 3088 N N . PRO B 1 158 ? 33.606 47.372 12.894 1.00 62.63 155 PRO B N 1
ATOM 3089 C CA . PRO B 1 158 ? 33.234 47.970 14.185 1.00 56.92 155 PRO B CA 1
ATOM 3090 C C . PRO B 1 158 ? 33.210 46.903 15.274 1.00 50.22 155 PRO B C 1
ATOM 3091 O O . PRO B 1 158 ? 32.792 45.781 15.007 1.00 49.43 155 PRO B O 1
ATOM 3095 N N . GLU B 1 159 ? 33.648 47.253 16.478 1.00 48.29 156 GLU B N 1
ATOM 3096 C CA . GLU B 1 159 ? 33.755 46.295 17.571 1.00 49.08 156 GLU B CA 1
ATOM 3097 C C . GLU B 1 159 ? 32.955 46.775 18.785 1.00 41.13 156 GLU B C 1
ATOM 3098 O O . GLU B 1 159 ? 32.761 47.978 18.974 1.00 41.37 156 GLU B O 1
ATOM 3104 N N . ASN B 1 160 ? 32.474 45.838 19.594 1.00 35.02 157 ASN B N 1
ATOM 3105 C CA . ASN B 1 160 ? 31.817 46.194 20.854 1.00 38.14 157 ASN B CA 1
ATOM 3106 C C . ASN B 1 160 ? 32.845 46.307 21.990 1.00 40.76 157 ASN B C 1
ATOM 3107 O O . ASN B 1 160 ? 33.468 45.313 22.380 1.00 35.95 157 ASN B O 1
ATOM 3112 N N . TRP B 1 161 ? 33.037 47.521 22.500 1.00 36.89 158 TRP B N 1
ATOM 3113 C CA . TRP B 1 161 ? 34.016 47.764 23.558 1.00 38.25 158 TRP B CA 1
ATOM 3114 C C . TRP B 1 161 ? 33.391 47.919 24.948 1.00 38.26 158 TRP B C 1
ATOM 3115 O O . TRP B 1 161 ? 32.235 48.320 25.098 1.00 37.62 158 TRP B O 1
ATOM 3126 N N . ALA B 1 162 ? 34.186 47.605 25.962 1.00 35.17 159 ALA B N 1
ATOM 3127 C CA . ALA B 1 162 ? 33.755 47.643 27.346 1.00 31.46 159 ALA B CA 1
ATOM 3128 C C . ALA B 1 162 ? 34.936 48.107 28.198 1.00 41.38 159 ALA B C 1
ATOM 3129 O O . ALA B 1 162 ? 36.094 47.895 27.826 1.00 41.21 159 ALA B O 1
ATOM 3131 N N . THR B 1 163 ? 34.647 48.754 29.325 1.00 38.43 160 THR B N 1
ATOM 3132 C CA . THR B 1 163 ? 35.644 48.924 30.378 1.00 39.12 160 THR B CA 1
ATOM 3133 C C . THR B 1 163 ? 35.088 48.279 31.633 1.00 39.54 160 THR B C 1
ATOM 3134 O O . THR B 1 163 ? 33.872 48.165 31.784 1.00 39.16 160 THR B O 1
ATOM 3138 N N . PRO B 1 164 ? 35.972 47.837 32.534 1.00 39.62 161 PRO B N 1
ATOM 3139 C CA . PRO B 1 164 ? 35.478 47.244 33.785 1.00 34.42 161 PRO B CA 1
ATOM 3140 C C . PRO B 1 164 ? 34.713 48.277 34.635 1.00 35.52 161 PRO B C 1
ATOM 3141 O O . PRO B 1 164 ? 33.740 47.925 35.315 1.00 35.25 161 PRO B O 1
ATOM 3145 N N . ASP B 1 165 ? 35.132 49.536 34.588 1.00 35.36 162 ASP B N 1
ATOM 3146 C CA . ASP B 1 165 ? 34.402 50.592 35.295 1.00 41.91 162 ASP B CA 1
ATOM 3147 C C . ASP B 1 165 ? 32.955 50.646 34.841 1.00 43.26 162 ASP B C 1
ATOM 3148 O O . ASP B 1 165 ? 32.034 50.693 35.657 1.00 45.38 162 ASP B O 1
ATOM 3153 N N . ASP B 1 166 ? 32.763 50.658 33.527 1.00 41.02 163 ASP B N 1
ATOM 3154 C CA . ASP B 1 166 ? 31.436 50.799 32.957 1.00 41.22 163 ASP B CA 1
ATOM 3155 C C . ASP B 1 166 ? 30.535 49.635 33.349 1.00 41.80 163 ASP B C 1
ATOM 3156 O O . ASP B 1 166 ? 29.375 49.834 33.708 1.00 35.65 163 ASP B O 1
ATOM 3161 N N . TYR B 1 167 ? 31.071 48.418 33.298 1.00 30.88 164 TYR B N 1
ATOM 3162 C CA . TYR B 1 167 ? 30.248 47.257 33.590 1.00 30.16 164 TYR B CA 1
ATOM 3163 C C . TYR B 1 167 ? 29.994 47.066 35.088 1.00 33.55 164 TYR B C 1
ATOM 3164 O O . TYR B 1 167 ? 28.965 46.509 35.476 1.00 37.02 164 TYR B O 1
ATOM 3173 N N . ALA B 1 168 ? 30.893 47.566 35.934 1.00 34.26 165 ALA B N 1
ATOM 3174 C CA . ALA B 1 168 ? 30.587 47.626 37.364 1.00 34.45 165 ALA B CA 1
ATOM 3175 C C . ALA B 1 168 ? 29.376 48.540 37.600 1.00 36.03 165 ALA B C 1
ATOM 3176 O O . ALA B 1 168 ? 28.465 48.207 38.362 1.00 36.99 165 ALA B O 1
ATOM 3178 N N . LEU B 1 169 ? 29.361 49.686 36.927 1.00 37.34 166 LEU B N 1
ATOM 3179 C CA . LEU B 1 169 ? 28.230 50.610 37.024 1.00 40.34 166 LEU B CA 1
ATOM 3180 C C . LEU B 1 169 ? 26.904 49.915 36.694 1.00 41.21 166 LEU B C 1
ATOM 3181 O O . LEU B 1 169 ? 25.905 50.100 37.391 1.00 41.44 166 LEU B O 1
ATOM 3186 N N . ALA B 1 170 ? 26.913 49.105 35.640 1.00 35.46 167 ALA B N 1
ATOM 3187 C CA . ALA B 1 170 ? 25.708 48.430 35.172 1.00 40.32 167 ALA B CA 1
ATOM 3188 C C . ALA B 1 170 ? 25.155 47.439 36.201 1.00 38.84 167 ALA B C 1
ATOM 3189 O O . ALA B 1 170 ? 23.950 47.404 36.454 1.00 37.65 167 ALA B O 1
ATOM 3191 N N . VAL B 1 171 ? 26.038 46.627 36.778 1.00 36.90 168 VAL B N 1
ATOM 3192 C CA . VAL B 1 171 ? 25.640 45.684 37.819 1.00 31.40 168 VAL B CA 1
ATOM 3193 C C . VAL B 1 171 ? 25.055 46.451 39.007 1.00 36.24 168 VAL B C 1
ATOM 3194 O O . VAL B 1 171 ? 24.002 46.094 39.531 1.00 33.14 168 VAL B O 1
ATOM 3198 N N . GLN B 1 172 ? 25.750 47.510 39.416 1.00 32.57 169 GLN B N 1
ATOM 3199 C CA . GLN B 1 172 ? 25.287 48.403 40.472 1.00 37.75 169 GLN B CA 1
ATOM 3200 C C . GLN B 1 172 ? 23.902 49.012 40.221 1.00 41.73 169 GLN B C 1
ATOM 3201 O O . GLN B 1 172 ? 23.080 49.095 41.132 1.00 41.34 169 GLN B O 1
ATOM 3207 N N . ALA B 1 173 ? 23.641 49.447 38.993 1.00 42.04 170 ALA B N 1
ATOM 3208 C CA . ALA B 1 173 ? 22.326 50.007 38.676 1.00 39.77 170 ALA B CA 1
ATOM 3209 C C . ALA B 1 173 ? 21.218 48.962 38.818 1.00 38.45 170 ALA B C 1
ATOM 3210 O O . ALA B 1 173 ? 20.093 49.293 39.197 1.00 42.72 170 ALA B O 1
ATOM 3212 N N . LEU B 1 174 ? 21.539 47.710 38.494 1.00 36.08 171 LEU B N 1
ATOM 3213 C CA . LEU B 1 174 ? 20.617 46.597 38.691 1.00 37.54 171 LEU B CA 1
ATOM 3214 C C . LEU B 1 174 ? 20.384 46.346 40.176 1.00 42.24 171 LEU B C 1
ATOM 3215 O O . LEU B 1 174 ? 19.240 46.283 40.633 1.00 43.99 171 LEU B O 1
ATOM 3220 N N . LEU B 1 175 ? 21.470 46.203 40.929 1.00 35.37 172 LEU B N 1
ATOM 3221 C CA . LEU B 1 175 ? 21.368 45.929 42.360 1.00 39.15 172 LEU B CA 1
ATOM 3222 C C . LEU B 1 175 ? 20.590 47.001 43.124 1.00 42.11 172 LEU B C 1
ATOM 3223 O O . LEU B 1 175 ? 19.913 46.700 44.110 1.00 42.51 172 LEU B O 1
ATOM 3228 N N . GLU B 1 176 ? 20.691 48.246 42.664 1.00 45.08 173 GLU B N 1
ATOM 3229 C CA . GLU B 1 176 ? 20.111 49.389 43.370 1.00 43.20 173 GLU B CA 1
ATOM 3230 C C . GLU B 1 176 ? 18.745 49.790 42.815 1.00 47.39 173 GLU B C 1
ATOM 3231 O O . GLU B 1 176 ? 18.104 50.728 43.314 1.00 44.83 173 GLU B O 1
ATOM 3237 N N . GLY B 1 177 ? 18.312 49.086 41.775 1.00 42.17 174 GLY B N 1
ATOM 3238 C CA . GLY B 1 177 ? 16.995 49.295 41.195 1.00 45.45 174 GLY B CA 1
ATOM 3239 C C . GLY B 1 177 ? 16.871 50.549 40.349 1.00 46.75 174 GLY B C 1
ATOM 3240 O O . GLY B 1 177 ? 15.773 51.092 40.197 1.00 46.81 174 GLY B O 1
ATOM 3241 N N . ARG B 1 178 ? 17.995 51.001 39.794 1.00 49.13 175 ARG B N 1
ATOM 3242 C CA . ARG B 1 178 ? 18.039 52.232 39.002 1.00 55.40 175 ARG B CA 1
ATOM 3243 C C . ARG B 1 178 ? 18.094 51.965 37.500 1.00 52.62 175 ARG B C 1
ATOM 3244 O O . ARG B 1 178 ? 17.797 52.858 36.705 1.00 55.80 175 ARG B O 1
ATOM 3252 N N . ALA B 1 179 ? 18.488 50.749 37.119 1.00 42.93 176 ALA B N 1
ATOM 3253 C CA . ALA B 1 179 ? 18.637 50.383 35.704 1.00 43.82 176 ALA B CA 1
ATOM 3254 C C . ALA B 1 179 ? 17.317 50.428 34.927 1.00 42.44 176 ALA B C 1
ATOM 3255 O O . ALA B 1 179 ? 17.298 50.695 33.723 1.00 44.48 176 ALA B O 1
ATOM 3257 N N . ALA B 1 180 ? 16.224 50.154 35.629 1.00 42.37 177 ALA B N 1
ATOM 3258 C CA . ALA B 1 180 ? 14.879 50.175 35.061 1.00 42.03 177 ALA B CA 1
ATOM 3259 C C . ALA B 1 180 ? 13.929 50.178 36.247 1.00 47.20 177 ALA B C 1
ATOM 3260 O O . ALA B 1 180 ? 14.337 50.549 37.352 1.00 46.17 177 ALA B O 1
ATOM 3262 N N . SER B 1 181 ? 12.679 49.765 36.046 1.00 45.26 178 SER B N 1
ATOM 3263 C CA . SER B 1 181 ? 11.757 49.684 37.180 1.00 51.07 178 SER B CA 1
ATOM 3264 C C . SER B 1 181 ? 12.322 48.673 38.179 1.00 46.67 178 SER B C 1
ATOM 3265 O O . SER B 1 181 ? 13.115 47.795 37.808 1.00 41.30 178 SER B O 1
ATOM 3268 N N . GLN B 1 182 ? 11.938 48.804 39.445 1.00 40.90 179 GLN B N 1
ATOM 3269 C CA . GLN B 1 182 ? 12.444 47.886 40.454 1.00 43.70 179 GLN B CA 1
ATOM 3270 C C . GLN B 1 182 ? 12.058 46.456 40.101 1.00 45.75 179 GLN B C 1
ATOM 3271 O O . GLN B 1 182 ? 12.843 45.528 40.299 1.00 38.90 179 GLN B O 1
ATOM 3277 N N . GLU B 1 183 ? 10.849 46.293 39.573 1.00 46.14 180 GLU B N 1
ATOM 3278 C CA . GLU B 1 183 ? 10.356 44.991 39.123 1.00 52.75 180 GLU B CA 1
ATOM 3279 C C . GLU B 1 183 ? 11.272 44.385 38.058 1.00 39.45 180 GLU B C 1
ATOM 3280 O O . GLU B 1 183 ? 11.705 43.228 38.151 1.00 36.99 180 GLU B O 1
ATOM 3286 N N . SER B 1 184 ? 11.572 45.165 37.032 1.00 32.66 181 SER B N 1
ATOM 3287 C CA . SER B 1 184 ? 12.454 44.662 35.982 1.00 34.88 181 SER B CA 1
ATOM 3288 C C . SER B 1 184 ? 13.856 44.354 36.517 1.00 32.71 181 SER B C 1
ATOM 3289 O O . SER B 1 184 ? 14.477 43.359 36.131 1.00 31.25 181 SER B O 1
ATOM 3292 N N . CYS B 1 185 ? 14.351 45.194 37.422 1.00 35.20 182 CYS B N 1
ATOM 3293 C CA . CYS B 1 185 ? 15.681 44.965 37.973 1.00 37.32 182 CYS B CA 1
ATOM 3294 C C . CYS B 1 185 ? 15.739 43.623 38.696 1.00 33.65 182 CYS B C 1
ATOM 3295 O O . CYS B 1 185 ? 16.693 42.864 38.523 1.00 33.53 182 CYS B O 1
ATOM 3298 N N . THR B 1 186 ? 14.722 43.307 39.499 1.00 33.24 183 THR B N 1
ATOM 3299 C CA A THR B 1 186 ? 14.732 42.028 40.195 0.19 39.41 183 THR B CA 1
ATOM 3300 C CA B THR B 1 186 ? 14.709 42.024 40.197 0.81 41.88 183 THR B CA 1
ATOM 3301 C C . THR B 1 186 ? 14.629 40.865 39.203 1.00 37.25 183 THR B C 1
ATOM 3302 O O . THR B 1 186 ? 15.262 39.829 39.398 1.00 40.58 183 THR B O 1
ATOM 3309 N N . ALA B 1 187 ? 13.858 41.053 38.131 1.00 36.56 184 ALA B N 1
ATOM 3310 C CA . ALA B 1 187 ? 13.733 40.025 37.092 1.00 32.04 184 ALA B CA 1
ATOM 3311 C C . ALA B 1 187 ? 15.063 39.787 36.402 1.00 33.16 184 ALA B C 1
ATOM 3312 O O . ALA B 1 187 ? 15.430 38.649 36.097 1.00 32.48 184 ALA B O 1
ATOM 3322 N N . LEU B 1 189 ? 18.148 40.488 37.569 1.00 32.30 186 LEU B N 1
ATOM 3323 C CA . LEU B 1 189 ? 19.091 39.861 38.476 1.00 33.59 186 LEU B CA 1
ATOM 3324 C C . LEU B 1 189 ? 18.809 38.360 38.530 1.00 32.58 186 LEU B C 1
ATOM 3325 O O . LEU B 1 189 ? 19.737 37.558 38.561 1.00 27.70 186 LEU B O 1
ATOM 3330 N N . ALA B 1 190 ? 17.531 37.984 38.537 1.00 34.27 187 ALA B N 1
ATOM 3331 C CA . ALA B 1 190 ? 17.161 36.567 38.468 1.00 30.93 187 ALA B CA 1
ATOM 3332 C C . ALA B 1 190 ? 17.685 35.884 37.207 1.00 30.01 187 ALA B C 1
ATOM 3333 O O . ALA B 1 190 ? 18.091 34.719 37.256 1.00 30.91 187 ALA B O 1
ATOM 3343 N N . LEU B 1 192 ? 20.449 36.821 35.528 1.00 24.24 189 LEU B N 1
ATOM 3344 C CA . LEU B 1 192 ? 21.887 36.658 35.730 1.00 26.92 189 LEU B CA 1
ATOM 3345 C C . LEU B 1 192 ? 22.159 35.475 36.665 1.00 26.81 189 LEU B C 1
ATOM 3346 O O . LEU B 1 192 ? 23.184 34.824 36.538 1.00 23.73 189 LEU B O 1
ATOM 3351 N N . GLU B 1 193 ? 21.262 35.215 37.617 1.00 24.10 190 GLU B N 1
ATOM 3352 C CA . GLU B 1 193 ? 21.416 34.027 38.473 1.00 22.94 190 GLU B CA 1
ATOM 3353 C C . GLU B 1 193 ? 21.319 32.710 37.686 1.00 27.47 190 GLU B C 1
ATOM 3354 O O . GLU B 1 193 ? 21.686 31.650 38.209 1.00 25.11 190 GLU B O 1
ATOM 3360 N N . LYS B 1 194 ? 20.822 32.774 36.450 1.00 23.63 191 LYS B N 1
ATOM 3361 C CA . LYS B 1 194 ? 20.691 31.573 35.604 1.00 25.75 191 LYS B CA 1
ATOM 3362 C C . LYS B 1 194 ? 21.973 31.238 34.842 1.00 23.68 191 LYS B C 1
ATOM 3363 O O . LYS B 1 194 ? 22.009 30.284 34.068 1.00 22.04 191 LYS B O 1
ATOM 3369 N N . GLN B 1 195 ? 23.019 32.028 35.057 1.00 25.36 192 GLN B N 1
ATOM 3370 C CA . GLN B 1 195 ? 24.303 31.794 34.406 1.00 19.70 192 GLN B CA 1
ATOM 3371 C C . GLN B 1 195 ? 24.692 30.307 34.516 1.00 19.24 192 GLN B C 1
ATOM 3372 O O . GLN B 1 195 ? 24.731 29.740 35.610 1.00 26.94 192 GLN B O 1
ATOM 3378 N N . GLN B 1 196 ? 24.965 29.685 33.378 1.00 19.19 193 GLN B N 1
ATOM 3379 C CA . GLN B 1 196 ? 25.265 28.249 33.347 1.00 28.32 193 GLN B CA 1
ATOM 3380 C C . GLN B 1 196 ? 26.757 27.911 33.527 1.00 29.49 193 GLN B C 1
ATOM 3381 O O . GLN B 1 196 ? 27.105 26.753 33.753 1.00 26.59 193 GLN B O 1
ATOM 3387 N N . ASN B 1 197 ? 27.630 28.915 33.453 1.00 21.03 194 ASN B N 1
ATOM 3388 C CA . ASN B 1 197 ? 29.076 28.677 33.630 1.00 25.53 194 ASN B CA 1
ATOM 3389 C C . ASN B 1 197 ? 29.585 29.175 34.992 1.00 22.94 194 ASN B C 1
ATOM 3390 O O . ASN B 1 197 ? 29.763 30.377 35.189 1.00 26.81 194 ASN B O 1
ATOM 3395 N N . PRO B 1 198 ? 29.807 28.249 35.939 1.00 20.94 195 PRO B N 1
ATOM 3396 C CA . PRO B 1 198 ? 30.201 28.629 37.300 1.00 28.56 195 PRO B CA 1
ATOM 3397 C C . PRO B 1 198 ? 31.718 28.687 37.485 1.00 23.82 195 PRO B C 1
ATOM 3398 O O . PRO B 1 198 ? 32.168 28.748 38.620 1.00 26.49 195 PRO B O 1
ATOM 3402 N N . ARG B 1 199 ? 32.482 28.704 36.397 1.00 22.97 196 ARG B N 1
ATOM 3403 C CA . ARG B 1 199 ? 33.943 28.551 36.485 1.00 27.25 196 ARG B CA 1
ATOM 3404 C C . ARG B 1 199 ? 34.705 29.860 36.620 1.00 29.29 196 ARG B C 1
ATOM 3405 O O . ARG B 1 199 ? 35.931 29.857 36.771 1.00 25.78 196 ARG B O 1
ATOM 3413 N N . ARG B 1 200 ? 33.997 30.980 36.532 1.00 25.43 197 ARG B N 1
ATOM 3414 C CA . ARG B 1 200 ? 34.656 32.285 36.657 1.00 19.73 197 ARG B CA 1
ATOM 3415 C C . ARG B 1 200 ? 34.239 32.964 37.970 1.00 24.91 197 ARG B C 1
ATOM 3416 O O . ARG B 1 200 ? 34.691 32.547 39.040 1.00 28.21 197 ARG B O 1
ATOM 3424 N N . ILE B 1 201 ? 33.380 33.981 37.921 1.00 28.18 198 ILE B N 1
ATOM 3425 C CA . ILE B 1 201 ? 32.903 34.590 39.170 1.00 23.87 198 ILE B CA 1
ATOM 3426 C C . ILE B 1 201 ? 32.281 33.542 40.104 1.00 26.97 198 ILE B C 1
ATOM 3427 O O . ILE B 1 201 ? 32.412 33.629 41.324 1.00 27.60 198 ILE B O 1
ATOM 3432 N N . GLY B 1 202 ? 31.621 32.544 39.522 1.00 30.35 199 GLY B N 1
ATOM 3433 C CA . GLY B 1 202 ? 30.894 31.555 40.304 1.00 29.69 199 GLY B CA 1
ATOM 3434 C C . GLY B 1 202 ? 31.771 30.568 41.061 1.00 29.93 199 GLY B C 1
ATOM 3435 O O . GLY B 1 202 ? 31.303 29.878 41.953 1.00 33.47 199 GLY B O 1
ATOM 3436 N N . ARG B 1 203 ? 33.049 30.502 40.718 1.00 29.88 200 ARG B N 1
ATOM 3437 C CA . ARG B 1 203 ? 33.858 29.367 41.148 1.00 35.38 200 ARG B CA 1
ATOM 3438 C C . ARG B 1 203 ? 34.025 29.254 42.660 1.00 35.57 200 ARG B C 1
ATOM 3439 O O . ARG B 1 203 ? 33.912 28.165 43.223 1.00 29.55 200 ARG B O 1
ATOM 3447 N N . TYR B 1 204 ? 34.280 30.371 43.329 1.00 28.72 201 TYR B N 1
ATOM 3448 C CA . TYR B 1 204 ? 34.540 30.303 44.764 1.00 33.11 201 TYR B CA 1
ATOM 3449 C C . TYR B 1 204 ? 33.409 30.861 45.629 1.00 36.74 201 TYR B C 1
ATOM 3450 O O . TYR B 1 204 ? 33.608 31.172 46.806 1.00 36.67 201 TYR B O 1
ATOM 3459 N N . VAL B 1 205 ? 32.217 30.963 45.047 1.00 33.19 202 VAL B N 1
ATOM 3460 C CA . VAL B 1 205 ? 31.043 31.350 45.814 1.00 36.59 202 VAL B CA 1
ATOM 3461 C C . VAL B 1 205 ? 30.734 30.268 46.843 1.00 40.50 202 VAL B C 1
ATOM 3462 O O . VAL B 1 205 ? 30.505 29.109 46.482 1.00 44.08 202 VAL B O 1
ATOM 3466 N N . PRO B 1 206 ? 30.718 30.649 48.127 1.00 47.88 203 PRO B N 1
ATOM 3467 C CA . PRO B 1 206 ? 30.521 29.712 49.233 1.00 56.51 203 PRO B CA 1
ATOM 3468 C C . PRO B 1 206 ? 29.146 29.060 49.184 1.00 59.44 203 PRO B C 1
ATOM 3469 O O . PRO B 1 206 ? 28.212 29.574 48.563 1.00 46.87 203 PRO B O 1
ATOM 3473 N N . GLU B 1 207 ? 29.042 27.913 49.838 1.00 71.87 204 GLU B N 1
ATOM 3474 C CA . GLU B 1 207 ? 27.805 27.158 49.874 1.00 80.45 204 GLU B CA 1
ATOM 3475 C C . GLU B 1 207 ? 27.017 27.621 51.083 1.00 79.49 204 GLU B C 1
ATOM 3476 O O . GLU B 1 207 ? 27.595 27.880 52.140 1.00 78.93 204 GLU B O 1
ATOM 3482 N N . GLY B 1 208 ? 25.703 27.746 50.943 1.00 80.58 205 GLY B N 1
ATOM 3483 C CA . GLY B 1 208 ? 24.899 28.045 52.111 1.00 81.39 205 GLY B CA 1
ATOM 3484 C C . GLY B 1 208 ? 23.647 28.874 51.934 1.00 79.89 205 GLY B C 1
ATOM 3485 O O . GLY B 1 208 ? 23.138 29.052 50.825 1.00 75.70 205 GLY B O 1
ATOM 3486 N N . GLU B 1 209 ? 23.158 29.385 53.062 1.00 82.75 206 GLU B N 1
ATOM 3487 C CA . GLU B 1 209 ? 21.883 30.086 53.115 1.00 79.57 206 GLU B CA 1
ATOM 3488 C C . GLU B 1 209 ? 22.033 31.583 52.911 1.00 64.38 206 GLU B C 1
ATOM 3489 O O . GLU B 1 209 ? 22.930 32.218 53.482 1.00 55.67 206 GLU B O 1
ATOM 3495 N N . GLY B 1 210 ? 21.137 32.145 52.105 1.00 54.18 207 GLY B N 1
ATOM 3496 C CA . GLY B 1 210 ? 21.149 33.570 51.837 1.00 48.34 207 GLY B CA 1
ATOM 3497 C C . GLY B 1 210 ? 22.307 33.963 50.940 1.00 45.44 207 GLY B C 1
ATOM 3498 O O . GLY B 1 210 ? 22.647 35.141 50.835 1.00 49.38 207 GLY B O 1
ATOM 3499 N N . ILE B 1 211 ? 22.919 32.972 50.296 1.00 44.21 208 ILE B N 1
ATOM 3500 C CA . ILE B 1 211 ? 23.998 33.237 49.354 1.00 42.49 208 ILE B CA 1
ATOM 3501 C C . ILE B 1 211 ? 23.501 33.073 47.927 1.00 44.13 208 ILE B C 1
ATOM 3502 O O . ILE B 1 211 ? 22.908 32.049 47.580 1.00 47.36 208 ILE B O 1
ATOM 3507 N N . ARG B 1 212 ? 23.727 34.095 47.107 1.00 39.98 209 ARG B N 1
ATOM 3508 C CA . ARG B 1 212 ? 23.331 34.058 45.705 1.00 37.70 209 ARG B CA 1
ATOM 3509 C C . ARG B 1 212 ? 24.402 34.726 44.851 1.00 35.69 209 ARG B C 1
ATOM 3510 O O . ARG B 1 212 ? 25.151 35.578 45.341 1.00 32.93 209 ARG B O 1
ATOM 3518 N N . TRP B 1 213 ? 24.473 34.333 43.580 1.00 31.12 210 TRP B N 1
ATOM 3519 C CA . TRP B 1 213 ? 25.365 34.986 42.628 1.00 33.51 210 TRP B CA 1
ATOM 3520 C C . TRP B 1 213 ? 24.763 34.929 41.228 1.00 27.94 210 TRP B C 1
ATOM 3521 O O . TRP B 1 213 ? 23.934 34.066 40.924 1.00 28.69 210 TRP B O 1
ATOM 3532 N N . GLY B 1 214 ? 25.182 35.858 40.384 1.00 26.74 211 GLY B N 1
ATOM 3533 C CA . GLY B 1 214 ? 24.757 35.898 38.993 1.00 27.78 211 GLY B CA 1
ATOM 3534 C C . GLY B 1 214 ? 25.833 36.603 38.193 1.00 28.88 211 GLY B C 1
ATOM 3535 O O . GLY B 1 214 ? 26.599 37.393 38.755 1.00 28.81 211 GLY B O 1
ATOM 3536 N N . SER B 1 215 ? 25.907 36.328 36.895 1.00 25.86 212 SER B N 1
ATOM 3537 C CA . SER B 1 215 ? 26.910 36.976 36.067 1.00 22.92 212 SER B CA 1
ATOM 3538 C C . SER B 1 215 ? 26.607 36.810 34.582 1.00 25.27 212 SER B C 1
ATOM 3539 O O . SER B 1 215 ? 25.847 35.927 34.186 1.00 26.03 212 SER B O 1
ATOM 3542 N N . LYS B 1 216 ? 27.190 37.679 33.765 1.00 25.72 213 LYS B N 1
ATOM 3543 C CA . LYS B 1 216 ? 27.226 37.440 32.335 1.00 20.68 213 LYS B CA 1
ATOM 3544 C C . LYS B 1 216 ? 28.682 37.262 31.914 1.00 26.49 213 LYS B C 1
ATOM 3545 O O . LYS B 1 216 ? 29.490 38.179 32.023 1.00 24.88 213 LYS B O 1
ATOM 3551 N N . THR B 1 217 ? 28.998 36.062 31.448 1.00 24.24 214 THR B N 1
ATOM 3552 C CA . THR B 1 217 ? 30.305 35.750 30.902 1.00 27.87 214 THR B CA 1
ATOM 3553 C C . THR B 1 217 ? 30.456 36.411 29.533 1.00 29.97 214 THR B C 1
ATOM 3554 O O . THR B 1 217 ? 29.471 36.805 28.904 1.00 29.44 214 THR B O 1
ATOM 3558 N N . GLY B 1 218 ? 31.698 36.525 29.079 1.00 30.64 215 GLY B N 1
ATOM 3559 C CA . GLY B 1 218 ? 31.992 36.898 27.707 1.00 33.93 215 GLY B CA 1
ATOM 3560 C C . GLY B 1 218 ? 33.197 36.098 27.229 1.00 33.04 215 GLY B C 1
ATOM 3561 O O . GLY B 1 218 ? 34.221 36.067 27.916 1.00 27.59 215 GLY B O 1
ATOM 3562 N N . SER B 1 219 ? 33.085 35.456 26.061 1.00 25.35 216 SER B N 1
ATOM 3563 C CA . SER B 1 219 ? 34.177 34.619 25.547 1.00 31.18 216 SER B CA 1
ATOM 3564 C C . SER B 1 219 ? 34.3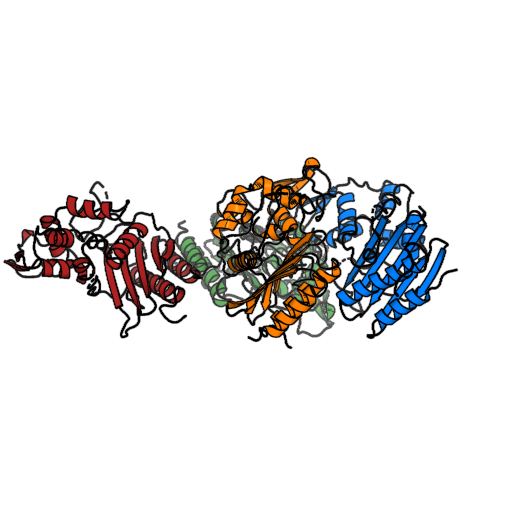91 34.747 24.041 1.00 29.92 216 SER B C 1
ATOM 3565 O O . SER B 1 219 ? 33.449 34.645 23.248 1.00 27.67 216 SER B O 1
ATOM 3568 N N . LEU B 1 220 ? 35.646 34.950 23.661 1.00 24.40 217 LEU B N 1
ATOM 3569 C CA . LEU B 1 220 ? 36.072 34.923 22.269 1.00 29.41 217 LEU B CA 1
ATOM 3570 C C . LEU B 1 220 ? 37.465 34.351 22.325 1.00 26.76 217 LEU B C 1
ATOM 3571 O O . LEU B 1 220 ? 38.088 34.340 23.391 1.00 29.41 217 LEU B O 1
ATOM 3576 N N . THR B 1 221 ? 37.980 33.885 21.198 1.00 29.33 218 THR B N 1
ATOM 3577 C CA . THR B 1 221 ? 39.378 33.474 21.201 1.00 37.60 218 THR B CA 1
ATOM 3578 C C . THR B 1 221 ? 40.220 34.684 21.615 1.00 37.42 218 THR B C 1
ATOM 3579 O O . THR B 1 221 ? 40.092 35.766 21.032 1.00 37.78 218 THR B O 1
ATOM 3583 N N . GLY B 1 222 ? 41.020 34.506 22.671 1.00 32.99 219 GLY B N 1
ATOM 3584 C CA . GLY B 1 222 ? 41.870 35.563 23.210 1.00 33.54 219 GLY B CA 1
ATOM 3585 C C . GLY B 1 222 ? 41.167 36.512 24.178 1.00 34.02 219 GLY B C 1
ATOM 3586 O O . GLY B 1 222 ? 41.727 37.534 24.586 1.00 36.97 219 GLY B O 1
ATOM 3587 N N . VAL B 1 223 ? 39.937 36.176 24.550 1.00 30.96 220 VAL B N 1
ATOM 3588 C CA . VAL B 1 223 ? 39.126 37.053 25.395 1.00 27.29 220 VAL B CA 1
ATOM 3589 C C . VAL B 1 223 ? 38.268 36.238 26.372 1.00 32.62 220 VAL B C 1
ATOM 3590 O O . VAL B 1 223 ? 37.460 35.391 25.952 1.00 26.41 220 VAL B O 1
ATOM 3594 N N . VAL B 1 224 ? 38.452 36.486 27.671 1.00 27.49 221 VAL B N 1
ATOM 3595 C CA . VAL B 1 224 ? 37.674 35.794 28.703 1.00 28.36 221 VAL B CA 1
ATOM 3596 C C . VAL B 1 224 ? 37.249 36.805 29.772 1.00 30.71 221 VAL B C 1
ATOM 3597 O O . VAL B 1 224 ? 38.097 37.365 30.480 1.00 29.01 221 VAL B O 1
ATOM 3601 N N . ASN B 1 225 ? 35.940 37.043 29.862 1.00 24.64 222 ASN B N 1
ATOM 3602 C CA . ASN B 1 225 ? 35.371 38.050 30.766 1.00 26.83 222 ASN B CA 1
ATOM 3603 C C . ASN B 1 225 ? 34.273 37.456 31.640 1.00 27.34 222 ASN B C 1
ATOM 3604 O O . ASN B 1 225 ? 33.664 36.446 31.275 1.00 29.59 222 ASN B O 1
ATOM 3609 N N . ASP B 1 226 ? 33.987 38.115 32.766 1.00 26.73 223 ASP B N 1
ATOM 3610 C CA . ASP B 1 226 ? 32.800 37.803 33.569 1.00 28.60 223 ASP B CA 1
ATOM 3611 C C . ASP B 1 226 ? 32.387 39.041 34.360 1.00 30.64 223 ASP B C 1
ATOM 3612 O O . ASP B 1 226 ? 33.226 39.730 34.937 1.00 29.04 223 ASP B O 1
ATOM 3617 N N . VAL B 1 227 ? 31.092 39.329 34.377 1.00 26.28 224 VAL B N 1
ATOM 3618 C CA . VAL B 1 227 ? 30.588 40.538 35.019 1.00 21.95 224 VAL B CA 1
ATOM 3619 C C . VAL B 1 227 ? 29.373 40.151 35.835 1.00 28.79 224 VAL B C 1
ATOM 3620 O O . VAL B 1 227 ? 28.397 39.613 35.303 1.00 29.69 224 VAL B O 1
ATOM 3624 N N . GLY B 1 228 ? 29.426 40.393 37.136 1.00 30.99 225 GLY B N 1
ATOM 3625 C CA . GLY B 1 228 ? 28.341 39.938 37.974 1.00 32.58 225 GLY B CA 1
ATOM 3626 C C . GLY B 1 228 ? 28.436 40.373 39.412 1.00 34.58 225 GLY B C 1
ATOM 3627 O O . GLY B 1 228 ? 29.069 41.380 39.731 1.00 29.94 225 GLY B O 1
ATOM 3628 N N . PHE B 1 229 ? 27.789 39.606 40.285 1.00 31.43 226 PHE B N 1
ATOM 3629 C CA . PHE B 1 229 ? 27.679 39.988 41.680 1.00 31.46 226 PHE B CA 1
ATOM 3630 C C . PHE B 1 229 ? 27.585 38.737 42.533 1.00 30.54 226 PHE B C 1
ATOM 3631 O O . PHE B 1 229 ? 27.149 37.690 42.062 1.00 27.81 226 PHE B O 1
ATOM 3639 N N . ILE B 1 230 ? 27.986 38.864 43.791 1.00 29.56 227 ILE B N 1
ATOM 3640 C CA . ILE B 1 230 ? 27.879 37.781 44.747 1.00 32.29 227 ILE B CA 1
ATOM 3641 C C . ILE B 1 230 ? 27.266 38.373 46.000 1.00 33.50 227 ILE B C 1
ATOM 3642 O O . ILE B 1 230 ? 27.766 39.372 46.528 1.00 36.92 227 ILE B O 1
ATOM 3647 N N . THR B 1 231 ? 26.181 37.765 46.473 1.00 36.41 228 THR B N 1
ATOM 3648 C CA . THR B 1 231 ? 25.500 38.250 47.672 1.00 36.70 228 THR B CA 1
ATOM 3649 C C . THR B 1 231 ? 25.534 37.217 48.790 1.00 40.30 228 THR B C 1
ATOM 3650 O O . THR B 1 231 ? 25.222 36.042 48.580 1.00 34.01 228 THR B O 1
ATOM 3654 N N . THR B 1 232 ? 25.937 37.657 49.976 1.00 39.28 229 THR B N 1
ATOM 3655 C CA . THR B 1 232 ? 25.808 36.839 51.171 1.00 44.19 229 THR B CA 1
ATOM 3656 C C . THR B 1 232 ? 25.055 37.672 52.197 1.00 47.78 229 THR B C 1
ATOM 3657 O O . THR B 1 232 ? 24.806 38.858 51.971 1.00 48.13 229 THR B O 1
ATOM 3661 N N . PRO B 1 233 ? 24.676 37.058 53.326 1.00 47.52 230 PRO B N 1
ATOM 3662 C CA . PRO B 1 233 ? 24.006 37.845 54.368 1.00 52.62 230 PRO B CA 1
ATOM 3663 C C . PRO B 1 233 ? 24.897 38.992 54.851 1.00 57.30 230 PRO B C 1
ATOM 3664 O O . PRO B 1 233 ? 24.404 39.948 55.448 1.00 60.38 230 PRO B O 1
ATOM 3668 N N . ALA B 1 234 ? 26.195 38.892 54.576 1.00 58.67 231 ALA B N 1
ATOM 3669 C CA . ALA B 1 234 ? 27.158 39.905 54.998 1.00 61.12 231 ALA B CA 1
ATOM 3670 C C . ALA B 1 234 ? 27.243 41.072 54.015 1.00 61.87 231 ALA B C 1
ATOM 3671 O O . ALA B 1 234 ? 27.836 42.105 54.325 1.00 65.84 231 ALA B O 1
ATOM 3673 N N . GLY B 1 235 ? 26.660 40.906 52.829 1.00 50.97 232 GLY B N 1
ATOM 3674 C CA . GLY B 1 235 ? 26.635 41.980 51.857 1.00 44.45 232 GLY B CA 1
ATOM 3675 C C . GLY B 1 235 ? 26.863 41.517 50.433 1.00 46.20 232 GLY B C 1
ATOM 3676 O O . GLY B 1 235 ? 26.930 40.310 50.152 1.00 41.90 232 GLY B O 1
ATOM 3677 N N . THR B 1 236 ? 26.976 42.479 49.522 1.00 35.95 233 THR B N 1
ATOM 3678 C CA . THR B 1 236 ? 27.097 42.150 48.105 1.00 40.02 233 THR B CA 1
ATOM 3679 C C . THR B 1 236 ? 28.367 42.683 47.475 1.00 40.59 233 THR B C 1
ATOM 3680 O O . THR B 1 236 ? 28.716 43.865 47.636 1.00 40.18 233 THR B O 1
ATOM 3684 N N . LEU B 1 237 ? 29.039 41.796 46.746 1.00 40.54 234 LEU B N 1
ATOM 3685 C CA . LEU B 1 237 ? 30.263 42.117 46.024 1.00 39.97 234 LEU B CA 1
ATOM 3686 C C . LEU B 1 237 ? 29.983 42.243 44.524 1.00 35.50 234 LEU B C 1
ATOM 3687 O O . LEU B 1 237 ? 29.417 41.341 43.917 1.00 38.11 234 LEU B O 1
ATOM 3692 N N . VAL B 1 238 ? 30.377 43.367 43.937 1.00 39.15 235 VAL B N 1
ATOM 3693 C CA . VAL B 1 238 ? 30.243 43.566 42.499 1.00 34.04 235 VAL B CA 1
ATOM 3694 C C . VAL B 1 238 ? 31.579 43.280 41.818 1.00 35.24 235 VAL B C 1
ATOM 3695 O O . VAL B 1 238 ? 32.622 43.806 42.222 1.00 38.18 235 VAL B O 1
ATOM 3699 N N . VAL B 1 239 ? 31.550 42.457 40.779 1.00 31.41 236 VAL B N 1
ATOM 3700 C CA . VAL B 1 239 ? 32.782 42.066 40.104 1.00 30.37 236 VAL B CA 1
ATOM 3701 C C . VAL B 1 239 ? 32.664 42.230 38.600 1.00 34.18 236 VAL B C 1
ATOM 3702 O O . VAL B 1 239 ? 31.766 41.666 37.966 1.00 31.84 236 VAL B O 1
ATOM 3706 N N . ALA B 1 240 ? 33.572 43.010 38.031 1.00 30.61 237 ALA B N 1
ATOM 3707 C CA . ALA B 1 240 ? 33.637 43.182 36.582 1.00 27.39 237 ALA B CA 1
ATOM 3708 C C . ALA B 1 240 ? 35.069 42.914 36.141 1.00 33.29 237 ALA B C 1
ATOM 3709 O O . ALA B 1 240 ? 35.948 43.750 36.347 1.00 32.76 237 ALA B O 1
ATOM 3711 N N . VAL B 1 241 ? 35.314 41.741 35.565 1.00 31.21 238 VAL B N 1
ATOM 3712 C CA . VAL B 1 241 ? 36.679 41.372 35.191 1.00 32.90 238 VAL B CA 1
ATOM 3713 C C . VAL B 1 241 ? 36.787 41.047 33.706 1.00 32.54 238 VAL B C 1
ATOM 3714 O O . VAL B 1 241 ? 36.009 40.248 33.174 1.00 31.38 238 VAL B O 1
ATOM 3718 N N . PHE B 1 242 ? 37.751 41.683 33.045 1.00 29.64 239 PHE B N 1
ATOM 3719 C CA . PHE B 1 242 ? 38.014 41.456 31.629 1.00 26.97 239 PHE B CA 1
ATOM 3720 C C . PHE B 1 242 ? 39.448 40.954 31.453 1.00 33.24 239 PHE B C 1
ATOM 3721 O O . PHE B 1 242 ? 40.376 41.489 32.053 1.00 33.02 239 PHE B O 1
ATOM 3729 N N . THR B 1 243 ? 39.631 39.916 30.645 1.00 29.82 240 THR B N 1
ATOM 3730 C CA . THR B 1 243 ? 40.981 39.452 30.363 1.00 30.21 240 THR B CA 1
ATOM 3731 C C . THR B 1 243 ? 41.207 39.367 28.867 1.00 33.92 240 THR B C 1
ATOM 3732 O O . THR B 1 243 ? 40.301 39.066 28.089 1.00 37.60 240 THR B O 1
ATOM 3736 N N . GLU B 1 244 ? 42.440 39.619 28.475 1.00 32.41 241 GLU B N 1
ATOM 3737 C CA . GLU B 1 244 ? 42.766 39.721 27.081 1.00 33.35 241 GLU B CA 1
ATOM 3738 C C . GLU B 1 244 ? 44.109 39.052 26.852 1.00 32.83 241 GLU B C 1
ATOM 3739 O O . GLU B 1 244 ? 45.094 39.366 27.525 1.00 34.04 241 GLU B O 1
ATOM 3745 N N . ASN B 1 245 ? 44.138 38.118 25.910 1.00 31.29 242 ASN B N 1
ATOM 3746 C CA . ASN B 1 245 ? 45.380 37.447 25.532 1.00 34.62 242 ASN B CA 1
ATOM 3747 C C . ASN B 1 245 ? 46.046 36.676 26.671 1.00 31.22 242 ASN B C 1
ATOM 3748 O O . ASN B 1 245 ? 47.274 36.628 26.765 1.00 32.02 242 ASN B O 1
ATOM 3753 N N . LEU B 1 246 ? 45.240 36.087 27.552 1.00 33.63 243 LEU B N 1
ATOM 3754 C CA . LEU B 1 246 ? 45.806 35.085 28.447 1.00 41.73 243 LEU B CA 1
ATOM 3755 C C . LEU B 1 246 ? 46.047 33.831 27.602 1.00 40.32 243 LEU B C 1
ATOM 3756 O O . LEU B 1 246 ? 45.523 33.715 26.489 1.00 28.24 243 LEU B O 1
ATOM 3761 N N . PRO B 1 247 ? 46.865 32.900 28.107 1.00 36.99 244 PRO B N 1
ATOM 3762 C CA . PRO B 1 247 ? 47.325 31.821 27.221 1.00 36.20 244 PRO B CA 1
ATOM 3763 C C . PRO B 1 247 ? 46.210 30.957 26.606 1.00 34.97 244 PRO B C 1
ATOM 3764 O O . PRO B 1 247 ? 46.377 30.463 25.484 1.00 31.36 244 PRO B O 1
ATOM 3768 N N . ASP B 1 248 ? 45.094 30.784 27.307 1.00 30.96 245 ASP B N 1
ATOM 3769 C CA . ASP B 1 248 ? 44.011 29.934 26.806 1.00 29.74 245 ASP B CA 1
ATOM 3770 C C . ASP B 1 248 ? 42.736 30.086 27.642 1.00 28.67 245 ASP B C 1
ATOM 3771 O O . ASP B 1 248 ? 42.712 30.843 28.615 1.00 27.72 245 ASP B O 1
ATOM 3776 N N . LEU B 1 249 ? 41.681 29.375 27.249 1.00 27.19 246 LEU B N 1
ATOM 3777 C CA . LEU B 1 249 ? 40.409 29.414 27.963 1.00 23.39 246 LEU B CA 1
ATOM 3778 C C . LEU B 1 249 ? 40.612 29.090 29.443 1.00 27.55 246 LEU B C 1
ATOM 3779 O O . LEU B 1 249 ? 40.144 29.821 30.318 1.00 24.30 246 LEU B O 1
ATOM 3784 N N . HIS B 1 250 ? 41.309 27.989 29.717 1.00 31.02 247 HIS B N 1
ATOM 3785 C CA . HIS B 1 250 ? 41.522 27.545 31.091 1.00 28.49 247 HIS B CA 1
ATOM 3786 C C . HIS B 1 250 ? 42.198 28.622 31.941 1.00 29.54 247 HIS B C 1
ATOM 3787 O O . HIS B 1 250 ? 41.817 28.848 33.098 1.00 29.21 247 HIS B O 1
ATOM 3794 N N . ALA B 1 251 ? 43.211 29.272 31.369 1.00 25.53 248 ALA B N 1
ATOM 3795 C CA . ALA B 1 251 ? 43.948 30.301 32.089 1.00 25.65 248 ALA B CA 1
ATOM 3796 C C . ALA B 1 251 ? 43.051 31.491 32.430 1.00 26.58 248 ALA B C 1
ATOM 3797 O O . ALA B 1 251 ? 43.102 32.036 33.540 1.00 29.59 248 ALA B O 1
ATOM 3799 N N . GLY B 1 252 ? 42.240 31.914 31.467 1.00 26.95 249 GLY B N 1
ATOM 3800 C CA . GLY B 1 252 ? 41.352 33.050 31.683 1.00 26.22 249 GLY B CA 1
ATOM 3801 C C . GLY B 1 252 ? 40.293 32.768 32.737 1.00 26.19 249 GLY B C 1
ATOM 3802 O O . GLY B 1 252 ? 40.011 33.593 33.608 1.00 24.96 249 GLY B O 1
ATOM 3803 N N . GLU B 1 253 ? 39.690 31.589 32.671 1.00 31.09 250 GLU B N 1
ATOM 3804 C CA . GLU B 1 253 ? 38.677 31.249 33.664 1.00 29.41 250 GLU B CA 1
ATOM 3805 C C . GLU B 1 253 ? 39.312 31.154 35.049 1.00 30.77 250 GLU B C 1
ATOM 3806 O O . GLU B 1 253 ? 38.749 31.644 36.037 1.00 27.68 250 GLU B O 1
ATOM 3812 N N . GLN B 1 254 ? 40.494 30.548 35.116 1.00 24.42 251 GLN B N 1
ATOM 3813 C CA . GLN B 1 254 ? 41.217 30.435 36.380 1.00 30.22 251 GLN B CA 1
ATOM 3814 C C . GLN B 1 254 ? 41.585 31.812 36.961 1.00 35.24 251 GLN B C 1
ATOM 3815 O O . GLN B 1 254 ? 41.509 32.034 38.181 1.00 27.86 251 GLN B O 1
ATOM 3821 N N . ALA B 1 255 ? 41.988 32.734 36.091 1.00 29.66 252 ALA B N 1
ATOM 3822 C CA . ALA B 1 255 ? 42.355 34.083 36.522 1.00 32.14 252 ALA B CA 1
ATOM 3823 C C . ALA B 1 255 ? 41.173 34.800 37.188 1.00 32.41 252 ALA B C 1
ATOM 3824 O O . ALA B 1 255 ? 41.299 35.350 38.282 1.00 25.95 252 ALA B O 1
ATOM 3826 N N . ILE B 1 256 ? 40.019 34.786 36.528 1.00 27.97 253 ILE B N 1
ATOM 3827 C CA . ILE B 1 256 ? 38.840 35.440 37.084 1.00 27.97 253 ILE B CA 1
ATOM 3828 C C . ILE B 1 256 ? 38.412 34.807 38.413 1.00 32.96 253 ILE B C 1
ATOM 3829 O O . ILE B 1 256 ? 38.025 35.507 39.364 1.00 26.95 253 ILE B O 1
ATOM 3834 N N . GLY B 1 257 ? 38.497 33.482 38.481 1.00 30.55 254 GLY B N 1
ATOM 3835 C CA . GLY B 1 257 ? 38.161 32.767 39.697 1.00 30.29 254 GLY B CA 1
ATOM 3836 C C . GLY B 1 257 ? 39.063 33.189 40.834 1.00 30.21 254 GLY B C 1
ATOM 3837 O O . GLY B 1 257 ? 38.586 33.491 41.930 1.00 33.30 254 GLY B O 1
ATOM 3838 N N . ASP B 1 258 ? 40.371 33.222 40.577 1.00 31.31 255 ASP B N 1
ATOM 3839 C CA . ASP B 1 258 ? 41.342 33.600 41.611 1.00 34.43 255 ASP B CA 1
ATOM 3840 C C . ASP B 1 258 ? 41.146 35.035 42.110 1.00 36.68 255 ASP B C 1
ATOM 3841 O O . ASP B 1 258 ? 41.236 35.310 43.311 1.00 29.26 255 ASP B O 1
ATOM 3846 N N . ILE B 1 259 ? 40.889 35.945 41.175 1.00 36.48 256 ILE B N 1
ATOM 3847 C CA . ILE B 1 259 ? 40.690 37.352 41.498 1.00 38.58 256 ILE B CA 1
ATOM 3848 C C . ILE B 1 259 ? 39.421 37.528 42.324 1.00 35.92 256 ILE B C 1
ATOM 3849 O O . ILE B 1 259 ? 39.420 38.211 43.348 1.00 35.13 256 ILE B O 1
ATOM 3854 N N . THR B 1 260 ? 38.343 36.895 41.879 1.00 32.26 257 THR B N 1
ATOM 3855 C CA . THR B 1 260 ? 37.103 36.887 42.645 1.00 35.16 257 THR B CA 1
ATOM 3856 C C . THR B 1 260 ? 37.310 36.282 44.046 1.00 32.79 257 THR B C 1
ATOM 3857 O O . THR B 1 260 ? 36.878 36.847 45.045 1.00 32.32 257 THR B O 1
ATOM 3861 N N . ARG B 1 261 ? 37.972 35.135 44.127 1.00 32.71 258 ARG B N 1
ATOM 3862 C CA . ARG B 1 261 ? 38.235 34.550 45.440 1.00 36.79 258 ARG B CA 1
ATOM 3863 C C . ARG B 1 261 ? 38.971 35.518 46.381 1.00 39.64 258 ARG B C 1
ATOM 3864 O O . ARG B 1 261 ? 38.575 35.707 47.532 1.00 35.80 258 ARG B O 1
ATOM 3872 N N . ALA B 1 262 ? 40.043 36.134 45.896 1.00 39.98 259 ALA B N 1
ATOM 3873 C CA . ALA B 1 262 ? 40.818 37.040 46.739 1.00 39.93 259 ALA B CA 1
ATOM 3874 C C . ALA B 1 262 ? 39.973 38.226 47.210 1.00 40.41 259 ALA B C 1
ATOM 3875 O O . ALA B 1 262 ? 40.099 38.677 48.347 1.00 38.36 259 ALA B O 1
ATOM 3877 N N . ALA B 1 263 ? 39.109 38.726 46.333 1.00 40.40 260 ALA B N 1
ATOM 3878 C CA . ALA B 1 263 ? 38.235 39.842 46.683 1.00 38.00 260 ALA B CA 1
ATOM 3879 C C . ALA B 1 263 ? 37.192 39.425 47.722 1.00 39.33 260 ALA B C 1
ATOM 3880 O O . ALA B 1 263 ? 36.832 40.205 48.608 1.00 40.52 260 ALA B O 1
ATOM 3882 N N . LEU B 1 264 ? 36.710 38.190 47.608 1.00 39.78 261 LEU B N 1
ATOM 3883 C CA . LEU B 1 264 ? 35.793 37.646 48.597 1.00 37.11 261 LEU B CA 1
ATOM 3884 C C . LEU B 1 264 ? 36.449 37.590 49.970 1.00 43.15 261 LEU B C 1
ATOM 3885 O O . LEU B 1 264 ? 35.838 37.931 50.981 1.00 44.72 261 LEU B O 1
ATOM 3890 N N . GLN B 1 265 ? 37.703 37.165 49.996 1.00 41.72 262 GLN B N 1
ATOM 3891 C CA . GLN B 1 265 ? 38.444 37.060 51.246 1.00 43.52 262 GLN B CA 1
ATOM 3892 C C . GLN B 1 265 ? 38.771 38.436 51.823 1.00 44.38 262 GLN B C 1
ATOM 3893 O O . GLN B 1 265 ? 38.645 38.654 53.030 1.00 47.48 262 GLN B O 1
ATOM 3899 N N . ALA B 1 266 ? 39.167 39.369 50.962 1.00 44.28 263 ALA B N 1
ATOM 3900 C CA . ALA B 1 266 ? 39.530 40.720 51.410 1.00 49.20 263 ALA B CA 1
ATOM 3901 C C . ALA B 1 266 ? 38.363 41.466 52.059 1.00 49.90 263 ALA B C 1
ATOM 3902 O O . ALA B 1 266 ? 38.551 42.229 53.014 1.00 46.87 263 ALA B O 1
ATOM 3904 N N A THR B 1 267 ? 37.158 41.260 51.543 0.23 50.96 264 THR B N 1
ATOM 3905 N N B THR B 1 267 ? 37.165 41.233 51.530 0.77 50.78 264 THR B N 1
ATOM 3906 C CA A THR B 1 267 ? 35.994 41.936 52.099 0.23 53.38 264 THR B CA 1
ATOM 3907 C CA B THR B 1 267 ? 35.949 41.875 52.013 0.77 52.68 264 THR B CA 1
ATOM 3908 C C A THR B 1 267 ? 35.293 41.061 53.134 0.23 56.89 264 THR B C 1
ATOM 3909 C C B THR B 1 267 ? 35.300 41.063 53.129 0.77 57.20 264 THR B C 1
ATOM 3910 O O A THR B 1 267 ? 34.209 41.391 53.617 0.23 58.75 264 THR B O 1
ATOM 3911 O O B THR B 1 267 ? 34.256 41.442 53.663 0.77 59.32 264 THR B O 1
ATOM 3918 N N . GLY B 1 268 ? 35.924 39.940 53.467 1.00 58.21 265 GLY B N 1
ATOM 3919 C CA . GLY B 1 268 ? 35.431 39.075 54.520 1.00 57.57 265 GLY B CA 1
ATOM 3920 C C . GLY B 1 268 ? 34.134 38.352 54.217 1.00 55.91 265 GLY B C 1
ATOM 3921 O O . GLY B 1 268 ? 33.454 37.903 55.138 1.00 56.35 265 GLY B O 1
ATOM 3922 N N . LEU B 1 269 ? 33.785 38.226 52.939 1.00 51.48 266 LEU B N 1
ATOM 3923 C CA . LEU B 1 269 ? 32.586 37.470 52.560 1.00 50.87 266 LEU B CA 1
ATOM 3924 C C . LEU B 1 269 ? 32.810 35.951 52.582 1.00 48.69 266 LEU B C 1
ATOM 3925 O O . LEU B 1 269 ? 31.858 35.177 52.621 1.00 48.09 266 LEU B O 1
ATOM 3930 N N . ILE B 1 270 ? 34.072 35.536 52.539 1.00 47.76 267 ILE B N 1
ATOM 3931 C CA . ILE B 1 270 ? 34.449 34.169 52.886 1.00 50.03 267 ILE B CA 1
ATOM 3932 C C . ILE B 1 270 ? 35.713 34.227 53.744 1.00 55.39 267 ILE B C 1
ATOM 3933 O O . ILE B 1 270 ? 36.375 35.271 53.799 1.00 58.62 267 ILE B O 1
ATOM 3938 N N . PRO B 1 271 ? 36.046 33.117 54.429 1.00 58.52 268 PRO B N 1
ATOM 3939 C CA . PRO B 1 271 ? 37.220 33.086 55.315 1.00 64.82 268 PRO B CA 1
ATOM 3940 C C . PRO B 1 271 ? 38.537 33.124 54.538 1.00 69.07 268 PRO B C 1
ATOM 3941 O O . PRO B 1 271 ? 38.544 32.868 53.332 1.00 64.71 268 PRO B O 1
ATOM 3945 N N . PRO B 1 272 ? 39.645 33.439 55.225 1.00 74.54 269 PRO B N 1
ATOM 3946 C CA . PRO B 1 272 ? 40.967 33.573 54.605 1.00 78.06 269 PRO B CA 1
ATOM 3947 C C . PRO B 1 272 ? 41.766 32.272 54.641 1.00 78.68 269 PRO B C 1
ATOM 3948 O O . PRO B 1 272 ? 41.419 31.320 53.939 1.00 79.08 269 PRO B O 1
ATOM 3952 N N . ILE C 1 9 ? -21.421 48.301 43.087 1.00 51.31 6 ILE C N 1
ATOM 3953 C CA . ILE C 1 9 ? -20.330 48.096 44.044 1.00 51.87 6 ILE C CA 1
ATOM 3954 C C . ILE C 1 9 ? -19.208 49.107 43.859 1.00 42.46 6 ILE C C 1
ATOM 3955 O O . ILE C 1 9 ? -18.680 49.281 42.759 1.00 46.30 6 ILE C O 1
ATOM 3960 N N . ASP C 1 10 ? -18.849 49.766 44.949 1.00 37.88 7 ASP C N 1
ATOM 3961 C CA . ASP C 1 10 ? -17.763 50.731 44.947 1.00 35.25 7 ASP C CA 1
ATOM 3962 C C . ASP C 1 10 ? -16.520 50.021 45.466 1.00 33.28 7 ASP C C 1
ATOM 3963 O O . ASP C 1 10 ? -16.436 49.696 46.657 1.00 29.85 7 ASP C O 1
ATOM 3968 N N . TRP C 1 11 ? -15.559 49.782 44.582 1.00 33.24 8 TRP C N 1
ATOM 3969 C CA . TRP C 1 11 ? -14.345 49.068 44.952 1.00 30.72 8 TRP C CA 1
ATOM 3970 C C . TRP C 1 11 ? -13.227 49.985 45.444 1.00 37.94 8 TRP C C 1
ATOM 3971 O O . TRP C 1 11 ? -12.085 49.532 45.626 1.00 31.44 8 TRP C O 1
ATOM 3982 N N . SER C 1 12 ? -13.536 51.262 45.660 1.00 32.02 9 SER C N 1
ATOM 3983 C CA . SER C 1 12 ? -12.481 52.218 46.004 1.00 32.62 9 SER C CA 1
ATOM 3984 C C . SER C 1 12 ? -11.724 51.862 47.291 1.00 30.41 9 SER C C 1
ATOM 3985 O O . SER C 1 12 ? -10.509 52.011 47.352 1.00 34.61 9 SER C O 1
ATOM 3988 N N . GLY C 1 13 ? -12.437 51.401 48.316 1.00 28.62 10 GLY C N 1
ATOM 3989 C CA . GLY C 1 13 ? -11.801 51.009 49.566 1.00 27.49 10 GLY C CA 1
ATOM 3990 C C . GLY C 1 13 ? -10.863 49.825 49.372 1.00 25.43 10 GLY C C 1
ATOM 3991 O O . GLY C 1 13 ? -9.787 49.757 49.979 1.00 25.85 10 GLY C O 1
ATOM 3992 N N . VAL C 1 14 ? -11.267 48.888 48.520 1.00 28.07 11 VAL C N 1
ATOM 3993 C CA . VAL C 1 14 ? -10.415 47.753 48.197 1.00 25.45 11 VAL C CA 1
ATOM 3994 C C . VAL C 1 14 ? -9.186 48.242 47.430 1.00 28.41 11 VAL C C 1
ATOM 3995 O O . VAL C 1 14 ? -8.056 47.831 47.723 1.00 24.59 11 VAL C O 1
ATOM 3999 N N . ALA C 1 15 ? -9.401 49.117 46.446 1.00 22.74 12 ALA C N 1
ATOM 4000 C CA . ALA C 1 15 ? -8.269 49.705 45.732 1.00 25.27 12 ALA C CA 1
ATOM 4001 C C . ALA C 1 15 ? -7.311 50.434 46.699 1.00 24.06 12 ALA C C 1
ATOM 4002 O O . ALA C 1 15 ? -6.094 50.318 46.585 1.00 28.44 12 ALA C O 1
ATOM 4004 N N . ALA C 1 16 ? -7.859 51.177 47.654 1.00 29.23 13 ALA C N 1
ATOM 4005 C CA . ALA C 1 16 ? -7.032 51.859 48.655 1.00 31.00 13 ALA C CA 1
ATOM 4006 C C . ALA C 1 16 ? -6.223 50.891 49.526 1.00 33.64 13 ALA C C 1
ATOM 4007 O O . ALA C 1 16 ? -5.064 51.162 49.841 1.00 26.52 13 ALA C O 1
ATOM 4009 N N . ALA C 1 17 ? -6.831 49.768 49.922 1.00 29.44 14 ALA C N 1
ATOM 4010 C CA . ALA C 1 17 ? -6.135 48.784 50.758 1.00 30.57 14 ALA C CA 1
ATOM 4011 C C . ALA C 1 17 ? -4.993 48.158 49.974 1.00 26.12 14 ALA C C 1
ATOM 4012 O O . ALA C 1 17 ? -3.920 47.904 50.526 1.00 24.59 14 ALA C O 1
ATOM 4014 N N . VAL C 1 18 ? -5.238 47.916 48.687 1.00 24.43 15 VAL C N 1
ATOM 4015 C CA . VAL C 1 18 ? -4.212 47.385 47.792 1.00 24.96 15 VAL C CA 1
ATOM 4016 C C . VAL C 1 18 ? -3.053 48.376 47.653 1.00 28.23 15 VAL C C 1
ATOM 4017 O O . VAL C 1 18 ? -1.882 48.001 47.805 1.00 26.06 15 VAL C O 1
ATOM 4021 N N . ALA C 1 19 ? -3.381 49.642 47.391 1.00 27.91 16 ALA C N 1
ATOM 4022 C CA . ALA C 1 19 ? -2.363 50.690 47.282 1.00 26.13 16 ALA C CA 1
ATOM 4023 C C . ALA C 1 19 ? -1.514 50.827 48.566 1.00 25.97 16 ALA C C 1
ATOM 4024 O O . ALA C 1 19 ? -0.289 51.010 48.511 1.00 29.68 16 ALA C O 1
ATOM 4026 N N . ALA C 1 20 ? -2.157 50.741 49.723 1.00 24.84 17 ALA C N 1
ATOM 4027 C CA . ALA C 1 20 ? -1.430 50.847 50.978 1.00 29.38 17 ALA C CA 1
ATOM 4028 C C . ALA C 1 20 ? -0.475 49.670 51.110 1.00 30.60 17 ALA C C 1
ATOM 4029 O O . ALA C 1 20 ? 0.647 49.823 51.585 1.00 27.58 17 ALA C O 1
ATOM 4031 N N . ALA C 1 21 ? -0.939 48.494 50.702 1.00 25.18 18 ALA C N 1
ATOM 4032 C CA . ALA C 1 21 ? -0.125 47.286 50.803 1.00 31.73 18 ALA C CA 1
ATOM 4033 C C . ALA C 1 21 ? 1.106 47.354 49.894 1.00 27.63 18 ALA C C 1
ATOM 4034 O O . ALA C 1 21 ? 2.178 46.857 50.251 1.00 28.20 18 ALA C O 1
ATOM 4036 N N . GLU C 1 22 ? 0.960 47.991 48.733 1.00 25.80 19 GLU C N 1
ATOM 4037 C CA . GLU C 1 22 ? 2.079 48.121 47.795 1.00 22.70 19 GLU C CA 1
ATOM 4038 C C . GLU C 1 22 ? 2.999 49.324 48.062 1.00 31.57 19 GLU C C 1
ATOM 4039 O O . GLU C 1 22 ? 4.061 49.438 47.447 1.00 30.48 19 GLU C O 1
ATOM 4045 N N . ALA C 1 23 ? 2.616 50.211 48.978 1.00 25.75 20 ALA C N 1
ATOM 4046 C CA . ALA C 1 23 ? 3.312 51.502 49.090 1.00 24.16 20 ALA C CA 1
ATOM 4047 C C . ALA C 1 23 ? 4.801 51.377 49.414 1.00 31.38 20 ALA C C 1
ATOM 4048 O O . ALA C 1 23 ? 5.613 52.166 48.930 1.00 33.23 20 ALA C O 1
ATOM 4050 N N . THR C 1 24 ? 5.170 50.397 50.238 1.00 29.15 21 THR C N 1
ATOM 4051 C CA . THR C 1 24 ? 6.583 50.244 50.585 1.00 36.78 21 THR C CA 1
ATOM 4052 C C . THR C 1 24 ? 7.433 49.639 49.461 1.00 37.23 21 THR C C 1
ATOM 4053 O O . THR C 1 24 ? 8.658 49.592 49.566 1.00 43.60 21 THR C O 1
ATOM 4057 N N . GLY C 1 25 ? 6.793 49.189 48.387 1.00 29.09 22 GLY C N 1
ATOM 4058 C CA . GLY C 1 25 ? 7.539 48.726 47.234 1.00 34.16 22 GLY C CA 1
ATOM 4059 C C . GLY C 1 25 ? 7.208 47.324 46.754 1.00 33.52 22 GLY C C 1
ATOM 4060 O O . GLY C 1 25 ? 7.679 46.910 45.702 1.00 31.72 22 GLY C O 1
ATOM 4061 N N . GLY C 1 26 ? 6.397 46.593 47.508 1.00 28.91 23 GLY C N 1
ATOM 4062 C CA . GLY C 1 26 ? 5.997 45.261 47.084 1.00 25.44 23 GLY C CA 1
ATOM 4063 C C . GLY C 1 26 ? 4.923 45.278 46.012 1.00 29.69 23 GLY C C 1
ATOM 4064 O O . GLY C 1 26 ? 4.517 46.337 45.540 1.00 27.81 23 GLY C O 1
ATOM 4065 N N . THR C 1 27 ? 4.457 44.092 45.631 1.00 22.89 24 THR C N 1
ATOM 4066 C CA . THR C 1 27 ? 3.452 43.961 44.581 1.00 23.70 24 THR C CA 1
ATOM 4067 C C . THR C 1 27 ? 2.341 43.070 45.087 1.00 24.75 24 THR C C 1
ATOM 4068 O O . THR C 1 27 ? 2.593 42.022 45.694 1.00 25.59 24 THR C O 1
ATOM 4072 N N . VAL C 1 28 ? 1.107 43.489 44.856 1.00 23.03 25 VAL C N 1
ATOM 4073 C CA . VAL C 1 28 ? -0.035 42.698 45.272 1.00 23.71 25 VAL C CA 1
ATOM 4074 C C . VAL C 1 28 ? -0.793 42.248 44.040 1.00 26.50 25 VAL C C 1
ATOM 4075 O O . VAL C 1 28 ? -0.904 42.994 43.064 1.00 25.77 25 VAL C O 1
ATOM 4079 N N . GLY C 1 29 ? -1.291 41.016 44.073 1.00 22.50 26 GLY C N 1
ATOM 4080 C CA . GLY C 1 29 ? -2.199 40.544 43.043 1.00 22.64 26 GLY C CA 1
ATOM 4081 C C . GLY C 1 29 ? -3.474 40.099 43.725 1.00 25.18 26 GLY C C 1
ATOM 4082 O O . GLY C 1 29 ? -3.433 39.317 44.675 1.00 22.86 26 GLY C O 1
ATOM 4083 N N . ALA C 1 30 ? -4.614 40.589 43.255 1.00 22.57 27 ALA C N 1
ATOM 4084 C CA . ALA C 1 30 ? -5.876 40.235 43.888 1.00 20.21 27 ALA C CA 1
ATOM 4085 C C . ALA C 1 30 ? -6.993 40.069 42.880 1.00 19.92 27 ALA C C 1
ATOM 4086 O O . ALA C 1 30 ? -7.189 40.911 42.007 1.00 24.57 27 ALA C O 1
ATOM 4088 N N . THR C 1 31 ? -7.725 38.970 43.013 1.00 22.57 28 THR C N 1
ATOM 4089 C CA . THR C 1 31 ? -8.965 38.770 42.274 1.00 23.21 28 THR C CA 1
ATOM 4090 C C . THR C 1 31 ? -10.030 38.444 43.300 1.00 26.95 28 THR C C 1
ATOM 4091 O O . THR C 1 31 ? -9.890 37.510 44.095 1.00 26.17 28 THR C O 1
ATOM 4095 N N . ILE C 1 32 ? -11.083 39.246 43.305 1.00 20.64 29 ILE C N 1
ATOM 4096 C CA . ILE C 1 32 ? -12.099 39.141 44.318 1.00 21.34 29 ILE C CA 1
ATOM 4097 C C . ILE C 1 32 ? -13.463 39.102 43.663 1.00 22.92 29 ILE C C 1
ATOM 4098 O O . ILE C 1 32 ? -13.795 39.968 42.865 1.00 26.73 29 ILE C O 1
ATOM 4103 N N . VAL C 1 33 ? -14.253 38.088 43.994 1.00 26.17 30 VAL C N 1
ATOM 4104 C CA . VAL C 1 33 ? -15.564 37.938 43.364 1.00 26.10 30 VAL C CA 1
ATOM 4105 C C . VAL C 1 33 ? -16.694 38.132 44.367 1.00 23.92 30 VAL C C 1
ATOM 4106 O O . VAL C 1 33 ? -16.786 37.427 45.376 1.00 29.23 30 VAL C O 1
ATOM 4110 N N . ALA C 1 34 ? -17.540 39.117 44.093 1.00 24.85 31 ALA C N 1
ATOM 4111 C CA . ALA C 1 34 ? -18.699 39.414 44.927 1.00 28.38 31 ALA C CA 1
ATOM 4112 C C . ALA C 1 34 ? -19.783 38.352 44.749 1.00 31.05 31 ALA C C 1
ATOM 4113 O O . ALA C 1 34 ? -19.770 37.611 43.773 1.00 30.45 31 ALA C O 1
ATOM 4115 N N . PRO C 1 35 ? -20.732 38.272 45.695 1.00 28.47 32 PRO C N 1
ATOM 4116 C CA . PRO C 1 35 ? -21.845 37.321 45.552 1.00 35.91 32 PRO C CA 1
ATOM 4117 C C . PRO C 1 35 ? -22.529 37.362 44.177 1.00 50.45 32 PRO C C 1
ATOM 4118 O O . PRO C 1 35 ? -22.924 36.310 43.666 1.00 54.93 32 PRO C O 1
ATOM 4122 N N . GLY C 1 36 ? -22.653 38.535 43.569 1.00 47.04 33 GLY C N 1
ATOM 4123 C CA . GLY C 1 36 ? -23.278 38.599 42.252 1.00 50.82 33 GLY C CA 1
ATOM 4124 C C . GLY C 1 36 ? -22.421 38.100 41.090 1.00 46.30 33 GLY C C 1
ATOM 4125 O O . GLY C 1 36 ? -22.927 37.812 40.003 1.00 43.64 33 GLY C O 1
ATOM 4126 N N . GLY C 1 37 ? -21.115 37.999 41.310 1.00 35.54 34 GLY C N 1
ATOM 4127 C CA . GLY C 1 37 ? -20.198 37.638 40.242 1.00 32.15 34 GLY C CA 1
ATOM 4128 C C . GLY C 1 37 ? -19.381 38.823 39.739 1.00 30.61 34 GLY C C 1
ATOM 4129 O O . GLY C 1 37 ? -18.442 38.646 38.958 1.00 31.74 34 GLY C O 1
ATOM 4130 N N . GLU C 1 38 ? -19.723 40.034 40.175 1.00 34.86 35 GLU C N 1
ATOM 4131 C CA . GLU C 1 38 ? -18.903 41.197 39.827 1.00 37.41 35 GLU C CA 1
ATOM 4132 C C . GLU C 1 38 ? -17.515 41.024 40.431 1.00 29.50 35 GLU C C 1
ATOM 4133 O O . GLU C 1 38 ? -17.382 40.671 41.606 1.00 26.50 35 GLU C O 1
ATOM 4139 N N . THR C 1 39 ? -16.483 41.275 39.633 1.00 27.61 36 THR C N 1
ATOM 4140 C CA . THR C 1 39 ? -15.130 40.895 40.023 1.00 32.67 36 THR C CA 1
ATOM 4141 C C . THR C 1 39 ? -14.147 42.063 40.041 1.00 33.70 36 THR C C 1
ATOM 4142 O O . THR C 1 39 ? -14.026 42.808 39.068 1.00 33.53 36 THR C O 1
ATOM 4146 N N . PHE C 1 40 ? -13.452 42.212 41.162 1.00 28.32 37 PHE C N 1
ATOM 4147 C CA . PHE C 1 40 ? -12.346 43.148 41.286 1.00 22.66 37 PHE C CA 1
ATOM 4148 C C . PHE C 1 40 ? -11.050 42.437 40.897 1.00 25.46 37 PHE C C 1
ATOM 4149 O O . PHE C 1 40 ? -10.787 41.329 41.360 1.00 29.49 37 PHE C O 1
ATOM 4157 N N . ARG C 1 41 ? -10.250 43.076 40.051 1.00 23.87 38 ARG C N 1
ATOM 4158 C CA . ARG C 1 41 ? -8.963 42.532 39.610 1.00 23.56 38 ARG C CA 1
ATOM 4159 C C . ARG C 1 41 ? -7.867 43.595 39.710 1.00 31.29 38 ARG C C 1
ATOM 4160 O O . ARG C 1 41 ? -8.034 44.706 39.217 1.00 29.76 38 ARG C O 1
ATOM 4168 N N . HIS C 1 42 ? -6.752 43.239 40.340 1.00 26.74 39 HIS C N 1
ATOM 4169 C CA . HIS C 1 42 ? -5.543 44.064 40.345 1.00 26.69 39 HIS C CA 1
ATOM 4170 C C . HIS C 1 42 ? -4.381 43.102 40.082 1.00 22.13 39 HIS C C 1
ATOM 4171 O O . HIS C 1 42 ? -4.124 42.219 40.900 1.00 24.06 39 HIS C O 1
ATOM 4178 N N . ASN C 1 43 ? -3.696 43.248 38.948 1.00 24.16 40 ASN C N 1
ATOM 4179 C CA . ASN C 1 43 ? -2.646 42.289 38.560 1.00 27.91 40 ASN C CA 1
ATOM 4180 C C . ASN C 1 43 ? -3.197 40.867 38.543 1.00 27.62 40 ASN C C 1
ATOM 4181 O O . ASN C 1 43 ? -2.503 39.925 38.924 1.00 25.32 40 ASN C O 1
ATOM 4186 N N . GLY C 1 44 ? -4.453 40.721 38.123 1.00 27.24 41 GLY C N 1
ATOM 4187 C CA . GLY C 1 44 ? -5.131 39.440 38.162 1.00 22.84 41 GLY C CA 1
ATOM 4188 C C . GLY C 1 44 ? -4.442 38.376 37.333 1.00 23.30 41 GLY C C 1
ATOM 4189 O O . GLY C 1 44 ? -4.512 37.197 37.649 1.00 24.82 41 GLY C O 1
ATOM 4190 N N . ASP C 1 45 ? -3.779 38.794 36.261 1.00 20.36 42 ASP C N 1
ATOM 4191 C CA . ASP C 1 45 ? -3.157 37.846 35.345 1.00 24.20 42 ASP C CA 1
ATOM 4192 C C . ASP C 1 45 ? -1.638 37.911 35.417 1.00 25.58 42 ASP C C 1
ATOM 4193 O O . ASP C 1 45 ? -0.941 37.430 34.524 1.00 25.63 42 ASP C O 1
ATOM 4198 N N . ARG C 1 46 ? -1.123 38.515 36.477 1.00 26.18 43 ARG C N 1
ATOM 4199 C CA . ARG C 1 46 ? 0.321 38.591 36.661 1.00 26.98 43 ARG C CA 1
ATOM 4200 C C . ARG C 1 46 ? 0.775 37.335 37.381 1.00 25.79 43 ARG C C 1
ATOM 4201 O O . ARG C 1 46 ? 0.093 36.860 38.296 1.00 21.04 43 ARG C O 1
ATOM 4209 N N . ARG C 1 47 ? 1.936 36.813 37.000 1.00 20.89 44 ARG C N 1
ATOM 4210 C CA . ARG C 1 47 ? 2.483 35.632 37.663 1.00 26.31 44 ARG C CA 1
ATOM 4211 C C . ARG C 1 47 ? 3.113 35.926 39.022 1.00 22.03 44 ARG C C 1
ATOM 4212 O O . ARG C 1 47 ? 3.860 36.898 39.179 1.00 23.26 44 ARG C O 1
ATOM 4220 N N . PHE C 1 48 ? 2.783 35.077 39.998 1.00 17.95 45 PHE C N 1
ATOM 4221 C CA . PHE C 1 48 ? 3.352 35.125 41.343 1.00 20.58 45 PHE C CA 1
ATOM 4222 C C . PHE C 1 48 ? 3.854 33.729 41.677 1.00 23.30 45 PHE C C 1
ATOM 4223 O O . PHE C 1 48 ? 3.382 32.756 41.087 1.00 22.96 45 PHE C O 1
ATOM 4231 N N . ARG C 1 49 ? 4.785 33.619 42.623 1.00 20.10 46 ARG C N 1
ATOM 4232 C CA . ARG C 1 49 ? 5.135 32.301 43.165 1.00 24.16 46 ARG C CA 1
ATOM 4233 C C . ARG C 1 49 ? 3.925 31.738 43.913 1.00 25.23 46 ARG C C 1
ATOM 4234 O O . ARG C 1 49 ? 3.379 32.386 44.807 1.00 23.01 46 ARG C O 1
ATOM 4242 N N . ALA C 1 50 ? 3.492 30.546 43.515 1.00 24.26 47 ALA C N 1
ATOM 4243 C CA . ALA C 1 50 ? 2.319 29.922 44.106 1.00 22.58 47 ALA C CA 1
ATOM 4244 C C . ALA C 1 50 ? 2.535 29.606 45.584 1.00 22.57 47 ALA C C 1
ATOM 4245 O O . ALA C 1 50 ? 1.590 29.647 46.377 1.00 21.14 47 ALA C O 1
ATOM 4247 N N . ALA C 1 51 ? 3.776 29.294 45.952 1.00 24.45 48 ALA C N 1
ATOM 4248 C CA . ALA C 1 51 ? 4.057 28.713 47.273 1.00 26.37 48 ALA C CA 1
ATOM 4249 C C . ALA C 1 51 ? 3.073 27.562 47.523 1.00 28.50 48 ALA C C 1
ATOM 4250 O O . ALA C 1 51 ? 2.789 26.769 46.613 1.00 26.95 48 ALA C O 1
ATOM 4252 N N . SER C 1 52 ? 2.521 27.502 48.729 1.00 21.15 49 SER C N 1
ATOM 4253 C CA . SER C 1 52 ? 1.637 26.406 49.121 1.00 26.21 49 SER C CA 1
ATOM 4254 C C . SER C 1 52 ? 0.227 26.422 48.538 1.00 21.58 49 SER C C 1
ATOM 4255 O O . SER C 1 52 ? -0.503 25.458 48.719 1.00 22.32 49 SER C O 1
ATOM 4258 N N . THR C 1 53 ? -0.158 27.480 47.822 1.00 23.29 50 THR C N 1
ATOM 4259 C CA . THR C 1 53 ? -1.505 27.521 47.231 1.00 21.84 50 THR C CA 1
ATOM 4260 C C . THR C 1 53 ? -1.745 26.415 46.202 1.00 23.19 50 THR C C 1
ATOM 4261 O O . THR C 1 53 ? -2.884 26.014 45.968 1.00 23.99 50 THR C O 1
ATOM 4265 N N . VAL C 1 54 ? -0.671 25.910 45.607 1.00 21.03 51 VAL C N 1
ATOM 4266 C CA . VAL C 1 54 ? -0.788 24.881 44.580 1.00 17.63 51 VAL C CA 1
ATOM 4267 C C . VAL C 1 54 ? -1.321 23.567 45.169 1.00 25.31 51 VAL C C 1
ATOM 4268 O O . VAL C 1 54 ? -1.723 22.642 44.451 1.00 24.76 51 VAL C O 1
ATOM 4272 N N . LYS C 1 55 ? -1.361 23.498 46.488 1.00 20.77 52 LYS C N 1
ATOM 4273 C CA . LYS C 1 55 ? -1.948 22.343 47.141 1.00 22.55 52 LYS C CA 1
ATOM 4274 C C . LYS C 1 55 ? -3.458 22.239 46.898 1.00 27.46 52 LYS C C 1
ATOM 4275 O O . LYS C 1 55 ? -4.045 21.166 47.053 1.00 24.48 52 LYS C O 1
ATOM 4281 N N . ILE C 1 56 ? -4.087 23.333 46.484 1.00 23.52 53 ILE C N 1
ATOM 4282 C CA . ILE C 1 56 ? -5.484 23.243 46.052 1.00 22.75 53 ILE C CA 1
ATOM 4283 C C . ILE C 1 56 ? -5.730 22.333 44.824 1.00 25.16 53 ILE C C 1
ATOM 4284 O O . ILE C 1 56 ? -6.530 21.394 44.899 1.00 24.86 53 ILE C O 1
ATOM 4289 N N . PRO C 1 57 ? -5.070 22.604 43.680 1.00 25.16 54 PRO C N 1
ATOM 4290 C CA . PRO C 1 57 ? -5.328 21.669 42.572 1.00 20.56 54 PRO C CA 1
ATOM 4291 C C . PRO C 1 57 ? -4.821 20.252 42.863 1.00 25.58 54 PRO C C 1
ATOM 4292 O O . PRO C 1 57 ? -5.334 19.284 42.299 1.00 27.79 54 PRO C O 1
ATOM 4296 N N . LEU C 1 58 ? -3.827 20.131 43.737 1.00 23.87 55 LEU C N 1
ATOM 4297 C CA . LEU C 1 58 ? -3.387 18.814 44.188 1.00 26.47 55 LEU C CA 1
ATOM 4298 C C . LEU C 1 58 ? -4.530 18.083 44.885 1.00 25.12 55 LEU C C 1
ATOM 4299 O O . LEU C 1 58 ? -4.843 16.929 44.558 1.00 27.99 55 LEU C O 1
ATOM 4312 N N . ILE C 1 60 ? -7.662 18.552 44.576 1.00 25.95 57 ILE C N 1
ATOM 4313 C CA . ILE C 1 60 ? -8.673 18.212 43.580 1.00 22.75 57 ILE C CA 1
ATOM 4314 C C . ILE C 1 60 ? -8.291 16.941 42.799 1.00 27.44 57 ILE C C 1
ATOM 4315 O O . ILE C 1 60 ? -9.133 16.082 42.527 1.00 27.46 57 ILE C O 1
ATOM 4320 N N . ALA C 1 61 ? -7.017 16.813 42.449 1.00 23.45 58 ALA C N 1
ATOM 4321 C CA . ALA C 1 61 ? -6.558 15.612 41.744 1.00 27.19 58 ALA C CA 1
ATOM 4322 C C . ALA C 1 61 ? -6.816 14.375 42.588 1.00 27.77 58 ALA C C 1
ATOM 4323 O O . ALA C 1 61 ? -7.223 13.322 42.074 1.00 27.15 58 ALA C O 1
ATOM 4325 N N . VAL C 1 62 ? -6.574 14.501 43.886 1.00 24.72 59 VAL C N 1
ATOM 4326 C CA . VAL C 1 62 ? -6.785 13.384 44.784 1.00 28.65 59 VAL C CA 1
ATOM 4327 C C . VAL C 1 62 ? -8.251 12.959 44.789 1.00 32.25 59 VAL C C 1
ATOM 4328 O O . VAL C 1 62 ? -8.556 11.771 44.662 1.00 32.42 59 VAL C O 1
ATOM 4332 N N . TYR C 1 63 ? -9.155 13.923 44.921 1.00 28.18 60 TYR C N 1
ATOM 4333 C CA . TYR C 1 63 ? -10.577 13.591 45.008 1.00 31.74 60 TYR C CA 1
ATOM 4334 C C . TYR C 1 63 ? -11.136 13.081 43.685 1.00 34.18 60 TYR C C 1
ATOM 4335 O O . TYR C 1 63 ? -12.061 12.259 43.660 1.00 28.80 60 TYR C O 1
ATOM 4344 N N . ARG C 1 64 ? -10.565 13.548 42.582 1.00 29.27 61 ARG C N 1
ATOM 4345 C CA . ARG C 1 64 ? -10.965 13.022 41.292 1.00 32.81 61 ARG C CA 1
ATOM 4346 C C . ARG C 1 64 ? -10.574 11.554 41.189 1.00 36.35 61 ARG C C 1
ATOM 4347 O O . ARG C 1 64 ? -11.329 10.738 40.651 1.00 34.04 61 ARG C O 1
ATOM 4355 N N . ALA C 1 65 ? -9.397 11.218 41.710 1.00 34.10 62 ALA C N 1
ATOM 4356 C CA . ALA C 1 65 ? -8.963 9.821 41.731 1.00 36.27 62 ALA C CA 1
ATOM 4357 C C . ALA C 1 65 ? -9.923 8.988 42.566 1.00 37.10 62 ALA C C 1
ATOM 4358 O O . ALA C 1 65 ? -10.185 7.823 42.250 1.00 40.89 62 ALA C O 1
ATOM 4360 N N . VAL C 1 66 ? -10.440 9.586 43.639 1.00 33.03 63 VAL C N 1
ATOM 4361 C CA . VAL C 1 66 ? -11.417 8.910 44.482 1.00 35.60 63 VAL C CA 1
ATOM 4362 C C . VAL C 1 66 ? -12.745 8.755 43.730 1.00 42.58 63 VAL C C 1
ATOM 4363 O O . VAL C 1 66 ? -13.305 7.658 43.654 1.00 41.90 63 VAL C O 1
ATOM 4367 N N . ASP C 1 67 ? -13.240 9.850 43.161 1.00 35.54 64 ASP C N 1
ATOM 4368 C CA . ASP C 1 67 ? -14.434 9.791 42.321 1.00 36.05 64 ASP C CA 1
ATOM 4369 C C . ASP C 1 67 ? -14.373 8.664 41.298 1.00 37.97 64 ASP C C 1
ATOM 4370 O O . ASP C 1 67 ? -15.383 8.037 40.998 1.00 36.03 64 ASP C O 1
ATOM 4375 N N . ALA C 1 68 ? -13.187 8.435 40.746 1.00 36.31 65 ALA C N 1
ATOM 4376 C CA . ALA C 1 68 ? -13.012 7.466 39.670 1.00 39.55 65 ALA C CA 1
ATOM 4377 C C . ALA C 1 68 ? -12.855 6.038 40.193 1.00 44.09 65 ALA C C 1
ATOM 4378 O O . ALA C 1 68 ? -12.779 5.101 39.414 1.00 43.29 65 ALA C O 1
ATOM 4380 N N . GLY C 1 69 ? -12.802 5.880 41.510 1.00 42.01 66 GLY C N 1
ATOM 4381 C CA . GLY C 1 69 ? -12.589 4.571 42.098 1.00 46.68 66 GLY C CA 1
ATOM 4382 C C . GLY C 1 69 ? -11.162 4.064 41.954 1.00 48.37 66 GLY C C 1
ATOM 4383 O O . GLY C 1 69 ? -10.908 2.879 42.156 1.00 54.63 66 GLY C O 1
ATOM 4384 N N . GLU C 1 70 ? -10.227 4.949 41.610 1.00 41.55 67 GLU C N 1
ATOM 4385 C CA . GLU C 1 70 ? -8.817 4.565 41.537 1.00 43.27 67 GLU C CA 1
ATOM 4386 C C . GLU C 1 70 ? -8.205 4.465 42.930 1.00 45.37 67 GLU C C 1
ATOM 4387 O O . GLU C 1 70 ? -7.296 3.672 43.175 1.00 49.57 67 GLU C O 1
ATOM 4393 N N . ARG C 1 71 ? -8.695 5.298 43.835 1.00 43.00 68 ARG C N 1
ATOM 4394 C CA . ARG C 1 71 ? -8.200 5.318 45.202 1.00 41.78 68 ARG C CA 1
ATOM 4395 C C . ARG C 1 71 ? -9.350 5.487 46.169 1.00 41.45 68 ARG C C 1
ATOM 4396 O O . ARG C 1 71 ? -10.443 5.901 45.784 1.00 42.68 68 ARG C O 1
ATOM 4404 N N . ALA C 1 72 ? -9.091 5.154 47.428 1.00 40.59 69 ALA C N 1
ATOM 4405 C CA . ALA C 1 72 ? -10.066 5.312 48.486 1.00 36.07 69 ALA C CA 1
ATOM 4406 C C . ALA C 1 72 ? -9.442 6.146 49.606 1.00 35.92 69 ALA C C 1
ATOM 4407 O O . ALA C 1 72 ? -8.227 6.091 49.823 1.00 34.26 69 ALA C O 1
ATOM 4409 N N . LEU C 1 73 ? -10.274 6.920 50.301 1.00 29.60 70 LEU C N 1
ATOM 4410 C CA . LEU C 1 73 ? -9.801 7.795 51.371 1.00 38.61 70 LEU C CA 1
ATOM 4411 C C . LEU C 1 73 ? -9.243 7.000 52.557 1.00 38.32 70 LEU C C 1
ATOM 4412 O O . LEU C 1 73 ? -8.459 7.521 53.347 1.00 31.33 70 LEU C O 1
ATOM 4417 N N . THR C 1 74 ? -9.646 5.738 52.670 1.00 36.04 71 THR C N 1
ATOM 4418 C CA . THR C 1 74 ? -9.109 4.864 53.712 1.00 37.72 71 THR C CA 1
ATOM 4419 C C . THR C 1 74 ? -7.783 4.198 53.325 1.00 42.50 71 THR C C 1
ATOM 4420 O O . THR C 1 74 ? -7.183 3.503 54.149 1.00 41.86 71 THR C O 1
ATOM 4424 N N . ASP C 1 75 ? -7.336 4.382 52.080 1.00 38.64 72 ASP C N 1
ATOM 4425 C CA . ASP C 1 75 ? -6.091 3.755 51.630 1.00 38.32 72 ASP C CA 1
ATOM 4426 C C . ASP C 1 75 ? -4.952 4.142 52.562 1.00 38.62 72 ASP C C 1
ATOM 4427 O O . ASP C 1 75 ? -4.831 5.299 52.959 1.00 33.40 72 ASP C O 1
ATOM 4432 N N . ARG C 1 76 ? -4.117 3.173 52.912 1.00 40.85 73 ARG C N 1
ATOM 4433 C CA . ARG C 1 76 ? -3.058 3.417 53.882 1.00 42.50 73 ARG C CA 1
ATOM 4434 C C . ARG C 1 76 ? -1.726 3.748 53.234 1.00 41.57 73 ARG C C 1
ATOM 4435 O O . ARG C 1 76 ? -1.328 3.117 52.252 1.00 41.36 73 ARG C O 1
ATOM 4443 N N . ILE C 1 77 ? -1.057 4.754 53.794 1.00 33.69 74 ILE C N 1
ATOM 4444 C CA . ILE C 1 77 ? 0.289 5.145 53.389 1.00 38.39 74 ILE C CA 1
ATOM 4445 C C . ILE C 1 77 ? 1.191 5.154 54.625 1.00 37.53 74 ILE C C 1
ATOM 4446 O O . ILE C 1 77 ? 0.806 5.676 55.664 1.00 34.38 74 ILE C O 1
ATOM 4451 N N . VAL C 1 78 ? 2.387 4.584 54.512 1.00 30.45 75 VAL C N 1
ATOM 4452 C CA . VAL C 1 78 ? 3.324 4.553 55.634 1.00 38.45 75 VAL C CA 1
ATOM 4453 C C . VAL C 1 78 ? 4.411 5.620 55.494 1.00 35.39 75 VAL C C 1
ATOM 4454 O O . VAL C 1 78 ? 5.112 5.678 54.485 1.00 34.36 75 VAL C O 1
ATOM 4458 N N . LEU C 1 79 ? 4.548 6.458 56.516 1.00 32.31 76 LEU C N 1
ATOM 4459 C CA . LEU C 1 79 ? 5.569 7.509 56.540 1.00 29.53 76 LEU C CA 1
ATOM 4460 C C . LEU C 1 79 ? 6.981 6.922 56.624 1.00 32.09 76 LEU C C 1
ATOM 4461 O O . LEU C 1 79 ? 7.301 6.174 57.555 1.00 35.85 76 LEU C O 1
ATOM 4466 N N . ARG C 1 80 ? 7.821 7.294 55.665 1.00 30.83 77 ARG C N 1
ATOM 4467 C CA . ARG C 1 80 ? 9.202 6.837 55.617 1.00 36.80 77 ARG C CA 1
ATOM 4468 C C . ARG C 1 80 ? 10.168 7.998 55.824 1.00 36.48 77 ARG C C 1
ATOM 4469 O O . ARG C 1 80 ? 9.859 9.131 55.470 1.00 34.41 77 ARG C O 1
ATOM 4477 N N . ALA C 1 81 ? 11.329 7.727 56.414 1.00 39.08 78 ALA C N 1
ATOM 4478 C CA . ALA C 1 81 ? 12.309 8.791 56.640 1.00 43.19 78 ALA C CA 1
ATOM 4479 C C . ALA C 1 81 ? 12.601 9.528 55.338 1.00 43.68 78 ALA C C 1
ATOM 4480 O O . ALA C 1 81 ? 12.788 10.751 55.317 1.00 31.64 78 ALA C O 1
ATOM 4482 N N . ALA C 1 82 ? 12.620 8.769 54.247 1.00 46.90 79 ALA C N 1
ATOM 4483 C CA . ALA C 1 82 ? 12.946 9.306 52.937 1.00 46.40 79 ALA C CA 1
ATOM 4484 C C . ALA C 1 82 ? 11.917 10.319 52.472 1.00 39.69 79 ALA C C 1
ATOM 4485 O O . ALA C 1 82 ? 12.241 11.238 51.728 1.00 43.25 79 ALA C O 1
ATOM 4487 N N . ASP C 1 83 ? 10.675 10.148 52.908 1.00 35.63 80 ASP C N 1
ATOM 4488 C CA . ASP C 1 83 ? 9.585 11.018 52.466 1.00 40.28 80 ASP C CA 1
ATOM 4489 C C . ASP C 1 83 ? 9.604 12.379 53.167 1.00 34.57 80 ASP C C 1
ATOM 4490 O O . ASP C 1 83 ? 8.960 13.320 52.711 1.00 30.38 80 ASP C O 1
ATOM 4495 N N . LYS C 1 84 ? 10.303 12.473 54.293 1.00 35.07 81 LYS C N 1
ATOM 4496 C CA . LYS C 1 84 ? 10.213 13.679 55.123 1.00 31.16 81 LYS C CA 1
ATOM 4497 C C . LYS C 1 84 ? 10.801 14.901 54.427 1.00 34.19 81 LYS C C 1
ATOM 4498 O O . LYS C 1 84 ? 11.954 14.883 53.980 1.00 36.12 81 LYS C O 1
ATOM 4504 N N . ALA C 1 85 ? 9.997 15.958 54.337 1.00 30.97 82 ALA C N 1
ATOM 4505 C CA . ALA C 1 85 ? 10.406 17.198 53.683 1.00 32.39 82 ALA C CA 1
ATOM 4506 C C . ALA C 1 85 ? 10.541 18.349 54.676 1.00 31.56 82 ALA C C 1
ATOM 4507 O O . ALA C 1 85 ? 9.841 18.386 55.683 1.00 27.33 82 ALA C O 1
ATOM 4509 N N . PRO C 1 86 ? 11.446 19.297 54.391 1.00 32.10 83 PRO C N 1
ATOM 4510 C CA . PRO C 1 86 ? 11.602 20.466 55.267 1.00 36.12 83 PRO C CA 1
ATOM 4511 C C . PRO C 1 86 ? 10.454 21.448 55.097 1.00 33.31 83 PRO C C 1
ATOM 4512 O O . PRO C 1 86 ? 9.666 21.304 54.164 1.00 30.10 83 PRO C O 1
ATOM 4516 N N . GLY C 1 87 ? 10.367 22.427 55.993 1.00 32.50 84 GLY C N 1
ATOM 4517 C CA . GLY C 1 87 ? 9.317 23.427 55.938 1.00 33.13 84 GLY C CA 1
ATOM 4518 C C . GLY C 1 87 ? 8.095 23.050 56.758 1.00 31.95 84 GLY C C 1
ATOM 4519 O O . GLY C 1 87 ? 8.163 22.195 57.639 1.00 30.95 84 GLY C O 1
ATOM 4520 N N . SER C 1 88 ? 6.967 23.683 56.452 1.00 26.97 85 SER C N 1
ATOM 4521 C CA . SER C 1 88 ? 5.743 23.537 57.235 1.00 27.13 85 SER C CA 1
ATOM 4522 C C . SER C 1 88 ? 5.207 22.096 57.270 1.00 29.04 85 SER C C 1
ATOM 4523 O O . SER C 1 88 ? 5.322 21.348 56.294 1.00 26.94 85 SER C O 1
ATOM 4526 N N . GLY C 1 89 ? 4.629 21.725 58.410 1.00 27.03 86 GLY C N 1
ATOM 4527 C CA . GLY C 1 89 ? 4.069 20.403 58.622 1.00 28.75 86 GLY C CA 1
ATOM 4528 C C . GLY C 1 89 ? 4.434 19.843 59.986 1.00 26.63 86 GLY C C 1
ATOM 4529 O O . GLY C 1 89 ? 5.184 20.464 60.736 1.00 24.71 86 GLY C O 1
ATOM 4530 N N . VAL C 1 90 ? 3.916 18.657 60.299 1.00 28.19 87 VAL C N 1
ATOM 4531 C CA . VAL C 1 90 ? 4.289 17.964 61.521 1.00 26.13 87 VAL C CA 1
ATOM 4532 C C . VAL C 1 90 ? 4.870 16.589 61.198 1.00 28.58 87 VAL C C 1
ATOM 4533 O O . VAL C 1 90 ? 5.578 16.013 62.015 1.00 27.96 87 VAL C O 1
ATOM 4537 N N . LEU C 1 91 ? 4.569 16.059 60.015 1.00 24.36 88 LEU C N 1
ATOM 4538 C CA . LEU C 1 91 ? 5.004 14.706 59.693 1.00 28.84 88 LEU C CA 1
ATOM 4539 C C . LEU C 1 91 ? 6.511 14.566 59.804 1.00 27.26 88 LEU C C 1
ATOM 4540 O O . LEU C 1 91 ? 7.000 13.514 60.205 1.00 28.85 88 LEU C O 1
ATOM 4545 N N . LEU C 1 92 ? 7.245 15.625 59.470 1.00 24.36 89 LEU C N 1
ATOM 4546 C CA . LEU C 1 92 ? 8.708 15.544 59.486 1.00 26.37 89 LEU C CA 1
ATOM 4547 C C . LEU C 1 92 ? 9.296 15.319 60.875 1.00 28.30 89 LEU C C 1
ATOM 4548 O O . LEU C 1 92 ? 10.488 15.033 61.003 1.00 32.65 89 LEU C O 1
ATOM 4553 N N . HIS C 1 93 ? 8.478 15.435 61.919 1.00 24.93 90 HIS C N 1
ATOM 4554 C CA . HIS C 1 93 ? 8.991 15.150 63.258 1.00 27.47 90 HIS C CA 1
ATOM 4555 C C . HIS C 1 93 ? 8.310 13.975 63.946 1.00 30.29 90 HIS C C 1
ATOM 4556 O O . HIS C 1 93 ? 8.510 13.742 65.144 1.00 31.16 90 HIS C O 1
ATOM 4563 N N . LEU C 1 94 ? 7.502 13.237 63.192 1.00 28.09 91 LEU C N 1
ATOM 4564 C CA . LEU C 1 94 ? 6.811 12.076 63.754 1.00 31.83 91 LEU C CA 1
ATOM 4565 C C . LEU C 1 94 ? 7.541 10.784 63.369 1.00 31.18 91 LEU C C 1
ATOM 4566 O O . LEU C 1 94 ? 8.259 10.745 62.375 1.00 33.32 91 LEU C O 1
ATOM 4571 N N . HIS C 1 95 ? 7.347 9.730 64.150 1.00 31.02 92 HIS C N 1
ATOM 4572 C CA . HIS C 1 95 ? 8.153 8.525 63.995 1.00 34.22 92 HIS C CA 1
ATOM 4573 C C . HIS C 1 95 ? 8.040 7.871 62.618 1.00 33.53 92 HIS C C 1
ATOM 4574 O O . HIS C 1 95 ? 6.958 7.774 62.040 1.00 33.08 92 HIS C O 1
ATOM 4581 N N . ASP C 1 96 ? 9.180 7.442 62.094 1.00 34.35 93 ASP C N 1
ATOM 4582 C CA . ASP C 1 96 ? 9.207 6.632 60.882 1.00 33.03 93 ASP C CA 1
ATOM 4583 C C . ASP C 1 96 ? 8.357 5.391 61.078 1.00 37.26 93 ASP C C 1
ATOM 4584 O O . ASP C 1 96 ? 8.476 4.691 62.091 1.00 37.42 93 ASP C O 1
ATOM 4589 N N . GLY C 1 97 ? 7.492 5.117 60.113 1.00 36.42 94 GLY C N 1
ATOM 4590 C CA . GLY C 1 97 ? 6.639 3.946 60.188 1.00 38.07 94 GLY C CA 1
ATOM 4591 C C . GLY C 1 97 ? 5.232 4.313 60.603 1.00 39.63 94 GLY C C 1
ATOM 4592 O O . GLY C 1 97 ? 4.359 3.449 60.708 1.00 40.31 94 GLY C O 1
ATOM 4593 N N . LEU C 1 98 ? 5.014 5.598 60.856 1.00 30.73 95 LEU C N 1
ATOM 4594 C CA . LEU C 1 98 ? 3.690 6.081 61.201 1.00 31.27 95 LEU C CA 1
ATOM 4595 C C . LEU C 1 98 ? 2.741 5.701 60.077 1.00 30.00 95 LEU C C 1
ATOM 4596 O O . LEU C 1 98 ? 3.004 5.978 58.923 1.00 30.38 95 LEU C O 1
ATOM 4601 N N . GLU C 1 99 ? 1.636 5.049 60.396 1.00 39.48 96 GLU C N 1
ATOM 4602 C CA . GLU C 1 99 ? 0.726 4.619 59.339 1.00 42.40 96 GLU C CA 1
ATOM 4603 C C . GLU C 1 99 ? -0.452 5.591 59.201 1.00 36.17 96 GLU C C 1
ATOM 4604 O O . GLU C 1 99 ? -1.224 5.757 60.136 1.00 39.80 96 GLU C O 1
ATOM 4610 N N . LEU C 1 100 ? -0.581 6.230 58.040 1.00 34.04 97 LEU C N 1
ATOM 4611 C CA . LEU C 1 100 ? -1.639 7.224 57.812 1.00 34.16 97 LEU C CA 1
ATOM 4612 C C . LEU C 1 100 ? -2.610 6.781 56.723 1.00 40.70 97 LEU C C 1
ATOM 4613 O O . LEU C 1 100 ? -2.313 5.867 55.953 1.00 40.85 97 LEU C O 1
ATOM 4618 N N . THR C 1 101 ? -3.765 7.436 56.650 1.00 31.91 98 THR C N 1
ATOM 4619 C CA . THR C 1 101 ? -4.675 7.206 55.534 1.00 30.56 98 THR C CA 1
ATOM 4620 C C . THR C 1 101 ? -4.549 8.321 54.500 1.00 34.58 98 THR C C 1
ATOM 4621 O O . THR C 1 101 ? -3.951 9.368 54.759 1.00 34.56 98 THR C O 1
ATOM 4625 N N . LEU C 1 102 ? -5.118 8.083 53.323 1.00 33.44 99 LEU C N 1
ATOM 4626 C CA . LEU C 1 102 ? -5.156 9.091 52.267 1.00 34.85 99 LEU C CA 1
ATOM 4627 C C . LEU C 1 102 ? -5.822 10.367 52.774 1.00 28.58 99 LEU C C 1
ATOM 4628 O O . LEU C 1 102 ? -5.337 11.466 52.526 1.00 30.21 99 LEU C O 1
ATOM 4633 N N . GLU C 1 103 ? -6.926 10.215 53.500 1.00 30.56 100 GLU C N 1
ATOM 4634 C CA . GLU C 1 103 ? -7.630 11.368 54.046 1.00 30.81 100 GLU C CA 1
ATOM 4635 C C . GLU C 1 103 ? -6.784 12.141 55.057 1.00 32.48 100 GLU C C 1
ATOM 4636 O O . GLU C 1 103 ? -6.784 13.372 55.063 1.00 25.95 100 GLU C O 1
ATOM 4642 N N . ASP C 1 104 ? -6.083 11.419 55.926 1.00 31.62 101 ASP C N 1
ATOM 4643 C CA . ASP C 1 104 ? -5.147 12.056 56.845 1.00 25.18 101 ASP C CA 1
ATOM 4644 C C . ASP C 1 104 ? -4.206 12.964 56.064 1.00 25.87 101 ASP C C 1
ATOM 4645 O O . ASP C 1 104 ? -3.956 14.097 56.459 1.00 23.79 101 ASP C O 1
ATOM 4650 N N . LEU C 1 105 ? -3.663 12.448 54.963 1.00 29.24 102 LEU C N 1
ATOM 4651 C CA . LEU C 1 105 ? -2.694 13.205 54.170 1.00 32.52 102 LEU C CA 1
ATOM 4652 C C . LEU C 1 105 ? -3.303 14.476 53.585 1.00 30.28 102 LEU C C 1
ATOM 4653 O O . LEU C 1 105 ? -2.692 15.552 53.622 1.00 23.27 102 LEU C O 1
ATOM 4658 N N . VAL C 1 106 ? -4.501 14.344 53.028 1.00 27.08 103 VAL C N 1
ATOM 4659 C CA . VAL C 1 106 ? -5.196 15.503 52.493 1.00 27.04 103 VAL C CA 1
ATOM 4660 C C . VAL C 1 106 ? -5.404 16.536 53.595 1.00 27.40 103 VAL C C 1
ATOM 4661 O O . VAL C 1 106 ? -5.135 17.724 53.418 1.00 25.53 103 VAL C O 1
ATOM 4665 N N . TYR C 1 107 ? -5.869 16.078 54.745 1.00 28.47 104 TYR C N 1
ATOM 4666 C CA . TYR C 1 107 ? -6.136 16.991 55.841 1.00 26.78 104 TYR C CA 1
ATOM 4667 C C . TYR C 1 107 ? -4.889 17.784 56.249 1.00 26.40 104 TYR C C 1
ATOM 4668 O O . TYR C 1 107 ? -4.953 18.998 56.433 1.00 26.88 104 TYR C O 1
ATOM 4677 N N . LEU C 1 108 ? -3.756 17.104 56.397 1.00 26.74 105 LEU C N 1
ATOM 4678 C CA . LEU C 1 108 ? -2.529 17.777 56.847 1.00 24.72 105 LEU C CA 1
ATOM 4679 C C . LEU C 1 108 ? -1.977 18.715 55.779 1.00 28.59 105 LEU C C 1
ATOM 4680 O O . LEU C 1 108 ? -1.458 19.784 56.092 1.00 25.33 105 LEU C O 1
ATOM 4685 N N . THR C 1 109 ? -2.085 18.301 54.521 1.00 23.48 106 THR C N 1
ATOM 4686 C CA . THR C 1 109 ? -1.694 19.145 53.387 1.00 23.84 106 THR C CA 1
ATOM 4687 C C . THR C 1 109 ? -2.419 20.480 53.457 1.00 26.81 106 THR C C 1
ATOM 4688 O O . THR C 1 109 ? -1.808 21.540 53.318 1.00 28.65 106 THR C O 1
ATOM 4692 N N . ILE C 1 110 ? -3.729 20.423 53.680 1.00 21.60 107 ILE C N 1
ATOM 4693 C CA . ILE C 1 110 ? -4.559 21.627 53.613 1.00 28.68 107 ILE C CA 1
ATOM 4694 C C . ILE C 1 110 ? -4.574 22.432 54.913 1.00 31.17 107 ILE C C 1
ATOM 4695 O O . ILE C 1 110 ? -4.385 23.651 54.893 1.00 29.54 107 ILE C O 1
ATOM 4700 N N . SER C 1 111 ? -4.790 21.759 56.041 1.00 23.54 108 SER C N 1
ATOM 4701 C CA . SER C 1 111 ? -4.961 22.469 57.307 1.00 25.29 108 SER C CA 1
ATOM 4702 C C . SER C 1 111 ? -3.704 23.223 57.748 1.00 28.46 108 SER C C 1
ATOM 4703 O O . SER C 1 111 ? -3.777 24.384 58.183 1.00 23.45 108 SER C O 1
ATOM 4706 N N . ILE C 1 112 ? -2.551 22.570 57.646 1.00 25.85 109 ILE C N 1
ATOM 4707 C CA . ILE C 1 112 ? -1.316 23.184 58.130 1.00 27.39 109 ILE C CA 1
ATOM 4708 C C . ILE C 1 112 ? -0.214 23.183 57.092 1.00 26.45 109 ILE C C 1
ATOM 4709 O O . ILE C 1 112 ? 0.938 23.466 57.407 1.00 27.47 109 ILE C O 1
ATOM 4714 N N . SER C 1 113 ? -0.567 22.870 55.851 1.00 21.97 110 SER C N 1
ATOM 4715 C CA . SER C 1 113 ? 0.396 22.949 54.768 1.00 28.19 110 SER C CA 1
ATOM 4716 C C . SER C 1 113 ? 1.553 21.975 54.969 1.00 28.49 110 SER C C 1
ATOM 4717 O O . SER C 1 113 ? 2.710 22.333 54.768 1.00 27.56 110 SER C O 1
ATOM 4720 N N . ASP C 1 114 ? 1.241 20.739 55.359 1.00 26.87 111 ASP C N 1
ATOM 4721 C CA . ASP C 1 114 ? 2.290 19.740 55.584 1.00 28.97 111 ASP C CA 1
ATOM 4722 C C . ASP C 1 114 ? 3.002 19.348 54.270 1.00 23.82 111 ASP C C 1
ATOM 4723 O O . ASP C 1 114 ? 2.405 18.760 53.362 1.00 28.13 111 ASP C O 1
ATOM 4728 N N . ASN C 1 115 ? 4.289 19.664 54.180 1.00 24.34 112 ASN C N 1
ATOM 4729 C CA . ASN C 1 115 ? 5.033 19.429 52.946 1.00 23.88 112 ASN C CA 1
ATOM 4730 C C . ASN C 1 115 ? 5.310 17.952 52.708 1.00 29.07 112 ASN C C 1
ATOM 4731 O O . ASN C 1 115 ? 5.373 17.507 51.566 1.00 26.93 112 ASN C O 1
ATOM 4736 N N . THR C 1 116 ? 5.473 17.192 53.788 1.00 25.32 113 THR C N 1
ATOM 4737 C CA . THR C 1 116 ? 5.690 15.762 53.649 1.00 26.92 113 THR C CA 1
ATOM 4738 C C . THR C 1 116 ? 4.418 15.122 53.106 1.00 24.75 113 THR C C 1
ATOM 4739 O O . THR C 1 116 ? 4.463 14.338 52.169 1.00 28.60 113 THR C O 1
ATOM 4743 N N . ALA C 1 117 ? 3.279 15.472 53.699 1.00 21.44 114 ALA C N 1
ATOM 4744 C CA . ALA C 1 117 ? 1.995 14.946 53.247 1.00 21.95 114 ALA C CA 1
ATOM 4745 C C . ALA C 1 117 ? 1.773 15.294 51.780 1.00 24.96 114 ALA C C 1
ATOM 4746 O O . ALA C 1 117 ? 1.340 14.461 50.979 1.00 29.63 114 ALA C O 1
ATOM 4748 N N . THR C 1 118 ? 2.074 16.539 51.437 1.00 21.99 115 THR C N 1
ATOM 4749 C CA . THR C 1 118 ? 1.952 17.018 50.066 1.00 25.85 115 THR C CA 1
ATOM 4750 C C . THR C 1 118 ? 2.792 16.200 49.083 1.00 24.96 115 THR C C 1
ATOM 4751 O O . THR C 1 118 ? 2.289 15.737 48.062 1.00 27.59 115 THR C O 1
ATOM 4755 N N . ASN C 1 119 ? 4.071 16.008 49.393 1.00 25.79 116 ASN C N 1
ATOM 4756 C CA . ASN C 1 119 ? 4.950 15.299 48.467 1.00 27.17 116 ASN C CA 1
ATOM 4757 C C . ASN C 1 119 ? 4.568 13.829 48.318 1.00 29.13 116 ASN C C 1
ATOM 4758 O O . ASN C 1 119 ? 4.756 13.240 47.250 1.00 25.19 116 ASN C O 1
ATOM 4763 N N . LEU C 1 120 ? 4.009 13.254 49.384 1.00 27.96 117 LEU C N 1
ATOM 4764 C CA . LEU C 1 120 ? 3.453 11.907 49.327 1.00 34.42 117 LEU C CA 1
ATOM 4765 C C . LEU C 1 120 ? 2.282 11.857 48.348 1.00 32.56 117 LEU C C 1
ATOM 4766 O O . LEU C 1 120 ? 2.167 10.923 47.556 1.00 29.33 117 LEU C O 1
ATOM 4771 N N . LEU C 1 121 ? 1.420 12.866 48.395 1.00 28.43 118 LEU C N 1
ATOM 4772 C CA . LEU C 1 121 ? 0.257 12.915 47.502 1.00 28.40 118 LEU C CA 1
ATOM 4773 C C . LEU C 1 121 ? 0.674 13.177 46.061 1.00 30.28 118 LEU C C 1
ATOM 4774 O O . LEU C 1 121 ? 0.093 12.635 45.113 1.00 29.25 118 LEU C O 1
ATOM 4779 N N . ILE C 1 122 ? 1.694 14.003 45.890 1.00 22.00 119 ILE C N 1
ATOM 4780 C CA . ILE C 1 122 ? 2.196 14.260 44.547 1.00 27.87 119 ILE C CA 1
ATOM 4781 C C . ILE C 1 122 ? 2.724 12.964 43.934 1.00 30.06 119 ILE C C 1
ATOM 4782 O O . ILE C 1 122 ? 2.475 12.665 42.763 1.00 30.77 119 ILE C O 1
ATOM 4787 N N . ASP C 1 123 ? 3.422 12.171 44.736 1.00 30.04 120 ASP C N 1
ATOM 4788 C CA . ASP C 1 123 ? 3.941 10.900 44.241 1.00 35.67 120 ASP C CA 1
ATOM 4789 C C . ASP C 1 123 ? 2.806 9.944 43.918 1.00 39.64 120 ASP C C 1
ATOM 4790 O O . ASP C 1 123 ? 2.903 9.132 42.989 1.00 38.50 120 ASP C O 1
ATOM 4795 N N . LEU C 1 124 ? 1.731 10.039 44.692 1.00 31.77 121 LEU C N 1
ATOM 4796 C CA . LEU C 1 124 ? 0.587 9.154 44.508 1.00 35.25 121 LEU C CA 1
ATOM 4797 C C . LEU C 1 124 ? -0.139 9.415 43.200 1.00 31.46 121 LEU C C 1
ATOM 4798 O O . LEU C 1 124 ? -0.315 8.514 42.376 1.00 31.08 121 LEU C O 1
ATOM 4803 N N . VAL C 1 125 ? -0.581 10.652 43.018 1.00 32.03 122 VAL C N 1
ATOM 4804 C CA . VAL C 1 125 ? -1.408 10.989 41.867 1.00 30.46 122 VAL C CA 1
ATOM 4805 C C . VAL C 1 125 ? -0.573 11.375 40.636 1.00 33.62 122 VAL C C 1
ATOM 4806 O O . VAL C 1 125 ? -1.027 11.230 39.494 1.00 33.19 122 VAL C O 1
ATOM 4810 N N . GLY C 1 126 ? 0.650 11.840 40.873 1.00 29.03 123 GLY C N 1
ATOM 4811 C CA . GLY C 1 126 ? 1.552 12.232 39.796 1.00 35.14 123 GLY C CA 1
ATOM 4812 C C . GLY C 1 126 ? 1.420 13.681 39.353 1.00 32.03 123 GLY C C 1
ATOM 4813 O O . GLY C 1 126 ? 0.332 14.261 39.401 1.00 26.83 123 GLY C O 1
ATOM 4814 N N . LEU C 1 127 ? 2.531 14.267 38.906 1.00 27.94 124 LEU C N 1
ATOM 4815 C CA . LEU C 1 127 ? 2.531 15.659 38.450 1.00 30.96 124 LEU C CA 1
ATOM 4816 C C . LEU C 1 127 ? 1.600 15.864 37.253 1.00 26.83 124 LEU C C 1
ATOM 4817 O O . LEU C 1 127 ? 0.923 16.880 37.160 1.00 28.75 124 LEU C O 1
ATOM 4822 N N . ASP C 1 128 ? 1.583 14.900 36.337 1.00 24.03 125 ASP C N 1
ATOM 4823 C CA . ASP C 1 128 ? 0.708 14.977 35.167 1.00 29.53 125 ASP C CA 1
ATOM 4824 C C . ASP C 1 128 ? -0.740 15.224 35.608 1.00 31.17 125 ASP C C 1
ATOM 4825 O O . ASP C 1 128 ? -1.426 16.090 35.061 1.00 26.59 125 ASP C O 1
ATOM 4830 N N . ALA C 1 129 ? -1.191 14.448 36.594 1.00 27.75 126 ALA C N 1
ATOM 4831 C CA . ALA C 1 129 ? -2.555 14.523 37.109 1.00 30.83 126 ALA C CA 1
ATOM 4832 C C . ALA C 1 129 ? -2.877 15.888 37.692 1.00 30.38 126 ALA C C 1
ATOM 4833 O O . ALA C 1 129 ? -3.983 16.407 37.526 1.00 27.38 126 ALA C O 1
ATOM 4835 N N . VAL C 1 130 ? -1.926 16.475 38.399 1.00 23.97 127 VAL C N 1
ATOM 4836 C CA . VAL C 1 130 ? -2.223 17.762 39.003 1.00 22.82 127 VAL C CA 1
ATOM 4837 C C . VAL C 1 130 ? -2.322 18.819 37.908 1.00 24.97 127 VAL C C 1
ATOM 4838 O O . VAL C 1 130 ? -3.234 19.642 37.910 1.00 25.20 127 VAL C O 1
ATOM 4842 N N . ASN C 1 131 ? -1.390 18.789 36.958 1.00 24.34 128 ASN C N 1
ATOM 4843 C CA . ASN C 1 131 ? -1.446 19.751 35.866 1.00 25.26 128 ASN C CA 1
ATOM 4844 C C . ASN C 1 131 ? -2.661 19.534 34.953 1.00 30.33 128 ASN C C 1
ATOM 4845 O O . ASN C 1 131 ? -3.161 20.484 34.358 1.00 23.12 128 ASN C O 1
ATOM 4850 N N . ASP C 1 132 ? -3.136 18.291 34.856 1.00 25.35 129 ASP C N 1
ATOM 4851 C CA . ASP C 1 132 ? -4.385 18.010 34.144 1.00 28.49 129 ASP C CA 1
ATOM 4852 C C . ASP C 1 132 ? -5.562 18.721 34.825 1.00 25.69 129 ASP C C 1
ATOM 4853 O O . ASP C 1 132 ? -6.431 19.280 34.159 1.00 27.41 129 ASP C O 1
ATOM 4858 N N . VAL C 1 133 ? -5.600 18.691 36.153 1.00 22.70 130 VAL C N 1
ATOM 4859 C CA . VAL C 1 133 ? -6.655 19.395 36.870 1.00 24.45 130 VAL C CA 1
ATOM 4860 C C . VAL C 1 133 ? -6.595 20.897 36.576 1.00 26.29 130 VAL C C 1
ATOM 4861 O O . VAL C 1 133 ? -7.612 21.539 36.292 1.00 24.66 130 VAL C O 1
ATOM 4865 N N . ILE C 1 134 ? -5.390 21.447 36.672 1.00 21.25 131 ILE C N 1
ATOM 4866 C CA . ILE C 1 134 ? -5.157 22.869 36.443 1.00 21.29 131 ILE C CA 1
ATOM 4867 C C . ILE C 1 134 ? -5.656 23.259 35.051 1.00 24.84 131 ILE C C 1
ATOM 4868 O O . ILE C 1 134 ? -6.350 24.262 34.879 1.00 28.68 131 ILE C O 1
ATOM 4873 N N . ALA C 1 135 ? -5.308 22.455 34.057 1.00 21.43 132 ALA C N 1
ATOM 4874 C CA . ALA C 1 135 ? -5.772 22.725 32.699 1.00 29.83 132 ALA C CA 1
ATOM 4875 C C . ALA C 1 135 ? -7.307 22.619 32.619 1.00 31.39 132 ALA C C 1
ATOM 4876 O O . ALA C 1 135 ? -7.973 23.504 32.072 1.00 27.79 132 ALA C O 1
ATOM 4878 N N . SER C 1 136 ? -7.863 21.551 33.189 1.00 24.98 133 SER C N 1
ATOM 4879 C CA . SER C 1 136 ? -9.309 21.330 33.136 1.00 26.30 133 SER C CA 1
ATOM 4880 C C . SER C 1 136 ? -10.107 22.472 33.780 1.00 29.39 133 SER C C 1
ATOM 4881 O O . SER C 1 136 ? -11.297 22.638 33.500 1.00 25.67 133 SER C O 1
ATOM 4884 N N . LEU C 1 137 ? -9.459 23.253 34.642 1.00 26.66 134 LEU C N 1
ATOM 4885 C CA . LEU C 1 137 ? -10.126 24.379 35.291 1.00 23.27 134 LEU C CA 1
ATOM 4886 C C . LEU C 1 137 ? -9.908 25.678 34.523 1.00 29.93 134 LEU C C 1
ATOM 4887 O O . LEU C 1 137 ? -10.383 26.740 34.933 1.00 28.14 134 LEU C O 1
ATOM 4892 N N . GLY C 1 138 ? -9.163 25.599 33.427 1.00 30.43 135 GLY C N 1
ATOM 4893 C CA . GLY C 1 138 ? -8.868 26.777 32.630 1.00 34.15 135 GLY C CA 1
ATOM 4894 C C . GLY C 1 138 ? -7.815 27.694 33.232 1.00 30.46 135 GLY C C 1
ATOM 4895 O O . GLY C 1 138 ? -7.731 28.871 32.880 1.00 33.75 135 GLY C O 1
ATOM 4904 N N . ARG C 1 140 ? -4.716 28.687 32.843 1.00 29.23 137 ARG C N 1
ATOM 4905 C CA . ARG C 1 140 ? -3.684 28.627 31.815 1.00 30.33 137 ARG C CA 1
ATOM 4906 C C . ARG C 1 140 ? -2.314 29.144 32.272 1.00 30.29 137 ARG C C 1
ATOM 4907 O O . ARG C 1 140 ? -1.279 28.831 31.667 1.00 28.59 137 ARG C O 1
ATOM 4915 N N . ASP C 1 141 ? -2.297 29.924 33.341 1.00 21.65 138 ASP C N 1
ATOM 4916 C CA . ASP C 1 141 ? -1.049 30.539 33.769 1.00 28.81 138 ASP C CA 1
ATOM 4917 C C . ASP C 1 141 ? -0.464 29.959 35.054 1.00 24.77 138 ASP C C 1
ATOM 4918 O O . ASP C 1 141 ? 0.411 30.560 35.673 1.00 32.87 138 ASP C O 1
ATOM 4923 N N . SER C 1 142 ? -0.937 28.790 35.453 1.00 22.16 139 SER C N 1
ATOM 4924 C CA . SER C 1 142 ? -0.495 28.201 36.711 1.00 20.09 139 SER C CA 1
ATOM 4925 C C . SER C 1 142 ? 0.069 26.814 36.441 1.00 28.30 139 SER C C 1
ATOM 4926 O O . SER C 1 142 ? -0.242 26.217 35.416 1.00 26.00 139 SER C O 1
ATOM 4929 N N . ASN C 1 143 ? 0.891 26.294 37.347 1.00 22.73 140 ASN C N 1
ATOM 4930 C CA . ASN C 1 143 ? 1.506 25.004 37.080 1.00 21.09 140 ASN C CA 1
ATOM 4931 C C . ASN C 1 143 ? 2.007 24.357 38.346 1.00 22.15 140 ASN C C 1
ATOM 4932 O O . ASN C 1 143 ? 2.145 25.012 39.379 1.00 22.87 140 ASN C O 1
ATOM 4937 N N . LEU C 1 144 ? 2.285 23.061 38.261 1.00 22.89 141 LEU C N 1
ATOM 4938 C CA . LEU C 1 144 ? 3.029 22.387 39.312 1.00 22.10 141 LEU C CA 1
ATOM 4939 C C . LEU C 1 144 ? 4.189 21.661 38.651 1.00 24.38 141 LEU C C 1
ATOM 4940 O O . LEU C 1 144 ? 4.000 20.677 37.930 1.00 29.09 141 LEU C O 1
ATOM 4945 N N . SER C 1 145 ? 5.389 22.178 38.864 1.00 23.36 142 SER C N 1
ATOM 4946 C CA . SER C 1 145 ? 6.567 21.605 38.238 1.00 23.49 142 SER C CA 1
ATOM 4947 C C . SER C 1 145 ? 7.524 21.005 39.264 1.00 28.71 142 SER C C 1
ATOM 4948 O O . SER C 1 145 ? 8.411 20.241 38.905 1.00 33.17 142 SER C O 1
ATOM 4951 N N . ARG C 1 146 ? 7.359 21.352 40.538 1.00 25.38 143 ARG C N 1
ATOM 4952 C CA . ARG C 1 146 ? 8.289 20.852 41.555 1.00 27.57 143 ARG C CA 1
ATOM 4953 C C . ARG C 1 146 ? 7.619 20.543 42.901 1.00 31.56 143 ARG C C 1
ATOM 4954 O O . ARG C 1 146 ? 6.646 21.195 43.289 1.00 26.87 143 ARG C O 1
ATOM 4962 N N . LYS C 1 147 ? 8.159 19.545 43.602 1.00 28.00 144 LYS C N 1
ATOM 4963 C CA . LYS C 1 147 ? 7.709 19.188 44.940 1.00 31.28 144 LYS C CA 1
ATOM 4964 C C . LYS C 1 147 ? 7.999 20.311 45.933 1.00 29.90 144 LYS C C 1
ATOM 4965 O O . LYS C 1 147 ? 8.810 21.187 45.655 1.00 27.12 144 LYS C O 1
ATOM 4979 N N . LYS C 1 149 ? 9.705 22.164 48.843 1.00 37.76 146 LYS C N 1
ATOM 4980 C CA . LYS C 1 149 ? 11.072 22.163 49.346 1.00 35.30 146 LYS C CA 1
ATOM 4981 C C . LYS C 1 149 ? 11.166 23.001 50.618 1.00 41.49 146 LYS C C 1
ATOM 4982 O O . LYS C 1 149 ? 12.182 22.980 51.303 1.00 46.33 146 LYS C O 1
ATOM 4988 N N . GLY C 1 150 ? 10.106 23.745 50.923 1.00 40.79 147 GLY C N 1
ATOM 4989 C CA . GLY C 1 150 ? 10.165 24.755 51.964 1.00 47.22 147 GLY C CA 1
ATOM 4990 C C . GLY C 1 150 ? 11.158 25.850 51.602 1.00 54.08 147 GLY C C 1
ATOM 4991 O O . GLY C 1 150 ? 12.086 26.126 52.363 1.00 63.81 147 GLY C O 1
ATOM 4992 N N . ARG C 1 151 ? 10.964 26.455 50.430 1.00 43.45 148 ARG C N 1
ATOM 4993 C CA . ARG C 1 151 ? 11.849 27.509 49.900 1.00 39.11 148 ARG C CA 1
ATOM 4994 C C . ARG C 1 151 ? 11.516 27.840 48.444 1.00 38.59 148 ARG C C 1
ATOM 4995 O O . ARG C 1 151 ? 10.900 27.032 47.742 1.00 35.43 148 ARG C O 1
ATOM 5003 N N . PRO C 1 152 ? 11.919 29.037 47.980 1.00 41.48 149 PRO C N 1
ATOM 5004 C CA . PRO C 1 152 ? 11.757 29.312 46.548 1.00 45.22 149 PRO C CA 1
ATOM 5005 C C . PRO C 1 152 ? 12.688 28.409 45.725 1.00 43.35 149 PRO C C 1
ATOM 5006 O O . PRO C 1 152 ? 13.722 27.934 46.220 1.00 35.73 149 PRO C O 1
ATOM 5010 N N . ALA C 1 153 ? 12.317 28.172 44.471 1.00 39.32 150 ALA C N 1
ATOM 5011 C CA . ALA C 1 153 ? 13.120 27.329 43.596 1.00 36.06 150 ALA C CA 1
ATOM 5012 C C . ALA C 1 153 ? 14.573 27.821 43.512 1.00 38.62 150 ALA C C 1
ATOM 5013 O O . ALA C 1 153 ? 14.818 29.024 43.469 1.00 37.72 150 ALA C O 1
ATOM 5015 N N . LEU C 1 154 ? 15.533 26.896 43.491 1.00 32.48 151 LEU C N 1
ATOM 5016 C CA . LEU C 1 154 ? 16.916 27.249 43.169 1.00 28.11 151 LEU C CA 1
ATOM 5017 C C . LEU C 1 154 ? 16.982 27.675 41.699 1.00 27.83 151 LEU C C 1
ATOM 5018 O O . LEU C 1 154 ? 16.022 27.471 40.957 1.00 26.14 151 LEU C O 1
ATOM 5023 N N . PRO C 1 155 ? 18.105 28.275 41.279 1.00 26.47 152 PRO C N 1
ATOM 5024 C CA . PRO C 1 155 ? 18.260 28.704 39.884 1.00 30.57 152 PRO C CA 1
ATOM 5025 C C . PRO C 1 155 ? 18.091 27.560 38.882 1.00 33.23 152 PRO C C 1
ATOM 5026 O O . PRO C 1 155 ? 17.594 27.807 37.785 1.00 25.04 152 PRO C O 1
ATOM 5030 N N . ASP C 1 156 ? 18.490 26.340 39.241 1.00 28.17 153 ASP C N 1
ATOM 5031 C CA . ASP C 1 156 ? 18.365 25.224 38.305 1.00 24.99 153 ASP C CA 1
ATOM 5032 C C . ASP C 1 156 ? 17.172 24.315 38.629 1.00 25.05 153 ASP C C 1
ATOM 5033 O O . ASP C 1 156 ? 17.218 23.111 38.386 1.00 24.22 153 ASP C O 1
ATOM 5038 N N . GLU C 1 157 ? 16.115 24.902 39.184 1.00 23.33 154 GLU C N 1
ATOM 5039 C CA . GLU C 1 157 ? 14.840 24.220 39.406 1.00 22.26 154 GLU C CA 1
ATOM 5040 C C . GLU C 1 157 ? 13.721 25.043 38.774 1.00 28.81 154 GLU C C 1
ATOM 5041 O O . GLU C 1 157 ? 13.786 26.267 38.795 1.00 27.90 154 GLU C O 1
ATOM 5047 N N . PRO C 1 158 ? 12.691 24.379 38.210 1.00 29.43 155 PRO C N 1
ATOM 5048 C CA . PRO C 1 158 ? 11.527 25.108 37.685 1.00 22.23 155 PRO C CA 1
ATOM 5049 C C . PRO C 1 158 ? 10.626 25.551 38.834 1.00 24.40 155 PRO C C 1
ATOM 5050 O O . PRO C 1 158 ? 10.544 24.874 39.861 1.00 27.74 155 PRO C O 1
ATOM 5054 N N . GLU C 1 159 ? 9.944 26.672 38.658 1.00 24.37 156 GLU C N 1
ATOM 5055 C CA . GLU C 1 159 ? 9.140 27.244 39.733 1.00 28.75 156 GLU C CA 1
ATOM 5056 C C . GLU C 1 159 ? 7.654 26.897 39.552 1.00 23.53 156 GLU C C 1
ATOM 5057 O O . GLU C 1 159 ? 7.213 26.588 38.435 1.00 21.76 156 GLU C O 1
ATOM 5063 N N . ASN C 1 160 ? 6.895 26.903 40.649 1.00 20.42 157 ASN C N 1
ATOM 5064 C CA . ASN C 1 160 ? 5.445 26.772 40.589 1.00 21.37 157 ASN C CA 1
ATOM 5065 C C . ASN C 1 160 ? 4.840 28.173 40.591 1.00 20.56 157 ASN C C 1
ATOM 5066 O O . ASN C 1 160 ? 4.993 28.905 41.555 1.00 23.93 157 ASN C O 1
ATOM 5071 N N . TRP C 1 161 ? 4.174 28.542 39.507 1.00 22.43 158 TRP C N 1
ATOM 5072 C CA . TRP C 1 161 ? 3.652 29.899 39.349 1.00 19.60 158 TRP C CA 1
ATOM 5073 C C . TRP C 1 161 ? 2.144 29.877 39.507 1.00 24.41 158 TRP C C 1
ATOM 5074 O O . TRP C 1 161 ? 1.503 28.862 39.225 1.00 24.14 158 TRP C O 1
ATOM 5085 N N . ALA C 1 162 ? 1.579 31.002 39.937 1.00 24.28 159 ALA C N 1
ATOM 5086 C CA . ALA C 1 162 ? 0.130 31.147 40.068 1.00 23.65 159 ALA C CA 1
ATOM 5087 C C . ALA C 1 162 ? -0.276 32.544 39.608 1.00 25.79 159 ALA C C 1
ATOM 5088 O O . ALA C 1 162 ? 0.553 33.452 39.588 1.00 24.53 159 ALA C O 1
ATOM 5090 N N . THR C 1 163 ? -1.539 32.710 39.218 1.00 24.19 160 THR C N 1
ATOM 5091 C CA . THR C 1 163 ? -2.117 34.048 39.115 1.00 20.56 160 THR C CA 1
ATOM 5092 C C . THR C 1 163 ? -3.371 34.149 39.971 1.00 22.29 160 THR C C 1
ATOM 5093 O O . THR C 1 163 ? -4.050 33.154 40.208 1.00 22.57 160 THR C O 1
ATOM 5097 N N . PRO C 1 164 ? -3.674 35.361 40.456 1.00 22.16 161 PRO C N 1
ATOM 5098 C CA . PRO C 1 164 ? -4.898 35.506 41.255 1.00 22.40 161 PRO C CA 1
ATOM 5099 C C . PRO C 1 164 ? -6.123 35.074 40.445 1.00 24.21 161 PRO C C 1
ATOM 5100 O O . PRO C 1 164 ? -6.997 34.387 40.992 1.00 21.45 161 PRO C O 1
ATOM 5104 N N . ASP C 1 165 ? -6.181 35.444 39.162 1.00 21.64 162 ASP C N 1
ATOM 5105 C CA . ASP C 1 165 ? -7.322 35.061 38.318 1.00 20.62 162 ASP C CA 1
ATOM 5106 C C . ASP C 1 165 ? -7.519 33.542 38.310 1.00 23.68 162 ASP C C 1
ATOM 5107 O O . ASP C 1 165 ? -8.629 33.040 38.487 1.00 22.78 162 ASP C O 1
ATOM 5112 N N . ASP C 1 166 ? -6.431 32.814 38.093 1.00 21.18 163 ASP C N 1
ATOM 5113 C CA . ASP C 1 166 ? -6.490 31.354 37.997 1.00 23.85 163 ASP C CA 1
ATOM 5114 C C . ASP C 1 166 ? -6.976 30.727 39.303 1.00 26.64 163 ASP C C 1
ATOM 5115 O O . ASP C 1 166 ? -7.770 29.785 39.304 1.00 22.94 163 ASP C O 1
ATOM 5120 N N . TYR C 1 167 ? -6.496 31.236 40.428 1.00 20.42 164 TYR C N 1
ATOM 5121 C CA . TYR C 1 167 ? -6.871 30.620 41.697 1.00 23.37 164 TYR C CA 1
ATOM 5122 C C . TYR C 1 167 ? -8.300 30.956 42.130 1.00 22.76 164 TYR C C 1
ATOM 5123 O O . TYR C 1 167 ? -8.957 30.151 42.796 1.00 23.62 164 TYR C O 1
ATOM 5132 N N . ALA C 1 168 ? -8.794 32.122 41.723 1.00 23.74 165 ALA C N 1
ATOM 5133 C CA . ALA C 1 168 ? -10.212 32.423 41.901 1.00 25.93 165 ALA C CA 1
ATOM 5134 C C . ALA C 1 168 ? -11.037 31.381 41.139 1.00 23.10 165 ALA C C 1
ATOM 5135 O O . ALA C 1 168 ? -12.056 30.897 41.636 1.00 28.10 165 ALA C O 1
ATOM 5137 N N . LEU C 1 169 ? -10.586 31.013 39.945 1.00 23.53 166 LEU C N 1
ATOM 5138 C CA . LEU C 1 169 ? -11.328 30.032 39.150 1.00 27.83 166 LEU C CA 1
ATOM 5139 C C . LEU C 1 169 ? -11.460 28.722 39.917 1.00 28.40 166 LEU C C 1
ATOM 5140 O O . LEU C 1 169 ? -12.518 28.096 39.908 1.00 31.51 166 LEU C O 1
ATOM 5145 N N . ALA C 1 170 ? -10.382 28.302 40.574 1.00 24.85 167 ALA C N 1
ATOM 5146 C CA . ALA C 1 170 ? -10.418 27.040 41.314 1.00 25.17 167 ALA C CA 1
ATOM 5147 C C . ALA C 1 170 ? -11.440 27.109 42.445 1.00 22.40 167 ALA C C 1
ATOM 5148 O O . ALA C 1 170 ? -12.244 26.199 42.615 1.00 25.79 167 ALA C O 1
ATOM 5150 N N . VAL C 1 171 ? -11.414 28.188 43.222 1.00 23.81 168 VAL C N 1
ATOM 5151 C CA . VAL C 1 171 ? -12.374 28.326 44.309 1.00 25.11 168 VAL C CA 1
ATOM 5152 C C . VAL C 1 171 ? -13.793 28.272 43.759 1.00 24.00 168 VAL C C 1
ATOM 5153 O O . VAL C 1 171 ? -14.679 27.636 44.340 1.00 26.06 168 VAL C O 1
ATOM 5157 N N . GLN C 1 172 ? -14.006 28.928 42.623 1.00 24.69 169 GLN C N 1
ATOM 5158 C CA . GLN C 1 172 ? -15.347 28.990 42.063 1.00 27.34 169 GLN C CA 1
ATOM 5159 C C . GLN C 1 172 ? -15.815 27.618 41.600 1.00 29.23 169 GLN C C 1
ATOM 5160 O O . GLN C 1 172 ? -16.988 27.289 41.744 1.00 27.08 169 GLN C O 1
ATOM 5166 N N . ALA C 1 173 ? -14.901 26.822 41.043 1.00 21.90 170 ALA C N 1
ATOM 5167 C CA . ALA C 1 173 ? -15.272 25.479 40.609 1.00 26.90 170 ALA C CA 1
ATOM 5168 C C . ALA C 1 173 ? -15.672 24.613 41.789 1.00 30.89 170 ALA C C 1
ATOM 5169 O O . ALA C 1 173 ? -16.591 23.805 41.678 1.00 34.20 170 ALA C O 1
ATOM 5171 N N . LEU C 1 174 ? -14.975 24.772 42.912 1.00 28.38 171 LEU C N 1
ATOM 5172 C CA . LEU C 1 174 ? -15.327 24.045 44.126 1.00 29.52 171 LEU C CA 1
ATOM 5173 C C . LEU C 1 174 ? -16.697 24.492 44.617 1.00 33.94 171 LEU C C 1
ATOM 5174 O O . LEU C 1 174 ? -17.560 23.666 44.915 1.00 32.16 171 LEU C O 1
ATOM 5179 N N . LEU C 1 175 ? -16.904 25.803 44.676 1.00 30.44 172 LEU C N 1
ATOM 5180 C CA . LEU C 1 175 ? -18.177 26.346 45.155 1.00 30.18 172 LEU C CA 1
ATOM 5181 C C . LEU C 1 175 ? -19.381 25.930 44.308 1.00 33.18 172 LEU C C 1
ATOM 5182 O O . LEU C 1 175 ? -20.485 25.766 44.827 1.00 31.72 172 LEU C O 1
ATOM 5187 N N . GLU C 1 176 ? -19.166 25.755 43.010 1.00 31.52 173 GLU C N 1
ATOM 5188 C CA . GLU C 1 176 ? -20.260 25.481 42.078 1.00 39.38 173 GLU C CA 1
ATOM 5189 C C . GLU C 1 176 ? -20.385 23.988 41.758 1.00 39.59 173 GLU C C 1
ATOM 5190 O O . GLU C 1 176 ? -21.150 23.592 40.874 1.00 40.23 173 GLU C O 1
ATOM 5196 N N . GLY C 1 177 ? -19.629 23.173 42.484 1.00 36.49 174 GLY C N 1
ATOM 5197 C CA . GLY C 1 177 ? -19.686 21.728 42.351 1.00 35.20 174 GLY C CA 1
ATOM 5198 C C . GLY C 1 177 ? -19.193 21.212 41.013 1.00 35.24 174 GLY C C 1
ATOM 5199 O O . GLY C 1 177 ? -19.638 20.159 40.547 1.00 35.74 174 GLY C O 1
ATOM 5200 N N . ARG C 1 178 ? -18.270 21.945 40.400 1.00 33.60 175 ARG C N 1
ATOM 5201 C CA . ARG C 1 178 ? -17.765 21.608 39.069 1.00 38.61 175 ARG C CA 1
ATOM 5202 C C . ARG C 1 178 ? -16.347 21.041 39.061 1.00 38.68 175 ARG C C 1
ATOM 5203 O O . ARG C 1 178 ? -15.912 20.475 38.063 1.00 37.18 175 ARG C O 1
ATOM 5211 N N . ALA C 1 179 ? -15.626 21.195 40.163 1.00 27.23 176 ALA C N 1
ATOM 5212 C CA . ALA C 1 179 ? -14.229 20.788 40.211 1.00 28.60 176 ALA C CA 1
ATOM 5213 C C . ALA C 1 179 ? -14.093 19.270 40.231 1.00 35.96 176 ALA C C 1
ATOM 5214 O O . ALA C 1 179 ? -13.087 18.717 39.780 1.00 35.57 176 ALA C O 1
ATOM 5216 N N . ALA C 1 180 ? -15.115 18.608 40.759 1.00 34.18 177 ALA C N 1
ATOM 5217 C CA . ALA C 1 180 ? -15.164 17.149 40.849 1.00 35.45 177 ALA C CA 1
ATOM 5218 C C . ALA C 1 180 ? -16.617 16.821 41.115 1.00 36.33 177 ALA C C 1
ATOM 5219 O O . ALA C 1 180 ? -17.482 17.668 40.890 1.00 35.88 177 ALA C O 1
ATOM 5221 N N . SER C 1 181 ? -16.903 15.616 41.602 1.00 36.44 178 SER C N 1
ATOM 5222 C CA . SER C 1 181 ? -18.285 15.295 41.968 1.00 43.70 178 SER C CA 1
ATOM 5223 C C . SER C 1 181 ? -18.756 16.273 43.040 1.00 37.35 178 SER C C 1
ATOM 5224 O O . SER C 1 181 ? -17.945 16.850 43.771 1.00 35.31 178 SER C O 1
ATOM 5227 N N . GLN C 1 182 ? -20.060 16.478 43.130 1.00 35.32 179 GLN C N 1
ATOM 5228 C CA . GLN C 1 182 ? -20.575 17.417 44.114 1.00 38.56 179 GLN C CA 1
ATOM 5229 C C . GLN C 1 182 ? -20.187 16.968 45.522 1.00 35.18 179 GLN C C 1
ATOM 5230 O O . GLN C 1 182 ? -19.880 17.783 46.380 1.00 36.16 179 GLN C O 1
ATOM 5236 N N . GLU C 1 183 ? -20.217 15.661 45.756 1.00 34.65 180 GLU C N 1
ATOM 5237 C CA . GLU C 1 183 ? -19.878 15.117 47.065 1.00 38.25 180 GLU C CA 1
ATOM 5238 C C . GLU C 1 183 ? -18.416 15.410 47.406 1.00 32.50 180 GLU C C 1
ATOM 5239 O O . GLU C 1 183 ? -18.092 15.778 48.536 1.00 32.43 180 GLU C O 1
ATOM 5245 N N . SER C 1 184 ? -17.534 15.268 46.422 1.00 30.69 181 SER C N 1
ATOM 5246 C CA . SER C 1 184 ? -16.126 15.599 46.628 1.00 27.95 181 SER C CA 1
ATOM 5247 C C . SER C 1 184 ? -15.911 17.100 46.852 1.00 32.90 181 SER C C 1
ATOM 5248 O O . SER C 1 184 ? -15.068 17.504 47.670 1.00 29.28 181 SER C O 1
ATOM 5251 N N . CYS C 1 185 ? -16.656 17.923 46.114 1.00 31.99 182 CYS C N 1
ATOM 5252 C CA . CYS C 1 185 ? -16.529 19.374 46.232 1.00 30.01 182 CYS C CA 1
ATOM 5253 C C . CYS C 1 185 ? -16.943 19.808 47.636 1.00 32.95 182 CYS C C 1
ATOM 5254 O O . CYS C 1 185 ? -16.270 20.606 48.281 1.00 29.20 182 CYS C O 1
ATOM 5257 N N . THR C 1 186 ? -18.065 19.268 48.103 1.00 29.04 183 THR C N 1
ATOM 5258 C CA . THR C 1 186 ? -18.515 19.536 49.465 1.00 34.24 183 THR C CA 1
ATOM 5259 C C . THR C 1 186 ? -17.445 19.142 50.478 1.00 33.11 183 THR C C 1
ATOM 5260 O O . THR C 1 186 ? -17.118 19.907 51.383 1.00 34.32 183 THR C O 1
ATOM 5264 N N . ALA C 1 187 ? -16.877 17.954 50.307 1.00 35.79 184 ALA C N 1
ATOM 5265 C CA . ALA C 1 187 ? -15.801 17.507 51.184 1.00 37.16 184 ALA C CA 1
ATOM 5266 C C . ALA C 1 187 ? -14.593 18.447 51.133 1.00 33.69 184 ALA C C 1
ATOM 5267 O O . ALA C 1 187 ? -13.986 18.754 52.160 1.00 29.28 184 ALA C O 1
ATOM 5277 N N . LEU C 1 189 ? -14.409 21.697 50.263 1.00 25.01 186 LEU C N 1
ATOM 5278 C CA . LEU C 1 189 ? -14.713 22.953 50.940 1.00 28.27 186 LEU C CA 1
ATOM 5279 C C . LEU C 1 189 ? -14.626 22.788 52.466 1.00 34.27 186 LEU C C 1
ATOM 5280 O O . LEU C 1 189 ? -14.135 23.675 53.164 1.00 28.72 186 LEU C O 1
ATOM 5285 N N . ALA C 1 190 ? -15.102 21.654 52.979 1.00 31.48 187 ALA C N 1
ATOM 5286 C CA . ALA C 1 190 ? -14.961 21.351 54.403 1.00 31.55 187 ALA C CA 1
ATOM 5287 C C . ALA C 1 190 ? -13.491 21.259 54.822 1.00 32.20 187 ALA C C 1
ATOM 5288 O O . ALA C 1 190 ? -13.145 21.626 55.946 1.00 31.32 187 ALA C O 1
ATOM 5298 N N . LEU C 1 192 ? -10.998 22.998 53.326 1.00 23.61 189 LEU C N 1
ATOM 5299 C CA . LEU C 1 192 ? -10.517 24.387 53.353 1.00 24.37 189 LEU C CA 1
ATOM 5300 C C . LEU C 1 192 ? -10.948 25.118 54.623 1.00 24.91 189 LEU C C 1
ATOM 5301 O O . LEU C 1 192 ? -10.227 25.984 55.118 1.00 25.57 189 LEU C O 1
ATOM 5306 N N . GLU C 1 193 ? -12.113 24.753 55.158 1.00 26.41 190 GLU C N 1
ATOM 5307 C CA . GLU C 1 193 ? -12.620 25.376 56.383 1.00 26.95 190 GLU C CA 1
ATOM 5308 C C . GLU C 1 193 ? -11.799 24.975 57.606 1.00 29.40 190 GLU C C 1
ATOM 5309 O O . GLU C 1 193 ? -11.936 25.568 58.668 1.00 31.99 190 GLU C O 1
ATOM 5315 N N . LYS C 1 194 ? -10.939 23.974 57.448 1.00 22.96 191 LYS C N 1
ATOM 5316 C CA . LYS C 1 194 ? -10.085 23.542 58.550 1.00 29.63 191 LYS C CA 1
ATOM 5317 C C . LYS C 1 194 ? -8.702 24.242 58.551 1.00 31.46 191 LYS C C 1
ATOM 5318 O O . LYS C 1 194 ? -7.819 23.912 59.352 1.00 27.35 191 LYS C O 1
ATOM 5324 N N . GLN C 1 195 ? -8.534 25.201 57.643 1.00 25.63 192 GLN C N 1
ATOM 5325 C CA . GLN C 1 195 ? -7.375 26.102 57.631 1.00 22.00 192 GLN C CA 1
ATOM 5326 C C . GLN C 1 195 ? -7.061 26.543 59.046 1.00 23.34 192 GLN C C 1
ATOM 5327 O O . GLN C 1 195 ? -7.948 27.034 59.758 1.00 27.99 192 GLN C O 1
ATOM 5333 N N . GLN C 1 196 ? -5.813 26.384 59.472 1.00 22.40 193 GLN C N 1
ATOM 5334 C CA . GLN C 1 196 ? -5.495 26.688 60.872 1.00 28.41 193 GLN C CA 1
ATOM 5335 C C . GLN C 1 196 ? -4.962 28.092 61.109 1.00 29.16 193 GLN C C 1
ATOM 5336 O O . GLN C 1 196 ? -4.788 28.507 62.254 1.00 29.50 193 GLN C O 1
ATOM 5342 N N . ASN C 1 197 ? -4.711 28.825 60.031 1.00 26.51 194 ASN C N 1
ATOM 5343 C CA . ASN C 1 197 ? -4.203 30.186 60.169 1.00 25.72 194 ASN C CA 1
ATOM 5344 C C . ASN C 1 197 ? -5.275 31.196 59.792 1.00 21.39 194 ASN C C 1
ATOM 5345 O O . ASN C 1 197 ? -5.565 31.363 58.611 1.00 22.77 194 ASN C O 1
ATOM 5350 N N . PRO C 1 198 ? -5.862 31.867 60.797 1.00 28.31 195 PRO C N 1
ATOM 5351 C CA . PRO C 1 198 ? -6.978 32.790 60.581 1.00 28.32 195 PRO C CA 1
ATOM 5352 C C . PRO C 1 198 ? -6.522 34.232 60.380 1.00 23.73 195 PRO C C 1
ATOM 5353 O O . PRO C 1 198 ? -7.349 35.128 60.462 1.00 25.65 195 PRO C O 1
ATOM 5357 N N . ARG C 1 199 ? -5.242 34.453 60.101 1.00 24.33 196 ARG C N 1
ATOM 5358 C CA . ARG C 1 199 ? -4.717 35.818 60.076 1.00 23.68 196 ARG C CA 1
ATOM 5359 C C . ARG C 1 199 ? -4.790 36.527 58.718 1.00 22.97 196 ARG C C 1
ATOM 5360 O O . ARG C 1 199 ? -4.495 37.716 58.621 1.00 24.31 196 ARG C O 1
ATOM 5368 N N . ARG C 1 200 ? -5.176 35.822 57.661 1.00 20.71 197 ARG C N 1
ATOM 5369 C CA . ARG C 1 200 ? -5.156 36.463 56.353 1.00 24.05 197 ARG C CA 1
ATOM 5370 C C . ARG C 1 200 ? -6.600 36.674 55.901 1.00 26.76 197 ARG C C 1
ATOM 5371 O O . ARG C 1 200 ? -7.275 37.579 56.383 1.00 24.53 197 ARG C O 1
ATOM 5379 N N . ILE C 1 201 ? -7.097 35.830 55.011 1.00 22.58 198 ILE C N 1
ATOM 5380 C CA . ILE C 1 201 ? -8.506 35.919 54.645 1.00 21.45 198 ILE C CA 1
ATOM 5381 C C . ILE C 1 201 ? -9.411 35.845 55.881 1.00 25.77 198 ILE C C 1
ATOM 5382 O O . ILE C 1 201 ? -10.426 36.535 55.965 1.00 25.49 198 ILE C O 1
ATOM 5387 N N . GLY C 1 202 ? -9.034 35.021 56.855 1.00 25.72 199 GLY C N 1
ATOM 5388 C CA . GLY C 1 202 ? -9.896 34.785 58.003 1.00 23.80 199 GLY C CA 1
ATOM 5389 C C . GLY C 1 202 ? -9.998 35.925 59.000 1.00 31.70 199 GLY C C 1
ATOM 5390 O O . GLY C 1 202 ? -10.949 35.993 59.765 1.00 29.73 199 GLY C O 1
ATOM 5391 N N A ARG C 1 203 ? -9.028 36.831 59.004 0.52 30.27 200 ARG C N 1
ATOM 5392 N N B ARG C 1 203 ? -9.031 36.836 58.948 0.48 30.06 200 ARG C N 1
ATOM 5393 C CA A ARG C 1 203 ? -8.949 37.792 60.102 0.52 32.09 200 ARG C CA 1
ATOM 5394 C CA B ARG C 1 203 ? -8.857 37.869 59.967 0.48 31.71 200 ARG C CA 1
ATOM 5395 C C A ARG C 1 203 ? -10.252 38.525 60.409 0.52 35.56 200 ARG C C 1
ATOM 5396 C C B ARG C 1 203 ? -10.129 38.624 60.368 0.48 34.83 200 ARG C C 1
ATOM 5397 O O A ARG C 1 203 ? -10.662 38.619 61.573 0.52 35.21 200 ARG C O 1
ATOM 5398 O O B ARG C 1 203 ? -10.398 38.818 61.558 0.48 36.15 200 ARG C O 1
ATOM 5413 N N . TYR C 1 204 ? -10.910 39.051 59.383 1.00 34.03 201 TYR C N 1
ATOM 5414 C CA . TYR C 1 204 ? -12.081 39.890 59.648 1.00 36.80 201 TYR C CA 1
ATOM 5415 C C . TYR C 1 204 ? -13.402 39.203 59.328 1.00 38.15 201 TYR C C 1
ATOM 5416 O O . TYR C 1 204 ? -14.430 39.857 59.135 1.00 35.18 201 TYR C O 1
ATOM 5425 N N . VAL C 1 205 ? -13.376 37.880 59.261 1.00 33.16 202 VAL C N 1
ATOM 5426 C CA . VAL C 1 205 ? -14.615 37.155 59.086 1.00 33.81 202 VAL C CA 1
ATOM 5427 C C . VAL C 1 205 ? -15.398 37.300 60.379 1.00 42.44 202 VAL C C 1
ATOM 5428 O O . VAL C 1 205 ? -14.926 36.899 61.441 1.00 37.29 202 VAL C O 1
ATOM 5432 N N . PRO C 1 206 ? -16.594 37.886 60.295 1.00 49.87 203 PRO C N 1
ATOM 5433 C CA . PRO C 1 206 ? -17.401 38.095 61.498 1.00 59.75 203 PRO C CA 1
ATOM 5434 C C . PRO C 1 206 ? -17.826 36.762 62.102 1.00 65.99 203 PRO C C 1
ATOM 5435 O O . PRO C 1 206 ? -17.719 35.710 61.457 1.00 58.92 203 PRO C O 1
ATOM 5439 N N . GLU C 1 207 ? -18.295 36.811 63.342 1.00 75.90 204 GLU C N 1
ATOM 5440 C CA . GLU C 1 207 ? -18.823 35.631 64.007 1.00 80.54 204 GLU C CA 1
ATOM 5441 C C . GLU C 1 207 ? -20.335 35.610 63.832 1.00 72.39 204 GLU C C 1
ATOM 5442 O O . GLU C 1 207 ? -20.967 36.663 63.738 1.00 67.23 204 GLU C O 1
ATOM 5448 N N . GLY C 1 208 ? -20.918 34.418 63.768 1.00 69.90 205 GLY C N 1
ATOM 5449 C CA . GLY C 1 208 ? -22.362 34.320 63.682 1.00 67.72 205 GLY C CA 1
ATOM 5450 C C . GLY C 1 208 ? -22.913 33.114 62.950 1.00 61.46 205 GLY C C 1
ATOM 5451 O O . GLY C 1 208 ? -22.176 32.330 62.338 1.00 57.92 205 GLY C O 1
ATOM 5452 N N . GLU C 1 209 ? -24.233 32.983 63.017 1.00 59.90 206 GLU C N 1
ATOM 5453 C CA . GLU C 1 209 ? -24.960 31.896 62.374 1.00 58.96 206 GLU C CA 1
ATOM 5454 C C . GLU C 1 209 ? -24.823 31.950 60.860 1.00 49.64 206 GLU C C 1
ATOM 5455 O O . GLU C 1 209 ? -24.954 33.014 60.254 1.00 44.69 206 GLU C O 1
ATOM 5461 N N . GLY C 1 210 ? -24.569 30.796 60.250 1.00 48.46 207 GLY C N 1
ATOM 5462 C CA . GLY C 1 210 ? -24.537 30.698 58.802 1.00 48.87 207 GLY C CA 1
ATOM 5463 C C . GLY C 1 210 ? -23.308 31.330 58.172 1.00 46.70 207 GLY C C 1
ATOM 5464 O O . GLY C 1 210 ? -23.283 31.586 56.964 1.00 46.52 207 GLY C O 1
ATOM 5465 N N . ILE C 1 211 ? -22.287 31.579 58.991 1.00 41.85 208 ILE C N 1
ATOM 5466 C CA . ILE C 1 211 ? -21.024 32.127 58.506 1.00 36.02 208 ILE C CA 1
ATOM 5467 C C . ILE C 1 211 ? -19.936 31.058 58.507 1.00 37.34 208 ILE C C 1
ATOM 5468 O O . ILE C 1 211 ? -19.671 30.419 59.531 1.00 40.29 208 ILE C O 1
ATOM 5473 N N . ARG C 1 212 ? -19.320 30.860 57.346 1.00 33.55 209 ARG C N 1
ATOM 5474 C CA . ARG C 1 212 ? -18.233 29.900 57.195 1.00 37.49 209 ARG C CA 1
ATOM 5475 C C . ARG C 1 212 ? -17.147 30.527 56.334 1.00 32.17 209 ARG C C 1
ATOM 5476 O O . ARG C 1 212 ? -17.427 31.397 55.509 1.00 32.05 209 ARG C O 1
ATOM 5484 N N . TRP C 1 213 ? -15.908 30.086 56.514 1.00 27.46 210 TRP C N 1
ATOM 5485 C CA . TRP C 1 213 ? -14.835 30.503 55.616 1.00 28.11 210 TRP C CA 1
ATOM 5486 C C . TRP C 1 213 ? -13.791 29.404 55.548 1.00 28.92 210 TRP C C 1
ATOM 5487 O O . TRP C 1 213 ? -13.638 28.617 56.495 1.00 30.04 210 TRP C O 1
ATOM 5498 N N . GLY C 1 214 ? -13.096 29.337 54.420 1.00 25.45 211 GLY C N 1
ATOM 5499 C CA . GLY C 1 214 ? -11.976 28.427 54.257 1.00 28.65 211 GLY C CA 1
ATOM 5500 C C . GLY C 1 214 ? -10.943 29.017 53.311 1.00 30.98 211 GLY C C 1
ATOM 5501 O O . GLY C 1 214 ? -11.254 29.916 52.524 1.00 24.41 211 GLY C O 1
ATOM 5502 N N . SER C 1 215 ? -9.709 28.522 53.383 1.00 26.35 212 SER C N 1
ATOM 5503 C CA . SER C 1 215 ? -8.666 29.007 52.484 1.00 24.39 212 SER C CA 1
ATOM 5504 C C . SER C 1 215 ? -7.433 28.114 52.503 1.00 26.10 212 SER C C 1
ATOM 5505 O O . SER C 1 215 ? -7.277 27.266 53.380 1.00 23.44 212 SER C O 1
ATOM 5508 N N . LYS C 1 216 ? -6.572 28.302 51.509 1.00 24.08 213 LYS C N 1
ATOM 5509 C CA . LYS C 1 216 ? -5.247 27.712 51.532 1.00 26.02 213 LYS C CA 1
ATOM 5510 C C . LYS C 1 216 ? -4.257 28.849 51.448 1.00 27.61 213 LYS C C 1
ATOM 5511 O O . LYS C 1 216 ? -4.260 29.627 50.495 1.00 25.54 213 LYS C O 1
ATOM 5517 N N . THR C 1 217 ? -3.436 28.943 52.480 1.00 22.99 214 THR C N 1
ATOM 5518 C CA . THR C 1 217 ? -2.410 29.945 52.571 1.00 18.79 214 THR C CA 1
ATOM 5519 C C . THR C 1 217 ? -1.212 29.522 51.720 1.00 25.18 214 THR C C 1
ATOM 5520 O O . THR C 1 217 ? -1.140 28.385 51.230 1.00 26.92 214 THR C O 1
ATOM 5524 N N . GLY C 1 218 ? -0.283 30.443 51.536 1.00 24.69 215 GLY C N 1
ATOM 5525 C CA . GLY C 1 218 ? 0.982 30.137 50.892 1.00 27.73 215 GLY C CA 1
ATOM 5526 C C . GLY C 1 218 ? 2.030 31.085 51.443 1.00 28.14 215 GLY C C 1
ATOM 5527 O O . GLY C 1 218 ? 1.795 32.290 51.498 1.00 22.81 215 GLY C O 1
ATOM 5528 N N . SER C 1 219 ? 3.182 30.556 51.852 1.00 25.85 216 SER C N 1
ATOM 5529 C CA . SER C 1 219 ? 4.229 31.400 52.445 1.00 25.82 216 SER C CA 1
ATOM 5530 C C . SER C 1 219 ? 5.620 30.912 52.070 1.00 30.30 216 SER C C 1
ATOM 5531 O O . SER C 1 219 ? 5.909 29.709 52.123 1.00 28.20 216 SER C O 1
ATOM 5534 N N . LEU C 1 220 ? 6.470 31.862 51.697 1.00 22.80 217 LEU C N 1
ATOM 5535 C CA . LEU C 1 220 ? 7.888 31.649 51.466 1.00 31.01 217 LEU C CA 1
ATOM 5536 C C . LEU C 1 220 ? 8.499 32.977 51.844 1.00 31.46 217 LEU C C 1
ATOM 5537 O O . LEU C 1 220 ? 7.772 33.952 52.012 1.00 27.51 217 LEU C O 1
ATOM 5542 N N . THR C 1 221 ? 9.820 33.052 51.945 1.00 31.69 218 THR C N 1
ATOM 5543 C CA . THR C 1 221 ? 10.433 34.356 52.190 1.00 35.50 218 THR C CA 1
ATOM 5544 C C . THR C 1 221 ? 10.022 35.332 51.075 1.00 31.26 218 THR C C 1
ATOM 5545 O O . THR C 1 221 ? 10.162 35.026 49.885 1.00 30.19 218 THR C O 1
ATOM 5549 N N . GLY C 1 222 ? 9.480 36.488 51.449 1.00 27.19 219 GLY C N 1
ATOM 5550 C CA . GLY C 1 222 ? 9.053 37.463 50.454 1.00 29.23 219 GLY C CA 1
ATOM 5551 C C . GLY C 1 222 ? 7.708 37.134 49.809 1.00 29.85 219 GLY C C 1
ATOM 5552 O O . GLY C 1 222 ? 7.226 37.878 48.957 1.00 28.89 219 GLY C O 1
ATOM 5553 N N . VAL C 1 223 ? 7.094 36.025 50.215 1.00 25.29 220 VAL C N 1
ATOM 5554 C CA . VAL C 1 223 ? 5.823 35.593 49.618 1.00 21.89 220 VAL C CA 1
ATOM 5555 C C . VAL C 1 223 ? 4.749 35.305 50.669 1.00 27.87 220 VAL C C 1
ATOM 5556 O O . VAL C 1 223 ? 4.934 34.457 51.548 1.00 23.50 220 VAL C O 1
ATOM 5560 N N . VAL C 1 224 ? 3.628 36.015 50.584 1.00 21.11 221 VAL C N 1
ATOM 5561 C CA . VAL C 1 224 ? 2.510 35.747 51.477 1.00 18.77 221 VAL C CA 1
ATOM 5562 C C . VAL C 1 224 ? 1.224 35.746 50.671 1.00 23.57 221 VAL C C 1
ATOM 5563 O O . VAL C 1 224 ? 0.823 36.781 50.125 1.00 21.36 221 VAL C O 1
ATOM 5567 N N . ASN C 1 225 ? 0.584 34.583 50.587 1.00 21.64 222 ASN C N 1
ATOM 5568 C CA . ASN C 1 225 ? -0.610 34.416 49.753 1.00 23.04 222 ASN C CA 1
ATOM 5569 C C . ASN C 1 225 ? -1.759 33.821 50.571 1.00 23.70 222 ASN C C 1
ATOM 5570 O O . ASN C 1 225 ? -1.521 33.169 51.595 1.00 20.77 222 ASN C O 1
ATOM 5575 N N . ASP C 1 226 ? -2.996 34.009 50.097 1.00 20.75 223 ASP C N 1
ATOM 5576 C CA . ASP C 1 226 ? -4.164 33.300 50.656 1.00 21.55 223 ASP C CA 1
ATOM 5577 C C . ASP C 1 226 ? -5.248 33.219 49.597 1.00 20.97 223 ASP C C 1
ATOM 5578 O O . ASP C 1 226 ? -5.561 34.213 48.929 1.00 24.61 223 ASP C O 1
ATOM 5583 N N . VAL C 1 227 ? -5.792 32.019 49.411 1.00 20.95 224 VAL C N 1
ATOM 5584 C CA . VAL C 1 227 ? -6.844 31.794 48.418 1.00 20.84 224 VAL C CA 1
ATOM 5585 C C . VAL C 1 227 ? -7.994 31.071 49.100 1.00 25.27 224 VAL C C 1
ATOM 5586 O O . VAL C 1 227 ? -7.804 29.992 49.672 1.00 23.24 224 VAL C O 1
ATOM 5590 N N . GLY C 1 228 ? -9.185 31.654 49.062 1.00 22.58 225 GLY C N 1
ATOM 5591 C CA . GLY C 1 228 ? -10.297 31.044 49.770 1.00 23.33 225 GLY C CA 1
ATOM 5592 C C . GLY C 1 228 ? -11.636 31.707 49.509 1.00 24.43 225 GLY C C 1
ATOM 5593 O O . GLY C 1 228 ? -11.826 32.383 48.498 1.00 23.55 225 GLY C O 1
ATOM 5594 N N . PHE C 1 229 ? -12.565 31.514 50.435 1.00 25.64 226 PHE C N 1
ATOM 5595 C CA . PHE C 1 229 ? -13.920 32.029 50.284 1.00 21.47 226 PHE C CA 1
ATOM 5596 C C . PHE C 1 229 ? -14.467 32.353 51.655 1.00 27.54 226 PHE C C 1
ATOM 5597 O O . PHE C 1 229 ? -13.973 31.844 52.653 1.00 27.78 226 PHE C O 1
ATOM 5605 N N . ILE C 1 230 ? -15.491 33.198 51.696 1.00 25.95 227 ILE C N 1
ATOM 5606 C CA . ILE C 1 230 ? -16.183 33.533 52.936 1.00 28.83 227 ILE C CA 1
ATOM 5607 C C . ILE C 1 230 ? -17.659 33.540 52.601 1.00 28.81 227 ILE C C 1
ATOM 5608 O O . ILE C 1 230 ? -18.083 34.228 51.673 1.00 27.33 227 ILE C O 1
ATOM 5613 N N . THR C 1 231 ? -18.424 32.742 53.332 1.00 25.58 228 THR C N 1
ATOM 5614 C CA . THR C 1 231 ? -19.849 32.594 53.075 1.00 30.30 228 THR C CA 1
ATOM 5615 C C . THR C 1 231 ? -20.629 33.117 54.271 1.00 33.74 228 THR C C 1
ATOM 5616 O O . THR C 1 231 ? -20.284 32.814 55.422 1.00 30.35 228 THR C O 1
ATOM 5620 N N . THR C 1 232 ? -21.665 33.907 53.997 1.00 33.38 229 THR C N 1
ATOM 5621 C CA . THR C 1 232 ? -22.594 34.358 55.027 1.00 39.60 229 THR C CA 1
ATOM 5622 C C . THR C 1 232 ? -24.000 34.156 54.482 1.00 37.34 229 THR C C 1
ATOM 5623 O O . THR C 1 232 ? -24.158 33.792 53.319 1.00 37.07 229 THR C O 1
ATOM 5627 N N . PRO C 1 233 ? -25.033 34.378 55.315 1.00 42.77 230 PRO C N 1
ATOM 5628 C CA . PRO C 1 233 ? -26.389 34.227 54.774 1.00 42.90 230 PRO C CA 1
ATOM 5629 C C . PRO C 1 233 ? -26.637 35.120 53.551 1.00 46.01 230 PRO C C 1
ATOM 5630 O O . PRO C 1 233 ? -27.550 34.843 52.776 1.00 50.35 230 PRO C O 1
ATOM 5634 N N . ALA C 1 234 ? -25.832 36.166 53.380 1.00 42.35 231 ALA C N 1
ATOM 5635 C CA . ALA C 1 234 ? -26.016 37.105 52.273 1.00 46.66 231 ALA C CA 1
ATOM 5636 C C . ALA C 1 234 ? -25.270 36.705 50.990 1.00 49.66 231 ALA C C 1
ATOM 5637 O O . ALA C 1 234 ? -25.425 37.356 49.947 1.00 47.00 231 ALA C O 1
ATOM 5639 N N . GLY C 1 235 ? -24.454 35.654 51.062 1.00 40.08 232 GLY C N 1
ATOM 5640 C CA . GLY C 1 235 ? -23.729 35.198 49.884 1.00 36.45 232 GLY C CA 1
ATOM 5641 C C . GLY C 1 235 ? -22.269 34.862 50.141 1.00 30.70 232 GLY C C 1
ATOM 5642 O O . GLY C 1 235 ? -21.781 34.960 51.266 1.00 31.10 232 GLY C O 1
ATOM 5643 N N . THR C 1 236 ? -21.569 34.462 49.086 1.00 28.25 233 THR C N 1
ATOM 5644 C CA . THR C 1 236 ? -20.179 34.058 49.218 1.00 32.84 233 THR C CA 1
ATOM 5645 C C . THR C 1 236 ? -19.247 35.012 48.496 1.00 30.24 233 THR C C 1
ATOM 5646 O O . THR C 1 236 ? -19.515 35.440 47.369 1.00 29.12 233 THR C O 1
ATOM 5650 N N . LEU C 1 237 ? -18.147 35.343 49.159 1.00 27.80 234 LEU C N 1
ATOM 5651 C CA . LEU C 1 237 ? -17.105 36.152 48.556 1.00 25.45 234 LEU C CA 1
ATOM 5652 C C . LEU C 1 237 ? -15.946 35.233 48.228 1.00 25.34 234 LEU C C 1
ATOM 5653 O O . LEU C 1 237 ? -15.523 34.434 49.071 1.00 25.22 234 LEU C O 1
ATOM 5658 N N . VAL C 1 238 ? -15.426 35.351 47.013 1.00 22.71 235 VAL C N 1
ATOM 5659 C CA . VAL C 1 238 ? -14.237 34.599 46.618 1.00 27.86 235 VAL C CA 1
ATOM 5660 C C . VAL C 1 238 ? -13.037 35.539 46.670 1.00 27.43 235 VAL C C 1
ATOM 5661 O O . VAL C 1 238 ? -13.096 36.666 46.174 1.00 25.71 235 VAL C O 1
ATOM 5665 N N . VAL C 1 239 ? -11.955 35.085 47.291 1.00 26.04 236 VAL C N 1
ATOM 5666 C CA . VAL C 1 239 ? -10.786 35.936 47.504 1.00 22.40 236 VAL C CA 1
ATOM 5667 C C . VAL C 1 239 ? -9.515 35.183 47.157 1.00 25.00 236 VAL C C 1
ATOM 5668 O O . VAL C 1 239 ? -9.232 34.137 47.737 1.00 22.28 236 VAL C O 1
ATOM 5672 N N . ALA C 1 240 ? -8.766 35.709 46.192 1.00 21.65 237 ALA C N 1
ATOM 5673 C CA . ALA C 1 240 ? -7.470 35.156 45.831 1.00 19.26 237 ALA C CA 1
ATOM 5674 C C . ALA C 1 240 ? -6.445 36.289 45.867 1.00 24.76 237 ALA C C 1
ATOM 5675 O O . ALA C 1 240 ? -6.440 37.153 44.992 1.00 24.59 237 ALA C O 1
ATOM 5677 N N . VAL C 1 241 ? -5.584 36.297 46.878 1.00 18.91 238 VAL C N 1
ATOM 5678 C CA . VAL C 1 241 ? -4.615 37.383 47.021 1.00 17.86 238 VAL C CA 1
ATOM 5679 C C . VAL C 1 241 ? -3.197 36.866 47.162 1.00 21.61 238 VAL C C 1
ATOM 5680 O O . VAL C 1 241 ? -2.919 36.008 48.006 1.00 25.13 238 VAL C O 1
ATOM 5684 N N . PHE C 1 242 ? -2.308 37.411 46.336 1.00 20.25 239 PHE C N 1
ATOM 5685 C CA . PHE C 1 242 ? -0.905 37.031 46.316 1.00 24.08 239 PHE C CA 1
ATOM 5686 C C . PHE C 1 242 ? -0.099 38.272 46.623 1.00 25.41 239 PHE C C 1
ATOM 5687 O O . PHE C 1 242 ? -0.363 39.340 46.066 1.00 25.69 239 PHE C O 1
ATOM 5695 N N . THR C 1 243 ? 0.854 38.156 47.541 1.00 23.33 240 THR C N 1
ATOM 5696 C CA . THR C 1 243 ? 1.687 39.312 47.855 1.00 25.21 240 THR C CA 1
ATOM 5697 C C . THR C 1 243 ? 3.151 38.953 47.737 1.00 30.70 240 THR C C 1
ATOM 5698 O O . THR C 1 243 ? 3.584 37.836 48.061 1.00 25.48 240 THR C O 1
ATOM 5702 N N . GLU C 1 244 ? 3.913 39.927 47.282 1.00 24.08 241 GLU C N 1
ATOM 5703 C CA . GLU C 1 244 ? 5.280 39.691 46.914 1.00 26.04 241 GLU C CA 1
ATOM 5704 C C . GLU C 1 244 ? 6.112 40.868 47.388 1.00 28.82 241 GLU C C 1
ATOM 5705 O O . GLU C 1 244 ? 5.811 42.015 47.055 1.00 23.00 241 GLU C O 1
ATOM 5711 N N . ASN C 1 245 ? 7.148 40.578 48.168 1.00 25.96 242 ASN C N 1
ATOM 5712 C CA . ASN C 1 245 ? 8.119 41.590 48.583 1.00 26.17 242 ASN C CA 1
ATOM 5713 C C . ASN C 1 245 ? 7.573 42.692 49.473 1.00 27.49 242 ASN C C 1
ATOM 5714 O O . ASN C 1 245 ? 8.117 43.795 49.515 1.00 24.45 242 ASN C O 1
ATOM 5719 N N . LEU C 1 246 ? 6.497 42.404 50.188 1.00 25.82 243 LEU C N 1
ATOM 5720 C CA . LEU C 1 246 ? 6.108 43.302 51.255 1.00 26.49 243 LEU C CA 1
ATOM 5721 C C . LEU C 1 246 ? 7.180 43.164 52.341 1.00 30.94 243 LEU C C 1
ATOM 5722 O O . LEU C 1 246 ? 7.971 42.220 52.315 1.00 29.68 243 LEU C O 1
ATOM 5727 N N . PRO C 1 247 ? 7.234 44.123 53.274 1.00 33.58 244 PRO C N 1
ATOM 5728 C CA . PRO C 1 247 ? 8.331 44.203 54.252 1.00 33.48 244 PRO C CA 1
ATOM 5729 C C . PRO C 1 247 ? 8.590 42.931 55.082 1.00 35.50 244 PRO C C 1
ATOM 5730 O O . PRO C 1 247 ? 9.748 42.618 55.363 1.00 31.70 244 PRO C O 1
ATOM 5734 N N . ASP C 1 248 ? 7.546 42.210 55.481 1.00 30.35 245 ASP C N 1
ATOM 5735 C CA . ASP C 1 248 ? 7.761 41.009 56.275 1.00 31.94 245 ASP C CA 1
ATOM 5736 C C . ASP C 1 248 ? 6.480 40.212 56.394 1.00 34.23 245 ASP C C 1
ATOM 5737 O O . ASP C 1 248 ? 5.450 40.584 55.813 1.00 24.70 245 ASP C O 1
ATOM 5742 N N . LEU C 1 249 ? 6.548 39.119 57.152 1.00 30.73 246 LEU C N 1
ATOM 5743 C CA . LEU C 1 249 ? 5.396 38.236 57.304 1.00 30.78 246 LEU C CA 1
ATOM 5744 C C . LEU C 1 249 ? 4.209 39.025 57.823 1.00 22.73 246 LEU C C 1
ATOM 5745 O O . LEU C 1 249 ? 3.115 38.923 57.287 1.00 30.29 246 LEU C O 1
ATOM 5750 N N . HIS C 1 250 ? 4.441 39.807 58.866 1.00 25.97 247 HIS C N 1
ATOM 5751 C CA . HIS C 1 250 ? 3.362 40.557 59.497 1.00 26.33 247 HIS C CA 1
ATOM 5752 C C . HIS C 1 250 ? 2.666 41.495 58.498 1.00 24.94 247 HIS C C 1
ATOM 5753 O O . HIS C 1 250 ? 1.439 41.528 58.440 1.00 23.30 247 HIS C O 1
ATOM 5760 N N . ALA C 1 251 ? 3.446 42.239 57.707 1.00 24.68 248 ALA C N 1
ATOM 5761 C CA . ALA C 1 251 ? 2.881 43.138 56.695 1.00 25.86 248 ALA C CA 1
ATOM 5762 C C . ALA C 1 251 ? 2.085 42.363 55.652 1.00 25.81 248 ALA C C 1
ATOM 5763 O O . ALA C 1 251 ? 1.030 42.799 55.193 1.00 25.19 248 ALA C O 1
ATOM 5765 N N . GLY C 1 252 ? 2.600 41.206 55.260 1.00 21.66 249 GLY C N 1
ATOM 5766 C CA . GLY C 1 252 ? 1.905 40.393 54.292 1.00 20.72 249 GLY C CA 1
ATOM 5767 C C . GLY C 1 252 ? 0.546 39.949 54.796 1.00 24.00 249 GLY C C 1
ATOM 5768 O O . GLY C 1 252 ? -0.457 40.028 54.078 1.00 23.07 249 GLY C O 1
ATOM 5769 N N . GLU C 1 253 ? 0.506 39.445 56.026 1.00 19.31 250 GLU C N 1
ATOM 5770 C CA . GLU C 1 253 ? -0.739 38.923 56.564 1.00 25.40 250 GLU C CA 1
ATOM 5771 C C . GLU C 1 253 ? -1.730 40.053 56.791 1.00 27.89 250 GLU C C 1
ATOM 5772 O O . GLU C 1 253 ? -2.917 39.935 56.466 1.00 22.10 250 GLU C O 1
ATOM 5778 N N . GLN C 1 254 ? -1.237 41.152 57.341 1.00 24.39 251 GLN C N 1
ATOM 5779 C CA . GLN C 1 254 ? -2.076 42.329 57.548 1.00 26.54 251 GLN C CA 1
ATOM 5780 C C . GLN C 1 254 ? -2.680 42.828 56.227 1.00 27.87 251 GLN C C 1
ATOM 5781 O O . GLN C 1 254 ? -3.867 43.158 56.166 1.00 29.20 251 GLN C O 1
ATOM 5787 N N . ALA C 1 255 ? -1.870 42.864 55.170 1.00 23.87 252 ALA C N 1
ATOM 5788 C CA . ALA C 1 255 ? -2.347 43.326 53.868 1.00 26.36 252 ALA C CA 1
ATOM 5789 C C . ALA C 1 255 ? -3.517 42.480 53.384 1.00 27.43 252 ALA C C 1
ATOM 5790 O O . ALA C 1 255 ? -4.535 43.002 52.931 1.00 21.59 252 ALA C O 1
ATOM 5792 N N . ILE C 1 256 ? -3.369 41.165 53.476 1.00 25.68 253 ILE C N 1
ATOM 5793 C CA . ILE C 1 256 ? -4.410 40.282 52.982 1.00 24.62 253 ILE C CA 1
ATOM 5794 C C . ILE C 1 256 ? -5.654 40.452 53.826 1.00 20.35 253 ILE C C 1
ATOM 5795 O O . ILE C 1 256 ? -6.767 40.535 53.301 1.00 25.40 253 ILE C O 1
ATOM 5800 N N . GLY C 1 257 ? -5.455 40.499 55.136 1.00 23.53 254 GLY C N 1
ATOM 5801 C CA . GLY C 1 257 ? -6.523 40.833 56.061 1.00 26.10 254 GLY C CA 1
ATOM 5802 C C . GLY C 1 257 ? -7.255 42.122 55.713 1.00 26.53 254 GLY C C 1
ATOM 5803 O O . GLY C 1 257 ? -8.487 42.147 55.672 1.00 26.24 254 GLY C O 1
ATOM 5804 N N . ASP C 1 258 ? -6.507 43.199 55.492 1.00 23.54 255 ASP C N 1
ATOM 5805 C CA . ASP C 1 258 ? -7.110 44.508 55.197 1.00 24.16 255 ASP C CA 1
ATOM 5806 C C . ASP C 1 258 ? -7.889 44.521 53.879 1.00 25.32 255 ASP C C 1
ATOM 5807 O O . ASP C 1 258 ? -8.976 45.113 53.778 1.00 24.32 255 ASP C O 1
ATOM 5812 N N . ILE C 1 259 ? -7.305 43.908 52.856 1.00 23.73 256 ILE C N 1
ATOM 5813 C CA . ILE C 1 259 ? -7.931 43.863 51.540 1.00 21.24 256 ILE C CA 1
ATOM 5814 C C . ILE C 1 259 ? -9.226 43.056 51.625 1.00 28.81 256 ILE C C 1
ATOM 5815 O O . ILE C 1 259 ? -10.262 43.469 51.078 1.00 22.77 256 ILE C O 1
ATOM 5820 N N . THR C 1 260 ? -9.175 41.923 52.330 1.00 22.96 257 THR C N 1
ATOM 5821 C CA . THR C 1 260 ? -10.363 41.078 52.489 1.00 21.56 257 THR C CA 1
ATOM 5822 C C . THR C 1 260 ? -11.462 41.828 53.231 1.00 24.56 257 THR C C 1
ATOM 5823 O O . THR C 1 260 ? -12.641 41.773 52.866 1.00 26.11 257 THR C O 1
ATOM 5827 N N . ARG C 1 261 ? -11.078 42.533 54.288 1.00 23.35 258 ARG C N 1
ATOM 5828 C CA . ARG C 1 261 ? -12.046 43.288 55.054 1.00 26.48 258 ARG C CA 1
ATOM 5829 C C . ARG C 1 261 ? -12.720 44.359 54.201 1.00 27.98 258 ARG C C 1
ATOM 5830 O O . ARG C 1 261 ? -13.937 44.529 54.262 1.00 27.01 258 ARG C O 1
ATOM 5838 N N . ALA C 1 262 ? -11.930 45.090 53.420 1.00 26.94 259 ALA C N 1
ATOM 5839 C CA . ALA C 1 262 ? -12.487 46.104 52.529 1.00 29.64 259 ALA C CA 1
ATOM 5840 C C . ALA C 1 262 ? -13.497 45.472 51.561 1.00 31.09 259 ALA C C 1
ATOM 5841 O O . ALA C 1 262 ? -14.545 46.055 51.262 1.00 29.93 259 ALA C O 1
ATOM 5843 N N . ALA C 1 263 ? -13.178 44.276 51.074 1.00 24.27 260 ALA C N 1
ATOM 5844 C CA . ALA C 1 263 ? -14.047 43.606 50.119 1.00 25.29 260 ALA C CA 1
ATOM 5845 C C . ALA C 1 263 ? -15.351 43.146 50.773 1.00 28.02 260 ALA C C 1
ATOM 5846 O O . ALA C 1 263 ? -16.416 43.187 50.145 1.00 29.32 260 ALA C O 1
ATOM 5848 N N . LEU C 1 264 ? -15.270 42.704 52.025 1.00 24.75 261 LEU C N 1
ATOM 5849 C CA . LEU C 1 264 ? -16.458 42.269 52.740 1.00 32.04 261 LEU C CA 1
ATOM 5850 C C . LEU C 1 264 ? -17.376 43.468 52.975 1.00 32.46 261 LEU C C 1
ATOM 5851 O O . LEU C 1 264 ? -18.598 43.348 52.914 1.00 32.34 261 LEU C O 1
ATOM 5856 N N . GLN C 1 265 ? -16.777 44.621 53.264 1.00 27.36 262 GLN C N 1
ATOM 5857 C CA . GLN C 1 265 ? -17.553 45.839 53.481 1.00 32.40 262 GLN C CA 1
ATOM 5858 C C . GLN C 1 265 ? -18.151 46.322 52.169 1.00 30.40 262 GLN C C 1
ATOM 5859 O O . GLN C 1 265 ? -19.319 46.691 52.115 1.00 34.06 262 GLN C O 1
ATOM 5865 N N . ALA C 1 266 ? -17.350 46.304 51.106 1.00 28.61 263 ALA C N 1
ATOM 5866 C CA . ALA C 1 266 ? -17.818 46.787 49.804 1.00 32.29 263 ALA C CA 1
ATOM 5867 C C . ALA C 1 266 ? -19.003 45.972 49.269 1.00 38.45 263 ALA C C 1
ATOM 5868 O O . ALA C 1 266 ? -19.887 46.514 48.611 1.00 37.61 263 ALA C O 1
ATOM 5870 N N . THR C 1 267 ? -19.006 44.672 49.543 1.00 32.80 264 THR C N 1
ATOM 5871 C CA . THR C 1 267 ? -20.062 43.795 49.056 1.00 32.74 264 THR C CA 1
ATOM 5872 C C . THR C 1 267 ? -21.198 43.666 50.063 1.00 31.64 264 THR C C 1
ATOM 5873 O O . THR C 1 267 ? -22.163 42.947 49.826 1.00 40.45 264 THR C O 1
ATOM 5877 N N . GLY C 1 268 ? -21.077 44.347 51.196 1.00 35.62 265 GLY C N 1
ATOM 5878 C CA . GLY C 1 268 ? -22.159 44.386 52.165 1.00 41.66 265 GLY C CA 1
ATOM 5879 C C . GLY C 1 268 ? -22.261 43.154 53.044 1.00 41.05 265 GLY C C 1
ATOM 5880 O O . GLY C 1 268 ? -23.227 42.999 53.787 1.00 39.28 265 GLY C O 1
ATOM 5881 N N . LEU C 1 269 ? -21.257 42.286 52.978 1.00 31.58 266 LEU C N 1
ATOM 5882 C CA . LEU C 1 269 ? -21.250 41.064 53.783 1.00 36.30 266 LEU C CA 1
ATOM 5883 C C . LEU C 1 269 ? -20.966 41.326 55.261 1.00 38.79 266 LEU C C 1
ATOM 5884 O O . LEU C 1 269 ? -21.312 40.515 56.124 1.00 40.94 266 LEU C O 1
ATOM 5889 N N . ILE C 1 270 ? -20.326 42.456 55.546 1.00 33.67 267 ILE C N 1
ATOM 5890 C CA . ILE C 1 270 ? -20.203 42.949 56.913 1.00 38.33 267 ILE C CA 1
ATOM 5891 C C . ILE C 1 270 ? -20.480 44.453 56.929 1.00 45.25 267 ILE C C 1
ATOM 5892 O O . ILE C 1 270 ? -20.349 45.122 55.900 1.00 49.40 267 ILE C O 1
ATOM 5897 N N . PRO C 1 271 ? -20.885 44.984 58.093 1.00 49.27 268 PRO C N 1
ATOM 5898 C CA . PRO C 1 271 ? -21.218 46.403 58.265 1.00 52.05 268 PRO C CA 1
ATOM 5899 C C . PRO C 1 271 ? -20.095 47.345 57.833 1.00 55.18 268 PRO C C 1
ATOM 5900 O O . PRO C 1 271 ? -18.913 47.035 58.022 1.00 43.89 268 PRO C O 1
ATOM 5904 N N . PRO C 1 272 ? -20.469 48.503 57.268 1.00 65.37 269 PRO C N 1
ATOM 5905 C CA . PRO C 1 272 ? -19.565 49.503 56.684 1.00 69.73 269 PRO C CA 1
ATOM 5906 C C . PRO C 1 272 ? -18.512 50.025 57.658 1.00 76.51 269 PRO C C 1
ATOM 5907 O O . PRO C 1 272 ? -18.630 49.843 58.873 1.00 71.86 269 PRO C O 1
ATOM 5911 N N . GLY C 1 273 ? -17.492 50.680 57.109 1.00 85.14 270 GLY C N 1
ATOM 5912 C CA . GLY C 1 273 ? -16.416 51.258 57.908 1.00 90.71 270 GLY C CA 1
ATOM 5913 C C . GLY C 1 273 ? -16.846 52.577 58.547 1.00 93.21 270 GLY C C 1
ATOM 5914 O O . GLY C 1 273 ? -16.569 52.831 59.720 1.00 93.26 270 GLY C O 1
ATOM 5915 N N . THR D 1 8 ? 25.913 57.557 44.950 1.00 86.03 5 THR D N 1
ATOM 5916 C CA . THR D 1 8 ? 24.670 57.672 44.193 1.00 82.74 5 THR D CA 1
ATOM 5917 C C . THR D 1 8 ? 23.462 57.653 45.133 1.00 73.65 5 THR D C 1
ATOM 5918 O O . THR D 1 8 ? 23.452 56.935 46.135 1.00 72.12 5 THR D O 1
ATOM 5922 N N . ILE D 1 9 ? 22.443 58.440 44.807 1.00 61.51 6 ILE D N 1
ATOM 5923 C CA . ILE D 1 9 ? 21.279 58.552 45.683 1.00 52.76 6 ILE D CA 1
ATOM 5924 C C . ILE D 1 9 ? 20.257 57.439 45.448 1.00 51.09 6 ILE D C 1
ATOM 5925 O O . ILE D 1 9 ? 19.902 57.134 44.304 1.00 46.21 6 ILE D O 1
ATOM 5930 N N . ASP D 1 10 ? 19.808 56.821 46.538 1.00 45.76 7 ASP D N 1
ATOM 5931 C CA . ASP D 1 10 ? 18.708 55.866 46.467 1.00 46.74 7 ASP D CA 1
ATOM 5932 C C . ASP D 1 10 ? 17.422 56.568 46.882 1.00 35.82 7 ASP D C 1
ATOM 5933 O O . ASP D 1 10 ? 17.237 56.901 48.052 1.00 34.23 7 ASP D O 1
ATOM 5938 N N . TRP D 1 11 ? 16.545 56.791 45.909 1.00 34.62 8 TRP D N 1
ATOM 5939 C CA . TRP D 1 11 ? 15.311 57.533 46.118 1.00 34.99 8 TRP D CA 1
ATOM 5940 C C . TRP D 1 11 ? 14.138 56.632 46.496 1.00 33.83 8 TRP D C 1
ATOM 5941 O O . TRP D 1 11 ? 13.006 57.113 46.612 1.00 34.37 8 TRP D O 1
ATOM 5952 N N . SER D 1 12 ? 14.385 55.333 46.673 1.00 31.65 9 SER D N 1
ATOM 5953 C CA . SER D 1 12 ? 13.276 54.396 46.866 1.00 32.86 9 SER D CA 1
ATOM 5954 C C . SER D 1 12 ? 12.465 54.745 48.110 1.00 36.49 9 SER D C 1
ATOM 5955 O O . SER D 1 12 ? 11.255 54.520 48.154 1.00 33.36 9 SER D O 1
ATOM 5958 N N . GLY D 1 13 ? 13.134 55.314 49.109 1.00 29.53 10 GLY D N 1
ATOM 5959 C CA . GLY D 1 13 ? 12.473 55.738 50.337 1.00 28.69 10 GLY D CA 1
ATOM 5960 C C . GLY D 1 13 ? 11.556 56.932 50.121 1.00 32.35 10 GLY D C 1
ATOM 5961 O O . GLY D 1 13 ? 10.477 57.010 50.720 1.00 30.78 10 GLY D O 1
ATOM 5962 N N . VAL D 1 14 ? 11.988 57.870 49.281 1.00 29.16 11 VAL D N 1
ATOM 5963 C CA . VAL D 1 14 ? 11.129 58.976 48.869 1.00 29.66 11 VAL D CA 1
ATOM 5964 C C . VAL D 1 14 ? 9.960 58.457 48.025 1.00 32.26 11 VAL D C 1
ATOM 5965 O O . VAL D 1 14 ? 8.809 58.860 48.235 1.00 28.35 11 VAL D O 1
ATOM 5969 N N . ALA D 1 15 ? 10.253 57.571 47.072 1.00 28.62 12 ALA D N 1
ATOM 5970 C CA . ALA D 1 15 ? 9.201 56.989 46.235 1.00 27.65 12 ALA D CA 1
ATOM 5971 C C . ALA D 1 15 ? 8.150 56.322 47.126 1.00 32.34 12 ALA D C 1
ATOM 5972 O O . ALA D 1 15 ? 6.952 56.491 46.913 1.00 30.10 12 ALA D O 1
ATOM 5974 N N . ALA D 1 16 ? 8.608 55.579 48.132 1.00 34.11 13 ALA D N 1
ATOM 5975 C CA . ALA D 1 16 ? 7.702 54.889 49.054 1.00 34.12 13 ALA D CA 1
ATOM 5976 C C . ALA D 1 16 ? 6.839 55.853 49.867 1.00 33.47 13 ALA D C 1
ATOM 5977 O O . ALA D 1 16 ? 5.653 55.586 50.087 1.00 27.30 13 ALA D O 1
ATOM 5979 N N . ALA D 1 17 ? 7.431 56.961 50.320 1.00 26.79 14 ALA D N 1
ATOM 5980 C CA . ALA D 1 17 ? 6.672 57.974 51.055 1.00 26.23 14 ALA D CA 1
ATOM 5981 C C . ALA D 1 17 ? 5.586 58.604 50.188 1.00 28.90 14 ALA D C 1
ATOM 5982 O O . ALA D 1 17 ? 4.484 58.899 50.664 1.00 28.11 14 ALA D O 1
ATOM 5984 N N . VAL D 1 18 ? 5.901 58.820 48.917 1.00 27.07 15 VAL D N 1
ATOM 5985 C CA . VAL D 1 18 ? 4.926 59.361 47.979 1.00 25.45 15 VAL D CA 1
ATOM 5986 C C . VAL D 1 18 ? 3.778 58.357 47.754 1.00 30.86 15 VAL D C 1
ATOM 5987 O O . VAL D 1 18 ? 2.601 58.729 47.776 1.00 29.32 15 VAL D O 1
ATOM 5991 N N . ALA D 1 19 ? 4.124 57.084 47.564 1.00 26.95 16 ALA D N 1
ATOM 5992 C CA . ALA D 1 19 ? 3.112 56.048 47.353 1.00 27.84 16 ALA D CA 1
ATOM 5993 C C . ALA D 1 19 ? 2.191 55.936 48.569 1.00 31.65 16 ALA D C 1
ATOM 5994 O O . ALA D 1 19 ? 0.977 55.795 48.423 1.00 31.01 16 ALA D O 1
ATOM 5996 N N . ALA D 1 20 ? 2.759 56.007 49.771 1.00 27.19 17 ALA D N 1
ATOM 5997 C CA . ALA D 1 20 ? 1.943 55.894 50.972 1.00 33.32 17 ALA D CA 1
ATOM 5998 C C . ALA D 1 20 ? 0.982 57.079 51.071 1.00 33.00 17 ALA D C 1
ATOM 5999 O O . ALA D 1 20 ? -0.161 56.935 51.490 1.00 29.68 17 ALA D O 1
ATOM 6001 N N . ALA D 1 21 ? 1.457 58.258 50.693 1.00 29.08 18 ALA D N 1
ATOM 6002 C CA . ALA D 1 21 ? 0.620 59.445 50.742 1.00 28.15 18 ALA D CA 1
ATOM 6003 C C . ALA D 1 21 ? -0.535 59.382 49.733 1.00 29.97 18 ALA D C 1
ATOM 6004 O O . ALA D 1 21 ? -1.593 59.964 49.965 1.00 29.46 18 ALA D O 1
ATOM 6006 N N . GLU D 1 22 ? -0.331 58.686 48.616 1.00 31.10 19 GLU D N 1
ATOM 6007 C CA . GLU D 1 22 ? -1.350 58.619 47.572 1.00 29.77 19 GLU D CA 1
ATOM 6008 C C . GLU D 1 22 ? -2.299 57.445 47.749 1.00 36.02 19 GLU D C 1
ATOM 6009 O O . GLU D 1 22 ? -3.278 57.325 47.012 1.00 31.40 19 GLU D O 1
ATOM 6015 N N . ALA D 1 23 ? -2.012 56.564 48.703 1.00 28.43 20 ALA D N 1
ATOM 6016 C CA . ALA D 1 23 ? -2.718 55.282 48.761 1.00 33.31 20 ALA D CA 1
ATOM 6017 C C . ALA D 1 23 ? -4.229 55.409 48.947 1.00 33.59 20 ALA D C 1
ATOM 6018 O O . ALA D 1 23 ? -4.986 54.591 48.435 1.00 32.05 20 ALA D O 1
ATOM 6020 N N . THR D 1 24 ? -4.674 56.419 49.685 1.00 32.54 21 THR D N 1
ATOM 6021 C CA . THR D 1 24 ? -6.116 56.576 49.890 1.00 39.77 21 THR D CA 1
ATOM 6022 C C . THR D 1 24 ? -6.804 57.168 48.665 1.00 42.15 21 THR D C 1
ATOM 6023 O O . THR D 1 24 ? -8.030 57.252 48.614 1.00 46.64 21 THR D O 1
ATOM 6027 N N . GLY D 1 25 ? -6.014 57.575 47.678 1.00 38.22 22 GLY D N 1
ATOM 6028 C CA . GLY D 1 25 ? -6.572 57.979 46.399 1.00 43.68 22 GLY D CA 1
ATOM 6029 C C . GLY D 1 25 ? -6.289 59.411 45.985 1.00 40.41 22 GLY D C 1
ATOM 6030 O O . GLY D 1 25 ? -6.726 59.845 44.926 1.00 43.79 22 GLY D O 1
ATOM 6031 N N . GLY D 1 26 ? -5.563 60.147 46.815 1.00 32.89 23 GLY D N 1
ATOM 6032 C CA . GLY D 1 26 ? -5.192 61.509 46.477 1.00 29.73 23 GLY D CA 1
ATOM 6033 C C . GLY D 1 26 ? -4.009 61.505 45.519 1.00 36.32 23 GLY D C 1
ATOM 6034 O O . GLY D 1 26 ? -3.538 60.445 45.104 1.00 29.37 23 GLY D O 1
ATOM 6035 N N . THR D 1 27 ? -3.523 62.690 45.168 1.00 30.18 24 THR D N 1
ATOM 6036 C CA . THR D 1 27 ? -2.423 62.816 44.215 1.00 30.39 24 THR D CA 1
ATOM 6037 C C . THR D 1 27 ? -1.353 63.712 44.794 1.00 28.79 24 THR D C 1
ATOM 6038 O O . THR D 1 27 ? -1.658 64.741 45.402 1.00 29.72 24 THR D O 1
ATOM 6042 N N . VAL D 1 28 ? -0.098 63.310 44.632 1.00 29.52 25 VAL D N 1
ATOM 6043 C CA . VAL D 1 28 ? 1.017 64.105 45.135 1.00 27.03 25 VAL D CA 1
ATOM 6044 C C . VAL D 1 28 ? 1.854 64.525 43.944 1.00 28.09 25 VAL D C 1
ATOM 6045 O O . VAL D 1 28 ? 1.920 63.802 42.944 1.00 29.49 25 VAL D O 1
ATOM 6049 N N . GLY D 1 29 ? 2.469 65.697 44.039 1.00 29.29 26 GLY D N 1
ATOM 6050 C CA . GLY D 1 29 ? 3.448 66.135 43.058 1.00 27.17 26 GLY D CA 1
ATOM 6051 C C . GLY D 1 29 ? 4.673 66.598 43.828 1.00 26.29 26 GLY D C 1
ATOM 6052 O O . GLY D 1 29 ? 4.547 67.331 44.809 1.00 25.14 26 GLY D O 1
ATOM 6053 N N . ALA D 1 30 ? 5.858 66.146 43.418 1.00 26.11 27 ALA D N 1
ATOM 6054 C CA . ALA D 1 30 ? 7.082 66.487 44.144 1.00 26.70 27 ALA D CA 1
ATOM 6055 C C . ALA D 1 30 ? 8.278 66.638 43.225 1.00 35.73 27 ALA D C 1
ATOM 6056 O O . ALA D 1 30 ? 8.559 65.768 42.389 1.00 37.07 27 ALA D O 1
ATOM 6058 N N . THR D 1 31 ? 8.985 67.748 43.389 1.00 29.06 28 THR D N 1
ATOM 6059 C CA . THR D 1 31 ? 10.269 67.916 42.736 1.00 34.56 28 THR D CA 1
ATOM 6060 C C . THR D 1 31 ? 11.240 68.247 43.844 1.00 31.84 28 THR D C 1
ATOM 6061 O O . THR D 1 31 ? 11.041 69.203 44.589 1.00 29.76 28 THR D O 1
ATOM 6065 N N . ILE D 1 32 ? 12.258 67.415 43.988 1.00 29.57 29 ILE D N 1
ATOM 6066 C CA . ILE D 1 32 ? 13.196 67.550 45.091 1.00 25.22 29 ILE D CA 1
ATOM 6067 C C . ILE D 1 32 ? 14.608 67.526 44.519 1.00 30.68 29 ILE D C 1
ATOM 6068 O O . ILE D 1 32 ? 14.961 66.617 43.765 1.00 31.43 29 ILE D O 1
ATOM 6073 N N . VAL D 1 33 ? 15.398 68.544 44.857 1.00 29.23 30 VAL D N 1
ATOM 6074 C CA . VAL D 1 33 ? 16.740 68.700 44.308 1.00 29.84 30 VAL D CA 1
ATOM 6075 C C . VAL D 1 33 ? 17.797 68.498 45.390 1.00 32.07 30 VAL D C 1
ATOM 6076 O O . VAL D 1 33 ? 17.903 69.296 46.318 1.00 31.44 30 VAL D O 1
ATOM 6080 N N . ALA D 1 34 ? 18.560 67.414 45.274 1.00 31.52 31 ALA D N 1
ATOM 6081 C CA . ALA D 1 34 ? 19.641 67.126 46.206 1.00 32.23 31 ALA D CA 1
ATOM 6082 C C . ALA D 1 34 ? 20.744 68.172 46.070 1.00 33.71 31 ALA D C 1
ATOM 6083 O O . ALA D 1 34 ? 20.804 68.881 45.063 1.00 35.74 31 ALA D O 1
ATOM 6085 N N . PRO D 1 35 ? 21.611 68.285 47.091 1.00 39.64 32 PRO D N 1
ATOM 6086 C CA . PRO D 1 35 ? 22.814 69.108 46.927 1.00 45.58 32 PRO D CA 1
ATOM 6087 C C . PRO D 1 35 ? 23.624 68.523 45.780 1.00 51.78 32 PRO D C 1
ATOM 6088 O O . PRO D 1 35 ? 23.845 67.309 45.750 1.00 48.72 32 PRO D O 1
ATOM 6092 N N . GLY D 1 36 ? 24.044 69.352 44.833 1.00 55.30 33 GLY D N 1
ATOM 6093 C CA . GLY D 1 36 ? 24.764 68.826 43.685 1.00 58.07 33 GLY D CA 1
ATOM 6094 C C . GLY D 1 36 ? 23.918 68.627 42.436 1.00 56.09 33 GLY D C 1
ATOM 6095 O O . GLY D 1 36 ? 24.462 68.391 41.360 1.00 62.02 33 GLY D O 1
ATOM 6096 N N . GLY D 1 37 ? 22.595 68.707 42.568 1.00 47.15 34 GLY D N 1
ATOM 6097 C CA . GLY D 1 37 ? 21.733 68.813 41.401 1.00 44.38 34 GLY D CA 1
ATOM 6098 C C . GLY D 1 37 ? 20.824 67.644 41.057 1.00 43.20 34 GLY D C 1
ATOM 6099 O O . GLY D 1 37 ? 19.811 67.827 40.383 1.00 42.43 34 GLY D O 1
ATOM 6100 N N . GLU D 1 38 ? 21.171 66.441 41.495 1.00 37.53 35 GLU D N 1
ATOM 6101 C CA . GLU D 1 38 ? 20.351 65.292 41.143 1.00 41.94 35 GLU D CA 1
ATOM 6102 C C . GLU D 1 38 ? 18.933 65.534 41.638 1.00 37.44 35 GLU D C 1
ATOM 6103 O O . GLU D 1 38 ? 18.733 65.909 42.789 1.00 34.06 35 GLU D O 1
ATOM 6109 N N . THR D 1 39 ? 17.955 65.314 40.768 1.00 30.35 36 THR D N 1
ATOM 6110 C CA . THR D 1 39 ? 16.588 65.727 41.057 1.00 35.73 36 THR D CA 1
ATOM 6111 C C . THR D 1 39 ? 15.598 64.563 41.037 1.00 40.83 36 THR D C 1
ATOM 6112 O O . THR D 1 39 ? 15.563 63.780 40.088 1.00 46.95 36 THR D O 1
ATOM 6116 N N . PHE D 1 40 ? 14.810 64.445 42.099 1.00 34.47 37 PHE D N 1
ATOM 6117 C CA . PHE D 1 40 ? 13.707 63.494 42.123 1.00 37.00 37 PHE D CA 1
ATOM 6118 C C . PHE D 1 40 ? 12.447 64.204 41.623 1.00 34.30 37 PHE D C 1
ATOM 6119 O O . PHE D 1 40 ? 12.157 65.332 42.035 1.00 30.26 37 PHE D O 1
ATOM 6127 N N . ARG D 1 41 ? 11.705 63.551 40.734 1.00 30.60 38 ARG D N 1
ATOM 6128 C CA . ARG D 1 41 ? 10.460 64.117 40.210 1.00 33.31 38 ARG D CA 1
ATOM 6129 C C . ARG D 1 41 ? 9.326 63.087 40.210 1.00 38.06 38 ARG D C 1
ATOM 6130 O O . ARG D 1 41 ? 9.488 61.969 39.717 1.00 36.07 38 ARG D O 1
ATOM 6138 N N . HIS D 1 42 ? 8.181 63.475 40.759 1.00 36.77 39 HIS D N 1
ATOM 6139 C CA . HIS D 1 42 ? 6.968 62.664 40.693 1.00 38.63 39 HIS D CA 1
ATOM 6140 C C . HIS D 1 42 ? 5.830 63.625 40.367 1.00 37.60 39 HIS D C 1
ATOM 6141 O O . HIS D 1 42 ? 5.543 64.532 41.154 1.00 36.72 39 HIS D O 1
ATOM 6148 N N . ASN D 1 43 ? 5.205 63.450 39.206 1.00 32.93 40 ASN D N 1
ATOM 6149 C CA . ASN D 1 43 ? 4.189 64.404 38.739 1.00 37.81 40 ASN D CA 1
ATOM 6150 C C . ASN D 1 43 ? 4.746 65.837 38.705 1.00 33.21 40 ASN D C 1
ATOM 6151 O O . ASN D 1 43 ? 4.016 66.802 38.941 1.00 31.51 40 ASN D O 1
ATOM 6156 N N . GLY D 1 44 ? 6.040 65.964 38.414 1.00 34.03 41 GLY D N 1
ATOM 6157 C CA . GLY D 1 44 ? 6.717 67.254 38.441 1.00 34.76 41 GLY D CA 1
ATOM 6158 C C . GLY D 1 44 ? 6.147 68.308 37.504 1.00 36.49 41 GLY D C 1
ATOM 6159 O O . GLY D 1 44 ? 6.255 69.510 37.773 1.00 34.22 41 GLY D O 1
ATOM 6160 N N . ASP D 1 45 ? 5.547 67.867 36.398 1.00 35.19 42 ASP D N 1
ATOM 6161 C CA . ASP D 1 45 ? 4.992 68.793 35.408 1.00 41.48 42 ASP D CA 1
ATOM 6162 C C . ASP D 1 45 ? 3.467 68.780 35.392 1.00 41.23 42 ASP D C 1
ATOM 6163 O O . ASP D 1 45 ? 2.848 69.316 34.480 1.00 38.94 42 ASP D O 1
ATOM 6168 N N . ARG D 1 46 ? 2.864 68.152 36.394 1.00 39.59 43 ARG D N 1
ATOM 6169 C CA . ARG D 1 46 ? 1.411 68.129 36.504 1.00 41.64 43 ARG D CA 1
ATOM 6170 C C . ARG D 1 46 ? 0.958 69.406 37.185 1.00 39.46 43 ARG D C 1
ATOM 6171 O O . ARG D 1 46 ? 1.624 69.893 38.100 1.00 34.20 43 ARG D O 1
ATOM 6179 N N . ARG D 1 47 ? -0.173 69.952 36.755 1.00 34.11 44 ARG D N 1
ATOM 6180 C CA . ARG D 1 47 ? -0.696 71.141 37.422 1.00 37.80 44 ARG D CA 1
ATOM 6181 C C . ARG D 1 47 ? -1.479 70.833 38.711 1.00 31.88 44 ARG D C 1
ATOM 6182 O O . ARG D 1 47 ? -2.305 69.918 38.767 1.00 31.72 44 ARG D O 1
ATOM 6190 N N . PHE D 1 48 ? -1.172 71.602 39.745 1.00 28.82 45 PHE D N 1
ATOM 6191 C CA . PHE D 1 48 ? -1.861 71.561 41.028 1.00 30.80 45 PHE D CA 1
ATOM 6192 C C . PHE D 1 48 ? -2.340 72.986 41.331 1.00 33.99 45 PHE D C 1
ATOM 6193 O O . PHE D 1 48 ? -1.770 73.953 40.823 1.00 29.55 45 PHE D O 1
ATOM 6201 N N . ARG D 1 49 ? -3.367 73.125 42.162 1.00 30.81 46 ARG D N 1
ATOM 6202 C CA . ARG D 1 49 ? -3.732 74.448 42.655 1.00 32.03 46 ARG D CA 1
ATOM 6203 C C . ARG D 1 49 ? -2.599 74.988 43.528 1.00 30.34 46 ARG D C 1
ATOM 6204 O O . ARG D 1 49 ? -2.135 74.312 44.443 1.00 30.04 46 ARG D O 1
ATOM 6212 N N . ALA D 1 50 ? -2.133 76.195 43.225 1.00 31.70 47 ALA D N 1
ATOM 6213 C CA . ALA D 1 50 ? -0.999 76.767 43.935 1.00 29.95 47 ALA D CA 1
ATOM 6214 C C . ALA D 1 50 ? -1.339 77.103 45.381 1.00 25.88 47 ALA D C 1
ATOM 6215 O O . ALA D 1 50 ? -0.465 77.081 46.248 1.00 29.14 47 ALA D O 1
ATOM 6217 N N . ALA D 1 51 ? -2.606 77.422 45.635 1.00 31.26 48 ALA D N 1
ATOM 6218 C CA . ALA D 1 51 ? -2.976 78.043 46.902 1.00 31.53 48 ALA D CA 1
ATOM 6219 C C . ALA D 1 51 ? -1.973 79.174 47.195 1.00 29.40 48 ALA D C 1
ATOM 6220 O O . ALA D 1 51 ? -1.590 79.932 46.298 1.00 30.36 48 ALA D O 1
ATOM 6222 N N . SER D 1 52 ? -1.510 79.252 48.435 1.00 21.55 49 SER D N 1
ATOM 6223 C CA . SER D 1 52 ? -0.669 80.372 48.865 1.00 24.84 49 SER D CA 1
ATOM 6224 C C . SER D 1 52 ? 0.789 80.312 48.415 1.00 26.81 49 SER D C 1
ATOM 6225 O O . SER D 1 52 ? 1.548 81.249 48.674 1.00 25.30 49 SER D O 1
ATOM 6228 N N . THR D 1 53 ? 1.196 79.234 47.746 1.00 26.10 50 THR D N 1
ATOM 6229 C CA . THR D 1 53 ? 2.605 79.132 47.348 1.00 28.53 50 THR D CA 1
ATOM 6230 C C . THR D 1 53 ? 2.911 80.218 46.334 1.00 28.61 50 THR D C 1
ATOM 6231 O O . THR D 1 53 ? 4.064 80.604 46.165 1.00 28.04 50 THR D O 1
ATOM 6235 N N . VAL D 1 54 ? 1.870 80.720 45.675 1.00 27.28 51 VAL D N 1
ATOM 6236 C CA . VAL D 1 54 ? 2.052 81.708 44.610 1.00 30.22 51 VAL D CA 1
ATOM 6237 C C . VAL D 1 54 ? 2.534 83.046 45.182 1.00 23.61 51 VAL D C 1
ATOM 6238 O O . VAL D 1 54 ? 2.925 83.961 44.449 1.00 28.85 51 VAL D O 1
ATOM 6242 N N . LYS D 1 55 ? 2.517 83.146 46.499 1.00 22.94 52 LYS D N 1
ATOM 6243 C CA . LYS D 1 55 ? 3.048 84.329 47.158 1.00 26.24 52 LYS D CA 1
ATOM 6244 C C . LYS D 1 55 ? 4.568 84.445 46.985 1.00 31.73 52 LYS D C 1
ATOM 6245 O O . LYS D 1 55 ? 5.154 85.518 47.196 1.00 26.23 52 LYS D O 1
ATOM 6251 N N . ILE D 1 56 ? 5.209 83.350 46.583 1.00 23.64 53 ILE D N 1
ATOM 6252 C CA . ILE D 1 56 ? 6.649 83.403 46.326 1.00 25.54 53 ILE D CA 1
ATOM 6253 C C . ILE D 1 56 ? 7.020 84.314 45.134 1.00 25.84 53 ILE D C 1
ATOM 6254 O O . ILE D 1 56 ? 7.795 85.259 45.309 1.00 28.52 53 ILE D O 1
ATOM 6259 N N . PRO D 1 57 ? 6.479 84.039 43.925 1.00 24.19 54 PRO D N 1
ATOM 6260 C CA . PRO D 1 57 ? 6.752 84.953 42.805 1.00 29.31 54 PRO D CA 1
ATOM 6261 C C . PRO D 1 57 ? 6.194 86.355 43.047 1.00 28.78 54 PRO D C 1
ATOM 6262 O O . PRO D 1 57 ? 6.747 87.319 42.525 1.00 26.45 54 PRO D O 1
ATOM 6266 N N . LEU D 1 58 ? 5.121 86.475 43.824 1.00 26.34 55 LEU D N 1
ATOM 6267 C CA . LEU D 1 58 ? 4.653 87.803 44.218 1.00 27.23 55 LEU D CA 1
ATOM 6268 C C . LEU D 1 58 ? 5.745 88.532 45.012 1.00 28.34 55 LEU D C 1
ATOM 6269 O O . LEU D 1 58 ? 6.077 89.689 44.727 1.00 27.79 55 LEU D O 1
ATOM 6282 N N . ILE D 1 60 ? 8.883 88.025 44.937 1.00 25.98 57 ILE D N 1
ATOM 6283 C CA . ILE D 1 60 ? 9.958 88.337 44.001 1.00 29.63 57 ILE D CA 1
ATOM 6284 C C . ILE D 1 60 ? 9.625 89.597 43.201 1.00 30.63 57 ILE D C 1
ATOM 6285 O O . ILE D 1 60 ? 10.485 90.454 42.985 1.00 27.57 57 ILE D O 1
ATOM 6290 N N . ALA D 1 61 ? 8.372 89.725 42.775 1.00 26.69 58 ALA D N 1
ATOM 6291 C CA . ALA D 1 61 ? 7.967 90.929 42.040 1.00 28.03 58 ALA D CA 1
ATOM 6292 C C . ALA D 1 61 ? 8.153 92.182 42.892 1.00 26.26 58 ALA D C 1
ATOM 6293 O O . ALA D 1 61 ? 8.640 93.207 42.404 1.00 25.56 58 ALA D O 1
ATOM 6295 N N . VAL D 1 62 ? 7.756 92.105 44.159 1.00 22.00 59 VAL D N 1
ATOM 6296 C CA . VAL D 1 62 ? 7.908 93.242 45.059 1.00 27.30 59 VAL D CA 1
ATOM 6297 C C . VAL D 1 62 ? 9.380 93.658 45.151 1.00 28.89 59 VAL D C 1
ATOM 6298 O O . VAL D 1 62 ? 9.723 94.833 45.020 1.00 26.65 59 VAL D O 1
ATOM 6302 N N . TYR D 1 63 ? 10.259 92.689 45.373 1.00 29.05 60 TYR D N 1
ATOM 6303 C CA . TYR D 1 63 ? 11.675 93.009 45.540 1.00 30.30 60 TYR D CA 1
ATOM 6304 C C . TYR D 1 63 ? 12.333 93.510 44.256 1.00 33.31 60 TYR D C 1
ATOM 6305 O O . TYR D 1 63 ? 13.254 94.336 44.311 1.00 33.87 60 TYR D O 1
ATOM 6314 N N . ARG D 1 64 ? 11.866 93.023 43.104 1.00 33.07 61 ARG D N 1
ATOM 6315 C CA . ARG D 1 64 ? 12.349 93.559 41.831 1.00 34.92 61 ARG D CA 1
ATOM 6316 C C . ARG D 1 64 ? 11.952 95.035 41.694 1.00 32.71 61 ARG D C 1
ATOM 6317 O O . ARG D 1 64 ? 12.713 95.841 41.170 1.00 34.69 61 ARG D O 1
ATOM 6325 N N . ALA D 1 65 ? 10.764 95.385 42.177 1.00 31.77 62 ALA D N 1
ATOM 6326 C CA . ALA D 1 65 ? 10.316 96.773 42.128 1.00 32.70 62 ALA D CA 1
ATOM 6327 C C . ALA D 1 65 ? 11.207 97.616 43.031 1.00 32.62 62 ALA D C 1
ATOM 6328 O O . ALA D 1 65 ? 11.569 98.752 42.701 1.00 34.52 62 ALA D O 1
ATOM 6330 N N . VAL D 1 66 ? 11.562 97.048 44.178 1.00 26.95 63 VAL D N 1
ATOM 6331 C CA . VAL D 1 66 ? 12.463 97.717 45.107 1.00 34.50 63 VAL D CA 1
ATOM 6332 C C . VAL D 1 66 ? 13.838 97.879 44.445 1.00 37.06 63 VAL D C 1
ATOM 6333 O O . VAL D 1 66 ? 14.415 98.969 44.456 1.00 37.18 63 VAL D O 1
ATOM 6337 N N . ASP D 1 67 ? 14.337 96.801 43.841 1.00 35.87 64 ASP D N 1
ATOM 6338 C CA . ASP D 1 67 ? 15.616 96.839 43.126 1.00 38.55 64 ASP D CA 1
ATOM 6339 C C . ASP D 1 67 ? 15.623 97.929 42.070 1.00 38.79 64 ASP D C 1
ATOM 6340 O O . ASP D 1 67 ? 16.644 98.588 41.856 1.00 37.33 64 ASP D O 1
ATOM 6345 N N . ALA D 1 68 ? 14.487 98.114 41.403 1.00 37.54 65 ALA D N 1
ATOM 6346 C CA . ALA D 1 68 ? 14.404 99.070 40.299 1.00 40.82 65 ALA D CA 1
ATOM 6347 C C . ALA D 1 68 ? 14.135 100.501 40.766 1.00 46.53 65 ALA D C 1
ATOM 6348 O O . ALA D 1 68 ? 14.014 101.417 39.949 1.00 49.00 65 ALA D O 1
ATOM 6350 N N . GLY D 1 69 ? 14.046 100.694 42.077 1.00 43.50 66 GLY D N 1
ATOM 6351 C CA . GLY D 1 69 ? 13.783 102.012 42.624 1.00 43.98 66 GLY D CA 1
ATOM 6352 C C . GLY D 1 69 ? 12.344 102.478 42.457 1.00 44.97 66 GLY D C 1
ATOM 6353 O O . GLY D 1 69 ? 12.047 103.649 42.681 1.00 49.26 66 GLY D O 1
ATOM 6354 N N . GLU D 1 70 ? 11.455 101.572 42.055 1.00 40.36 67 GLU D N 1
ATOM 6355 C CA . GLU D 1 70 ? 10.030 101.900 41.899 1.00 45.01 67 GLU D CA 1
ATOM 6356 C C . GLU D 1 70 ? 9.341 102.114 43.246 1.00 44.62 67 GLU D C 1
ATOM 6357 O O . GLU D 1 70 ? 8.356 102.844 43.345 1.00 43.04 67 GLU D O 1
ATOM 6363 N N . ARG D 1 71 ? 9.839 101.446 44.276 1.00 42.98 68 ARG D N 1
ATOM 6364 C CA . ARG D 1 71 ? 9.330 101.665 45.625 1.00 43.13 68 ARG D CA 1
ATOM 6365 C C . ARG D 1 71 ? 10.332 101.184 46.677 1.00 40.04 68 ARG D C 1
ATOM 6366 O O . ARG D 1 71 ? 11.398 100.676 46.336 1.00 34.59 68 ARG D O 1
ATOM 6374 N N . ALA D 1 72 ? 10.003 101.375 47.951 1.00 33.62 69 ALA D N 1
ATOM 6375 C CA . ALA D 1 72 ? 10.967 101.151 49.018 1.00 34.89 69 ALA D CA 1
ATOM 6376 C C . ALA D 1 72 ? 10.298 100.411 50.148 1.00 36.26 69 ALA D C 1
ATOM 6377 O O . ALA D 1 72 ? 9.097 100.581 50.379 1.00 31.80 69 ALA D O 1
ATOM 6379 N N . LEU D 1 73 ? 11.078 99.594 50.854 1.00 27.27 70 LEU D N 1
ATOM 6380 C CA . LEU D 1 73 ? 10.526 98.731 51.893 1.00 30.32 70 LEU D CA 1
ATOM 6381 C C . LEU D 1 73 ? 9.929 99.544 53.046 1.00 29.88 70 LEU D C 1
ATOM 6382 O O . LEU D 1 73 ? 9.079 99.046 53.786 1.00 24.51 70 LEU D O 1
ATOM 6387 N N . THR D 1 74 ? 10.354 100.800 53.179 1.00 26.81 71 THR D N 1
ATOM 6388 C CA . THR D 1 74 ? 9.818 101.686 54.217 1.00 26.79 71 THR D CA 1
ATOM 6389 C C . THR D 1 74 ? 8.553 102.449 53.804 1.00 30.69 71 THR D C 1
ATOM 6390 O O . THR D 1 74 ? 8.013 103.218 54.601 1.00 32.82 71 THR D O 1
ATOM 6394 N N . ASP D 1 75 ? 8.090 102.262 52.569 1.00 30.73 72 ASP D N 1
ATOM 6395 C CA . ASP D 1 75 ? 6.875 102.950 52.111 1.00 35.75 72 ASP D CA 1
ATOM 6396 C C . ASP D 1 75 ? 5.676 102.631 53.017 1.00 36.74 72 ASP D C 1
ATOM 6397 O O . ASP D 1 75 ? 5.524 101.502 53.499 1.00 30.04 72 ASP D O 1
ATOM 6402 N N . ARG D 1 76 ? 4.814 103.619 53.231 1.00 28.59 73 ARG D N 1
ATOM 6403 C CA . ARG D 1 76 ? 3.694 103.462 54.149 1.00 36.02 73 ARG D CA 1
ATOM 6404 C C . ARG D 1 76 ? 2.378 103.114 53.434 1.00 34.94 73 ARG D C 1
ATOM 6405 O O . ARG D 1 76 ? 2.048 103.696 52.406 1.00 32.04 73 ARG D O 1
ATOM 6413 N N . ILE D 1 77 ? 1.632 102.164 53.994 1.00 31.19 74 ILE D N 1
ATOM 6414 C CA . ILE D 1 77 ? 0.330 101.763 53.456 1.00 27.85 74 ILE D CA 1
ATOM 6415 C C . ILE D 1 77 ? -0.676 101.741 54.600 1.00 31.66 74 ILE D C 1
ATOM 6416 O O . ILE D 1 77 ? -0.386 101.215 55.684 1.00 32.13 74 ILE D O 1
ATOM 6421 N N . VAL D 1 78 ? -1.851 102.314 54.370 1.00 28.37 75 VAL D N 1
ATOM 6422 C CA . VAL D 1 78 ? -2.879 102.353 55.405 1.00 26.35 75 VAL D CA 1
ATOM 6423 C C . VAL D 1 78 ? -3.933 101.266 55.188 1.00 27.14 75 VAL D C 1
ATOM 6424 O O . VAL D 1 78 ? -4.481 101.130 54.099 1.00 32.88 75 VAL D O 1
ATOM 6428 N N . LEU D 1 79 ? -4.203 100.497 56.238 1.00 26.79 76 LEU D N 1
ATOM 6429 C CA . LEU D 1 79 ? -5.183 99.424 56.192 1.00 27.12 76 LEU D CA 1
ATOM 6430 C C . LEU D 1 79 ? -6.589 100.008 56.206 1.00 24.95 76 LEU D C 1
ATOM 6431 O O . LEU D 1 79 ? -6.962 100.698 57.155 1.00 27.73 76 LEU D O 1
ATOM 6436 N N . ARG D 1 80 ? -7.362 99.727 55.159 1.00 23.85 77 ARG D N 1
ATOM 6437 C CA . ARG D 1 80 ? -8.758 100.164 55.072 1.00 23.65 77 ARG D CA 1
ATOM 6438 C C . ARG D 1 80 ? -9.684 98.965 55.176 1.00 27.34 77 ARG D C 1
ATOM 6439 O O . ARG D 1 80 ? -9.299 97.855 54.796 1.00 25.74 77 ARG D O 1
ATOM 6447 N N . ALA D 1 81 ? -10.913 99.202 55.643 1.00 23.70 78 ALA D N 1
ATOM 6448 C CA . ALA D 1 81 ? -11.888 98.133 55.805 1.00 24.22 78 ALA D CA 1
ATOM 6449 C C . ALA D 1 81 ? -12.045 97.358 54.497 1.00 24.93 78 ALA D C 1
ATOM 6450 O O . ALA D 1 81 ? -12.076 96.129 54.490 1.00 26.98 78 ALA D O 1
ATOM 6452 N N . ALA D 1 82 ? -12.132 98.092 53.390 1.00 24.71 79 ALA D N 1
ATOM 6453 C CA . ALA D 1 82 ? -12.332 97.476 52.076 1.00 28.68 79 ALA D CA 1
ATOM 6454 C C . ALA D 1 82 ? -11.188 96.542 51.641 1.00 25.93 79 ALA D C 1
ATOM 6455 O O . ALA D 1 82 ? -11.386 95.685 50.781 1.00 31.86 79 ALA D O 1
ATOM 6457 N N . ASP D 1 83 ? -10.009 96.702 52.236 1.00 22.09 80 ASP D N 1
ATOM 6458 C CA . ASP D 1 83 ? -8.832 95.899 51.864 1.00 25.23 80 ASP D CA 1
ATOM 6459 C C . ASP D 1 83 ? -8.854 94.491 52.473 1.00 28.40 80 ASP D C 1
ATOM 6460 O O . ASP D 1 83 ? -8.133 93.594 52.023 1.00 25.51 80 ASP D O 1
ATOM 6465 N N . LYS D 1 84 ? -9.616 94.314 53.545 1.00 26.95 81 LYS D N 1
ATOM 6466 C CA . LYS D 1 84 ? -9.481 93.098 54.337 1.00 21.34 81 LYS D CA 1
ATOM 6467 C C . LYS D 1 84 ? -10.035 91.885 53.594 1.00 26.53 81 LYS D C 1
ATOM 6468 O O . LYS D 1 84 ? -11.161 91.907 53.111 1.00 22.74 81 LYS D O 1
ATOM 6474 N N . ALA D 1 85 ? -9.224 90.833 53.514 1.00 26.92 82 ALA D N 1
ATOM 6475 C CA . ALA D 1 85 ? -9.585 89.590 52.820 1.00 28.67 82 ALA D CA 1
ATOM 6476 C C . ALA D 1 85 ? -9.875 88.449 53.793 1.00 26.30 82 ALA D C 1
ATOM 6477 O O . ALA D 1 85 ? -9.336 88.414 54.887 1.00 24.75 82 ALA D O 1
ATOM 6479 N N . PRO D 1 86 ? -10.728 87.499 53.391 1.00 30.86 83 PRO D N 1
ATOM 6480 C CA . PRO D 1 86 ? -10.982 86.379 54.303 1.00 30.56 83 PRO D CA 1
ATOM 6481 C C . PRO D 1 86 ? -9.810 85.406 54.337 1.00 31.03 83 PRO D C 1
ATOM 6482 O O . PRO D 1 86 ? -8.862 85.530 53.556 1.00 27.18 83 PRO D O 1
ATOM 6486 N N . GLY D 1 87 ? -9.875 84.449 55.250 1.00 32.15 84 GLY D N 1
ATOM 6487 C CA . GLY D 1 87 ? -8.873 83.403 55.323 1.00 32.25 84 GLY D CA 1
ATOM 6488 C C . GLY D 1 87 ? -7.692 83.745 56.213 1.00 29.18 84 GLY D C 1
ATOM 6489 O O . GLY D 1 87 ? -7.776 84.607 57.086 1.00 29.84 84 GLY D O 1
ATOM 6490 N N . SER D 1 88 ? -6.583 83.052 55.977 1.00 24.84 85 SER D N 1
ATOM 6491 C CA . SER D 1 88 ? -5.389 83.177 56.800 1.00 29.32 85 SER D CA 1
ATOM 6492 C C . SER D 1 88 ? -4.898 84.625 56.903 1.00 24.96 85 SER D C 1
ATOM 6493 O O . SER D 1 88 ? -5.074 85.422 55.976 1.00 25.82 85 SER D O 1
ATOM 6496 N N . GLY D 1 89 ? -4.311 84.953 58.050 1.00 22.08 86 GLY D N 1
ATOM 6497 C CA . GLY D 1 89 ? -3.704 86.253 58.285 1.00 24.72 86 GLY D CA 1
ATOM 6498 C C . GLY D 1 89 ? -4.200 86.848 59.587 1.00 23.18 86 GLY D C 1
ATOM 6499 O O . GLY D 1 89 ? -5.047 86.250 60.266 1.00 21.36 86 GLY D O 1
ATOM 6500 N N . VAL D 1 90 ? -3.686 88.023 59.941 1.00 19.07 87 VAL D N 1
ATOM 6501 C CA . VAL D 1 90 ? -4.204 88.751 61.094 1.00 20.67 87 VAL D CA 1
ATOM 6502 C C . VAL D 1 90 ? -4.781 90.118 60.747 1.00 22.29 87 VAL D C 1
ATOM 6503 O O . VAL D 1 90 ? -5.560 90.672 61.531 1.00 21.97 87 VAL D O 1
ATOM 6507 N N . LEU D 1 91 ? -4.407 90.686 59.605 1.00 19.97 88 LEU D N 1
ATOM 6508 C CA . LEU D 1 91 ? -4.804 92.080 59.354 1.00 20.09 88 LEU D CA 1
ATOM 6509 C C . LEU D 1 91 ? -6.314 92.258 59.376 1.00 21.96 88 LEU D C 1
ATOM 6510 O O . LEU D 1 91 ? -6.818 93.316 59.768 1.00 26.80 88 LEU D O 1
ATOM 6515 N N . LEU D 1 92 ? -7.041 91.219 58.978 1.00 20.95 89 LEU D N 1
ATOM 6516 C CA . LEU D 1 92 ? -8.499 91.332 58.830 1.00 19.66 89 LEU D CA 1
ATOM 6517 C C . LEU D 1 92 ? -9.170 91.579 60.177 1.00 22.45 89 LEU D C 1
ATOM 6518 O O . LEU D 1 92 ? -10.311 92.039 60.244 1.00 28.18 89 LEU D O 1
ATOM 6523 N N . HIS D 1 93 ? -8.463 91.256 61.252 1.00 25.06 90 HIS D N 1
ATOM 6524 C CA . HIS D 1 93 ? -9.020 91.433 62.582 1.00 22.68 90 HIS D CA 1
ATOM 6525 C C . HIS D 1 93 ? -8.396 92.607 63.336 1.00 21.06 90 HIS D C 1
ATOM 6526 O O . HIS D 1 93 ? -8.686 92.804 64.511 1.00 26.84 90 HIS D O 1
ATOM 6533 N N . LEU D 1 94 ? -7.548 93.383 62.664 1.00 23.96 91 LEU D N 1
ATOM 6534 C CA . LEU D 1 94 ? -6.922 94.554 63.289 1.00 24.06 91 LEU D CA 1
ATOM 6535 C C . LEU D 1 94 ? -7.679 95.825 62.921 1.00 25.60 91 LEU D C 1
ATOM 6536 O O . LEU D 1 94 ? -8.483 95.815 61.990 1.00 23.11 91 LEU D O 1
ATOM 6541 N N . HIS D 1 95 ? -7.418 96.919 63.632 1.00 23.15 92 HIS D N 1
ATOM 6542 C CA . HIS D 1 95 ? -8.276 98.105 63.509 1.00 25.51 92 HIS D CA 1
ATOM 6543 C C . HIS D 1 95 ? -8.126 98.818 62.161 1.00 21.72 92 HIS D C 1
ATOM 6544 O O . HIS D 1 95 ? -7.026 98.935 61.632 1.00 27.42 92 HIS D O 1
ATOM 6551 N N . ASP D 1 96 ? -9.247 99.273 61.598 1.00 23.18 93 ASP D N 1
ATOM 6552 C CA . ASP D 1 96 ? -9.214 100.083 60.376 1.00 25.71 93 ASP D CA 1
ATOM 6553 C C . ASP D 1 96 ? -8.322 101.303 60.618 1.00 30.50 93 ASP D C 1
ATOM 6554 O O . ASP D 1 96 ? -8.471 101.985 61.632 1.00 24.41 93 ASP D O 1
ATOM 6559 N N . GLY D 1 97 ? -7.402 101.579 59.695 1.00 24.54 94 GLY D N 1
ATOM 6560 C CA . GLY D 1 97 ? -6.545 102.746 59.813 1.00 29.07 94 GLY D CA 1
ATOM 6561 C C . GLY D 1 97 ? -5.118 102.399 60.238 1.00 27.01 94 GLY D C 1
ATOM 6562 O O . GLY D 1 97 ? -4.235 103.263 60.255 1.00 25.48 94 GLY D O 1
ATOM 6563 N N . LEU D 1 98 ? -4.897 101.138 60.590 1.00 23.58 95 LEU D N 1
ATOM 6564 C CA . LEU D 1 98 ? -3.567 100.670 60.985 1.00 25.22 95 LEU D CA 1
ATOM 6565 C C . LEU D 1 98 ? -2.573 101.028 59.898 1.00 27.85 95 LEU D C 1
ATOM 6566 O O . LEU D 1 98 ? -2.821 100.776 58.717 1.00 25.36 95 LEU D O 1
ATOM 6571 N N . GLU D 1 99 ? -1.440 101.603 60.288 1.00 24.40 96 GLU D N 1
ATOM 6572 C CA . GLU D 1 99 ? -0.439 102.013 59.313 1.00 30.17 96 GLU D CA 1
ATOM 6573 C C . GLU D 1 99 ? 0.740 101.031 59.267 1.00 30.11 96 GLU D C 1
ATOM 6574 O O . GLU D 1 99 ? 1.411 100.810 60.278 1.00 29.77 96 GLU D O 1
ATOM 6580 N N . LEU D 1 100 ? 0.984 100.456 58.091 1.00 26.92 97 LEU D N 1
ATOM 6581 C CA . LEU D 1 100 ? 2.014 99.430 57.905 1.00 25.05 97 LEU D CA 1
ATOM 6582 C C . LEU D 1 100 ? 3.089 99.883 56.929 1.00 29.47 97 LEU D C 1
ATOM 6583 O O . LEU D 1 100 ? 2.871 100.827 56.161 1.00 32.31 97 LEU D O 1
ATOM 6588 N N . THR D 1 101 ? 4.240 99.206 56.935 1.00 24.26 98 THR D N 1
ATOM 6589 C CA . THR D 1 101 ? 5.220 99.428 55.870 1.00 23.35 98 THR D CA 1
ATOM 6590 C C . THR D 1 101 ? 5.135 98.313 54.829 1.00 24.90 98 THR D C 1
ATOM 6591 O O . THR D 1 101 ? 4.574 97.256 55.085 1.00 25.84 98 THR D O 1
ATOM 6595 N N . LEU D 1 102 ? 5.725 98.555 53.665 1.00 22.81 99 LEU D N 1
ATOM 6596 C CA . LEU D 1 102 ? 5.817 97.545 52.620 1.00 27.33 99 LEU D CA 1
ATOM 6597 C C . LEU D 1 102 ? 6.520 96.283 53.148 1.00 26.68 99 LEU D C 1
ATOM 6598 O O . LEU D 1 102 ? 6.123 95.155 52.838 1.00 22.53 99 LEU D O 1
ATOM 6603 N N . GLU D 1 103 ? 7.559 96.474 53.956 1.00 26.48 100 GLU D N 1
ATOM 6604 C CA . GLU D 1 103 ? 8.256 95.332 54.538 1.00 23.95 100 GLU D CA 1
ATOM 6605 C C . GLU D 1 103 ? 7.351 94.584 55.507 1.00 23.88 100 GLU D C 1
ATOM 6606 O O . GLU D 1 103 ? 7.366 93.353 55.536 1.00 26.37 100 GLU D O 1
ATOM 6612 N N . ASP D 1 104 ? 6.564 95.315 56.297 1.00 22.47 101 ASP D N 1
ATOM 6613 C CA . ASP D 1 104 ? 5.551 94.685 57.152 1.00 23.45 101 ASP D CA 1
ATOM 6614 C C . ASP D 1 104 ? 4.679 93.751 56.324 1.00 27.18 101 ASP D C 1
ATOM 6615 O O . ASP D 1 104 ? 4.368 92.631 56.751 1.00 22.89 101 ASP D O 1
ATOM 6620 N N . LEU D 1 105 ? 4.254 94.235 55.155 1.00 23.22 102 LEU D N 1
ATOM 6621 C CA . LEU D 1 105 ? 3.317 93.487 54.309 1.00 23.74 102 LEU D CA 1
ATOM 6622 C C . LEU D 1 105 ? 3.954 92.220 53.744 1.00 28.63 102 LEU D C 1
ATOM 6623 O O . LEU D 1 105 ? 3.332 91.146 53.718 1.00 23.83 102 LEU D O 1
ATOM 6628 N N . VAL D 1 106 ? 5.195 92.343 53.287 1.00 22.29 103 VAL D N 1
ATOM 6629 C CA . VAL D 1 106 ? 5.919 91.173 52.802 1.00 25.36 103 VAL D CA 1
ATOM 6630 C C . VAL D 1 106 ? 6.040 90.147 53.929 1.00 24.59 103 VAL D C 1
ATOM 6631 O O . VAL D 1 106 ? 5.748 88.963 53.731 1.00 25.04 103 VAL D O 1
ATOM 6635 N N . TYR D 1 107 ? 6.449 90.604 55.113 1.00 22.27 104 TYR D N 1
ATOM 6636 C CA . TYR D 1 107 ? 6.628 89.697 56.245 1.00 19.69 104 TYR D CA 1
ATOM 6637 C C . TYR D 1 107 ? 5.331 88.946 56.570 1.00 23.91 104 TYR D C 1
ATOM 6638 O O . TYR D 1 107 ? 5.331 87.730 56.784 1.00 21.61 104 TYR D O 1
ATOM 6647 N N . LEU D 1 108 ? 4.217 89.670 56.604 1.00 20.73 105 LEU D N 1
ATOM 6648 C CA . LEU D 1 108 ? 2.952 89.048 56.973 1.00 25.71 105 LEU D CA 1
ATOM 6649 C C . LEU D 1 108 ? 2.470 88.105 55.884 1.00 22.23 105 LEU D C 1
ATOM 6650 O O . LEU D 1 108 ? 1.890 87.056 56.169 1.00 27.03 105 LEU D O 1
ATOM 6655 N N . THR D 1 109 ? 2.728 88.487 54.640 1.00 21.58 106 THR D N 1
ATOM 6656 C CA . THR D 1 109 ? 2.391 87.661 53.493 1.00 23.12 106 THR D CA 1
ATOM 6657 C C . THR D 1 109 ? 3.096 86.310 53.592 1.00 24.89 106 THR D C 1
ATOM 6658 O O . THR D 1 109 ? 2.474 85.260 53.451 1.00 25.34 106 THR D O 1
ATOM 6662 N N . ILE D 1 110 ? 4.391 86.342 53.868 1.00 24.25 107 ILE D N 1
ATOM 6663 C CA . ILE D 1 110 ? 5.174 85.116 53.874 1.00 24.74 107 ILE D CA 1
ATOM 6664 C C . ILE D 1 110 ? 5.081 84.318 55.175 1.00 24.73 107 ILE D C 1
ATOM 6665 O O . ILE D 1 110 ? 4.898 83.102 55.149 1.00 29.18 107 ILE D O 1
ATOM 6670 N N . SER D 1 111 ? 5.206 84.991 56.313 1.00 20.85 108 SER D N 1
ATOM 6671 C CA . SER D 1 111 ? 5.297 84.285 57.590 1.00 20.99 108 SER D CA 1
ATOM 6672 C C . SER D 1 111 ? 4.039 83.506 57.938 1.00 22.47 108 SER D C 1
ATOM 6673 O O . SER D 1 111 ? 4.112 82.356 58.389 1.00 24.42 108 SER D O 1
ATOM 6676 N N . ILE D 1 112 ? 2.888 84.140 57.753 1.00 21.70 109 ILE D N 1
ATOM 6677 C CA . ILE D 1 112 ? 1.620 83.545 58.163 1.00 23.36 109 ILE D CA 1
ATOM 6678 C C . ILE D 1 112 ? 0.579 83.556 57.041 1.00 21.37 109 ILE D C 1
ATOM 6679 O O . ILE D 1 112 ? -0.599 83.308 57.290 1.00 24.54 109 ILE D O 1
ATOM 6684 N N . SER D 1 113 ? 1.010 83.851 55.818 1.00 24.67 110 SER D N 1
ATOM 6685 C CA . SER D 1 113 ? 0.125 83.785 54.661 1.00 26.87 110 SER D CA 1
ATOM 6686 C C . SER D 1 113 ? -1.054 84.767 54.801 1.00 23.61 110 SER D C 1
ATOM 6687 O O . SER D 1 113 ? -2.208 84.439 54.500 1.00 22.52 110 SER D O 1
ATOM 6690 N N . ASP D 1 114 ? -0.749 85.982 55.255 1.00 22.36 111 ASP D N 1
ATOM 6691 C CA . ASP D 1 114 ? -1.784 86.999 55.439 1.00 20.07 111 ASP D CA 1
ATOM 6692 C C . ASP D 1 114 ? -2.406 87.416 54.098 1.00 22.94 111 ASP D C 1
ATOM 6693 O O . ASP D 1 114 ? -1.752 88.065 53.273 1.00 26.49 111 ASP D O 1
ATOM 6698 N N . ASN D 1 115 ? -3.675 87.051 53.883 1.00 18.92 112 ASN D N 1
ATOM 6699 C CA . ASN D 1 115 ? -4.324 87.313 52.606 1.00 17.07 112 ASN D CA 1
ATOM 6700 C C . ASN D 1 115 ? -4.572 88.793 52.346 1.00 25.30 112 ASN D C 1
ATOM 6701 O O . ASN D 1 115 ? -4.556 89.227 51.200 1.00 22.51 112 ASN D O 1
ATOM 6706 N N . THR D 1 116 ? -4.849 89.561 53.392 1.00 21.73 113 THR D N 1
ATOM 6707 C CA . THR D 1 116 ? -4.992 91.017 53.205 1.00 23.31 113 THR D CA 1
ATOM 6708 C C . THR D 1 116 ? -3.677 91.635 52.716 1.00 24.80 113 THR D C 1
ATOM 6709 O O . THR D 1 116 ? -3.642 92.397 51.731 1.00 20.40 113 THR D O 1
ATOM 6713 N N . ALA D 1 117 ? -2.592 91.296 53.402 1.00 20.88 114 ALA D N 1
ATOM 6714 C CA . ALA D 1 117 ? -1.286 91.827 53.025 1.00 25.16 114 ALA D CA 1
ATOM 6715 C C . ALA D 1 117 ? -0.992 91.403 51.591 1.00 27.28 114 ALA D C 1
ATOM 6716 O O . ALA D 1 117 ? -0.487 92.185 50.791 1.00 25.76 114 ALA D O 1
ATOM 6718 N N . THR D 1 118 ? -1.351 90.168 51.257 1.00 24.71 115 THR D N 1
ATOM 6719 C CA . THR D 1 118 ? -1.114 89.660 49.913 1.00 21.94 115 THR D CA 1
ATOM 6720 C C . THR D 1 118 ? -1.831 90.488 48.858 1.00 25.75 115 THR D C 1
ATOM 6721 O O . THR D 1 118 ? -1.222 90.918 47.885 1.00 24.09 115 THR D O 1
ATOM 6725 N N . ASN D 1 119 ? -3.123 90.714 49.047 1.00 22.28 116 ASN D N 1
ATOM 6726 C CA . ASN D 1 119 ? -3.878 91.462 48.053 1.00 21.12 116 ASN D CA 1
ATOM 6727 C C . ASN D 1 119 ? -3.406 92.918 47.908 1.00 25.22 116 ASN D C 1
ATOM 6728 O O . ASN D 1 119 ? -3.442 93.486 46.807 1.00 28.07 116 ASN D O 1
ATOM 6733 N N . LEU D 1 120 ? -2.951 93.508 49.010 1.00 27.03 117 LEU D N 1
ATOM 6734 C CA . LEU D 1 120 ? -2.396 94.862 48.969 1.00 30.62 117 LEU D CA 1
ATOM 6735 C C . LEU D 1 120 ? -1.146 94.901 48.086 1.00 32.80 117 LEU D C 1
ATOM 6736 O O . LEU D 1 120 ? -0.962 95.808 47.276 1.00 28.73 117 LEU D O 1
ATOM 6741 N N . LEU D 1 121 ? -0.292 93.900 48.250 1.00 25.98 118 LEU D N 1
ATOM 6742 C CA . LEU D 1 121 ? 0.922 93.782 47.439 1.00 27.36 118 LEU D CA 1
ATOM 6743 C C . LEU D 1 121 ? 0.581 93.550 45.962 1.00 31.26 118 LEU D C 1
ATOM 6744 O O . LEU D 1 121 ? 1.222 94.106 45.056 1.00 29.32 118 LEU D O 1
ATOM 6749 N N . ILE D 1 122 ? -0.440 92.733 45.713 1.00 25.77 119 ILE D N 1
ATOM 6750 C CA . ILE D 1 122 ? -0.885 92.510 44.343 1.00 27.79 119 ILE D CA 1
ATOM 6751 C C . ILE D 1 122 ? -1.374 93.818 43.706 1.00 32.12 119 ILE D C 1
ATOM 6752 O O . ILE D 1 122 ? -1.063 94.095 42.552 1.00 35.75 119 ILE D O 1
ATOM 6757 N N . ASP D 1 123 ? -2.111 94.634 44.452 1.00 33.64 120 ASP D N 1
ATOM 6758 C CA . ASP D 1 123 ? -2.523 95.944 43.929 1.00 38.29 120 ASP D CA 1
ATOM 6759 C C . ASP D 1 123 ? -1.311 96.829 43.609 1.00 39.88 120 ASP D C 1
ATOM 6760 O O . ASP D 1 123 ? -1.275 97.510 42.581 1.00 40.52 120 ASP D O 1
ATOM 6765 N N . LEU D 1 124 ? -0.339 96.852 44.515 1.00 29.62 121 LEU D N 1
ATOM 6766 C CA . LEU D 1 124 ? 0.824 97.723 44.334 1.00 34.25 121 LEU D CA 1
ATOM 6767 C C . LEU D 1 124 ? 1.612 97.351 43.087 1.00 34.66 121 LEU D C 1
ATOM 6768 O O . LEU D 1 124 ? 1.916 98.193 42.244 1.00 35.76 121 LEU D O 1
ATOM 6773 N N . VAL D 1 125 ? 1.925 96.072 42.967 1.00 27.61 122 VAL D N 1
ATOM 6774 C CA . VAL D 1 125 ? 2.800 95.599 41.910 1.00 33.26 122 VAL D CA 1
ATOM 6775 C C . VAL D 1 125 ? 2.047 95.301 40.607 1.00 37.27 122 VAL D C 1
ATOM 6776 O O . VAL D 1 125 ? 2.557 95.551 39.512 1.00 36.55 122 VAL D O 1
ATOM 6780 N N . GLY D 1 126 ? 0.830 94.773 40.728 1.00 34.87 123 GLY D N 1
ATOM 6781 C CA . GLY D 1 126 ? 0.022 94.439 39.565 1.00 36.02 123 GLY D CA 1
ATOM 6782 C C . GLY D 1 126 ? 0.258 93.006 39.114 1.00 39.24 123 GLY D C 1
ATOM 6783 O O . GLY D 1 126 ? 1.372 92.482 39.250 1.00 37.26 123 GLY D O 1
ATOM 6784 N N . LEU D 1 127 ? -0.785 92.374 38.581 1.00 35.48 124 LEU D N 1
ATOM 6785 C CA . LEU D 1 127 ? -0.701 90.988 38.117 1.00 38.65 124 LEU D CA 1
ATOM 6786 C C . LEU D 1 127 ? 0.348 90.779 37.022 1.00 37.20 124 LEU D C 1
ATOM 6787 O O . LEU D 1 127 ? 1.078 89.787 37.040 1.00 35.70 124 LEU D O 1
ATOM 6792 N N . ASP D 1 128 ? 0.405 91.700 36.061 1.00 32.18 125 ASP D N 1
ATOM 6793 C CA . ASP D 1 128 ? 1.366 91.592 34.967 1.00 40.00 125 ASP D CA 1
ATOM 6794 C C . ASP D 1 128 ? 2.787 91.406 35.502 1.00 43.34 125 ASP D C 1
ATOM 6795 O O . ASP D 1 128 ? 3.552 90.585 34.989 1.00 43.67 125 ASP D O 1
ATOM 6800 N N . ALA D 1 129 ? 3.130 92.162 36.541 1.00 39.35 126 ALA D N 1
ATOM 6801 C CA . ALA D 1 129 ? 4.489 92.152 37.064 1.00 39.07 126 ALA D CA 1
ATOM 6802 C C . ALA D 1 129 ? 4.840 90.799 37.669 1.00 41.30 126 ALA D C 1
ATOM 6803 O O . ALA D 1 129 ? 5.960 90.311 37.514 1.00 39.69 126 ALA D O 1
ATOM 6805 N N . VAL D 1 130 ? 3.878 90.198 38.360 1.00 34.89 127 VAL D N 1
ATOM 6806 C CA . VAL D 1 130 ? 4.061 88.867 38.912 1.00 34.14 127 VAL D CA 1
ATOM 6807 C C . VAL D 1 130 ? 4.194 87.821 37.807 1.00 33.18 127 VAL D C 1
ATOM 6808 O O . VAL D 1 130 ? 5.083 86.974 37.846 1.00 33.87 127 VAL D O 1
ATOM 6812 N N . ASN D 1 131 ? 3.329 87.889 36.802 1.00 30.26 128 ASN D N 1
ATOM 6813 C CA . ASN D 1 131 ? 3.418 86.934 35.713 1.00 31.88 128 ASN D CA 1
ATOM 6814 C C . ASN D 1 131 ? 4.689 87.116 34.874 1.00 40.36 128 ASN D C 1
ATOM 6815 O O . ASN D 1 131 ? 5.194 86.160 34.283 1.00 39.22 128 ASN D O 1
ATOM 6820 N N . ASP D 1 132 ? 5.208 88.341 34.842 1.00 38.65 129 ASP D N 1
ATOM 6821 C CA . ASP D 1 132 ? 6.505 88.603 34.224 1.00 43.32 129 ASP D CA 1
ATOM 6822 C C . ASP D 1 132 ? 7.607 87.871 34.985 1.00 39.60 129 ASP D C 1
ATOM 6823 O O . ASP D 1 132 ? 8.511 87.300 34.381 1.00 41.05 129 ASP D O 1
ATOM 6828 N N . VAL D 1 133 ? 7.535 87.899 36.313 1.00 34.66 130 VAL D N 1
ATOM 6829 C CA . VAL D 1 133 ? 8.501 87.175 37.128 1.00 37.65 130 VAL D CA 1
ATOM 6830 C C . VAL D 1 133 ? 8.428 85.680 36.814 1.00 38.83 130 VAL D C 1
ATOM 6831 O O . VAL D 1 133 ? 9.447 85.021 36.595 1.00 32.92 130 VAL D O 1
ATOM 6835 N N . ILE D 1 134 ? 7.207 85.155 36.798 1.00 34.50 131 ILE D N 1
ATOM 6836 C CA . ILE D 1 134 ? 6.992 83.736 36.563 1.00 37.35 131 ILE D CA 1
ATOM 6837 C C . ILE D 1 134 ? 7.587 83.285 35.229 1.00 34.70 131 ILE D C 1
ATOM 6838 O O . ILE D 1 134 ? 8.255 82.248 35.155 1.00 35.37 131 ILE D O 1
ATOM 6843 N N . ALA D 1 135 ? 7.367 84.075 34.184 1.00 31.30 132 ALA D N 1
ATOM 6844 C CA . ALA D 1 135 ? 7.925 83.772 32.867 1.00 40.32 132 ALA D CA 1
ATOM 6845 C C . ALA D 1 135 ? 9.451 83.865 32.850 1.00 42.05 132 ALA D C 1
ATOM 6846 O O . ALA D 1 135 ? 10.124 83.012 32.270 1.00 43.46 132 ALA D O 1
ATOM 6848 N N . SER D 1 136 ? 9.992 84.907 33.475 1.00 39.91 133 SER D N 1
ATOM 6849 C CA . SER D 1 136 ? 11.435 85.138 33.448 1.00 43.39 133 SER D CA 1
ATOM 6850 C C . SER D 1 136 ? 12.193 84.034 34.188 1.00 43.17 133 SER D C 1
ATOM 6851 O O . SER D 1 136 ? 13.384 83.839 33.966 1.00 44.05 133 SER D O 1
ATOM 6854 N N . LEU D 1 137 ? 11.499 83.318 35.071 1.00 34.53 134 LEU D N 1
ATOM 6855 C CA . LEU D 1 137 ? 12.116 82.225 35.811 1.00 35.72 134 LEU D CA 1
ATOM 6856 C C . LEU D 1 137 ? 11.915 80.885 35.113 1.00 40.66 134 LEU D C 1
ATOM 6857 O O . LEU D 1 137 ? 12.314 79.844 35.636 1.00 44.45 134 LEU D O 1
ATOM 6862 N N . GLY D 1 138 ? 11.303 80.915 33.931 1.00 37.72 135 GLY D N 1
ATOM 6863 C CA . GLY D 1 138 ? 11.039 79.700 33.181 1.00 40.43 135 GLY D CA 1
ATOM 6864 C C . GLY D 1 138 ? 9.947 78.840 33.805 1.00 37.93 135 GLY D C 1
ATOM 6865 O O . GLY D 1 138 ? 9.918 77.626 33.607 1.00 42.06 135 GLY D O 1
ATOM 6874 N N . ARG D 1 140 ? 6.907 77.758 33.212 1.00 38.24 137 ARG D N 1
ATOM 6875 C CA . ARG D 1 140 ? 6.054 77.786 32.029 1.00 46.62 137 ARG D CA 1
ATOM 6876 C C . ARG D 1 140 ? 4.590 77.458 32.311 1.00 43.58 137 ARG D C 1
ATOM 6877 O O . ARG D 1 140 ? 3.706 77.889 31.571 1.00 45.47 137 ARG D O 1
ATOM 6885 N N . ASP D 1 141 ? 4.334 76.691 33.370 1.00 32.95 138 ASP D N 1
ATOM 6886 C CA . ASP D 1 141 ? 2.978 76.211 33.637 1.00 39.70 138 ASP D CA 1
ATOM 6887 C C . ASP D 1 141 ? 2.327 76.838 34.862 1.00 39.03 138 ASP D C 1
ATOM 6888 O O . ASP D 1 141 ? 1.275 76.381 35.308 1.00 40.33 138 ASP D O 1
ATOM 6893 N N . SER D 1 142 ? 2.942 77.880 35.404 1.00 31.29 139 SER D N 1
ATOM 6894 C CA . SER D 1 142 ? 2.392 78.531 36.590 1.00 30.86 139 SER D CA 1
ATOM 6895 C C . SER D 1 142 ? 1.852 79.910 36.229 1.00 33.43 139 SER D C 1
ATOM 6896 O O . SER D 1 142 ? 2.177 80.453 35.171 1.00 31.48 139 SER D O 1
ATOM 6899 N N . ASN D 1 143 ? 1.011 80.462 37.094 1.00 29.01 140 ASN D N 1
ATOM 6900 C CA . ASN D 1 143 ? 0.406 81.760 36.827 1.00 30.74 140 ASN D CA 1
ATOM 6901 C C . ASN D 1 143 ? -0.136 82.375 38.106 1.00 35.86 140 ASN D C 1
ATOM 6902 O O . ASN D 1 143 ? -0.363 81.662 39.095 1.00 31.62 140 ASN D O 1
ATOM 6907 N N . LEU D 1 144 ? -0.320 83.695 38.089 1.00 31.97 141 LEU D N 1
ATOM 6908 C CA . LEU D 1 144 ? -1.144 84.377 39.086 1.00 32.44 141 LEU D CA 1
ATOM 6909 C C . LEU D 1 144 ? -2.214 85.177 38.362 1.00 39.13 141 LEU D C 1
ATOM 6910 O O . LEU D 1 144 ? -1.911 86.130 37.641 1.00 42.41 141 LEU D O 1
ATOM 6915 N N . SER D 1 145 ? -3.467 84.786 38.542 1.00 37.03 142 SER D N 1
ATOM 6916 C CA . SER D 1 145 ? -4.549 85.392 37.786 1.00 37.26 142 SER D CA 1
ATOM 6917 C C . SER D 1 145 ? -5.644 85.874 38.711 1.00 41.94 142 SER D C 1
ATOM 6918 O O . SER D 1 145 ? -6.556 86.577 38.290 1.00 44.76 142 SER D O 1
ATOM 6921 N N . ARG D 1 146 ? -5.558 85.489 39.978 1.00 37.40 143 ARG D N 1
ATOM 6922 C CA . ARG D 1 146 ? -6.669 85.695 40.892 1.00 40.19 143 ARG D CA 1
ATOM 6923 C C . ARG D 1 146 ? -6.133 86.135 42.254 1.00 39.53 143 ARG D C 1
ATOM 6924 O O . ARG D 1 146 ? -5.128 85.590 42.731 1.00 31.73 143 ARG D O 1
ATOM 6932 N N . LYS D 1 147 ? -6.769 87.145 42.854 1.00 31.91 144 LYS D N 1
ATOM 6933 C CA . LYS D 1 147 ? -6.388 87.593 44.198 1.00 36.69 144 LYS D CA 1
ATOM 6934 C C . LYS D 1 147 ? -6.789 86.553 45.233 1.00 35.48 144 LYS D C 1
ATOM 6935 O O . LYS D 1 147 ? -7.554 85.629 44.931 1.00 32.99 144 LYS D O 1
ATOM 6949 N N . LYS D 1 149 ? -8.822 84.830 47.950 1.00 46.31 146 LYS D N 1
ATOM 6950 C CA . LYS D 1 149 ? -10.227 84.840 48.361 1.00 51.23 146 LYS D CA 1
ATOM 6951 C C . LYS D 1 149 ? -10.486 83.859 49.510 1.00 60.92 146 LYS D C 1
ATOM 6952 O O . LYS D 1 149 ? -11.596 83.805 50.048 1.00 63.32 146 LYS D O 1
ATOM 6958 N N . GLY D 1 150 ? -9.459 83.088 49.874 1.00 60.34 147 GLY D N 1
ATOM 6959 C CA . GLY D 1 150 ? -9.555 82.130 50.965 1.00 67.12 147 GLY D CA 1
ATOM 6960 C C . GLY D 1 150 ? -10.133 80.778 50.566 1.00 76.30 147 GLY D C 1
ATOM 6961 O O . GLY D 1 150 ? -9.854 79.761 51.203 1.00 76.08 147 GLY D O 1
ATOM 6962 N N . ARG D 1 151 ? -10.943 80.767 49.510 1.00 79.88 148 ARG D N 1
ATOM 6963 C CA . ARG D 1 151 ? -11.574 79.539 49.029 1.00 80.26 148 ARG D CA 1
ATOM 6964 C C . ARG D 1 151 ? -11.014 79.084 47.673 1.00 84.35 148 ARG D C 1
ATOM 6965 O O . ARG D 1 151 ? -10.459 79.891 46.922 1.00 76.06 148 ARG D O 1
ATOM 6973 N N . PRO D 1 152 ? -11.160 77.782 47.358 1.00 94.89 149 PRO D N 1
ATOM 6974 C CA . PRO D 1 152 ? -10.660 77.224 46.094 1.00 99.13 149 PRO D CA 1
ATOM 6975 C C . PRO D 1 152 ? -11.145 78.016 44.880 1.00 104.16 149 PRO D C 1
ATOM 6976 O O . PRO D 1 152 ? -10.311 78.453 44.086 1.00 107.14 149 PRO D O 1
ATOM 6980 N N . ASP D 1 156 ? -14.768 78.429 35.587 1.00 85.51 153 ASP D N 1
ATOM 6981 C CA . ASP D 1 156 ? -15.071 79.602 34.769 1.00 90.82 153 ASP D CA 1
ATOM 6982 C C . ASP D 1 156 ? -14.273 80.832 35.219 1.00 92.84 153 ASP D C 1
ATOM 6983 O O . ASP D 1 156 ? -13.912 81.686 34.407 1.00 93.80 153 ASP D O 1
ATOM 6988 N N . GLU D 1 157 ? -14.014 80.913 36.520 1.00 88.88 154 GLU D N 1
ATOM 6989 C CA . GLU D 1 157 ? -13.179 81.963 37.092 1.00 80.15 154 GLU D CA 1
ATOM 6990 C C . GLU D 1 157 ? -11.733 81.472 37.134 1.00 67.69 154 GLU D C 1
ATOM 6991 O O . GLU D 1 157 ? -11.487 80.325 37.492 1.00 60.24 154 GLU D O 1
ATOM 6997 N N . PRO D 1 158 ? -10.773 82.336 36.763 1.00 65.95 155 PRO D N 1
ATOM 6998 C CA . PRO D 1 158 ? -9.367 81.932 36.611 1.00 58.93 155 PRO D CA 1
ATOM 6999 C C . PRO D 1 158 ? -8.746 81.449 37.917 1.00 49.85 155 PRO D C 1
ATOM 7000 O O . PRO D 1 158 ? -8.935 82.082 38.948 1.00 54.72 155 PRO D O 1
ATOM 7004 N N . GLU D 1 159 ? -8.011 80.345 37.860 1.00 44.87 156 GLU D N 1
ATOM 7005 C CA . GLU D 1 159 ? -7.360 79.769 39.034 1.00 41.98 156 GLU D CA 1
ATOM 7006 C C . GLU D 1 159 ? -5.858 80.024 38.971 1.00 34.13 156 GLU D C 1
ATOM 7007 O O . GLU D 1 159 ? -5.305 80.260 37.893 1.00 39.70 156 GLU D O 1
ATOM 7013 N N . ASN D 1 160 ? -5.197 79.991 40.120 1.00 30.20 157 ASN D N 1
ATOM 7014 C CA . ASN D 1 160 ? -3.742 80.075 40.163 1.00 25.79 157 ASN D CA 1
ATOM 7015 C C . ASN D 1 160 ? -3.150 78.673 40.209 1.00 32.38 157 ASN D C 1
ATOM 7016 O O . ASN D 1 160 ? -3.307 77.961 41.205 1.00 30.50 157 ASN D O 1
ATOM 7021 N N . TRP D 1 161 ? -2.479 78.281 39.130 1.00 28.65 158 TRP D N 1
ATOM 7022 C CA . TRP D 1 161 ? -1.926 76.934 39.016 1.00 32.91 158 TRP D CA 1
ATOM 7023 C C . TRP D 1 161 ? -0.421 76.909 39.237 1.00 33.50 158 TRP D C 1
ATOM 7024 O O . TRP D 1 161 ? 0.274 77.898 39.010 1.00 30.30 158 TRP D O 1
ATOM 7035 N N . ALA D 1 162 ? 0.076 75.766 39.689 1.00 30.18 159 ALA D N 1
ATOM 7036 C CA . ALA D 1 162 ? 1.504 75.584 39.886 1.00 30.07 159 ALA D CA 1
ATOM 7037 C C . ALA D 1 162 ? 1.899 74.169 39.505 1.00 35.26 159 ALA D C 1
ATOM 7038 O O . ALA D 1 162 ? 1.043 73.287 39.406 1.00 34.44 159 ALA D O 1
ATOM 7040 N N . THR D 1 163 ? 3.190 73.972 39.253 1.00 33.08 160 THR D N 1
ATOM 7041 C CA A THR D 1 163 ? 3.744 72.634 39.136 0.00 32.85 160 THR D CA 1
ATOM 7042 C CA B THR D 1 163 ? 3.756 72.634 39.129 1.00 32.49 160 THR D CA 1
ATOM 7043 C C . THR D 1 163 ? 4.965 72.535 40.046 1.00 33.12 160 THR D C 1
ATOM 7044 O O . THR D 1 163 ? 5.643 73.537 40.305 1.00 26.47 160 THR D O 1
ATOM 7051 N N . PRO D 1 164 ? 5.244 71.330 40.557 1.00 33.26 161 PRO D N 1
ATOM 7052 C CA . PRO D 1 164 ? 6.412 71.187 41.437 1.00 29.95 161 PRO D CA 1
ATOM 7053 C C . PRO D 1 164 ? 7.701 71.615 40.727 1.00 29.98 161 PRO D C 1
ATOM 7054 O O . PRO D 1 164 ? 8.506 72.335 41.326 1.00 32.82 161 PRO D O 1
ATOM 7058 N N . ASP D 1 165 ? 7.891 71.172 39.484 1.00 31.38 162 ASP D N 1
ATOM 7059 C CA . ASP D 1 165 ? 9.054 71.580 38.688 1.00 33.45 162 ASP D CA 1
ATOM 7060 C C . ASP D 1 165 ? 9.236 73.102 38.718 1.00 36.03 162 ASP D C 1
ATOM 7061 O O . ASP D 1 165 ? 10.339 73.601 38.965 1.00 32.99 162 ASP D O 1
ATOM 7066 N N . ASP D 1 166 ? 8.155 73.830 38.449 1.00 34.06 163 ASP D N 1
ATOM 7067 C CA . ASP D 1 166 ? 8.226 75.284 38.334 1.00 33.67 163 ASP D CA 1
ATOM 7068 C C . ASP D 1 166 ? 8.623 75.897 39.666 1.00 34.82 163 ASP D C 1
ATOM 7069 O O . ASP D 1 166 ? 9.461 76.796 39.723 1.00 35.29 163 ASP D O 1
ATOM 7074 N N . TYR D 1 167 ? 8.022 75.410 40.746 1.00 32.13 164 TYR D N 1
ATOM 7075 C CA . TYR D 1 167 ? 8.317 75.982 42.052 1.00 27.48 164 TYR D CA 1
ATOM 7076 C C . TYR D 1 167 ? 9.696 75.614 42.591 1.00 31.83 164 TYR D C 1
ATOM 7077 O O . TYR D 1 167 ? 10.292 76.381 43.364 1.00 29.73 164 TYR D O 1
ATOM 7086 N N . ALA D 1 168 ? 10.221 74.472 42.150 1.00 26.26 165 ALA D N 1
ATOM 7087 C CA . ALA D 1 168 ? 11.609 74.139 42.441 1.00 32.57 165 ALA D CA 1
ATOM 7088 C C . ALA D 1 168 ? 12.536 75.157 41.769 1.00 29.60 165 ALA D C 1
ATOM 7089 O O . ALA D 1 168 ? 13.552 75.547 42.340 1.00 30.93 165 ALA D O 1
ATOM 7091 N N . LEU D 1 169 ? 12.188 75.577 40.558 1.00 30.12 166 LEU D N 1
ATOM 7092 C CA . LEU D 1 169 ? 12.982 76.579 39.835 1.00 34.12 166 LEU D CA 1
ATOM 7093 C C . LEU D 1 169 ? 13.020 77.897 40.600 1.00 34.29 166 LEU D C 1
ATOM 7094 O O . LEU D 1 169 ? 14.067 78.546 40.703 1.00 31.38 166 LEU D O 1
ATOM 7099 N N . ALA D 1 170 ? 11.872 78.290 41.138 1.00 28.86 167 ALA D N 1
ATOM 7100 C CA . ALA D 1 170 ? 11.787 79.532 41.893 1.00 32.13 167 ALA D CA 1
ATOM 7101 C C . ALA D 1 170 ? 12.727 79.540 43.110 1.00 31.40 167 ALA D C 1
ATOM 7102 O O . ALA D 1 170 ? 13.440 80.505 43.348 1.00 31.61 167 ALA D O 1
ATOM 7104 N N . VAL D 1 171 ? 12.730 78.455 43.877 1.00 23.18 168 VAL D N 1
ATOM 7105 C CA . VAL D 1 171 ? 13.567 78.376 45.068 1.00 26.59 168 VAL D CA 1
ATOM 7106 C C . VAL D 1 171 ? 15.048 78.383 44.671 1.00 28.52 168 VAL D C 1
ATOM 7107 O O . VAL D 1 171 ? 15.861 79.046 45.301 1.00 28.98 168 VAL D O 1
ATOM 7111 N N . GLN D 1 172 ? 15.382 77.643 43.617 1.00 28.96 169 GLN D N 1
ATOM 7112 C CA . GLN D 1 172 ? 16.747 77.609 43.106 1.00 35.48 169 GLN D CA 1
ATOM 7113 C C . GLN D 1 172 ? 17.214 78.988 42.678 1.00 38.01 169 GLN D C 1
ATOM 7114 O O . GLN D 1 172 ? 18.365 79.345 42.911 1.00 33.49 169 GLN D O 1
ATOM 7120 N N . ALA D 1 173 ? 16.327 79.752 42.040 1.00 37.12 170 ALA D N 1
ATOM 7121 C CA . ALA D 1 173 ? 16.671 81.103 41.587 1.00 32.74 170 ALA D CA 1
ATOM 7122 C C . ALA D 1 173 ? 17.032 81.979 42.784 1.00 34.04 170 ALA D C 1
ATOM 7123 O O . ALA D 1 173 ? 17.993 82.756 42.732 1.00 33.84 170 ALA D O 1
ATOM 7125 N N . LEU D 1 174 ? 16.254 81.852 43.857 1.00 27.08 171 LEU D N 1
ATOM 7126 C CA . LEU D 1 174 ? 16.545 82.560 45.113 1.00 30.92 171 LEU D CA 1
ATOM 7127 C C . LEU D 1 174 ? 17.878 82.121 45.716 1.00 31.69 171 LEU D C 1
ATOM 7128 O O . LEU D 1 174 ? 18.700 82.952 46.117 1.00 33.45 171 LEU D O 1
ATOM 7133 N N . LEU D 1 175 ? 18.087 80.810 45.786 1.00 29.31 172 LEU D N 1
ATOM 7134 C CA . LEU D 1 175 ? 19.312 80.271 46.379 1.00 28.26 172 LEU D CA 1
ATOM 7135 C C . LEU D 1 175 ? 20.543 80.735 45.617 1.00 33.73 172 LEU D C 1
ATOM 7136 O O . LEU D 1 175 ? 21.603 80.969 46.208 1.00 33.45 172 LEU D O 1
ATOM 7141 N N . GLU D 1 176 ? 20.394 80.882 44.304 1.00 36.05 173 GLU D N 1
ATOM 7142 C CA . GLU D 1 176 ? 21.531 81.150 43.429 1.00 43.42 173 GLU D CA 1
ATOM 7143 C C . GLU D 1 176 ? 21.707 82.638 43.136 1.00 39.20 173 GLU D C 1
ATOM 7144 O O . GLU D 1 176 ? 22.661 83.043 42.468 1.00 36.85 173 GLU D O 1
ATOM 7150 N N . GLY D 1 177 ? 20.785 83.445 43.645 1.00 35.92 174 GLY D N 1
ATOM 7151 C CA . GLY D 1 177 ? 20.861 84.882 43.478 1.00 38.56 174 GLY D CA 1
ATOM 7152 C C . GLY D 1 177 ? 20.467 85.361 42.095 1.00 37.28 174 GLY D C 1
ATOM 7153 O O . GLY D 1 177 ? 20.933 86.402 41.642 1.00 44.26 174 GLY D O 1
ATOM 7154 N N . ARG D 1 178 ? 19.602 84.612 41.421 1.00 41.80 175 ARG D N 1
ATOM 7155 C CA . ARG D 1 178 ? 19.136 85.006 40.091 1.00 46.93 175 ARG D CA 1
ATOM 7156 C C . ARG D 1 178 ? 17.694 85.526 40.075 1.00 42.46 175 ARG D C 1
ATOM 7157 O O . ARG D 1 178 ? 17.249 86.101 39.085 1.00 45.56 175 ARG D O 1
ATOM 7165 N N . ALA D 1 179 ? 16.964 85.322 41.165 1.00 33.16 176 ALA D N 1
ATOM 7166 C CA . ALA D 1 179 ? 15.582 85.793 41.240 1.00 39.66 176 ALA D CA 1
ATOM 7167 C C . ALA D 1 179 ? 15.512 87.324 41.165 1.00 44.04 176 ALA D C 1
ATOM 7168 O O . ALA D 1 179 ? 14.573 87.896 40.597 1.00 36.38 176 ALA D O 1
ATOM 7170 N N . ALA D 1 180 ? 16.519 87.972 41.742 1.00 42.28 177 ALA D N 1
ATOM 7171 C CA . ALA D 1 180 ? 16.604 89.429 41.794 1.00 41.32 177 ALA D CA 1
ATOM 7172 C C . ALA D 1 180 ? 18.047 89.782 42.118 1.00 42.20 177 ALA D C 1
ATOM 7173 O O . ALA D 1 180 ? 18.951 89.004 41.819 1.00 41.99 177 ALA D O 1
ATOM 7175 N N . SER D 1 181 ? 18.273 90.940 42.730 1.00 40.82 178 SER D N 1
ATOM 7176 C CA . SER D 1 181 ? 19.618 91.274 43.190 1.00 42.63 178 SER D CA 1
ATOM 7177 C C . SER D 1 181 ? 20.007 90.303 44.303 1.00 38.80 178 SER D C 1
ATOM 7178 O O . SER D 1 181 ? 19.138 89.738 44.977 1.00 31.20 178 SER D O 1
ATOM 7181 N N . GLN D 1 182 ? 21.308 90.099 44.493 1.00 42.72 179 GLN D N 1
ATOM 7182 C CA . GLN D 1 182 ? 21.776 89.228 45.568 1.00 40.42 179 GLN D CA 1
ATOM 7183 C C . GLN D 1 182 ? 21.255 89.722 46.914 1.00 39.32 179 GLN D C 1
ATOM 7184 O O . GLN D 1 182 ? 20.793 88.932 47.737 1.00 37.13 179 GLN D O 1
ATOM 7190 N N . GLU D 1 183 ? 21.332 91.031 47.134 1.00 39.19 180 GLU D N 1
ATOM 7191 C CA . GLU D 1 183 ? 20.825 91.623 48.371 1.00 41.03 180 GLU D CA 1
ATOM 7192 C C . GLU D 1 183 ? 19.360 91.224 48.603 1.00 41.14 180 GLU D C 1
ATOM 7193 O O . GLU D 1 183 ? 18.965 90.835 49.704 1.00 37.20 180 GLU D O 1
ATOM 7199 N N . SER D 1 184 ? 18.554 91.311 47.556 1.00 34.82 181 SER D N 1
ATOM 7200 C CA . SER D 1 184 ? 17.145 90.976 47.699 1.00 28.26 181 SER D CA 1
ATOM 7201 C C . SER D 1 184 ? 16.944 89.476 47.886 1.00 32.53 181 SER D C 1
ATOM 7202 O O . SER D 1 184 ? 16.141 89.049 48.713 1.00 31.20 181 SER D O 1
ATOM 7205 N N . CYS D 1 185 ? 17.676 88.671 47.128 1.00 32.46 182 CYS D N 1
ATOM 7206 C CA . CYS D 1 185 ? 17.569 87.222 47.296 1.00 34.47 182 CYS D CA 1
ATOM 7207 C C . CYS D 1 185 ? 17.849 86.781 48.740 1.00 34.19 182 CYS D C 1
ATOM 7208 O O . CYS D 1 185 ? 17.089 85.987 49.308 1.00 33.55 182 CYS D O 1
ATOM 7211 N N . THR D 1 186 ? 18.928 87.290 49.335 1.00 29.73 183 THR D N 1
ATOM 7212 C CA . THR D 1 186 ? 19.239 86.917 50.714 1.00 38.22 183 THR D CA 1
ATOM 7213 C C . THR D 1 186 ? 18.155 87.406 51.681 1.00 35.09 183 THR D C 1
ATOM 7214 O O . THR D 1 186 ? 17.813 86.710 52.641 1.00 31.20 183 THR D O 1
ATOM 7218 N N . ALA D 1 187 ? 17.581 88.576 51.411 1.00 34.80 184 ALA D N 1
ATOM 7219 C CA . ALA D 1 187 ? 16.504 89.071 52.260 1.00 33.79 184 ALA D CA 1
ATOM 7220 C C . ALA D 1 187 ? 15.268 88.191 52.108 1.00 33.79 184 ALA D C 1
ATOM 7221 O O . ALA D 1 187 ? 14.549 87.945 53.076 1.00 28.85 184 ALA D O 1
ATOM 7231 N N . LEU D 1 189 ? 15.172 84.975 51.252 1.00 29.67 186 LEU D N 1
ATOM 7232 C CA . LEU D 1 189 ? 15.430 83.699 51.914 1.00 35.41 186 LEU D CA 1
ATOM 7233 C C . LEU D 1 189 ? 15.175 83.822 53.420 1.00 32.73 186 LEU D C 1
ATOM 7234 O O . LEU D 1 189 ? 14.576 82.931 54.043 1.00 28.97 186 LEU D O 1
ATOM 7239 N N . ALA D 1 190 ? 15.624 84.934 53.995 1.00 25.83 187 ALA D N 1
ATOM 7240 C CA . ALA D 1 190 ? 15.387 85.206 55.405 1.00 27.88 187 ALA D CA 1
ATOM 7241 C C . ALA D 1 190 ? 13.884 85.303 55.704 1.00 29.59 187 ALA D C 1
ATOM 7242 O O . ALA D 1 190 ? 13.442 84.907 56.785 1.00 26.41 187 ALA D O 1
ATOM 7252 N N . LEU D 1 192 ? 11.525 83.577 54.040 1.00 24.83 189 LEU D N 1
ATOM 7253 C CA . LEU D 1 192 ? 11.050 82.191 54.033 1.00 27.74 189 LEU D CA 1
ATOM 7254 C C . LEU D 1 192 ? 11.388 81.459 55.331 1.00 27.33 189 LEU D C 1
ATOM 7255 O O . LEU D 1 192 ? 10.627 80.602 55.790 1.00 23.39 189 LEU D O 1
ATOM 7260 N N . GLU D 1 193 ? 12.522 81.805 55.932 1.00 21.59 190 GLU D N 1
ATOM 7261 C CA . GLU D 1 193 ? 12.920 81.188 57.177 1.00 25.00 190 GLU D CA 1
ATOM 7262 C C . GLU D 1 193 ? 12.013 81.606 58.329 1.00 28.85 190 GLU D C 1
ATOM 7263 O O . GLU D 1 193 ? 12.047 80.993 59.387 1.00 31.50 190 GLU D O 1
ATOM 7269 N N . LYS D 1 194 ? 11.203 82.642 58.128 1.00 27.02 191 LYS D N 1
ATOM 7270 C CA . LYS D 1 194 ? 10.258 83.061 59.176 1.00 25.44 191 LYS D CA 1
ATOM 7271 C C . LYS D 1 194 ? 8.891 82.370 59.063 1.00 25.12 191 LYS D C 1
ATOM 7272 O O . LYS D 1 194 ? 7.968 82.669 59.816 1.00 23.51 191 LYS D O 1
ATOM 7278 N N . GLN D 1 195 ? 8.781 81.433 58.124 1.00 24.65 192 GLN D N 1
ATOM 7279 C CA . GLN D 1 195 ? 7.604 80.565 58.017 1.00 24.99 192 GLN D CA 1
ATOM 7280 C C . GLN D 1 195 ? 7.188 80.109 59.409 1.00 24.08 192 GLN D C 1
ATOM 7281 O O . GLN D 1 195 ? 8.001 79.542 60.139 1.00 27.94 192 GLN D O 1
ATOM 7287 N N . GLN D 1 196 ? 5.936 80.335 59.794 1.00 22.43 193 GLN D N 1
ATOM 7288 C CA . GLN D 1 196 ? 5.525 79.955 61.159 1.00 24.59 193 GLN D CA 1
ATOM 7289 C C . GLN D 1 196 ? 4.993 78.518 61.332 1.00 28.90 193 GLN D C 1
ATOM 7290 O O . GLN D 1 196 ? 4.817 78.049 62.457 1.00 28.97 193 GLN D O 1
ATOM 7296 N N . ASN D 1 197 ? 4.767 77.808 60.235 1.00 25.99 194 ASN D N 1
ATOM 7297 C CA . ASN D 1 197 ? 4.249 76.448 60.334 1.00 24.71 194 ASN D CA 1
ATOM 7298 C C . ASN D 1 197 ? 5.342 75.413 60.023 1.00 23.01 194 ASN D C 1
ATOM 7299 O O . ASN D 1 197 ? 5.733 75.242 58.864 1.00 28.54 194 ASN D O 1
ATOM 7304 N N . PRO D 1 198 ? 5.843 74.732 61.060 1.00 27.85 195 PRO D N 1
ATOM 7305 C CA . PRO D 1 198 ? 6.964 73.809 60.869 1.00 29.33 195 PRO D CA 1
ATOM 7306 C C . PRO D 1 198 ? 6.501 72.373 60.664 1.00 23.92 195 PRO D C 1
ATOM 7307 O O . PRO D 1 198 ? 7.300 71.463 60.850 1.00 29.06 195 PRO D O 1
ATOM 7311 N N . ARG D 1 199 ? 5.240 72.168 60.301 1.00 24.08 196 ARG D N 1
ATOM 7312 C CA . ARG D 1 199 ? 4.688 70.818 60.299 1.00 27.47 196 ARG D CA 1
ATOM 7313 C C . ARG D 1 199 ? 4.775 70.131 58.946 1.00 28.62 196 ARG D C 1
ATOM 7314 O O . ARG D 1 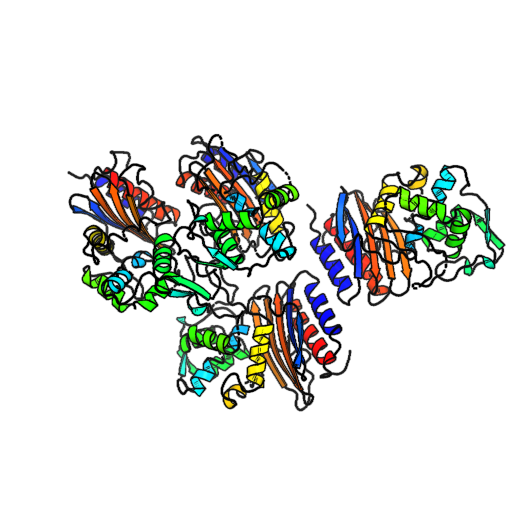199 ? 4.398 68.966 58.807 1.00 25.10 196 ARG D O 1
ATOM 7322 N N . ARG D 1 200 ? 5.273 70.842 57.942 1.00 21.46 197 ARG D N 1
ATOM 7323 C CA . ARG D 1 200 ? 5.361 70.241 56.618 1.00 28.33 197 ARG D CA 1
ATOM 7324 C C . ARG D 1 200 ? 6.812 70.001 56.247 1.00 26.14 197 ARG D C 1
ATOM 7325 O O . ARG D 1 200 ? 7.420 69.048 56.740 1.00 25.92 197 ARG D O 1
ATOM 7333 N N . ILE D 1 201 ? 7.378 70.841 55.388 1.00 21.81 198 ILE D N 1
ATOM 7334 C CA . ILE D 1 201 ? 8.812 70.714 55.115 1.00 27.17 198 ILE D CA 1
ATOM 7335 C C . ILE D 1 201 ? 9.615 70.678 56.423 1.00 28.69 198 ILE D C 1
ATOM 7336 O O . ILE D 1 201 ? 10.547 69.884 56.582 1.00 28.70 198 ILE D O 1
ATOM 7341 N N . GLY D 1 202 ? 9.224 71.509 57.379 1.00 27.02 199 GLY D N 1
ATOM 7342 C CA . GLY D 1 202 ? 9.992 71.649 58.604 1.00 24.75 199 GLY D CA 1
ATOM 7343 C C . GLY D 1 202 ? 9.854 70.499 59.593 1.00 29.11 199 GLY D C 1
ATOM 7344 O O . GLY D 1 202 ? 10.604 70.411 60.561 1.00 25.82 199 GLY D O 1
ATOM 7345 N N . ARG D 1 203 ? 8.914 69.595 59.344 1.00 27.78 200 ARG D N 1
ATOM 7346 C CA . ARG D 1 203 ? 8.486 68.657 60.383 1.00 20.95 200 ARG D CA 1
ATOM 7347 C C . ARG D 1 203 ? 9.624 67.870 61.012 1.00 26.02 200 ARG D C 1
ATOM 7348 O O . ARG D 1 203 ? 9.701 67.757 62.237 1.00 34.95 200 ARG D O 1
ATOM 7356 N N . TYR D 1 204 ? 10.502 67.333 60.169 1.00 29.76 201 TYR D N 1
ATOM 7357 C CA . TYR D 1 204 ? 11.618 66.512 60.628 1.00 35.27 201 TYR D CA 1
ATOM 7358 C C . TYR D 1 204 ? 12.992 67.164 60.412 1.00 36.04 201 TYR D C 1
ATOM 7359 O O . TYR D 1 204 ? 14.011 66.490 60.462 1.00 34.41 201 TYR D O 1
ATOM 7368 N N . VAL D 1 205 ? 13.022 68.469 60.174 1.00 34.02 202 VAL D N 1
ATOM 7369 C CA . VAL D 1 205 ? 14.297 69.190 60.172 1.00 31.72 202 VAL D CA 1
ATOM 7370 C C . VAL D 1 205 ? 14.795 69.339 61.608 1.00 33.57 202 VAL D C 1
ATOM 7371 O O . VAL D 1 205 ? 14.134 69.968 62.437 1.00 35.29 202 VAL D O 1
ATOM 7375 N N . PRO D 1 206 ? 15.972 68.766 61.907 1.00 34.30 203 PRO D N 1
ATOM 7376 C CA . PRO D 1 206 ? 16.519 68.792 63.267 1.00 39.61 203 PRO D CA 1
ATOM 7377 C C . PRO D 1 206 ? 16.914 70.203 63.694 1.00 40.33 203 PRO D C 1
ATOM 7378 O O . PRO D 1 206 ? 17.235 71.040 62.847 1.00 35.72 203 PRO D O 1
ATOM 7382 N N . GLU D 1 207 ? 16.850 70.464 64.997 1.00 43.91 204 GLU D N 1
ATOM 7383 C CA . GLU D 1 207 ? 17.321 71.727 65.549 1.00 52.60 204 GLU D CA 1
ATOM 7384 C C . GLU D 1 207 ? 18.838 71.665 65.611 1.00 46.20 204 GLU D C 1
ATOM 7385 O O . GLU D 1 207 ? 19.411 70.582 65.784 1.00 40.71 204 GLU D O 1
ATOM 7391 N N . GLY D 1 208 ? 19.490 72.814 65.464 1.00 45.94 205 GLY D N 1
ATOM 7392 C CA . GLY D 1 208 ? 20.939 72.872 65.601 1.00 41.67 205 GLY D CA 1
ATOM 7393 C C . GLY D 1 208 ? 21.582 74.021 64.845 1.00 41.88 205 GLY D C 1
ATOM 7394 O O . GLY D 1 208 ? 21.067 74.474 63.819 1.00 37.01 205 GLY D O 1
ATOM 7395 N N . GLU D 1 209 ? 22.708 74.500 65.366 1.00 44.14 206 GLU D N 1
ATOM 7396 C CA . GLU D 1 209 ? 23.510 75.505 64.682 1.00 44.87 206 GLU D CA 1
ATOM 7397 C C . GLU D 1 209 ? 23.894 74.993 63.298 1.00 39.82 206 GLU D C 1
ATOM 7398 O O . GLU D 1 209 ? 24.288 73.826 63.140 1.00 37.12 206 GLU D O 1
ATOM 7404 N N . GLY D 1 210 ? 23.778 75.864 62.300 1.00 33.65 207 GLY D N 1
ATOM 7405 C CA . GLY D 1 210 ? 24.135 75.508 60.937 1.00 39.34 207 GLY D CA 1
ATOM 7406 C C . GLY D 1 210 ? 23.028 74.816 60.151 1.00 37.90 207 GLY D C 1
ATOM 7407 O O . GLY D 1 210 ? 23.202 74.489 58.976 1.00 34.43 207 GLY D O 1
ATOM 7408 N N . ILE D 1 211 ? 21.890 74.576 60.797 1.00 32.80 208 ILE D N 1
ATOM 7409 C CA . ILE D 1 211 ? 20.757 73.937 60.124 1.00 33.77 208 ILE D CA 1
ATOM 7410 C C . ILE D 1 211 ? 19.655 74.971 60.029 1.00 33.05 208 ILE D C 1
ATOM 7411 O O . ILE D 1 211 ? 19.194 75.479 61.055 1.00 37.78 208 ILE D O 1
ATOM 7416 N N . ARG D 1 212 ? 19.262 75.316 58.807 1.00 31.83 209 ARG D N 1
ATOM 7417 C CA . ARG D 1 212 ? 18.178 76.285 58.602 1.00 29.92 209 ARG D CA 1
ATOM 7418 C C . ARG D 1 212 ? 17.213 75.789 57.542 1.00 32.02 209 ARG D C 1
ATOM 7419 O O . ARG D 1 212 ? 17.586 74.991 56.686 1.00 36.29 209 ARG D O 1
ATOM 7427 N N . TRP D 1 213 ? 15.972 76.264 57.591 1.00 25.02 210 TRP D N 1
ATOM 7428 C CA . TRP D 1 213 ? 15.011 75.929 56.564 1.00 25.76 210 TRP D CA 1
ATOM 7429 C C . TRP D 1 213 ? 14.003 77.057 56.465 1.00 32.83 210 TRP D C 1
ATOM 7430 O O . TRP D 1 213 ? 13.742 77.776 57.445 1.00 28.19 210 TRP D O 1
ATOM 7441 N N . GLY D 1 214 ? 13.452 77.214 55.269 1.00 28.08 211 GLY D N 1
ATOM 7442 C CA . GLY D 1 214 ? 12.391 78.177 55.024 1.00 29.72 211 GLY D CA 1
ATOM 7443 C C . GLY D 1 214 ? 11.420 77.597 54.014 1.00 30.68 211 GLY D C 1
ATOM 7444 O O . GLY D 1 214 ? 11.784 76.708 53.250 1.00 27.58 211 GLY D O 1
ATOM 7445 N N . SER D 1 215 ? 10.180 78.076 54.015 1.00 26.57 212 SER D N 1
ATOM 7446 C CA . SER D 1 215 ? 9.220 77.638 53.014 1.00 26.00 212 SER D CA 1
ATOM 7447 C C . SER D 1 215 ? 8.013 78.559 52.925 1.00 24.69 212 SER D C 1
ATOM 7448 O O . SER D 1 215 ? 7.811 79.440 53.763 1.00 25.27 212 SER D O 1
ATOM 7451 N N . LYS D 1 216 ? 7.213 78.333 51.897 1.00 23.97 213 LYS D N 1
ATOM 7452 C CA . LYS D 1 216 ? 5.903 78.948 51.800 1.00 22.16 213 LYS D CA 1
ATOM 7453 C C . LYS D 1 216 ? 4.895 77.833 51.662 1.00 23.33 213 LYS D C 1
ATOM 7454 O O . LYS D 1 216 ? 4.928 77.056 50.710 1.00 27.71 213 LYS D O 1
ATOM 7460 N N . THR D 1 217 ? 4.009 77.758 52.639 1.00 25.58 214 THR D N 1
ATOM 7461 C CA . THR D 1 217 ? 2.960 76.764 52.648 1.00 27.47 214 THR D CA 1
ATOM 7462 C C . THR D 1 217 ? 1.837 77.191 51.732 1.00 31.00 214 THR D C 1
ATOM 7463 O O . THR D 1 217 ? 1.771 78.355 51.295 1.00 26.96 214 THR D O 1
ATOM 7467 N N . GLY D 1 218 ? 0.946 76.247 51.444 1.00 26.71 215 GLY D N 1
ATOM 7468 C CA . GLY D 1 218 ? -0.273 76.551 50.716 1.00 25.92 215 GLY D CA 1
ATOM 7469 C C . GLY D 1 218 ? -1.387 75.621 51.153 1.00 29.98 215 GLY D C 1
ATOM 7470 O O . GLY D 1 218 ? -1.214 74.402 51.137 1.00 25.87 215 GLY D O 1
ATOM 7471 N N . SER D 1 219 ? -2.531 76.187 51.531 1.00 27.15 216 SER D N 1
ATOM 7472 C CA . SER D 1 219 ? -3.639 75.390 52.032 1.00 29.41 216 SER D CA 1
ATOM 7473 C C . SER D 1 219 ? -4.985 75.865 51.521 1.00 34.63 216 SER D C 1
ATOM 7474 O O . SER D 1 219 ? -5.310 77.054 51.608 1.00 29.07 216 SER D O 1
ATOM 7477 N N . LEU D 1 220 ? -5.757 74.918 50.993 1.00 30.33 217 LEU D N 1
ATOM 7478 C CA . LEU D 1 220 ? -7.171 75.110 50.691 1.00 29.40 217 LEU D CA 1
ATOM 7479 C C . LEU D 1 220 ? -7.838 73.780 50.982 1.00 35.84 217 LEU D C 1
ATOM 7480 O O . LEU D 1 220 ? -7.158 72.786 51.232 1.00 35.38 217 LEU D O 1
ATOM 7485 N N . THR D 1 221 ? -9.164 73.756 50.950 1.00 37.28 218 THR D N 1
ATOM 7486 C CA . THR D 1 221 ? -9.881 72.496 51.049 1.00 41.54 218 THR D CA 1
ATOM 7487 C C . THR D 1 221 ? -9.332 71.499 50.032 1.00 34.32 218 THR D C 1
ATOM 7488 O O . THR D 1 221 ? -9.313 71.778 48.833 1.00 37.68 218 THR D O 1
ATOM 7492 N N . GLY D 1 222 ? -8.879 70.341 50.509 1.00 37.16 219 GLY D N 1
ATOM 7493 C CA . GLY D 1 222 ? -8.346 69.303 49.641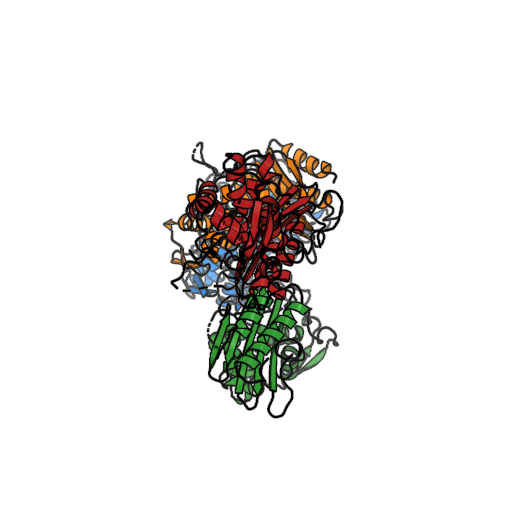 1.00 36.38 219 GLY D CA 1
ATOM 7494 C C . GLY D 1 222 ? -6.956 69.581 49.083 1.00 32.48 219 GLY D C 1
ATOM 7495 O O . GLY D 1 222 ? -6.478 68.864 48.204 1.00 36.20 219 GLY D O 1
ATOM 7496 N N . VAL D 1 223 ? -6.304 70.618 49.602 1.00 28.85 220 VAL D N 1
ATOM 7497 C CA . VAL D 1 223 ? -5.015 71.061 49.080 1.00 27.92 220 VAL D CA 1
ATOM 7498 C C . VAL D 1 223 ? -4.039 71.353 50.200 1.00 27.58 220 VAL D C 1
ATOM 7499 O O . VAL D 1 223 ? -4.304 72.192 51.058 1.00 28.72 220 VAL D O 1
ATOM 7503 N N . VAL D 1 224 ? -2.907 70.658 50.197 1.00 26.13 221 VAL D N 1
ATOM 7504 C CA . VAL D 1 224 ? -1.865 70.913 51.179 1.00 21.76 221 VAL D CA 1
ATOM 7505 C C . VAL D 1 224 ? -0.528 70.894 50.456 1.00 26.95 221 VAL D C 1
ATOM 7506 O O . VAL D 1 224 ? -0.100 69.836 49.926 1.00 25.85 221 VAL D O 1
ATOM 7510 N N . ASN D 1 225 ? 0.113 72.061 50.429 1.00 23.66 222 ASN D N 1
ATOM 7511 C CA . ASN D 1 225 ? 1.378 72.270 49.716 1.00 27.25 222 ASN D CA 1
ATOM 7512 C C . ASN D 1 225 ? 2.442 72.854 50.631 1.00 26.11 222 ASN D C 1
ATOM 7513 O O . ASN D 1 225 ? 2.126 73.454 51.670 1.00 24.67 222 ASN D O 1
ATOM 7518 N N . ASP D 1 226 ? 3.707 72.713 50.225 1.00 23.12 223 ASP D N 1
ATOM 7519 C CA . ASP D 1 226 ? 4.821 73.416 50.880 1.00 25.61 223 ASP D CA 1
ATOM 7520 C C . ASP D 1 226 ? 6.002 73.463 49.917 1.00 27.63 223 ASP D C 1
ATOM 7521 O O . ASP D 1 226 ? 6.343 72.457 49.291 1.00 30.72 223 ASP D O 1
ATOM 7526 N N . VAL D 1 227 ? 6.591 74.646 49.767 1.00 24.23 224 VAL D N 1
ATOM 7527 C CA . VAL D 1 227 ? 7.654 74.862 48.794 1.00 23.66 224 VAL D CA 1
ATOM 7528 C C . VAL D 1 227 ? 8.775 75.563 49.531 1.00 27.50 224 VAL D C 1
ATOM 7529 O O . VAL D 1 227 ? 8.556 76.607 50.143 1.00 26.93 224 VAL D O 1
ATOM 7533 N N . GLY D 1 228 ? 9.978 75.007 49.495 1.00 24.11 225 GLY D N 1
ATOM 7534 C CA . GLY D 1 228 ? 11.043 75.601 50.287 1.00 22.10 225 GLY D CA 1
ATOM 7535 C C . GLY D 1 228 ? 12.385 74.908 50.169 1.00 25.26 225 GLY D C 1
ATOM 7536 O O . GLY D 1 228 ? 12.658 74.226 49.174 1.00 23.77 225 GLY D O 1
ATOM 7537 N N . PHE D 1 229 ? 13.229 75.109 51.182 1.00 23.81 226 PHE D N 1
ATOM 7538 C CA . PHE D 1 229 ? 14.594 74.582 51.171 1.00 22.47 226 PHE D CA 1
ATOM 7539 C C . PHE D 1 229 ? 15.036 74.253 52.581 1.00 26.18 226 PHE D C 1
ATOM 7540 O O . PHE D 1 229 ? 14.560 74.848 53.552 1.00 27.78 226 PHE D O 1
ATOM 7548 N N . ILE D 1 230 ? 15.973 73.323 52.700 1.00 28.37 227 ILE D N 1
ATOM 7549 C CA . ILE D 1 230 ? 16.597 73.037 53.986 1.00 24.66 227 ILE D CA 1
ATOM 7550 C C . ILE D 1 230 ? 18.096 73.060 53.784 1.00 27.23 227 ILE D C 1
ATOM 7551 O O . ILE D 1 230 ? 18.614 72.371 52.899 1.00 30.29 227 ILE D O 1
ATOM 7556 N N . THR D 1 231 ? 18.800 73.836 54.594 1.00 28.76 228 THR D N 1
ATOM 7557 C CA . THR D 1 231 ? 20.250 73.938 54.460 1.00 25.05 228 THR D CA 1
ATOM 7558 C C . THR D 1 231 ? 20.956 73.400 55.690 1.00 32.37 228 THR D C 1
ATOM 7559 O O . THR D 1 231 ? 20.612 73.742 56.823 1.00 33.24 228 THR D O 1
ATOM 7563 N N . THR D 1 232 ? 21.948 72.549 55.459 1.00 30.42 229 THR D N 1
ATOM 7564 C CA . THR D 1 232 ? 22.857 72.131 56.516 1.00 28.05 229 THR D CA 1
ATOM 7565 C C . THR D 1 232 ? 24.293 72.358 56.024 1.00 33.47 229 THR D C 1
ATOM 7566 O O . THR D 1 232 ? 24.502 72.784 54.888 1.00 37.03 229 THR D O 1
ATOM 7570 N N . PRO D 1 233 ? 25.295 72.089 56.876 1.00 37.13 230 PRO D N 1
ATOM 7571 C CA . PRO D 1 233 ? 26.671 72.271 56.386 1.00 44.14 230 PRO D CA 1
ATOM 7572 C C . PRO D 1 233 ? 26.990 71.343 55.208 1.00 49.98 230 PRO D C 1
ATOM 7573 O O . PRO D 1 233 ? 27.925 71.606 54.447 1.00 49.10 230 PRO D O 1
ATOM 7577 N N . ALA D 1 234 ? 26.212 70.271 55.067 1.00 46.87 231 ALA D N 1
ATOM 7578 C CA . ALA D 1 234 ? 26.409 69.306 53.987 1.00 48.33 231 ALA D CA 1
ATOM 7579 C C . ALA D 1 234 ? 25.808 69.771 52.656 1.00 45.03 231 ALA D C 1
ATOM 7580 O O . ALA D 1 234 ? 26.065 69.168 51.617 1.00 44.83 231 ALA D O 1
ATOM 7582 N N . GLY D 1 235 ? 25.015 70.838 52.685 1.00 41.65 232 GLY D N 1
ATOM 7583 C CA . GLY D 1 235 ? 24.449 71.384 51.464 1.00 40.96 232 GLY D CA 1
ATOM 7584 C C . GLY D 1 235 ? 22.983 71.746 51.597 1.00 35.78 232 GLY D C 1
ATOM 7585 O O . GLY D 1 235 ? 22.436 71.737 52.693 1.00 35.65 232 GLY D O 1
ATOM 7586 N N . THR D 1 236 ? 22.347 72.063 50.474 1.00 28.15 233 THR D N 1
ATOM 7587 C CA . THR D 1 236 ? 20.963 72.513 50.467 1.00 30.15 233 THR D CA 1
ATOM 7588 C C . THR D 1 236 ? 20.056 71.595 49.666 1.00 36.67 233 THR D C 1
ATOM 7589 O O . THR D 1 236 ? 20.343 71.264 48.516 1.00 35.95 233 THR D O 1
ATOM 7593 N N . LEU D 1 237 ? 18.953 71.199 50.292 1.00 32.74 234 LEU D N 1
ATOM 7594 C CA . LEU D 1 237 ? 17.913 70.430 49.634 1.00 28.68 234 LEU D CA 1
ATOM 7595 C C . LEU D 1 237 ? 16.777 71.365 49.247 1.00 24.61 234 LEU D C 1
ATOM 7596 O O . LEU D 1 237 ? 16.261 72.108 50.091 1.00 23.65 234 LEU D O 1
ATOM 7601 N N . VAL D 1 238 ? 16.379 71.320 47.979 1.00 24.98 235 VAL D N 1
ATOM 7602 C CA . VAL D 1 238 ? 15.207 72.053 47.519 1.00 26.31 235 VAL D CA 1
ATOM 7603 C C . VAL D 1 238 ? 13.990 71.139 47.499 1.00 25.94 235 VAL D C 1
ATOM 7604 O O . VAL D 1 238 ? 14.055 70.034 46.972 1.00 30.93 235 VAL D O 1
ATOM 7608 N N . VAL D 1 239 ? 12.878 71.601 48.064 1.00 23.82 236 VAL D N 1
ATOM 7609 C CA . VAL D 1 239 ? 11.699 70.759 48.169 1.00 29.75 236 VAL D CA 1
ATOM 7610 C C . VAL D 1 239 ? 10.441 71.484 47.678 1.00 31.30 236 VAL D C 1
ATOM 7611 O O . VAL D 1 239 ? 10.055 72.523 48.220 1.00 28.85 236 VAL D O 1
ATOM 7615 N N . ALA D 1 240 ? 9.813 70.937 46.643 1.00 25.21 237 ALA D N 1
ATOM 7616 C CA . ALA D 1 240 ? 8.539 71.468 46.171 1.00 26.81 237 ALA D CA 1
ATOM 7617 C C . ALA D 1 240 ? 7.506 70.360 46.182 1.00 28.48 237 ALA D C 1
ATOM 7618 O O . ALA D 1 240 ? 7.524 69.481 45.318 1.00 27.99 237 ALA D O 1
ATOM 7620 N N . VAL D 1 241 ? 6.602 70.395 47.157 1.00 25.17 238 VAL D N 1
ATOM 7621 C CA . VAL D 1 241 ? 5.615 69.326 47.287 1.00 24.45 238 VAL D CA 1
ATOM 7622 C C . VAL D 1 241 ? 4.177 69.844 47.296 1.00 23.62 238 VAL D C 1
ATOM 7623 O O . VAL D 1 241 ? 3.840 70.717 48.091 1.00 26.90 238 VAL D O 1
ATOM 7627 N N . PHE D 1 242 ? 3.341 69.290 46.413 1.00 24.50 239 PHE D N 1
ATOM 7628 C CA . PHE D 1 242 ? 1.935 69.668 46.325 1.00 23.85 239 PHE D CA 1
ATOM 7629 C C . PHE D 1 242 ? 1.081 68.429 46.539 1.00 29.68 239 PHE D C 1
ATOM 7630 O O . PHE D 1 242 ? 1.334 67.390 45.937 1.00 28.66 239 PHE D O 1
ATOM 7638 N N . THR D 1 243 ? 0.077 68.519 47.405 1.00 27.08 240 THR D N 1
ATOM 7639 C CA . THR D 1 243 ? -0.805 67.367 47.605 1.00 26.89 240 THR D CA 1
ATOM 7640 C C . THR D 1 243 ? -2.256 67.772 47.389 1.00 31.45 240 THR D C 1
ATOM 7641 O O . THR D 1 243 ? -2.674 68.864 47.759 1.00 31.13 240 THR D O 1
ATOM 7645 N N . GLU D 1 244 ? -3.013 66.876 46.777 1.00 27.38 241 GLU D N 1
ATOM 7646 C CA . GLU D 1 244 ? -4.385 67.155 46.417 1.00 27.32 241 GLU D CA 1
ATOM 7647 C C . GLU D 1 244 ? -5.262 65.957 46.777 1.00 30.90 241 GLU D C 1
ATOM 7648 O O . GLU D 1 244 ? -4.978 64.808 46.400 1.00 28.85 241 GLU D O 1
ATOM 7654 N N . ASN D 1 245 ? -6.313 66.234 47.539 1.00 31.45 242 ASN D N 1
ATOM 7655 C CA . ASN D 1 245 ? -7.316 65.226 47.878 1.00 31.88 242 ASN D CA 1
ATOM 7656 C C . ASN D 1 245 ? -6.843 64.114 48.809 1.00 36.30 242 ASN D C 1
ATOM 7657 O O . ASN D 1 245 ? -7.397 63.009 48.792 1.00 33.41 242 ASN D O 1
ATOM 7662 N N . LEU D 1 246 ? -5.829 64.405 49.621 1.00 28.62 243 LEU D N 1
ATOM 7663 C CA . LEU D 1 246 ? -5.509 63.519 50.735 1.00 37.30 243 LEU D CA 1
ATOM 7664 C C . LEU D 1 246 ? -6.670 63.620 51.732 1.00 31.80 243 LEU D C 1
ATOM 7665 O O . LEU D 1 246 ? -7.477 64.542 51.647 1.00 32.38 243 LEU D O 1
ATOM 7670 N N . PRO D 1 247 ? -6.762 62.669 52.671 1.00 31.56 244 PRO D N 1
ATOM 7671 C CA . PRO D 1 247 ? -7.953 62.568 53.525 1.00 35.04 244 PRO D CA 1
ATOM 7672 C C . PRO D 1 247 ? -8.278 63.823 54.352 1.00 31.21 244 PRO D C 1
ATOM 7673 O O . PRO D 1 247 ? -9.454 64.093 54.572 1.00 33.84 244 PRO D O 1
ATOM 7677 N N . ASP D 1 248 ? -7.269 64.566 54.797 1.00 28.66 245 ASP D N 1
ATOM 7678 C CA . ASP D 1 248 ? -7.500 65.785 55.574 1.00 34.84 245 ASP D CA 1
ATOM 7679 C C . ASP D 1 248 ? -6.208 66.543 55.797 1.00 33.17 245 ASP D C 1
ATOM 7680 O O . ASP D 1 248 ? -5.133 66.080 55.426 1.00 25.63 245 ASP D O 1
ATOM 7685 N N . LEU D 1 249 ? -6.332 67.709 56.423 1.00 26.64 246 LEU D N 1
ATOM 7686 C CA . LEU D 1 249 ? -5.204 68.608 56.656 1.00 28.94 246 LEU D CA 1
ATOM 7687 C C . LEU D 1 249 ? -4.024 67.883 57.283 1.00 29.50 246 LEU D C 1
ATOM 7688 O O . LEU D 1 249 ? -2.870 68.054 56.875 1.00 26.83 246 LEU D O 1
ATOM 7693 N N . HIS D 1 250 ? -4.320 67.077 58.291 1.00 28.38 247 HIS D N 1
ATOM 7694 C CA . HIS D 1 250 ? -3.280 66.439 59.073 1.00 29.83 247 HIS D CA 1
ATOM 7695 C C . HIS D 1 250 ? -2.543 65.357 58.277 1.00 27.90 247 HIS D C 1
ATOM 7696 O O . HIS D 1 250 ? -1.327 65.226 58.388 1.00 28.43 247 HIS D O 1
ATOM 7703 N N . ALA D 1 251 ? -3.271 64.612 57.451 1.00 26.12 248 ALA D N 1
ATOM 7704 C CA . ALA D 1 251 ? -2.648 63.619 56.573 1.00 30.01 248 ALA D CA 1
ATOM 7705 C C . ALA D 1 251 ? -1.744 64.300 55.543 1.00 29.46 248 ALA D C 1
ATOM 7706 O O . ALA D 1 251 ? -0.656 63.805 55.211 1.00 24.95 248 ALA D O 1
ATOM 7708 N N . GLY D 1 252 ? -2.212 65.429 55.016 1.00 25.18 249 GLY D N 1
ATOM 7709 C CA . GLY D 1 252 ? -1.419 66.190 54.069 1.00 22.21 249 GLY D CA 1
ATOM 7710 C C . GLY D 1 252 ? -0.117 66.705 54.675 1.00 22.13 249 GLY D C 1
ATOM 7711 O O . GLY D 1 252 ? 0.943 66.634 54.041 1.00 27.39 249 GLY D O 1
ATOM 7712 N N . GLU D 1 253 ? -0.187 67.254 55.886 1.00 21.99 250 GLU D N 1
ATOM 7713 C CA . GLU D 1 253 ? 1.021 67.795 56.518 1.00 26.39 250 GLU D CA 1
ATOM 7714 C C . GLU D 1 253 ? 1.995 66.661 56.853 1.00 28.64 250 GLU D C 1
ATOM 7715 O O . GLU D 1 253 ? 3.196 66.758 56.593 1.00 24.37 250 GLU D O 1
ATOM 7721 N N . GLN D 1 254 ? 1.471 65.584 57.431 1.00 26.06 251 GLN D N 1
ATOM 7722 C CA . GLN D 1 254 ? 2.281 64.396 57.682 1.00 31.13 251 GLN D CA 1
ATOM 7723 C C . GLN D 1 254 ? 2.951 63.886 56.395 1.00 26.45 251 GLN D C 1
ATOM 7724 O O . GLN D 1 254 ? 4.126 63.495 56.400 1.00 27.75 251 GLN D O 1
ATOM 7730 N N . ALA D 1 255 ? 2.201 63.879 55.297 1.00 24.04 252 ALA D N 1
ATOM 7731 C CA . ALA D 1 255 ? 2.730 63.386 54.033 1.00 30.29 252 ALA D CA 1
ATOM 7732 C C . ALA D 1 255 ? 3.935 64.218 53.572 1.00 29.84 252 ALA D C 1
ATOM 7733 O O . ALA D 1 255 ? 4.972 63.677 53.176 1.00 26.57 252 ALA D O 1
ATOM 7735 N N . ILE D 1 256 ? 3.798 65.535 53.611 1.00 26.60 253 ILE D N 1
ATOM 7736 C CA . ILE D 1 256 ? 4.900 66.398 53.193 1.00 27.92 253 ILE D CA 1
ATOM 7737 C C . ILE D 1 256 ? 6.110 66.202 54.102 1.00 23.77 253 ILE D C 1
ATOM 7738 O O . ILE D 1 256 ? 7.238 66.105 53.629 1.00 28.08 253 ILE D O 1
ATOM 7743 N N . GLY D 1 257 ? 5.859 66.118 55.404 1.00 24.11 254 GLY D N 1
ATOM 7744 C CA . GLY D 1 257 ? 6.910 65.874 56.374 1.00 21.49 254 GLY D CA 1
ATOM 7745 C C . GLY D 1 257 ? 7.648 64.561 56.119 1.00 27.71 254 GLY D C 1
ATOM 7746 O O . GLY D 1 257 ? 8.880 64.527 56.171 1.00 24.12 254 GLY D O 1
ATOM 7747 N N . ASP D 1 258 ? 6.900 63.487 55.847 1.00 30.51 255 ASP D N 1
ATOM 7748 C CA . ASP D 1 258 ? 7.494 62.162 55.611 1.00 25.02 255 ASP D CA 1
ATOM 7749 C C . ASP D 1 258 ? 8.289 62.121 54.320 1.00 28.37 255 ASP D C 1
ATOM 7750 O O . ASP D 1 258 ? 9.375 61.542 54.260 1.00 29.10 255 ASP D O 1
ATOM 7755 N N . ILE D 1 259 ? 7.737 62.725 53.276 1.00 29.95 256 ILE D N 1
ATOM 7756 C CA . ILE D 1 259 ? 8.441 62.839 52.009 1.00 27.58 256 ILE D CA 1
ATOM 7757 C C . ILE D 1 259 ? 9.758 63.610 52.197 1.00 30.36 256 ILE D C 1
ATOM 7758 O O . ILE D 1 259 ? 10.814 63.183 51.731 1.00 27.43 256 ILE D O 1
ATOM 7763 N N . THR D 1 260 ? 9.688 64.736 52.895 1.00 26.97 257 THR D N 1
ATOM 7764 C CA . THR D 1 260 ? 10.863 65.580 53.108 1.00 26.46 257 THR D CA 1
ATOM 7765 C C . THR D 1 260 ? 11.902 64.831 53.943 1.00 28.77 257 THR D C 1
ATOM 7766 O O . THR D 1 260 ? 13.095 64.853 53.645 1.00 28.93 257 THR D O 1
ATOM 7770 N N . ARG D 1 261 ? 11.433 64.152 54.985 1.00 24.85 258 ARG D N 1
ATOM 7771 C CA . ARG D 1 261 ? 12.306 63.376 55.852 1.00 25.24 258 ARG D CA 1
ATOM 7772 C C . ARG D 1 261 ? 13.056 62.298 55.061 1.00 26.28 258 ARG D C 1
ATOM 7773 O O . ARG D 1 261 ? 14.257 62.082 55.253 1.00 27.12 258 ARG D O 1
ATOM 7781 N N . ALA D 1 262 ? 12.332 61.605 54.189 1.00 27.67 259 ALA D N 1
ATOM 7782 C CA . ALA D 1 262 ? 12.929 60.572 53.364 1.00 29.24 259 ALA D CA 1
ATOM 7783 C C . ALA D 1 262 ? 13.999 61.167 52.431 1.00 28.98 259 ALA D C 1
ATOM 7784 O O . ALA D 1 262 ? 15.043 60.567 52.209 1.00 27.58 259 ALA D O 1
ATOM 7786 N N . ALA D 1 263 ? 13.727 62.340 51.871 1.00 27.56 260 ALA D N 1
ATOM 7787 C CA . ALA D 1 263 ? 14.710 62.996 51.013 1.00 27.03 260 ALA D CA 1
ATOM 7788 C C . ALA D 1 263 ? 15.947 63.444 51.819 1.00 24.99 260 ALA D C 1
ATOM 7789 O O . ALA D 1 263 ? 17.093 63.279 51.378 1.00 31.55 260 ALA D O 1
ATOM 7791 N N . LEU D 1 264 ? 15.724 63.976 53.015 1.00 24.48 261 LEU D N 1
ATOM 7792 C CA . LEU D 1 264 ? 16.847 64.344 53.880 1.00 25.13 261 LEU D CA 1
ATOM 7793 C C . LEU D 1 264 ? 17.738 63.135 54.190 1.00 38.19 261 LEU D C 1
ATOM 7794 O O . LEU D 1 264 ? 18.970 63.238 54.190 1.00 32.54 261 LEU D O 1
ATOM 7799 N N . GLN D 1 265 ? 17.115 61.988 54.449 1.00 33.23 262 GLN D N 1
ATOM 7800 C CA . GLN D 1 265 ? 17.866 60.774 54.764 1.00 34.44 262 GLN D CA 1
ATOM 7801 C C . GLN D 1 265 ? 18.551 60.244 53.516 1.00 34.19 262 GLN D C 1
ATOM 7802 O O . GLN D 1 265 ? 19.683 59.777 53.576 1.00 34.85 262 GLN D O 1
ATOM 7808 N N . ALA D 1 266 ? 17.854 60.310 52.383 1.00 34.43 263 ALA D N 1
ATOM 7809 C CA . ALA D 1 266 ? 18.419 59.833 51.127 1.00 36.26 263 ALA D CA 1
ATOM 7810 C C . ALA D 1 266 ? 19.665 60.632 50.741 1.00 38.84 263 ALA D C 1
ATOM 7811 O O . ALA D 1 266 ? 20.610 60.077 50.190 1.00 34.54 263 ALA D O 1
ATOM 7813 N N . THR D 1 267 ? 19.663 61.933 51.031 1.00 29.02 264 THR D N 1
ATOM 7814 C CA . THR D 1 267 ? 20.782 62.795 50.655 1.00 41.93 264 THR D CA 1
ATOM 7815 C C . THR D 1 267 ? 21.849 62.886 51.747 1.00 46.49 264 THR D C 1
ATOM 7816 O O . THR D 1 267 ? 22.874 63.555 51.585 1.00 44.05 264 THR D O 1
ATOM 7820 N N . GLY D 1 268 ? 21.604 62.202 52.858 1.00 46.28 265 GLY D N 1
ATOM 7821 C CA . GLY D 1 268 ? 22.543 62.190 53.958 1.00 46.80 265 GLY D CA 1
ATOM 7822 C C . GLY D 1 268 ? 22.612 63.494 54.731 1.00 43.71 265 GLY D C 1
ATOM 7823 O O . GLY D 1 268 ? 23.575 63.735 55.452 1.00 45.68 265 GLY D O 1
ATOM 7824 N N . LEU D 1 269 ? 21.596 64.340 54.594 1.00 34.34 266 LEU D N 1
ATOM 7825 C CA . LEU D 1 269 ? 21.546 65.578 55.372 1.00 38.91 266 LEU D CA 1
ATOM 7826 C C . LEU D 1 269 ? 21.183 65.312 56.834 1.00 38.45 266 LEU D C 1
ATOM 7827 O O . LEU D 1 269 ? 21.580 66.053 57.723 1.00 42.84 266 LEU D O 1
ATOM 7832 N N . ILE D 1 270 ? 20.419 64.255 57.077 1.00 41.18 267 ILE D N 1
ATOM 7833 C CA . ILE D 1 270 ? 20.180 63.792 58.440 1.00 37.34 267 ILE D CA 1
ATOM 7834 C C . ILE D 1 270 ? 20.491 62.306 58.484 1.00 44.91 267 ILE D C 1
ATOM 7835 O O . ILE D 1 270 ? 20.469 61.635 57.455 1.00 43.71 267 ILE D O 1
ATOM 7840 N N . PRO D 1 271 ? 20.798 61.787 59.676 1.00 60.80 268 PRO D N 1
ATOM 7841 C CA . PRO D 1 271 ? 21.170 60.377 59.843 1.00 66.02 268 PRO D CA 1
ATOM 7842 C C . PRO D 1 271 ? 20.102 59.381 59.384 1.00 70.38 268 PRO D C 1
ATOM 7843 O O . PRO D 1 271 ? 18.916 59.573 59.663 1.00 64.73 268 PRO D O 1
ATOM 7847 N N . PRO D 1 272 ? 20.529 58.321 58.678 1.00 77.67 269 PRO D N 1
ATOM 7848 C CA . PRO D 1 272 ? 19.702 57.179 58.275 1.00 79.05 269 PRO D CA 1
ATOM 7849 C C . PRO D 1 272 ? 18.710 56.778 59.369 1.00 77.64 269 PRO D C 1
ATOM 7850 O O . PRO D 1 272 ? 19.019 56.907 60.553 1.00 80.26 269 PRO D O 1
ATOM 7854 N N . GLY D 1 273 ? 17.537 56.290 58.978 1.00 75.47 270 GLY D N 1
ATOM 7855 C CA . GLY D 1 273 ? 16.531 55.885 59.945 1.00 77.86 270 GLY D CA 1
ATOM 7856 C C . GLY D 1 273 ? 15.684 54.715 59.478 1.00 80.81 270 GLY D C 1
ATOM 7857 O O . GLY D 1 273 ? 16.176 53.595 59.328 1.00 81.87 270 GLY D O 1
#

B-factor: mean 34.97, std 13.88, range [12.39, 111.38]

Foldseek 3Di:
DFDCVQLVVLQCVLCVVPWHKWKWKAFQVRDIDTDQQVPKDFCFLQLLLLLLLVVQCVVVVVDHQQAKDFAAQVLQADAKFDSNPDDGGDIDGNVRLNCRCFATNHLSSQSVSCVVRPQVSSVVLLVVLPDFFGDDDRHQAADDPPDDTTIDGNNSLLSSQVCLVVCNSHHVVVSVCLCLQSHNDCLALNVPQDDDPQKTWHWGWGDHWQKTWIWIWIAHPVGMMGMTMIIGRRPGPNSRSNSRNSSNVSVCCRSVVDDHDDD/DDCVQLVVLLCVLPVQPWHKWKWKAFQVRDIDTDQQVPKDFCFLQLLLLLLLVVQCVLVVVDHQAAKDFQACVLQADAKFDSNPDDGGDIDGNVRLNLRCFATNRLSSQVVSCVVRPQVSSVVLLVVLPDPFGDDDRHQAADDVPDTTIDGLNSLLSSQVCLVVCNSHHVVVSVCLVLQSHNDCLALNVPQDDDDQKTKHWGWGDHWQKTWIWIWIQHPLGIMTMTMIMGRRPGPNSRSNSRRSSSVSSCCVSVVDDD/DDCVQLVVLLCVLCVVPWHKWKWKAFQVRDIDTDQQVPKDFCFLVLLLLLLLLVQCVVVVVDPQQAKDFAACVLAADAKFDSNPDDGRDIDGNVRLNCRCFATNRLSSQSVSCVVRHQVSSVVLLVVLPDRFGDQDRHQAADDPPGDTTIDGNNSLLSSQVCLVVCNSHHVVSSVCLCLQSHNDCQALNNPQDDDDQWTKHWGWGDHWQKTWIWIWIQHPVGIMTMTMIMGRRPGPNSRSVSRVSSNVSVCQVSPVDPHD/DFDCVQLVVLQCVQCVVPWHKWKWKAFFVGDIDTDQQVPKDFCFLQLVLLLLLLVQCCVVVVDHQAAKDFAAQVLAADAKFCSNPDDHGDIDGNVRLNCRCFATNRLSSQVVSCVVRDQVSSVVLLVVLPPPFGDDDRHNAAVHDTTIDGNNSLLSSQVCLVVCNSHHVVVSVCLCLQSHNDCLALNNPQDDDPQWTKHWGWGDHVQKTWIWIWITHPLGIMGMGMIIGRRPDDNSSSNSRNSSNVSVCCSSVVDPHD

Sequence (1039 aa):
TIDWSGVAAAVAAAEATGGTVGATIVAPGGETFRHNGDRRFRAASTVKIPLIAVYRAVDAGERALTDRIVLRAADKAPGSGVVLLHLHDGLELTLEDLVYLTISISDNTATNLLIDLVGLDAVNDVIASLGRDSNLSRRKKGRPALPDEPENWATPDDYALAVQALLEGRAASQEESCTALALEKQQNPRRIGRYVPEGEGIRWGSKTGSLTGVVNDVGFITTPAGTLVVAVFTENLPDLHAGEQAIGDITRAALQATTGLIPPGAAIDWSGVAAAVAAAEATGGTVGATIVAPGGETFRHNGDRRFRAASTVKIPLIAVYRAVDAGERALTDRIVLRAADKAPGSGVLLHLHDGLELTLEDLVYLTISISDNTATNLLIDLVGLDAVNDVIASLGRDSNLSRKKGRPALPEPENWATPDDYALAVQALLEGRAASQESCTTALALEKQQNPRRIGRYVPEGEGIRWGSKTGSLTGVVNDVGFITTPAGTLVVAVFTENLPDLHAGEQAIGDITRAALQATTGLIPPIDWSGVAAAVAAAEATGGTVGATIVAPGGETFRHNGDRRFRAASTVKIPLIAVYRAVDAGERALTDRIVLRAADKAPGSGVLLHLHDGLELTLEDLVYLTISISDNTATNLLIDLVGLDAVNDVIASLGRDSNLSRKKGRPALPDEPENWATPDDYALAVQALLEGRAASQESCTALALEKQQNPRRIGRRYVPEGEGIRWGSKTGSLTGVVNDVGFITTPAGTLVVAVFTENLPDLHAGEQAIGDITRAALQATGLIPPGTIDWSGVAAAVAAAEATGGTVGATIVAPGGETFRHNGDRRFRAASTVKIPLIAVYRAVDAGERALTDRIVLRAADKAPGSGVLLHLHDGLELTLEDLVYLTISISDNTATNLLIDLVGLDAVNDVIASLGRDSNLSRKKGRPDEPENWATTPDDYALAVQALLEGRAASQESCTALALEKQQNPRRIGRYVPEGEGIRWGSKTGSLTGVVNDVGFITTPAGTLVVAVFTENLPDLHAGEQAIGDITRAALQATGLIPPG

Secondary structure (DSSP, 8-state):
----HHHHHHHHHHHTTS-EEEEEEE-TTS-EEEESTT--EE-GGGGGTT--HHHHHHHTTS--TT-EEE--GGG--SSS-SGGGSPTT-EEEHHHHHHHHHHS--HHHHHHHHHHH-HHHHHHHHHHT-----------SPPPTTS---EE-HHHHHHHHHHHHTT-SS-HHHHH----TT-S-TTSTTTTPPP-TT-EEEEEEEEETTEEEEEEEEEETTEEEEEEEEEES-SSHHHHHHHHHHHHHHHHHHTTSS-----/--THHHHHHHHHHHTTS-EEEEEEE-TTS-EEEESTT--EE-GGGGGTT--HHHHHHHTTS--TT-EEE--GGG--SSS-SGGGSPTT-EEEHHHHHHHHHHS--HHHHHHHHHHH-HHHHHHHHHHT-----------SPPP-----EE-HHHHHHHHHHHHTT-SS-HHHHH----TT-S-TTSTTTTPPPSTT-EEEEEEEEETTEEEEEEEEEETTEEEEEEEEEES-SSHHHHHHHHHHHHHHHHHHTTSS--/---HHHHHHHHHHHTTS-EEEEEEE-TTS-EEEESTTS-EE-GGGGGTT--HHHHHHHTTS--TT-EEE--GGG--SSS-SGGGSPTT-EEEHHHHHHHHHHS--HHHHHHHHHHH-HHHHHHHHHHT-----------SPPPTTS---EE-HHHHHHHHHHHHTT-SS-HHHHH----TT-S--SSTTTTPPPSTT-EEEEEEEEETTEEEEEEEEEETTEEEEEEEEEES-SSHHHHHHHHHHHHHHHHHHTTSS---/----HHHHHHHHHHHTTS-EEEEEEE-TTS-EEEESTTS-EE-GGGGGTT--HHHHHHHTTS--TT-EEE--GGG--SSS-SGGGSPTT-EEEHHHHHHHHHHH--HHHHHHHHHHH-HHHHHHHHHHT------------------EE-HHHHHHHHHHHHHT-SS-HHHHH----TT-S--SSGGGGPPP-TT-EEEEEEEEETTEEEEEEEEEETTEEEEEEEEEES-SSHHHHHHHHHHHHHHHHHHTTSS---

CATH classification: 3.40.710.10

Solvent-accessible surface area: 41342 Å² total

Nearest PDB structures (foldseek):
  4ewf-assembly3_C  TM=1.004E+00  e=4.462E-51  Sphaerobacter thermophilus DSM 20745
  4ewf-assembly2_B  TM=9.977E-01  e=7.464E-48  Sphaerobacter thermophilus DSM 20745
  4ewf-assembly4_D  TM=9.899E-01  e=3.647E-47  Sphaerobacter thermophilus DSM 20745
  2j7v-assembly1_A  TM=8.685E-01  e=3.159E-18  Synechococcus elongatus
  2jbf-assembly1_A  TM=8.643E-01  e=3.745E-18  Synechococcus elongatus

Radius of gyration: 35.32 Å; Cα contacts (8 Å, |Δi|>4): 2247; chains: 4; bounding box: 82×110×58 Å